Protein AF-0000000084927599 (afdb_homodimer)

Sequence (786 aa):
MSKKFVDYYPPTSEMLEEIREKTLSLFKKFGYKIVEPSTFEDYEKSKSLNGSNTIKFMDSDGAVVALRNEFTPKVAEIAAKLQTNVYPLKYCYFGRAYQ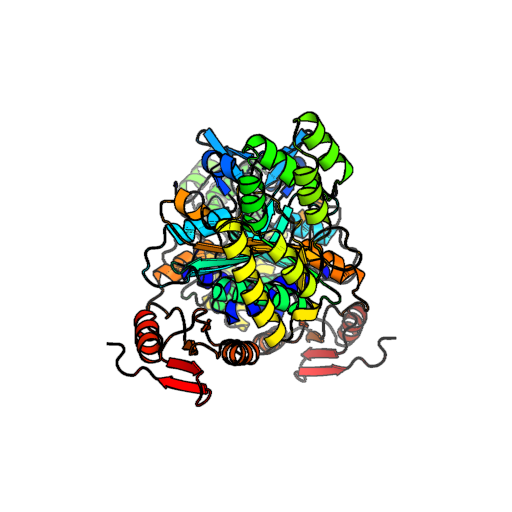FIQQEAGDLREFFQAGIENFHISDSFYIDLEVLVLAVESLLELGVNGFTIDVGEVNFFKGIAKDCEIDEASSEVLCRLVDKKDYIGIENFLIRKGISQKVIDVFRCLTRLYGREDKIKEAKKFANNEISKLAIERLSEIYNNIVKLGYQRYITIDFGMVKHLNYYTGIIFSGYLPQLGYPVLNGGRYDNLCEVFGKKLNAIGFAIGADRILEWKLKNAQRRERQYDSLVLYKEGHFETALKLLLNTDNEKQKIYFYTVPAKIEEAFLISKAMKVEKFMYVDEEGIKTYVLEDLEMSKKFVDYYPPTSEMLEEIREKTLSLFKKFGYKIVEPSTFEDYEKSKSLNGSNTIKFMDSDGAVVALRNEFTPKVAEIAAKLQTNVYPLKYCYFGRAYQFIQQEAGDLREFFQAGIENFHISDSFYIDLEVLVLAVESLLELGVNGFTIDVGEVNFFKGIAKDCEIDEASSEVLCRLVDKKDYIGIENFLIRKGISQKVIDVFRCLTRLYGREDKIKEAKKFANNEISKLAIERLSEIYNNIVKLGYQRYITIDFGMVKHLNYYTGIIFSGYLPQLGYPVLNGGRYDNLCEVFGKKLNAIGFAIGADRILEWKLKNAQRRERQYDSLVLYKEGHFETALKLLLNTDNEKQKIYFYTVPAKIEEAFLISKAMKVEKFMYVDEEGIKTYVLEDLE

Radius of gyration: 30.39 Å; Cα contacts (8 Å, |Δi|>4): 1457; chains: 2; bounding box: 62×95×82 Å

InterPro domains:
  IPR004516 Histidine-tRNA ligase/ATP phosphoribosyltransferase regulatory subunit [PIRSF001549] (5-386)
  IPR004517 ATP phosphoribosyltransferase regulatory subunit [MF_00125] (11-364)
  IPR041715 Class II Histidinyl-tRNA synthetase (HisRS)-like catalytic core domain [PF13393] (5-308)
  IPR041715 Class II Histidinyl-tRNA synthetase (HisRS)-like catalytic core domain [cd00773] (17-311)
  IPR045864 Class II Aminoacyl-tRNA synthetase/Biotinyl protein ligase (BPL) and lipoyl protein ligase (LPL) [G3DSA:3.30.930.10] (1-322)
  IPR045864 Class II Aminoacyl-tRNA synthetase/Biotinyl protein ligase (BPL) and lipoyl protein ligase (LPL) [SSF55681] (3-314)

Solvent-accessible surface area (backbone atoms only — not comparable to full-atom values): 41896 Å² total; per-residue (Å²): 130,70,87,52,63,61,66,34,42,75,67,58,23,49,52,51,49,47,52,51,51,54,48,51,52,54,43,32,58,52,34,29,40,51,42,45,63,43,64,62,39,57,32,82,76,37,44,81,73,70,56,86,51,49,41,60,39,72,44,98,86,63,47,57,37,20,44,32,64,58,62,61,68,58,51,37,44,53,58,38,66,50,89,74,88,72,71,66,45,42,35,25,39,72,48,77,27,32,28,58,62,68,82,51,91,89,52,46,30,57,40,39,36,39,35,40,43,40,35,26,84,68,95,48,67,44,52,58,41,50,52,52,50,48,54,54,48,45,44,49,72,70,67,57,68,77,43,40,31,38,36,20,37,40,41,34,52,52,27,43,37,52,74,68,67,49,51,71,70,59,44,55,54,47,31,53,30,36,48,66,55,33,60,66,56,46,48,52,54,38,53,74,69,68,51,56,68,67,58,47,50,51,58,52,48,36,51,62,37,59,40,50,73,69,37,55,60,57,49,53,76,63,36,84,45,70,54,12,38,53,38,50,52,51,52,48,53,42,50,53,51,36,47,74,67,68,47,50,86,38,49,34,37,25,57,23,48,35,71,58,74,87,56,45,69,31,46,33,35,37,26,35,44,75,92,44,97,54,68,39,26,44,35,35,23,32,40,65,60,22,42,79,59,73,27,85,32,42,30,37,36,37,39,31,37,45,56,56,51,47,52,52,48,61,72,63,51,79,77,86,73,65,86,33,53,30,36,42,38,19,27,80,91,24,61,64,60,43,49,53,51,53,72,69,49,87,46,92,85,50,42,34,35,52,49,64,61,64,39,51,71,70,50,47,54,51,51,40,56,74,58,57,31,50,31,34,36,39,24,49,96,92,38,80,45,77,47,72,54,80,79,84,119,130,70,88,51,64,62,68,33,43,74,68,57,23,50,51,50,49,48,52,50,51,54,47,52,53,54,44,32,60,50,34,30,39,51,41,46,65,44,63,62,38,56,32,81,76,36,45,82,72,68,55,88,52,48,40,60,38,72,43,97,86,64,47,57,35,20,45,33,64,60,63,62,69,58,52,38,43,53,59,37,67,50,88,73,90,71,70,65,44,43,36,26,41,71,47,77,26,31,30,58,63,68,82,53,91,89,52,46,30,57,39,39,36,37,35,41,42,39,34,26,86,67,94,50,67,48,54,57,41,51,52,51,51,49,54,53,50,46,43,50,71,69,68,56,69,78,44,38,31,38,35,20,38,42,39,34,52,51,27,44,38,53,74,67,68,51,51,71,71,59,45,53,53,47,33,54,31,35,47,67,55,33,61,67,58,47,48,52,53,39,52,74,70,67,50,56,68,69,58,46,50,52,59,53,47,36,53,62,36,58,39,51,72,69,36,56,60,57,48,53,76,64,36,83,45,70,53,12,39,53,38,51,51,51,53,49,54,41,50,54,51,35,48,75,68,69,46,49,87,37,49,34,36,24,58,23,48,34,71,59,76,85,56,45,68,30,46,33,35,39,25,34,43,72,94,43,97,55,68,39,28,46,35,35,24,32,40,65,60,22,42,78,59,74,28,84,31,40,32,35,36,37,38,31,37,46,57,55,50,47,50,52,47,62,72,64,53,80,76,87,73,67,86,32,52,29,36,42,39,19,26,78,91,23,60,65,61,42,49,53,51,52,74,68,49,86,47,89,86,53,44,32,33,51,49,63,61,63,37,52,71,72,50,47,54,52,51,39,57,74,57,58,31,50,32,35,36,39,24,49,95,91,38,80,45,75,48,74,56,80,79,83,119

pLDDT: mean 90.01, std 9.81, range [32.88, 98.69]

Organism: Caldicellulosiruptor owensensis (strain ATCC 700167 / DSM 13100 / OL) (NCBI:txid632518)

Secondary structure (DSSP, 8-state):
--TTS--B-TTHHHHHHHHHHHHHHHHHHTT-EE-B--SEEEHHHHHHHHTT---EEE-TTS-EEEE-S-SHHHHHHHHHH---S---EEEEEEEEEE-SS--STT--SEEEEEEEEEEESS--HHHHHHHHHHHHHHHHHTT--S-EEEEEEHHHHHHHHHHTT--HHHHHHHHHHHHTT-HHHHHHHHHHTT--HHHHHHHHHHTT-EESHHHHHHHHTT--SHHHHHHHHHHHHHHHHHHHHT-GGGEEEETT----TTT-SSEEEEEE-TT-SSEEEEEEE-TTGGGGGT---EEEEEEEEHHHHHHHHHHH--S---S-SEEEEE-TT-HHHHHHHHHH---TT--EEE--S---HHHHHHHHHHTT-SEEEEEETTEEEEEE-----/--TTS--B-TTHHHHHHHHHHHHHHHHHHTT-EE-B--SEEEHHHHHHHH-S---EEE-TTS-EEEE-S-SHHHHHHHHHH---S---EEEEEEEEEE-SS--STT--SEEEEEEEEEEESS--HHHHHHHHHHHHHHHHHTT--S-EEEEEEHHHHHHHHHHTT--HHHHHHHHHHHHTT-HHHHHHHHHHTT--HHHHHHHHHHTT-EESHHHHHHHHTT--SHHHHHHHHHHHHHHHHHHHHT-GGGEEEETT----TTT-SSEEEEEE-TT-SSEEEEEEE-TTGGGGGT---EEEEEEEEHHHHHHHHHHH--S---S-SEEEEE-TT-HHHHHHHHHH---TT--EEE--S---HHHHHHHHHHTT-SEEEEEETTEEEEEE-----

Foldseek 3Di:
DDPQDDDDDPPLVVLLVVLVCLLVVLLVVVPAAEDDDDQKDQCVLCCVPPPPFWAWDADPVGGIMTGAQDCVLVVLLVVLPDDDDDDWHKYKYWDWHATRDDDDPPDHRIFIKTKMKIWGDDDDLVVVLVQVVSVLVSCVSSVAPDKAKEKAWQLLLVQLCVVQPPDPVLSVVLLVCLQVLPLVVLLVSCVVVVRDPVSSVLSNVLSVLKFAPVSLVVSCVSRDDDRNNVQSVSVNVSRVVCVVVVNRSRYMYRHSNHPPSPFADTMWMFMDHPPPPDTQKTWHWGQCSSVSSPDGITMIMMMGGSSVSSVVCVVVVDDDDQPFQEEEAEAPPCQVVSVVVVVPDPPPPGGYHYDNDHDDPVVVLVVCLVSVHQKYWYQYPVGIDIDGDPPND/DDPQDDDDDPPLVVLLVVLVCLLVVLLVVVPAAEDDDDQKDQCVLCCVPPPPFWAWDADPVGGIMTGAQDCPLVVLLVVLPDDDDDDWHKYKYWDWHATRDDDDPPDHRIFIKTKMKIWGDDDDLVVVLVQVVSVLVSCVSSVAPDKAKEKAWQLLLVQLCVVQPPDPVLSVVLLVCLQVLPLVSLLVSCVVVVRDPVSSVLSNVLSVLKFAPVSLVVSCVSRDDPRNNVQSVSVNVSRVVCVVVVNRSRYMYRHSNHPPSPFADTMKMFMDHPPPPDTQKIWHWGQCSSVSSPDGITMIMMMGGSSVSSVVCVVVVDDDDQPFQEEEAEAPPCQVVSVVVVVPDPPPPGGYHYDNDHDDPVVVLVVCLVSVHQKYWYQYPVGIDIDGDPPND

Nearest PDB structures (foldseek):
  3od1-assembly1_A  TM=8.903E-01  e=8.958E-34  Halalkalibacterium halodurans
  3od1-assembly1_B  TM=8.861E-01  e=3.912E-33  Halalkalibacterium halodurans
  6o76-assembly1_A  TM=8.407E-01  e=1.723E-29  Homo sapiens
  4x5o-assembly1_A  TM=8.344E-01  e=1.864E-28  Homo sapiens
  6ftt-assembly1_D  TM=8.215E-01  e=3.929E-25  Psychrobacter arcticus 273-4

Structure (mmCIF, N/CA/C/O backbone):
data_AF-0000000084927599-model_v1
#
loop_
_entity.id
_entity.type
_entity.pdbx_description
1 polymer 'ATP phosphoribosyltransferase regulatory subunit'
#
loop_
_atom_site.group_PDB
_atom_site.id
_atom_site.type_symbol
_atom_site.label_atom_id
_atom_site.label_alt_id
_atom_site.label_comp_id
_atom_site.label_asym_id
_atom_site.label_entity_id
_atom_site.label_seq_id
_atom_site.pdbx_PDB_ins_code
_atom_site.Cartn_x
_atom_site.Cartn_y
_atom_site.Cartn_z
_atom_site.occupancy
_atom_site.B_iso_or_equiv
_atom_site.auth_seq_id
_atom_site.auth_comp_id
_atom_site.auth_asym_id
_atom_site.auth_atom_id
_atom_site.pdbx_PDB_model_num
ATOM 1 N N . MET A 1 1 ? -17.281 -12.477 12.469 1 32.88 1 MET A N 1
ATOM 2 C CA . MET A 1 1 ? -15.938 -11.969 12.766 1 32.88 1 MET A CA 1
ATOM 3 C C . MET A 1 1 ? -16.016 -10.539 13.281 1 32.88 1 MET A C 1
ATOM 5 O O . MET A 1 1 ? -16.656 -9.68 12.672 1 32.88 1 MET A O 1
ATOM 9 N N . SER A 1 2 ? -15.812 -10.219 14.414 1 42.44 2 SER A N 1
ATOM 10 C CA . SER A 1 2 ? -15.844 -8.953 15.141 1 42.44 2 SER A CA 1
ATOM 11 C C . SER A 1 2 ? -15.203 -7.836 14.32 1 42.44 2 SER A C 1
ATOM 13 O O . SER A 1 2 ? -14.305 -8.078 13.523 1 42.44 2 SER A O 1
ATOM 15 N N . LYS A 1 3 ? -15.867 -6.645 14.273 1 54.59 3 LYS A N 1
ATOM 16 C CA . LYS A 1 3 ? -15.734 -5.336 13.633 1 54.59 3 LYS A CA 1
ATOM 17 C C . LYS A 1 3 ? -14.312 -4.801 13.781 1 54.59 3 LYS A C 1
ATOM 19 O O . LYS A 1 3 ? -14 -3.713 13.297 1 54.59 3 LYS A O 1
ATOM 24 N N . LYS A 1 4 ? -13.414 -5.555 14.312 1 65.5 4 LYS A N 1
ATOM 25 C CA . LYS A 1 4 ? -12.102 -5.098 14.766 1 65.5 4 LYS A CA 1
ATOM 26 C C . LYS A 1 4 ? -11.125 -4.984 13.602 1 65.5 4 LYS A C 1
ATOM 28 O O . LYS A 1 4 ? -10.43 -3.98 13.469 1 65.5 4 LYS A O 1
ATOM 33 N N . PHE A 1 5 ? -11.227 -6.055 12.742 1 83 5 PHE A N 1
ATOM 34 C CA . PHE A 1 5 ? -10.359 -6.105 11.57 1 83 5 PHE A CA 1
ATOM 35 C C . PHE A 1 5 ? -11.188 -6.207 10.297 1 83 5 PHE A C 1
ATOM 37 O O . PHE A 1 5 ? -12.141 -6.992 10.227 1 83 5 PHE A O 1
ATOM 44 N N . VAL A 1 6 ? -10.914 -5.301 9.398 1 88 6 VAL A N 1
ATOM 45 C CA . VAL A 1 6 ? -11.758 -5.199 8.211 1 88 6 VAL A CA 1
ATOM 46 C C . VAL A 1 6 ? -11.008 -5.727 6.992 1 88 6 VAL A C 1
ATOM 48 O O . VAL A 1 6 ? -9.844 -5.371 6.77 1 88 6 VAL A O 1
ATOM 51 N N . ASP A 1 7 ? -11.641 -6.602 6.242 1 93.5 7 ASP A N 1
ATOM 52 C CA . ASP A 1 7 ? -11.172 -7.016 4.922 1 93.5 7 ASP A CA 1
ATOM 53 C C . ASP A 1 7 ? -11.82 -6.176 3.824 1 93.5 7 ASP A C 1
ATOM 55 O O . ASP A 1 7 ? -13.047 -6.148 3.693 1 93.5 7 ASP A O 1
ATOM 59 N N . TYR A 1 8 ? -11.023 -5.523 3.043 1 95.5 8 TYR A N 1
ATOM 60 C CA . TYR A 1 8 ? -11.555 -4.754 1.923 1 95.5 8 TYR A CA 1
ATOM 61 C C . TYR A 1 8 ? -11.492 -5.555 0.62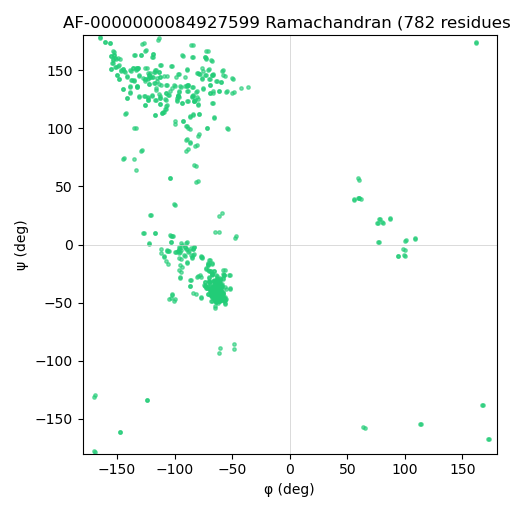9 1 95.5 8 TYR A C 1
ATOM 63 O O . TYR A 1 8 ? -10.43 -6.07 0.263 1 95.5 8 TYR A O 1
ATOM 71 N N . TYR A 1 9 ? -12.547 -5.68 -0.056 1 94.62 9 TYR A N 1
ATOM 72 C CA . TYR A 1 9 ? -12.664 -6.332 -1.354 1 94.62 9 TYR A CA 1
ATOM 73 C C . TYR A 1 9 ? -13.484 -5.484 -2.318 1 94.62 9 TYR A C 1
ATOM 75 O O . TYR A 1 9 ? -14.156 -4.539 -1.902 1 94.62 9 TYR A O 1
ATOM 83 N N . PRO A 1 10 ? -13.406 -5.746 -3.641 1 91.88 10 PRO A N 1
ATOM 84 C CA . PRO A 1 10 ? -14.133 -4.906 -4.598 1 91.88 10 PRO A CA 1
ATOM 85 C C . PRO A 1 10 ? -15.641 -4.902 -4.352 1 91.88 10 PRO A C 1
ATOM 87 O O . PRO A 1 10 ? -16.219 -5.934 -3.994 1 91.88 10 PRO A O 1
ATOM 90 N N . PRO A 1 11 ? -16.156 -3.656 -4.523 1 91.62 11 PRO A N 1
ATOM 91 C CA . PRO A 1 11 ? -15.594 -2.426 -5.098 1 91.62 11 PRO A CA 1
ATOM 92 C C . PRO A 1 11 ? -14.922 -1.542 -4.051 1 91.62 11 PRO A C 1
ATOM 94 O O . PRO A 1 11 ? -14.242 -0.573 -4.402 1 91.62 11 PRO A O 1
ATOM 97 N N . THR A 1 12 ? -15.062 -1.861 -2.77 1 94.06 12 THR A N 1
ATOM 98 C CA . THR A 1 12 ? -14.555 -1.022 -1.69 1 94.06 12 THR A CA 1
ATOM 99 C C . THR A 1 12 ? -13.039 -0.91 -1.764 1 94.06 12 THR A C 1
ATOM 101 O O . THR A 1 12 ? -12.484 0.176 -1.588 1 94.06 12 THR A O 1
ATOM 104 N N . SER A 1 13 ? -12.375 -2.006 -2.021 1 96.38 13 SER A N 1
ATOM 105 C CA . SER A 1 13 ? -10.914 -2.004 -2.125 1 96.38 13 SER A CA 1
ATOM 106 C C . SER A 1 13 ? -10.445 -1.131 -3.283 1 96.38 13 SER A C 1
ATOM 108 O O . SER A 1 13 ? -9.391 -0.506 -3.207 1 96.38 13 SER A O 1
ATOM 110 N N . GLU A 1 14 ? -11.195 -1.068 -4.336 1 94.19 14 GLU A N 1
ATOM 111 C CA . GLU A 1 14 ? -10.859 -0.219 -5.477 1 94.19 14 GLU A CA 1
ATOM 112 C C . GLU A 1 14 ? -10.992 1.259 -5.121 1 94.19 14 GLU A C 1
ATOM 114 O O . GLU A 1 14 ? -10.188 2.084 -5.566 1 94.19 14 GLU A O 1
ATOM 119 N N . MET A 1 15 ? -12 1.531 -4.363 1 94.75 15 MET A N 1
ATOM 120 C CA . MET A 1 15 ? -12.164 2.904 -3.898 1 94.75 15 MET A CA 1
ATOM 121 C C . MET A 1 15 ? -11.023 3.314 -2.98 1 94.75 15 MET A C 1
ATOM 123 O O . MET A 1 15 ? -10.539 4.445 -3.049 1 94.75 15 MET A O 1
ATOM 127 N N . LEU A 1 16 ? -10.617 2.42 -2.113 1 97.25 16 LEU A N 1
ATOM 128 C CA . LEU A 1 16 ? -9.469 2.67 -1.254 1 97.25 16 LEU A CA 1
ATOM 129 C C . LEU A 1 16 ? -8.219 2.93 -2.084 1 97.25 16 LEU A C 1
ATOM 131 O O . LEU A 1 16 ? -7.441 3.838 -1.776 1 97.25 16 LEU A O 1
ATOM 135 N N . GLU A 1 17 ? -8.016 2.127 -3.09 1 96.94 17 GLU A N 1
ATOM 136 C CA . GLU A 1 17 ? -6.879 2.309 -3.992 1 96.94 17 GLU A CA 1
ATOM 137 C C . GLU A 1 17 ? -6.938 3.668 -4.684 1 96.94 17 GLU A C 1
ATOM 139 O O . GLU A 1 17 ? -5.906 4.309 -4.898 1 96.94 17 GLU A O 1
ATOM 144 N N . GLU A 1 18 ? -8.102 4.09 -5.07 1 95.25 18 GLU A N 1
ATOM 145 C CA . GLU A 1 18 ? -8.273 5.406 -5.676 1 95.25 18 GLU A CA 1
ATOM 146 C C . GLU A 1 18 ? -7.859 6.516 -4.711 1 95.25 18 GLU A C 1
ATOM 148 O O . GLU A 1 18 ? -7.223 7.492 -5.117 1 95.25 18 GLU A O 1
ATOM 153 N N . ILE A 1 19 ? -8.258 6.371 -3.475 1 97.88 19 ILE A N 1
ATOM 154 C CA . ILE A 1 19 ? -7.863 7.332 -2.453 1 97.88 19 ILE A CA 1
ATOM 155 C C . ILE A 1 19 ? -6.34 7.398 -2.363 1 97.88 19 ILE A C 1
ATOM 157 O O . ILE A 1 19 ? -5.758 8.484 -2.334 1 97.88 19 ILE A O 1
ATOM 161 N N . ARG A 1 20 ? -5.707 6.238 -2.328 1 98.38 20 ARG A N 1
ATOM 162 C CA . ARG A 1 20 ? -4.25 6.172 -2.307 1 98.38 20 ARG A CA 1
ATOM 163 C C . ARG A 1 20 ? -3.65 6.902 -3.506 1 98.38 20 ARG A C 1
ATOM 165 O O . ARG A 1 20 ? -2.762 7.742 -3.346 1 98.38 20 ARG A O 1
ATOM 172 N N . GLU A 1 21 ? -4.125 6.594 -4.668 1 96.06 21 GLU A N 1
ATOM 173 C CA . GLU A 1 21 ? -3.568 7.133 -5.906 1 96.06 21 GLU A CA 1
ATOM 174 C C . GLU A 1 21 ? -3.725 8.648 -5.965 1 96.06 21 GLU A C 1
ATOM 176 O O . GLU A 1 21 ? -2.777 9.367 -6.297 1 96.06 21 GLU A O 1
ATOM 181 N N . LYS A 1 22 ? -4.883 9.133 -5.629 1 96.62 22 LYS A N 1
ATOM 182 C CA . LYS A 1 22 ? -5.176 10.562 -5.711 1 96.62 22 LYS A CA 1
ATOM 183 C C . LYS A 1 22 ? -4.344 11.352 -4.703 1 96.62 22 LYS A C 1
ATOM 185 O O . LYS A 1 22 ? -3.779 12.391 -5.035 1 96.62 22 LYS A O 1
ATOM 190 N N . THR A 1 23 ? -4.242 10.859 -3.496 1 98 23 THR A N 1
ATOM 191 C CA . THR A 1 23 ? -3.494 11.586 -2.473 1 98 23 THR A CA 1
ATOM 192 C C . THR A 1 23 ? -2.004 11.602 -2.803 1 98 23 THR A C 1
ATOM 194 O O . THR A 1 23 ? -1.379 12.664 -2.812 1 98 23 THR A O 1
ATOM 197 N N . LEU A 1 24 ? -1.459 10.438 -3.133 1 97.25 24 LEU A N 1
ATOM 198 C CA . LEU A 1 24 ? -0.027 10.359 -3.4 1 97.25 24 LEU A CA 1
ATOM 199 C C . LEU A 1 24 ? 0.34 11.164 -4.645 1 97.25 24 LEU A C 1
ATOM 201 O O . LEU A 1 24 ? 1.398 11.797 -4.691 1 97.25 24 LEU A O 1
ATOM 205 N N . SER A 1 25 ? -0.534 11.086 -5.66 1 94.62 25 SER A N 1
ATOM 206 C CA . SER A 1 25 ? -0.28 11.867 -6.867 1 94.62 25 SER A CA 1
ATOM 207 C C . SER A 1 25 ? -0.22 13.359 -6.555 1 94.62 25 SER A C 1
ATOM 209 O O . SER A 1 25 ? 0.661 14.07 -7.047 1 94.62 25 SER A O 1
ATOM 211 N N . LEU A 1 26 ? -1.104 13.82 -5.746 1 95.25 26 LEU A N 1
ATOM 212 C CA . LEU A 1 26 ? -1.117 15.227 -5.348 1 95.25 26 LEU A CA 1
ATOM 213 C C . LEU A 1 26 ? 0.139 15.578 -4.559 1 95.25 26 LEU A C 1
ATOM 215 O O . LEU A 1 26 ? 0.767 16.609 -4.812 1 95.25 26 LEU A O 1
ATOM 219 N N . PHE A 1 27 ? 0.484 14.727 -3.588 1 97.19 27 PHE A N 1
ATOM 220 C CA . PHE A 1 27 ? 1.663 14.984 -2.77 1 97.19 27 PHE A CA 1
ATOM 221 C C . PHE A 1 27 ? 2.916 15.062 -3.635 1 97.19 27 PHE A C 1
ATOM 223 O O . PHE A 1 27 ? 3.74 15.969 -3.463 1 97.19 27 PHE A O 1
ATOM 230 N N . LYS A 1 28 ? 2.994 14.203 -4.535 1 94.75 28 LYS A N 1
ATOM 231 C CA . LYS A 1 28 ? 4.152 14.164 -5.422 1 94.75 28 LYS A CA 1
ATOM 232 C C . LYS A 1 28 ? 4.219 15.414 -6.293 1 94.75 28 LYS A C 1
ATOM 234 O O . LYS A 1 28 ? 5.305 15.883 -6.637 1 94.75 28 LYS A O 1
ATOM 239 N N . LYS A 1 29 ? 3.092 15.945 -6.621 1 92.25 29 LYS A N 1
ATOM 240 C CA . LYS A 1 29 ? 3.037 17.172 -7.41 1 92.25 29 LYS A CA 1
ATOM 241 C C . LYS A 1 29 ? 3.777 18.312 -6.711 1 92.25 29 LYS A C 1
ATOM 243 O O . LYS A 1 29 ? 4.328 19.203 -7.367 1 92.25 29 LYS A O 1
ATOM 248 N N . PHE A 1 30 ? 3.795 18.25 -5.406 1 94.25 30 PHE A N 1
ATOM 249 C CA . PHE A 1 30 ? 4.445 19.281 -4.625 1 94.25 30 PHE A CA 1
ATOM 250 C C . PHE A 1 30 ? 5.887 18.906 -4.309 1 94.25 30 PHE A C 1
ATOM 252 O O . PHE A 1 30 ? 6.59 19.641 -3.609 1 94.25 30 PHE A O 1
ATOM 259 N N . GLY A 1 31 ? 6.32 17.703 -4.793 1 94 31 GLY A N 1
ATOM 260 C CA . GLY A 1 31 ? 7.703 17.297 -4.613 1 94 31 GLY A CA 1
ATOM 261 C C . GLY A 1 31 ? 7.891 16.312 -3.475 1 94 31 GLY A C 1
ATOM 262 O O . GLY A 1 31 ? 9.023 15.953 -3.141 1 94 31 GLY A O 1
ATOM 263 N N . TYR A 1 32 ? 6.836 15.898 -2.855 1 96.75 32 TYR A N 1
ATOM 264 C CA . TYR A 1 32 ? 6.961 14.906 -1.795 1 96.75 32 TYR A CA 1
ATOM 265 C C . TYR A 1 32 ? 7.352 13.547 -2.363 1 96.75 32 TYR A C 1
ATOM 267 O O . TYR A 1 32 ? 6.875 13.156 -3.43 1 96.75 32 TYR A O 1
ATOM 275 N N . LYS A 1 33 ? 8.188 12.875 -1.628 1 96.31 33 LYS A N 1
ATOM 276 C CA . LYS A 1 33 ? 8.625 11.531 -2.01 1 96.31 33 LYS A CA 1
ATOM 277 C C . LYS A 1 33 ? 8.094 10.484 -1.036 1 96.31 33 LYS A C 1
ATOM 279 O O . LYS A 1 33 ? 8.039 10.719 0.172 1 96.31 33 LYS A O 1
ATOM 284 N N . ILE A 1 34 ? 7.777 9.359 -1.57 1 97.81 34 ILE A N 1
ATOM 285 C CA . ILE A 1 34 ? 7.129 8.312 -0.791 1 97.81 34 ILE A CA 1
ATOM 286 C C . ILE A 1 34 ? 8.148 7.637 0.122 1 97.81 34 ILE A C 1
ATOM 288 O O . ILE A 1 34 ? 9.297 7.406 -0.281 1 97.81 34 ILE A O 1
ATOM 292 N N . VAL A 1 35 ? 7.805 7.445 1.367 1 98.19 35 VAL A N 1
ATOM 293 C CA . VAL A 1 35 ? 8.555 6.629 2.314 1 98.19 35 VAL A CA 1
ATOM 294 C C . VAL A 1 35 ? 7.707 5.449 2.775 1 98.19 35 VAL A C 1
ATOM 296 O O . VAL A 1 35 ? 6.477 5.516 2.748 1 98.19 35 VAL A O 1
ATOM 299 N N . GLU A 1 36 ? 8.344 4.344 3.072 1 97.38 36 GLU A N 1
ATOM 300 C CA . GLU A 1 36 ? 7.723 3.133 3.594 1 97.38 36 GLU A CA 1
ATOM 301 C C . GLU A 1 36 ? 8.438 2.639 4.848 1 97.38 36 GLU A C 1
ATOM 303 O O . GLU A 1 36 ? 9.203 1.673 4.793 1 97.38 36 GLU A O 1
ATOM 308 N N . PRO A 1 37 ? 8.094 3.277 5.984 1 96.69 37 PRO A N 1
ATOM 309 C CA . PRO A 1 37 ? 8.734 2.83 7.223 1 96.69 37 PRO A CA 1
ATOM 310 C C . PRO A 1 37 ? 8.211 1.478 7.703 1 96.69 37 PRO A C 1
ATOM 312 O O . PRO A 1 37 ? 7.102 1.078 7.34 1 96.69 37 PRO A O 1
ATOM 315 N N . SER A 1 38 ? 8.953 0.851 8.508 1 95.25 38 SER A N 1
ATOM 316 C CA . SER A 1 38 ? 8.555 -0.419 9.109 1 95.25 38 SER A CA 1
ATOM 317 C C . SER A 1 38 ? 7.258 -0.278 9.891 1 95.25 38 SER A C 1
ATOM 319 O O . SER A 1 38 ? 6.961 0.792 10.43 1 95.25 38 SER A O 1
ATOM 321 N N . THR A 1 39 ? 6.539 -1.39 9.906 1 95 39 THR A N 1
ATOM 322 C CA . THR A 1 39 ? 5.336 -1.467 10.727 1 95 39 THR A CA 1
ATOM 323 C C . THR A 1 39 ? 5.688 -1.519 12.211 1 95 39 THR A C 1
ATOM 325 O O . THR A 1 39 ? 4.844 -1.233 13.062 1 95 39 THR A O 1
ATOM 328 N N . PHE A 1 40 ? 6.91 -1.804 12.484 1 91.75 40 PHE A N 1
ATOM 329 C CA . PHE A 1 40 ? 7.328 -2.068 13.859 1 91.75 40 PHE A CA 1
ATOM 330 C C . PHE A 1 40 ? 8.188 -0.93 14.391 1 91.75 40 PHE A C 1
ATOM 332 O O . PHE A 1 40 ? 8.922 -0.294 13.641 1 91.75 40 PHE A O 1
ATOM 339 N N . GLU A 1 41 ? 7.988 -0.725 15.633 1 87.81 41 GLU A N 1
ATOM 340 C CA . GLU A 1 41 ? 8.805 0.242 16.359 1 87.81 41 GLU A CA 1
ATOM 341 C C . GLU A 1 41 ? 9.297 -0.338 17.688 1 87.81 41 GLU A C 1
ATOM 343 O O . GLU A 1 41 ? 8.672 -1.242 18.234 1 87.81 41 GLU A O 1
ATOM 348 N N . ASP A 1 42 ? 10.445 0.196 18.062 1 82.56 42 ASP A N 1
ATOM 349 C CA . ASP A 1 42 ? 10.891 -0.105 19.422 1 82.56 42 ASP A CA 1
ATOM 350 C C . ASP A 1 42 ? 9.953 0.523 20.453 1 82.56 42 ASP A C 1
ATOM 352 O O . ASP A 1 42 ? 9.852 1.749 20.547 1 82.56 42 ASP A O 1
ATOM 356 N N . TYR A 1 43 ? 9.438 -0.319 21.25 1 82.31 43 TYR A N 1
ATOM 357 C CA . TYR A 1 43 ? 8.422 0.17 22.172 1 82.31 43 TYR A CA 1
ATOM 358 C C . TYR A 1 43 ? 9.023 1.165 23.156 1 82.31 43 TYR A C 1
ATOM 360 O O . TYR A 1 43 ? 8.383 2.16 23.516 1 82.31 43 TYR A O 1
ATOM 368 N N . GLU A 1 44 ? 10.172 0.938 23.641 1 76.06 44 GLU A N 1
ATOM 369 C CA . GLU A 1 44 ? 10.797 1.814 24.625 1 76.06 44 GLU A CA 1
ATOM 370 C C . GLU A 1 44 ? 11.047 3.205 24.047 1 76.06 44 GLU A C 1
ATOM 372 O O . GLU A 1 44 ? 10.914 4.207 24.75 1 76.06 44 GLU A O 1
ATOM 377 N N . LYS A 1 45 ? 11.305 3.227 22.812 1 71.56 45 LYS A N 1
ATOM 378 C CA . LYS A 1 45 ? 11.57 4.504 22.156 1 71.56 45 LYS A CA 1
ATOM 379 C C . LYS A 1 45 ? 10.273 5.238 21.844 1 71.56 45 LYS A C 1
ATOM 381 O O . LYS A 1 45 ? 10.25 6.473 21.797 1 71.56 45 LYS A O 1
ATOM 386 N N . SER A 1 46 ? 9.211 4.371 21.672 1 68.62 46 SER A N 1
ATOM 387 C CA . SER A 1 46 ? 7.965 4.957 21.188 1 68.62 46 SER A CA 1
ATOM 388 C C . SER A 1 46 ? 7.02 5.273 22.344 1 68.62 46 SER A C 1
ATOM 390 O O . SER A 1 46 ? 6.09 6.07 22.188 1 68.62 46 SER A O 1
ATOM 392 N N . LYS A 1 47 ? 7.211 4.637 23.422 1 62.69 47 LYS A N 1
ATOM 393 C CA . LYS A 1 47 ? 6.316 4.77 24.562 1 62.69 47 LYS A CA 1
ATOM 394 C C . LYS A 1 47 ? 6.102 6.238 24.922 1 62.69 47 LYS A C 1
ATOM 396 O O . LYS A 1 47 ? 4.984 6.645 25.266 1 62.69 47 LYS A O 1
ATOM 401 N N . SER A 1 48 ? 7.09 6.875 24.797 1 52.94 48 SER A N 1
ATOM 402 C CA . SER A 1 48 ? 7.023 8.281 25.203 1 52.94 48 SER A CA 1
ATOM 403 C C . SER A 1 48 ? 6.203 9.094 24.203 1 52.94 48 SER A C 1
ATOM 405 O O . SER A 1 48 ? 5.648 10.141 24.562 1 52.94 48 SER A O 1
ATOM 407 N N . LEU A 1 49 ? 6.09 8.531 23.031 1 56.03 49 LEU A N 1
ATOM 408 C CA . LEU A 1 49 ? 5.461 9.305 21.969 1 56.03 49 LEU A CA 1
ATOM 409 C C . LEU A 1 49 ? 4 8.898 21.781 1 56.03 49 LEU A C 1
ATOM 411 O O . LEU A 1 49 ? 3.143 9.742 21.531 1 56.03 49 LEU A O 1
ATOM 415 N N . ASN A 1 50 ? 3.752 7.562 21.719 1 57.06 50 ASN A N 1
ATOM 416 C CA . ASN A 1 50 ? 2.479 7.051 21.219 1 57.06 50 ASN A CA 1
ATOM 417 C C . ASN A 1 50 ? 1.572 6.602 22.359 1 57.06 50 ASN A C 1
ATOM 419 O O . ASN A 1 50 ? 0.384 6.348 22.156 1 57.06 50 ASN A O 1
ATOM 423 N N . GLY A 1 51 ? 1.954 6.855 23.578 1 60.56 51 GLY A N 1
ATOM 424 C CA . GLY A 1 51 ? 1.11 6.539 24.719 1 60.56 51 GLY A CA 1
ATOM 425 C C . GLY A 1 51 ? 0.852 5.055 24.875 1 60.56 51 GLY A C 1
ATOM 426 O O . GLY A 1 51 ? 1.626 4.227 24.391 1 60.56 51 GLY A O 1
ATOM 427 N N . SER A 1 52 ? -0.314 4.527 25.609 1 65.56 52 SER A N 1
ATOM 428 C CA . SER A 1 52 ? -0.669 3.225 26.156 1 65.56 52 SER A CA 1
ATOM 429 C C . SER A 1 52 ? -1.536 2.432 25.188 1 65.56 52 SER A C 1
ATOM 431 O O . SER A 1 52 ? -1.659 1.212 25.297 1 65.56 52 SER A O 1
ATOM 433 N N . ASN A 1 53 ? -1.92 3.029 24 1 83.88 53 ASN A N 1
ATOM 434 C CA . ASN A 1 53 ? -2.857 2.309 23.156 1 83.88 53 ASN A CA 1
ATOM 435 C C . ASN A 1 53 ? -2.152 1.683 21.953 1 83.88 53 ASN A C 1
ATOM 437 O O . ASN A 1 53 ? -2.482 1.986 20.797 1 83.88 53 ASN A O 1
ATOM 441 N N . THR A 1 54 ? -1.166 0.86 22.281 1 87.38 54 THR A N 1
ATOM 442 C CA . THR A 1 54 ? -0.345 0.269 21.219 1 87.38 54 THR A CA 1
ATOM 443 C C . THR A 1 54 ? -0.372 -1.254 21.312 1 87.38 54 THR A C 1
ATOM 445 O O . THR A 1 54 ? -0.418 -1.819 22.406 1 87.38 54 THR A O 1
ATOM 448 N N . ILE A 1 55 ? -0.378 -1.872 20.188 1 88.19 55 ILE A N 1
ATOM 449 C CA . ILE A 1 55 ? -0.251 -3.324 20.125 1 88.19 55 ILE A CA 1
ATOM 450 C C . ILE A 1 55 ? 1.216 -3.721 20.281 1 88.19 55 ILE A C 1
ATOM 452 O O . ILE A 1 55 ? 2.072 -3.266 19.516 1 88.19 55 ILE A O 1
ATOM 456 N N . LYS A 1 56 ? 1.482 -4.473 21.281 1 87.94 56 LYS A N 1
ATOM 457 C CA . LYS A 1 56 ? 2.867 -4.836 21.562 1 87.94 56 LYS A CA 1
ATOM 458 C C . LYS A 1 56 ? 3.033 -6.348 21.656 1 87.94 56 LYS A C 1
ATOM 460 O O . LYS A 1 56 ? 2.072 -7.07 21.938 1 87.94 56 LYS A O 1
ATOM 465 N N . PHE A 1 57 ? 4.223 -6.855 21.344 1 83.12 57 PHE A N 1
ATOM 466 C CA . PHE A 1 57 ? 4.574 -8.258 21.531 1 83.12 57 PHE A CA 1
ATOM 467 C C . PHE A 1 57 ? 6.051 -8.406 21.875 1 83.12 57 PHE A C 1
ATOM 469 O O . PHE A 1 57 ? 6.84 -7.48 21.641 1 83.12 57 PHE A O 1
ATOM 476 N N . MET A 1 58 ? 6.355 -9.523 22.453 1 83.75 58 MET A N 1
ATOM 477 C CA . MET A 1 58 ? 7.742 -9.82 22.797 1 83.75 58 MET A CA 1
ATOM 478 C C . MET A 1 58 ? 8.461 -10.5 21.641 1 83.75 58 MET A C 1
ATOM 480 O O . MET A 1 58 ? 7.984 -11.5 21.109 1 83.75 58 MET A O 1
ATOM 484 N N . ASP A 1 59 ? 9.578 -10 21.375 1 82.19 59 ASP A N 1
ATOM 485 C CA . ASP A 1 59 ? 10.383 -10.57 20.297 1 82.19 59 ASP A CA 1
ATOM 486 C C . ASP A 1 59 ? 11.203 -11.766 20.797 1 82.19 59 ASP A C 1
ATOM 488 O O . ASP A 1 59 ? 11.203 -12.062 22 1 82.19 59 ASP A O 1
ATOM 492 N N . SER A 1 60 ? 11.797 -12.406 19.812 1 75.94 60 SER A N 1
ATOM 493 C CA . SER A 1 60 ? 12.547 -13.617 20.125 1 75.94 60 SER A CA 1
ATOM 494 C C . SER A 1 60 ? 13.727 -13.32 21.047 1 75.94 60 SER A C 1
ATOM 496 O O . SER A 1 60 ? 14.164 -14.18 21.797 1 75.94 60 SER A O 1
ATOM 498 N N . ASP A 1 61 ? 14.25 -12.094 21 1 78.75 61 ASP A N 1
ATOM 499 C CA . ASP A 1 61 ? 15.398 -11.711 21.812 1 78.75 61 ASP A CA 1
ATOM 500 C C . ASP A 1 61 ? 14.945 -11.125 23.141 1 78.75 61 ASP A C 1
ATOM 502 O O . ASP A 1 61 ? 15.773 -10.656 23.938 1 78.75 61 ASP A O 1
ATOM 506 N N . GLY A 1 62 ? 13.719 -11.023 23.312 1 80.19 62 GLY A N 1
ATOM 507 C CA . GLY A 1 62 ? 13.203 -10.523 24.578 1 80.19 62 GLY A CA 1
ATOM 508 C C . GLY A 1 62 ? 12.812 -9.055 24.516 1 80.19 62 GLY A C 1
ATOM 509 O O . GLY A 1 62 ? 12.188 -8.539 25.438 1 80.19 62 GLY A O 1
ATOM 510 N N . ALA A 1 63 ? 13.148 -8.43 23.484 1 82.44 63 ALA A N 1
ATOM 511 C CA . ALA A 1 63 ? 12.781 -7.023 23.344 1 82.44 63 ALA A CA 1
ATOM 512 C C . ALA A 1 63 ? 11.289 -6.863 23.078 1 82.44 63 ALA A C 1
ATOM 514 O O . ALA A 1 63 ? 10.672 -7.723 22.438 1 82.44 63 ALA A O 1
ATOM 515 N N . VAL A 1 64 ? 10.773 -5.777 23.625 1 87 64 VAL A N 1
ATOM 516 C CA . VAL A 1 64 ? 9.367 -5.484 23.375 1 87 64 VAL A CA 1
ATOM 517 C C . VAL A 1 64 ? 9.234 -4.645 22.109 1 87 64 VAL A C 1
ATOM 519 O O . VAL A 1 64 ? 9.852 -3.582 21.984 1 87 64 VAL A O 1
ATOM 522 N N . VAL A 1 65 ? 8.453 -5.145 21.172 1 87.88 65 VAL A N 1
ATOM 523 C CA . VAL A 1 65 ? 8.227 -4.492 19.875 1 87.88 65 VAL A CA 1
ATOM 524 C C . VAL A 1 65 ? 6.762 -4.082 19.75 1 87.88 65 VAL A C 1
ATOM 526 O O . VAL A 1 65 ? 5.875 -4.77 20.266 1 87.88 65 VAL A O 1
ATOM 529 N N . ALA A 1 66 ? 6.551 -2.924 19.172 1 90.12 66 ALA A N 1
ATOM 530 C CA . ALA A 1 66 ? 5.188 -2.416 19.016 1 90.12 66 ALA A CA 1
ATOM 531 C C . ALA A 1 66 ? 4.863 -2.162 17.547 1 90.12 66 ALA A C 1
ATOM 533 O O . ALA A 1 66 ? 5.758 -1.859 16.75 1 90.12 66 ALA A O 1
ATOM 534 N N . LEU A 1 67 ? 3.559 -2.383 17.25 1 92.38 67 LEU A N 1
ATOM 535 C CA . LEU A 1 67 ? 3.082 -1.909 15.961 1 92.38 67 LEU A CA 1
ATOM 536 C C . LEU A 1 67 ? 2.885 -0.397 15.969 1 92.38 67 LEU A C 1
ATOM 538 O O . LEU A 1 67 ? 2.418 0.164 16.969 1 92.38 67 LEU A O 1
ATOM 542 N N . ARG A 1 68 ? 3.201 0.279 14.867 1 92.44 68 ARG A N 1
ATOM 543 C CA . ARG A 1 68 ? 3.092 1.732 14.805 1 92.44 68 ARG A CA 1
ATOM 544 C C . ARG A 1 68 ? 1.646 2.182 14.984 1 92.44 68 ARG A C 1
ATOM 546 O O . ARG A 1 68 ? 0.729 1.591 14.414 1 92.44 68 ARG A O 1
ATOM 553 N N . ASN A 1 69 ? 1.462 3.254 15.695 1 91.38 69 ASN A N 1
ATOM 554 C CA . ASN A 1 69 ? 0.143 3.859 15.844 1 91.38 69 ASN A CA 1
ATOM 555 C C . ASN A 1 69 ? -0.078 4.98 14.836 1 91.38 69 ASN A C 1
ATOM 557 O O . ASN A 1 69 ? -1.211 5.418 14.625 1 91.38 69 ASN A O 1
ATOM 561 N N . GLU A 1 70 ? 0.967 5.422 14.305 1 92.56 70 GLU A N 1
ATOM 562 C CA . GLU A 1 70 ? 1.002 6.473 13.289 1 92.56 70 GLU A CA 1
ATOM 563 C C . GLU A 1 70 ? 2.32 6.453 12.523 1 92.56 70 GLU A C 1
ATOM 565 O O . GLU A 1 70 ? 3.262 5.758 12.906 1 92.56 70 GLU A O 1
ATOM 570 N N . PHE A 1 71 ? 2.494 7.242 11.5 1 95.88 71 PHE A N 1
ATOM 571 C CA . PHE A 1 71 ? 3.672 7.203 10.641 1 95.88 71 PHE A CA 1
ATOM 572 C C . PHE A 1 71 ? 4.699 8.242 11.086 1 95.88 71 PHE A C 1
ATOM 574 O O . PHE A 1 71 ? 5.898 8.078 10.852 1 95.88 71 PHE A O 1
ATOM 581 N N . THR A 1 72 ? 4.277 9.312 11.672 1 95.06 72 THR A N 1
ATOM 582 C CA . THR A 1 72 ? 5.039 10.539 11.836 1 95.06 72 THR A CA 1
ATOM 583 C C . THR A 1 72 ? 6.355 10.273 12.57 1 95.06 72 THR A C 1
ATOM 585 O O . THR A 1 72 ? 7.418 10.695 12.109 1 95.06 72 THR A O 1
ATOM 588 N N . PRO A 1 73 ? 6.348 9.562 13.703 1 92.38 73 PRO A N 1
ATOM 589 C CA . PRO A 1 73 ? 7.609 9.383 14.422 1 92.38 73 PRO A CA 1
ATOM 590 C C . PRO A 1 73 ? 8.68 8.695 13.578 1 92.38 73 PRO A C 1
ATOM 592 O O . PRO A 1 73 ? 9.836 9.133 13.57 1 92.38 73 PRO A O 1
ATOM 595 N N . LYS A 1 74 ? 8.312 7.703 12.891 1 93.5 74 LYS A N 1
ATOM 596 C CA . LYS A 1 74 ? 9.281 6.988 12.07 1 93.5 74 LYS A CA 1
ATOM 597 C C . LYS A 1 74 ? 9.75 7.848 10.898 1 93.5 74 LYS A C 1
ATOM 599 O O . LYS A 1 74 ? 10.93 7.812 10.531 1 93.5 74 LYS A O 1
ATOM 604 N N . VAL A 1 75 ? 8.875 8.57 10.32 1 96.81 75 VAL A N 1
ATOM 605 C CA . VAL A 1 75 ? 9.242 9.453 9.219 1 96.81 75 VAL A CA 1
ATOM 606 C C . VAL A 1 75 ? 10.203 10.531 9.719 1 96.81 75 VAL A C 1
ATOM 608 O O . VAL A 1 75 ? 11.172 10.875 9.039 1 96.81 75 VAL A O 1
ATOM 611 N N . ALA A 1 76 ? 9.922 11.031 10.875 1 95.19 76 ALA A N 1
ATOM 612 C CA . ALA A 1 76 ? 10.812 12.008 11.484 1 95.19 76 ALA A CA 1
ATOM 613 C C . ALA A 1 76 ? 12.195 11.414 11.734 1 95.19 76 ALA A C 1
ATOM 615 O O . ALA A 1 76 ? 13.211 12.078 11.523 1 95.19 76 ALA A O 1
ATOM 616 N N . GLU A 1 77 ? 12.234 10.211 12.203 1 94 77 GLU A N 1
ATOM 617 C CA . GLU A 1 77 ? 13.5 9.523 12.414 1 94 77 GLU A CA 1
ATOM 618 C C . GLU A 1 77 ? 14.281 9.406 11.102 1 94 77 GLU A C 1
ATOM 620 O O . GLU A 1 77 ? 15.492 9.648 11.07 1 94 77 GLU A O 1
ATOM 625 N N . ILE A 1 78 ? 13.586 9.023 10.055 1 95.38 78 ILE A N 1
ATOM 626 C CA . ILE A 1 78 ? 14.195 8.898 8.734 1 95.38 78 ILE A CA 1
ATOM 627 C C . ILE A 1 78 ? 14.789 10.242 8.312 1 95.38 78 ILE A C 1
ATOM 629 O O . ILE A 1 78 ? 15.922 10.312 7.848 1 95.38 78 ILE A O 1
ATOM 633 N N . ALA A 1 79 ? 14.039 11.297 8.492 1 96.62 79 ALA A N 1
ATOM 634 C CA . ALA A 1 79 ? 14.492 12.633 8.117 1 96.62 79 ALA A CA 1
ATOM 635 C C . ALA A 1 79 ? 15.695 13.062 8.945 1 96.62 79 ALA A C 1
ATOM 637 O O . ALA A 1 79 ? 16.656 13.625 8.406 1 96.62 79 ALA A O 1
ATOM 638 N N . ALA A 1 80 ? 15.648 12.797 10.211 1 95.25 80 ALA A N 1
ATOM 639 C CA . ALA A 1 80 ? 16.703 13.234 11.125 1 95.25 80 ALA A CA 1
ATOM 640 C C . ALA A 1 80 ? 18.016 12.516 10.82 1 95.25 80 ALA A C 1
ATOM 642 O O . ALA A 1 80 ? 19.094 13.086 10.992 1 95.25 80 ALA A O 1
ATOM 643 N N . LYS A 1 81 ? 17.922 11.328 10.352 1 93.81 81 LYS A N 1
ATOM 644 C CA . LYS A 1 81 ? 19.094 10.508 10.133 1 93.81 81 LYS A CA 1
ATOM 645 C C . LYS A 1 81 ? 19.672 10.719 8.734 1 93.81 81 LYS A C 1
ATOM 647 O O . LYS A 1 81 ? 20.812 10.336 8.453 1 93.81 81 LYS A O 1
ATOM 652 N N . LEU A 1 82 ? 18.859 11.312 7.918 1 92.5 82 LEU A N 1
ATOM 653 C CA . LEU A 1 82 ? 19.328 11.547 6.555 1 92.5 82 LEU A CA 1
ATOM 654 C C . LEU A 1 82 ? 20.438 12.594 6.531 1 92.5 82 LEU A C 1
ATOM 656 O O . LEU A 1 82 ? 20.281 13.68 7.098 1 92.5 82 LEU A O 1
ATOM 660 N N . GLN A 1 83 ? 21.453 12.242 5.883 1 88.81 83 GLN A N 1
ATOM 661 C CA . GLN A 1 83 ? 22.547 13.203 5.711 1 88.81 83 GLN A CA 1
ATOM 662 C C . GLN A 1 83 ? 22.359 14.031 4.445 1 88.81 83 GLN A C 1
ATOM 664 O O . GLN A 1 83 ? 22.562 13.539 3.336 1 88.81 83 GLN A O 1
ATOM 669 N N . THR A 1 84 ? 21.906 15.227 4.66 1 87.19 84 THR A N 1
ATOM 670 C CA . THR A 1 84 ? 21.688 16.141 3.539 1 87.19 84 THR A CA 1
ATOM 671 C C . THR A 1 84 ? 21.797 17.594 3.986 1 87.19 84 THR A C 1
ATOM 673 O O . THR A 1 84 ? 21.719 17.891 5.18 1 87.19 84 THR A O 1
ATOM 676 N N . ASN A 1 85 ? 22.062 18.422 2.957 1 84.06 85 ASN A N 1
ATOM 677 C CA . ASN A 1 85 ? 22.078 19.859 3.205 1 84.06 85 ASN A CA 1
ATOM 678 C C . ASN A 1 85 ? 20.984 20.562 2.41 1 84.06 85 ASN A C 1
ATOM 680 O O . ASN A 1 85 ? 20.953 21.797 2.342 1 84.06 85 ASN A O 1
ATOM 684 N N . VAL A 1 86 ? 20.188 19.734 1.885 1 83.75 86 VAL A N 1
ATOM 685 C CA . VAL A 1 86 ? 19.125 20.297 1.065 1 83.75 86 VAL A CA 1
ATOM 686 C C . VAL A 1 86 ? 17.781 20.188 1.8 1 83.75 86 VAL A C 1
ATOM 688 O O . VAL A 1 86 ? 17.359 19.078 2.146 1 83.75 86 VAL A O 1
ATOM 691 N N . TYR A 1 87 ? 17.188 21.344 2.041 1 90.19 87 TYR A N 1
ATOM 692 C CA . TYR A 1 87 ? 15.898 21.422 2.721 1 90.19 87 TYR A CA 1
ATOM 693 C C . TYR A 1 87 ? 14.945 22.344 1.963 1 90.19 87 TYR A C 1
ATOM 695 O O . TYR A 1 87 ? 15.375 23.234 1.231 1 90.19 87 TYR A O 1
ATOM 703 N N . PRO A 1 88 ? 13.68 22.078 2.105 1 92.5 88 PRO A N 1
ATOM 704 C CA . PRO A 1 88 ? 12.984 21.141 2.986 1 92.5 88 PRO A CA 1
ATOM 705 C C . PRO A 1 88 ? 13 19.703 2.453 1 92.5 88 PRO A C 1
ATOM 707 O O . PRO A 1 88 ? 13.016 19.5 1.238 1 92.5 88 PRO A O 1
ATOM 710 N N . LEU A 1 89 ? 13.031 18.766 3.41 1 95.19 89 LEU A N 1
ATOM 711 C CA . LEU A 1 89 ? 12.742 17.375 3.107 1 95.19 89 LEU A CA 1
ATOM 712 C C . LEU A 1 89 ? 11.234 17.125 3.092 1 95.19 89 LEU A C 1
ATOM 714 O O . LEU A 1 89 ? 10.531 17.484 4.039 1 95.19 89 LEU A O 1
ATOM 718 N N . LYS A 1 90 ? 10.719 16.625 1.99 1 97.31 90 LYS A N 1
ATOM 719 C CA . LYS A 1 90 ? 9.297 16.406 1.79 1 97.31 90 LYS A CA 1
ATOM 720 C C . LYS A 1 90 ? 9 14.914 1.605 1 97.31 90 LYS A C 1
ATOM 722 O O . LYS A 1 90 ? 9.352 14.328 0.581 1 97.31 90 LYS A O 1
ATOM 727 N N . TYR A 1 91 ? 8.312 14.344 2.6 1 98.38 91 TYR A N 1
ATOM 728 C CA . TYR A 1 91 ? 7.984 12.93 2.539 1 98.38 91 TYR A CA 1
ATOM 729 C C . TYR A 1 91 ? 6.477 12.711 2.605 1 98.38 91 TYR A C 1
ATOM 731 O O . TYR A 1 91 ? 5.762 13.469 3.268 1 98.38 91 TYR A O 1
ATOM 739 N N . CYS A 1 92 ? 5.984 11.734 1.9 1 98.69 92 CYS A N 1
ATOM 740 C CA . CYS A 1 92 ? 4.594 11.312 1.985 1 98.69 92 CYS A CA 1
ATOM 741 C C . CYS A 1 92 ? 4.496 9.805 2.191 1 98.69 92 CYS A C 1
ATOM 743 O O . CYS A 1 92 ? 5.492 9.094 2.064 1 98.69 92 CYS A O 1
ATOM 745 N N . TYR A 1 93 ? 3.379 9.367 2.605 1 98.69 93 TYR A N 1
ATOM 746 C CA . TYR A 1 93 ? 3.172 7.949 2.873 1 98.69 93 TYR A CA 1
ATOM 747 C C . TYR A 1 93 ? 1.703 7.574 2.717 1 98.69 93 TYR A C 1
ATOM 749 O O . TYR A 1 93 ? 0.828 8.445 2.74 1 98.69 93 TYR A O 1
ATOM 757 N N . PHE A 1 94 ? 1.432 6.359 2.461 1 98.62 94 PHE A N 1
ATOM 758 C CA . PHE A 1 94 ? 0.131 5.703 2.52 1 98.62 94 PHE A CA 1
ATOM 759 C C . PHE A 1 94 ? 0.261 4.289 3.08 1 98.62 94 PHE A C 1
ATOM 761 O O . PHE A 1 94 ? 1.052 3.488 2.578 1 98.62 94 PHE A O 1
ATOM 768 N N . GLY A 1 95 ? -0.453 3.986 4.051 1 97.88 95 GLY A N 1
ATOM 769 C CA . GLY A 1 95 ? -0.395 2.646 4.613 1 97.88 95 GLY A CA 1
ATOM 770 C C . GLY A 1 95 ? -1.189 2.502 5.898 1 97.88 95 GLY A C 1
ATOM 771 O O . GLY A 1 95 ? -2.014 3.359 6.223 1 97.88 95 GLY A O 1
ATOM 772 N N . ARG A 1 96 ? -1.01 1.416 6.648 1 96.81 96 ARG A N 1
ATOM 773 C CA . ARG A 1 96 ? -1.808 1.086 7.824 1 96.81 96 ARG A CA 1
ATOM 774 C C . ARG A 1 96 ? -1.11 1.536 9.102 1 96.81 96 ARG A C 1
ATOM 776 O O . ARG A 1 96 ? 0.117 1.485 9.195 1 96.81 96 ARG A O 1
ATOM 783 N N . ALA A 1 97 ? -1.864 1.915 10.031 1 95.12 97 ALA A N 1
ATOM 784 C CA . ALA A 1 97 ? -1.513 2.109 11.438 1 95.12 97 ALA A CA 1
ATOM 785 C C . ALA A 1 97 ? -2.428 1.299 12.352 1 95.12 97 ALA A C 1
ATOM 787 O O . ALA A 1 97 ? -3.449 0.771 11.906 1 95.12 97 ALA A O 1
ATOM 788 N N . TYR A 1 98 ? -2.043 1.183 13.617 1 92.44 98 TYR A N 1
ATOM 789 C CA . TYR A 1 98 ? -2.705 0.219 14.484 1 92.44 98 TYR A CA 1
ATOM 790 C C . TYR A 1 98 ? -2.945 0.81 15.875 1 92.44 98 TYR A C 1
ATOM 792 O O . TYR A 1 98 ? -2.193 1.677 16.328 1 92.44 98 TYR A O 1
ATOM 800 N N . GLN A 1 99 ? -3.945 0.379 16.484 1 89.62 99 GLN A N 1
ATOM 801 C CA . GLN A 1 99 ? -4.199 0.717 17.875 1 89.62 99 GLN A CA 1
ATOM 802 C C . GLN A 1 99 ? -4.844 -0.45 18.625 1 89.62 99 GLN A C 1
ATOM 804 O O . GLN A 1 99 ? -5.566 -1.25 18.016 1 89.62 99 GLN A O 1
ATOM 809 N N . PHE A 1 100 ? -4.605 -0.518 19.891 1 84.88 100 PHE A N 1
ATOM 810 C CA . PHE A 1 100 ? -5.027 -1.66 20.688 1 84.88 100 PHE A CA 1
ATOM 811 C C . PHE A 1 100 ? -6.52 -1.59 20.984 1 84.88 100 PHE A C 1
ATOM 813 O O . PHE A 1 100 ? -7.23 -2.59 20.875 1 84.88 100 PHE A O 1
ATOM 820 N N . ILE A 1 101 ? -6.953 -0.421 21.375 1 78.75 101 ILE A N 1
ATOM 821 C CA . ILE A 1 101 ? -8.359 -0.265 21.734 1 78.75 101 ILE A CA 1
ATOM 822 C C . ILE A 1 101 ? -8.992 0.822 20.859 1 78.75 101 ILE A C 1
ATOM 824 O O . ILE A 1 101 ? -8.336 1.814 20.531 1 78.75 101 ILE A O 1
ATOM 828 N N . GLN A 1 102 ? -10.266 0.475 20.625 1 72.88 102 GLN A N 1
ATOM 829 C CA . GLN A 1 102 ? -11.047 1.497 19.938 1 72.88 102 GLN A CA 1
ATOM 830 C C . GLN A 1 102 ? -11.57 2.541 20.922 1 72.88 102 GLN A C 1
ATOM 832 O O . GLN A 1 102 ? -12.219 2.199 21.906 1 72.88 102 GLN A O 1
ATOM 837 N N . GLN A 1 103 ? -11.273 3.709 20.688 1 67.25 103 GLN A N 1
ATOM 838 C CA . GLN A 1 103 ? -11.625 4.738 21.656 1 67.25 103 GLN A CA 1
ATOM 839 C C . GLN A 1 103 ? -12.852 5.527 21.203 1 67.25 103 GLN A C 1
ATOM 841 O O . GLN A 1 103 ? -13.703 5.879 22.016 1 67.25 103 GLN A O 1
ATOM 846 N N . GLU A 1 104 ? -12.867 5.855 20 1 66.69 104 GLU A N 1
ATOM 847 C CA . GLU A 1 104 ? -13.938 6.703 19.484 1 66.69 104 GLU A CA 1
ATOM 848 C C . GLU A 1 104 ? -14.742 5.988 18.406 1 66.69 104 GLU A C 1
ATOM 850 O O . GLU A 1 104 ? -14.336 4.934 17.922 1 66.69 104 GLU A O 1
ATOM 855 N N . ALA A 1 105 ? -15.906 6.586 18.234 1 64.12 105 ALA A N 1
ATOM 856 C CA . ALA A 1 105 ? -16.719 6.098 17.141 1 64.12 105 ALA A CA 1
ATOM 857 C C . ALA A 1 105 ? -15.953 6.137 15.82 1 64.12 105 ALA A C 1
ATOM 859 O O . ALA A 1 105 ? -15.219 7.09 15.555 1 64.12 105 ALA A O 1
ATOM 860 N N . GLY A 1 106 ? -15.969 5.016 15.055 1 66.38 106 GLY A N 1
ATOM 861 C CA . GLY A 1 106 ? -15.32 4.98 13.758 1 66.38 106 GLY A CA 1
ATOM 862 C C . GLY A 1 106 ? -13.906 4.449 13.805 1 66.38 106 GLY A C 1
ATOM 863 O O . GLY A 1 106 ? -13.289 4.203 12.766 1 66.38 106 GLY A O 1
ATOM 864 N N . ASP A 1 107 ? -13.484 4.316 15.102 1 79.25 107 ASP A N 1
ATOM 865 C CA . ASP A 1 107 ? -12.117 3.818 15.227 1 79.25 107 ASP A CA 1
ATOM 866 C C . ASP A 1 107 ? -12.023 2.355 14.797 1 79.25 107 ASP A C 1
ATOM 868 O O . ASP A 1 107 ? -12.945 1.573 15.039 1 79.25 107 ASP A O 1
ATOM 872 N N . LEU A 1 108 ? -10.984 2.191 14.094 1 86 108 LEU A N 1
ATOM 873 C CA . LEU A 1 108 ? -10.586 0.832 13.75 1 86 108 LEU A CA 1
ATOM 874 C C . LEU A 1 108 ? -9.266 0.465 14.414 1 86 108 LEU A C 1
ATOM 876 O O . LEU A 1 108 ? -8.453 1.342 14.711 1 86 108 LEU A O 1
ATOM 880 N N . ARG A 1 109 ? -9.094 -0.736 14.734 1 89.56 109 ARG A N 1
ATOM 881 C CA . ARG A 1 109 ? -7.828 -1.182 15.312 1 89.56 109 ARG A CA 1
ATOM 882 C C . ARG A 1 109 ? -6.711 -1.143 14.273 1 89.56 109 ARG A C 1
ATOM 884 O O . ARG A 1 109 ? -5.531 -1.067 14.625 1 89.56 109 ARG A O 1
ATOM 891 N N . GLU A 1 110 ? -7.082 -1.375 13.133 1 93.62 110 GLU A N 1
ATOM 892 C CA . GLU A 1 110 ? -6.23 -1.196 11.961 1 93.62 110 GLU A CA 1
ATOM 893 C C . GLU A 1 110 ? -6.863 -0.238 10.961 1 93.62 110 GLU A C 1
ATOM 895 O O . GLU A 1 110 ? -8.008 -0.434 10.547 1 93.62 110 GLU A O 1
ATOM 900 N N . PHE A 1 111 ? -6.098 0.832 10.602 1 94.38 111 PHE A N 1
ATOM 901 C CA . PHE A 1 111 ? -6.695 1.846 9.742 1 94.38 111 PHE A CA 1
ATOM 902 C C . PHE A 1 111 ? -5.656 2.443 8.805 1 94.38 111 PHE A C 1
ATOM 904 O O . PHE A 1 111 ? -4.469 2.498 9.141 1 94.38 111 PHE A O 1
ATOM 911 N N . PHE A 1 112 ? -6.082 2.859 7.621 1 97.06 112 PHE A N 1
ATOM 912 C CA . PHE A 1 112 ? -5.188 3.42 6.613 1 97.06 112 PHE A CA 1
ATOM 913 C C . PHE A 1 112 ? -5.035 4.926 6.805 1 97.06 112 PHE A C 1
ATOM 915 O O . PHE A 1 112 ? -6.016 5.621 7.082 1 97.06 112 PHE A O 1
ATOM 922 N N . GLN A 1 113 ? -3.805 5.367 6.668 1 97.81 113 GLN A N 1
ATOM 923 C CA . GLN A 1 113 ? -3.49 6.793 6.68 1 97.81 113 GLN A CA 1
ATOM 924 C C . GLN A 1 113 ? -2.785 7.211 5.395 1 97.81 113 GLN A C 1
ATOM 926 O O . GLN A 1 113 ? -1.962 6.465 4.859 1 97.81 113 GLN A O 1
ATOM 931 N N . ALA A 1 114 ? -3.135 8.32 4.871 1 98.62 114 ALA A N 1
ATOM 932 C CA . ALA A 1 114 ? -2.377 9.07 3.873 1 98.62 114 ALA A CA 1
ATOM 933 C C . ALA A 1 114 ? -1.866 10.391 4.449 1 98.62 114 ALA A C 1
ATOM 935 O O . ALA A 1 114 ? -2.646 11.188 4.973 1 98.62 114 ALA A O 1
ATOM 936 N N . GLY A 1 115 ? -0.549 10.602 4.336 1 98.62 115 GLY A N 1
ATOM 937 C CA . GLY A 1 115 ? -0.081 11.828 4.973 1 98.62 115 GLY A CA 1
ATOM 938 C C . GLY A 1 115 ? 1.217 12.344 4.387 1 98.62 115 GLY A C 1
ATOM 939 O O . GLY A 1 115 ? 1.776 11.742 3.469 1 98.62 115 GLY A O 1
ATOM 940 N N . ILE A 1 116 ? 1.62 13.531 4.844 1 98.69 116 ILE A N 1
ATOM 941 C CA . ILE A 1 116 ? 2.873 14.172 4.457 1 98.69 116 ILE A CA 1
ATOM 942 C C . ILE A 1 116 ? 3.596 14.688 5.699 1 98.69 116 ILE A C 1
ATOM 944 O O . ILE A 1 116 ? 2.963 14.961 6.723 1 98.69 116 ILE A O 1
ATOM 948 N N . GLU A 1 117 ? 4.848 14.719 5.602 1 98.62 117 GLU A N 1
ATOM 949 C CA . GLU A 1 117 ? 5.727 15.352 6.578 1 98.62 117 GLU A CA 1
ATOM 950 C C . GLU A 1 117 ? 6.738 16.281 5.895 1 98.62 117 GLU A C 1
ATOM 952 O O . GLU A 1 117 ? 7.383 15.883 4.926 1 98.62 117 GLU A O 1
ATOM 957 N N . ASN A 1 118 ? 6.762 17.453 6.355 1 98.06 118 ASN A N 1
ATOM 958 C CA . ASN A 1 118 ? 7.688 18.453 5.863 1 98.06 118 ASN A CA 1
ATOM 959 C C . ASN A 1 118 ? 8.719 18.844 6.922 1 98.06 118 ASN A C 1
ATOM 961 O O . ASN A 1 118 ? 8.359 19.281 8.016 1 98.06 118 ASN A O 1
ATOM 965 N N . PHE A 1 119 ? 9.977 18.656 6.621 1 97.69 119 PHE A N 1
ATOM 966 C CA . PHE A 1 119 ? 11.062 18.984 7.531 1 97.69 119 PHE A CA 1
ATOM 967 C C . PHE A 1 119 ? 11.945 20.078 6.961 1 97.69 119 PHE A C 1
ATOM 969 O O . PHE A 1 119 ? 12.336 20.031 5.797 1 97.69 119 PHE A O 1
ATOM 976 N N . HIS A 1 120 ? 12.289 21.062 7.758 1 94.81 120 HIS A N 1
ATOM 977 C CA . HIS A 1 120 ? 12.984 22.234 7.23 1 94.81 120 HIS A CA 1
ATOM 978 C C . HIS A 1 120 ? 13.836 22.891 8.305 1 94.81 120 HIS A C 1
ATOM 980 O O . HIS A 1 120 ? 13.688 22.594 9.492 1 94.81 120 HIS A O 1
ATOM 986 N N . ILE A 1 121 ? 14.719 23.797 7.859 1 92.81 121 ILE A N 1
ATOM 987 C CA . ILE A 1 121 ? 15.625 24.469 8.781 1 92.81 121 ILE A CA 1
ATOM 988 C C . ILE A 1 121 ? 15.195 25.922 8.961 1 92.81 121 ILE A C 1
ATOM 990 O O . ILE A 1 121 ? 15.641 26.594 9.891 1 92.81 121 ILE A O 1
ATOM 994 N N . SER A 1 122 ? 14.352 26.297 8.078 1 87.62 122 SER A N 1
ATOM 995 C CA . SER A 1 122 ? 13.875 27.672 8.148 1 87.62 122 SER A CA 1
ATOM 996 C C . SER A 1 122 ? 12.461 27.75 8.719 1 87.62 122 SER A C 1
ATOM 998 O O . SER A 1 122 ? 11.602 26.938 8.344 1 87.62 122 SER A O 1
ATOM 1000 N N . ASP A 1 123 ? 12.289 28.625 9.648 1 89.69 123 ASP A N 1
ATOM 1001 C CA . ASP A 1 123 ? 10.953 28.812 10.203 1 89.69 123 ASP A CA 1
ATOM 1002 C C . ASP A 1 123 ? 10.172 29.844 9.398 1 89.69 123 ASP A C 1
ATOM 1004 O O . ASP A 1 123 ? 10.156 31.031 9.742 1 89.69 123 ASP A O 1
ATOM 1008 N N . SER A 1 124 ? 9.609 29.438 8.352 1 93.31 124 SER A N 1
ATOM 1009 C CA . SER A 1 124 ? 8.828 30.312 7.48 1 93.31 124 SER A CA 1
ATOM 1010 C C . SER A 1 124 ? 7.352 29.922 7.488 1 93.31 124 SER A C 1
ATOM 1012 O O . SER A 1 124 ? 7.016 28.734 7.391 1 93.31 124 SER A O 1
ATOM 1014 N N . PHE A 1 125 ? 6.434 30.953 7.539 1 95.25 125 PHE A N 1
ATOM 1015 C CA . PHE A 1 125 ? 5 30.672 7.551 1 95.25 125 PHE A CA 1
ATOM 1016 C C . PHE A 1 125 ? 4.555 30.078 6.219 1 95.25 125 PHE A C 1
ATOM 1018 O O . PHE A 1 125 ? 3.477 29.484 6.129 1 95.25 125 PHE A O 1
ATOM 1025 N N . TYR A 1 126 ? 5.422 30.219 5.102 1 94.75 126 TYR A N 1
ATOM 1026 C CA . TYR A 1 126 ? 5.094 29.672 3.791 1 94.75 126 TYR A CA 1
ATOM 1027 C C . TYR A 1 126 ? 4.996 28.141 3.84 1 94.75 126 TYR A C 1
ATOM 1029 O O . TYR A 1 126 ? 4.234 27.547 3.082 1 94.75 126 TYR A O 1
ATOM 1037 N N . ILE A 1 127 ? 5.762 27.562 4.754 1 95.75 127 ILE A N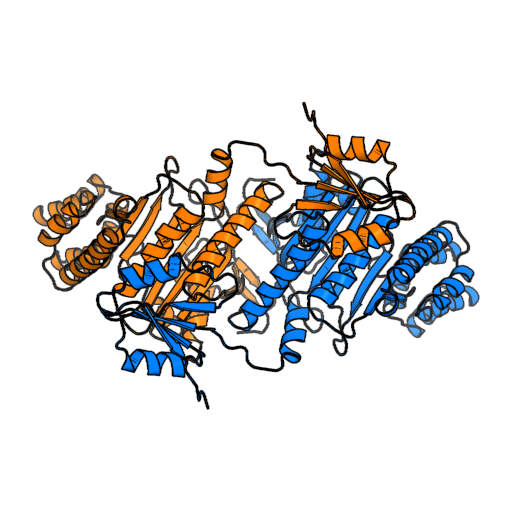 1
ATOM 1038 C CA . ILE A 1 127 ? 5.734 26.109 4.879 1 95.75 127 ILE A CA 1
ATOM 1039 C C . ILE A 1 127 ? 4.402 25.672 5.48 1 95.75 127 ILE A C 1
ATOM 1041 O O . ILE A 1 127 ? 3.781 24.719 5.004 1 95.75 127 ILE A O 1
ATOM 1045 N N . ASP A 1 128 ? 3.973 26.438 6.52 1 97.38 128 ASP A N 1
ATOM 1046 C CA . ASP A 1 128 ? 2.652 26.188 7.086 1 97.38 128 ASP A CA 1
ATOM 1047 C C . ASP A 1 128 ? 1.561 26.359 6.031 1 97.38 128 ASP A C 1
ATOM 1049 O O . ASP A 1 128 ? 0.616 25.562 5.977 1 97.38 128 ASP A O 1
ATOM 1053 N N . LEU A 1 129 ? 1.74 27.375 5.27 1 96.06 129 LEU A N 1
ATOM 1054 C CA . LEU A 1 129 ? 0.772 27.688 4.223 1 96.06 129 LEU A CA 1
ATOM 1055 C C . LEU A 1 129 ? 0.692 26.547 3.201 1 96.06 129 LEU A C 1
ATOM 1057 O O . LE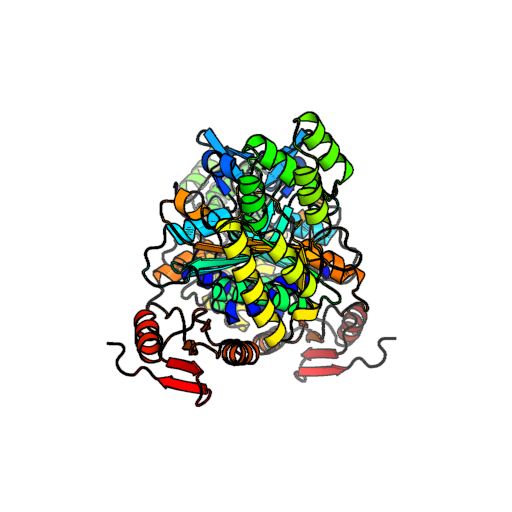U A 1 129 ? -0.402 26.125 2.83 1 96.06 129 LEU A O 1
ATOM 1061 N N . GLU A 1 130 ? 1.799 26.031 2.721 1 95.81 130 GLU A N 1
ATOM 1062 C CA . GLU A 1 130 ? 1.828 24.922 1.771 1 95.81 130 GLU A CA 1
ATOM 1063 C C . GLU A 1 130 ? 1.081 23.703 2.316 1 95.81 130 GLU A C 1
ATOM 1065 O O . GLU A 1 130 ? 0.271 23.094 1.611 1 95.81 130 GLU A O 1
ATOM 1070 N N . VAL A 1 131 ? 1.394 23.391 3.553 1 98 131 VAL A N 1
ATOM 1071 C CA . VAL A 1 131 ? 0.836 22.188 4.164 1 98 131 VAL A CA 1
ATOM 1072 C C . VAL A 1 131 ? -0.676 22.328 4.312 1 98 131 VAL A C 1
ATOM 1074 O O . VAL A 1 131 ? -1.428 21.391 4.059 1 98 131 VAL A O 1
ATOM 1077 N N . LEU A 1 132 ? -1.108 23.516 4.68 1 97.69 132 LEU A N 1
ATOM 1078 C CA . LEU A 1 132 ? -2.539 23.766 4.816 1 97.69 132 LEU A CA 1
ATOM 1079 C C . LEU A 1 132 ? -3.236 23.703 3.463 1 97.69 132 LEU A C 1
ATOM 1081 O O . LEU A 1 132 ? -4.336 23.156 3.348 1 97.69 132 LEU A O 1
ATOM 1085 N N . VAL A 1 133 ? -2.631 24.266 2.447 1 96.62 133 VAL A N 1
ATOM 1086 C CA . VAL A 1 133 ? -3.17 24.219 1.093 1 96.62 133 VAL A CA 1
ATOM 1087 C C . VAL A 1 133 ? -3.268 22.75 0.636 1 96.62 133 VAL A C 1
ATOM 1089 O O . VAL A 1 133 ? -4.273 22.344 0.046 1 96.62 133 VAL A O 1
ATOM 1092 N N . LEU A 1 134 ? -2.232 21.984 0.899 1 97.62 134 LEU A N 1
ATOM 1093 C CA . LEU A 1 134 ? -2.234 20.578 0.542 1 97.62 134 LEU A CA 1
ATOM 1094 C C . LEU A 1 134 ? -3.369 19.844 1.246 1 97.62 134 LEU A C 1
ATOM 1096 O O . LEU A 1 134 ? -3.977 18.938 0.672 1 97.62 134 LEU A O 1
ATOM 1100 N N . ALA A 1 135 ? -3.578 20.203 2.496 1 98.38 135 ALA A N 1
ATOM 1101 C CA . ALA A 1 135 ? -4.688 19.609 3.232 1 98.38 135 ALA A CA 1
ATOM 1102 C C . ALA A 1 135 ? -6.016 19.875 2.537 1 98.38 135 ALA A C 1
ATOM 1104 O O . ALA A 1 135 ? -6.809 18.953 2.32 1 98.38 135 ALA A O 1
ATOM 1105 N N . VAL A 1 136 ? -6.242 21.125 2.143 1 97.62 136 VAL A N 1
ATOM 1106 C CA . VAL A 1 136 ? -7.469 21.516 1.459 1 97.62 136 VAL A CA 1
ATOM 1107 C C . VAL A 1 136 ? -7.57 20.797 0.12 1 97.62 136 VAL A C 1
ATOM 1109 O O . VAL A 1 136 ? -8.586 20.172 -0.181 1 97.62 136 VAL A O 1
ATOM 1112 N N . GLU A 1 137 ? -6.488 20.844 -0.648 1 97.19 137 GLU A N 1
ATOM 1113 C CA . GLU A 1 137 ? -6.477 20.25 -1.984 1 97.19 137 GLU A CA 1
ATOM 1114 C C . GLU A 1 137 ? -6.668 18.734 -1.923 1 97.19 137 GLU A C 1
ATOM 1116 O O . GLU A 1 137 ? -7.277 18.156 -2.818 1 97.19 137 GLU A O 1
ATOM 1121 N N . SER A 1 138 ? -6.148 18.125 -0.864 1 98.06 138 SER A N 1
ATOM 1122 C CA . SER A 1 138 ? -6.32 16.688 -0.718 1 98.06 138 SER A CA 1
ATOM 1123 C C . SER A 1 138 ? -7.797 16.312 -0.615 1 98.06 138 SER A C 1
ATOM 1125 O O . SER A 1 138 ? -8.258 15.391 -1.291 1 98.06 138 SER A O 1
ATOM 1127 N N . LEU A 1 139 ? -8.523 17.031 0.207 1 97.75 139 LEU A N 1
ATOM 1128 C CA . LEU A 1 139 ? -9.938 16.734 0.384 1 97.75 139 LEU A CA 1
ATOM 1129 C C . LEU A 1 139 ? -10.727 17.047 -0.882 1 97.75 139 LEU A C 1
ATOM 1131 O O . LEU A 1 139 ? -11.641 16.312 -1.256 1 97.75 139 LEU A O 1
ATOM 1135 N N . LEU A 1 140 ? -10.352 18.125 -1.563 1 95.94 140 LEU A N 1
ATOM 1136 C CA . LEU A 1 140 ? -10.992 18.469 -2.828 1 95.94 140 LEU A CA 1
ATOM 1137 C C . LEU A 1 140 ? -10.75 17.391 -3.875 1 95.94 140 LEU A C 1
ATOM 1139 O O . LEU A 1 140 ? -11.68 16.969 -4.562 1 95.94 140 LEU A O 1
ATOM 1143 N N . GLU A 1 141 ? -9.469 16.953 -3.951 1 95.19 141 GLU A N 1
ATOM 1144 C CA . GLU A 1 141 ? -9.094 15.922 -4.918 1 95.19 141 GLU A CA 1
ATOM 1145 C C . GLU A 1 141 ? -9.852 14.625 -4.676 1 95.19 141 GLU A C 1
ATOM 1147 O O . GLU A 1 141 ? -10.156 13.891 -5.617 1 95.19 141 GLU A O 1
ATOM 1152 N N . LEU A 1 142 ? -10.172 14.383 -3.465 1 96.19 142 LEU A N 1
ATOM 1153 C CA . LEU A 1 142 ? -10.867 13.148 -3.1 1 96.19 142 LEU A CA 1
ATOM 1154 C C . LEU A 1 142 ? -12.367 13.289 -3.332 1 96.19 142 LEU A C 1
ATOM 1156 O O . LEU A 1 142 ? -13.125 12.336 -3.125 1 96.19 142 LEU A O 1
ATOM 1160 N N . GLY A 1 143 ? -12.828 14.43 -3.762 1 92.56 143 GLY A N 1
ATOM 1161 C CA . GLY A 1 143 ? -14.219 14.648 -4.129 1 92.56 143 GLY A CA 1
ATOM 1162 C C . GLY A 1 143 ? -15.125 14.891 -2.934 1 92.56 143 GLY A C 1
ATOM 1163 O O . GLY A 1 143 ? -16.328 14.688 -3.01 1 92.56 143 GLY A O 1
ATOM 1164 N N . VAL A 1 144 ? -14.555 15.242 -1.867 1 89.06 144 VAL A N 1
ATOM 1165 C CA . VAL A 1 144 ? -15.328 15.531 -0.666 1 89.06 144 VAL A CA 1
ATOM 1166 C C . VAL A 1 144 ? -15.812 16.984 -0.7 1 89.06 144 VAL A C 1
ATOM 1168 O O . VAL A 1 144 ? -15.023 17.891 -0.936 1 89.06 144 VAL A O 1
ATOM 1171 N N . ASN A 1 145 ? -17.062 17.109 -0.521 1 85.5 145 ASN A N 1
ATOM 1172 C CA . ASN A 1 145 ? -17.641 18.438 -0.521 1 85.5 145 ASN A CA 1
ATOM 1173 C C . ASN A 1 145 ? -18.156 18.828 0.862 1 85.5 145 ASN A C 1
ATOM 1175 O O . ASN A 1 145 ? -18.422 17.969 1.696 1 85.5 145 ASN A O 1
ATOM 1179 N N . GLY A 1 146 ? -18.203 20.109 1.093 1 91.5 146 GLY A N 1
ATOM 1180 C CA . GLY A 1 146 ? -18.797 20.641 2.312 1 91.5 146 GLY A CA 1
ATOM 1181 C C . GLY A 1 146 ? -17.906 20.469 3.529 1 91.5 146 GLY A C 1
ATOM 1182 O O . GLY A 1 146 ? -18.375 20.516 4.664 1 91.5 146 GLY A O 1
ATOM 1183 N N . PHE A 1 147 ? -16.656 20.25 3.303 1 96.19 147 PHE A N 1
ATOM 1184 C CA . PHE A 1 147 ? -15.758 20.078 4.438 1 96.19 147 PHE A CA 1
ATOM 1185 C C . PHE A 1 147 ? -15.281 21.422 4.957 1 96.19 147 PHE A C 1
ATOM 1187 O O . PHE A 1 147 ? -15.422 22.438 4.277 1 96.19 147 PHE A O 1
ATOM 1194 N N . THR A 1 148 ? -14.797 21.422 6.184 1 96.31 148 THR A N 1
ATOM 1195 C CA . THR A 1 148 ? -14.125 22.562 6.805 1 96.31 148 THR A CA 1
ATOM 1196 C C . THR A 1 148 ? -12.859 22.109 7.531 1 96.31 148 THR A C 1
ATOM 1198 O O . THR A 1 148 ? -12.836 21.031 8.133 1 96.31 148 THR A O 1
ATOM 1201 N N . ILE A 1 149 ? -11.867 22.891 7.426 1 97.75 149 ILE A N 1
ATOM 1202 C CA . ILE A 1 149 ? -10.648 22.672 8.195 1 97.75 149 ILE A CA 1
ATOM 1203 C C . ILE A 1 149 ? -10.516 23.734 9.281 1 97.75 149 ILE A C 1
ATOM 1205 O O . ILE A 1 149 ? -10.367 24.922 8.977 1 97.75 149 ILE A O 1
ATOM 1209 N N . ASP A 1 150 ? -10.609 23.281 10.508 1 96.38 150 ASP A N 1
ATOM 1210 C CA . ASP A 1 150 ? -10.422 24.172 11.656 1 96.38 150 ASP A CA 1
ATOM 1211 C C . ASP A 1 150 ? -8.938 24.328 11.984 1 96.38 150 ASP A C 1
ATOM 1213 O O . ASP A 1 150 ? -8.219 23.344 12.141 1 96.38 150 ASP A O 1
ATOM 1217 N N . VAL A 1 151 ? -8.516 25.578 12.086 1 97 151 VAL A N 1
ATOM 1218 C CA . VAL A 1 151 ? -7.109 25.844 12.352 1 97 151 VAL A CA 1
ATOM 1219 C C . VAL A 1 151 ? -6.961 26.562 13.695 1 97 151 VAL A C 1
ATOM 1221 O O . VAL A 1 151 ? -7.617 27.562 13.945 1 97 151 VAL A O 1
ATOM 1224 N N . GLY A 1 152 ? -6.18 26 14.555 1 94.81 152 GLY A N 1
ATOM 1225 C CA . GLY A 1 152 ? -5.805 26.609 15.82 1 94.81 152 GLY A CA 1
ATOM 1226 C C . GLY A 1 152 ? -4.328 26.953 15.906 1 94.81 152 GLY A C 1
ATOM 1227 O O . GLY A 1 152 ? -3.588 26.781 14.938 1 94.81 152 GLY A O 1
ATOM 1228 N N . GLU A 1 153 ? -3.975 27.531 16.984 1 94.19 153 GLU A N 1
ATOM 1229 C CA . GLU A 1 153 ? -2.588 27.906 17.266 1 94.19 153 GLU A CA 1
ATOM 1230 C C . GLU A 1 153 ? -2.256 27.719 18.734 1 94.19 153 GLU A C 1
ATOM 1232 O O . GLU A 1 153 ? -2.705 28.5 19.578 1 94.19 153 GLU A O 1
ATOM 1237 N N . VAL A 1 154 ? -1.399 26.781 19.016 1 93.75 154 VAL A N 1
ATOM 1238 C CA . VAL A 1 154 ? -1.218 26.344 20.391 1 93.75 154 VAL A CA 1
ATOM 1239 C C . VAL A 1 154 ? -0.454 27.406 21.172 1 93.75 154 VAL A C 1
ATOM 1241 O O . VAL A 1 154 ? -0.67 27.562 22.375 1 93.75 154 VAL A O 1
ATOM 1244 N N . ASN A 1 155 ? 0.441 28.141 20.531 1 94.06 155 ASN A N 1
ATOM 1245 C CA . ASN A 1 155 ? 1.255 29.141 21.219 1 94.06 155 ASN A CA 1
ATOM 1246 C C . ASN A 1 155 ? 0.418 30.328 21.672 1 94.06 155 ASN A C 1
ATOM 1248 O O . ASN A 1 155 ? 0.807 31.062 22.578 1 94.06 155 ASN A O 1
ATOM 1252 N N . PHE A 1 156 ? -0.705 30.531 21.031 1 93.56 156 PHE A N 1
ATOM 1253 C CA . PHE A 1 156 ? -1.615 31.578 21.5 1 93.56 156 PHE A CA 1
ATOM 1254 C C . PHE A 1 156 ? -2.113 31.266 22.906 1 93.56 156 PHE A C 1
ATOM 1256 O O . PHE A 1 156 ? -2.027 32.094 23.797 1 93.56 156 PHE A O 1
ATOM 1263 N N . PHE A 1 157 ? -2.543 30.047 23.078 1 92.44 157 PHE A N 1
ATOM 1264 C CA . PHE A 1 157 ? -3 29.578 24.375 1 92.44 157 PHE A CA 1
ATOM 1265 C C . PHE A 1 157 ? -1.862 29.609 25.391 1 92.44 157 PHE A C 1
ATOM 1267 O O . PHE A 1 157 ? -2.037 30.062 26.516 1 92.44 157 PHE A O 1
ATOM 1274 N N . LYS A 1 158 ? -0.758 29.141 24.984 1 92.25 158 LYS A N 1
ATOM 1275 C CA . LYS A 1 158 ? 0.395 29.109 25.875 1 92.25 158 LYS A CA 1
ATOM 1276 C C . LYS A 1 158 ? 0.764 30.516 26.359 1 92.25 158 LYS A C 1
ATOM 1278 O O . LYS A 1 158 ? 1.09 30.703 27.531 1 92.25 158 LYS A O 1
ATOM 1283 N N . GLY A 1 159 ? 0.765 31.422 25.453 1 93.25 159 GLY A N 1
ATOM 1284 C CA . GLY A 1 159 ? 1.042 32.812 25.812 1 93.25 159 GLY A CA 1
ATOM 1285 C C . GLY A 1 159 ? 0.051 33.375 26.797 1 93.25 159 GLY A C 1
ATOM 1286 O O . GLY A 1 159 ? 0.44 34.062 27.75 1 93.25 159 GLY A O 1
ATOM 1287 N N . ILE A 1 160 ? -1.214 33.062 26.609 1 92 160 ILE A N 1
ATOM 1288 C CA . ILE A 1 160 ? -2.264 33.562 27.5 1 92 160 ILE A CA 1
ATOM 1289 C C . ILE A 1 160 ? -2.094 32.938 28.875 1 92 160 ILE A C 1
ATOM 1291 O O . ILE A 1 160 ? -2.197 33.656 29.891 1 92 160 ILE A O 1
ATOM 1295 N N . ALA A 1 161 ? -1.858 31.672 28.891 1 92.12 161 ALA A N 1
ATOM 1296 C CA . ALA A 1 161 ? -1.646 30.984 30.172 1 92.12 161 ALA A CA 1
ATOM 1297 C C . ALA A 1 161 ? -0.46 31.578 30.922 1 92.12 161 ALA A C 1
ATOM 1299 O O . ALA A 1 161 ? -0.52 31.75 32.125 1 92.12 161 ALA A O 1
ATOM 1300 N N . LYS A 1 162 ? 0.527 31.859 30.188 1 91.75 162 LYS A N 1
ATOM 1301 C CA . LYS A 1 162 ? 1.71 32.469 30.797 1 91.75 162 LYS A CA 1
ATOM 1302 C C . LYS A 1 162 ? 1.401 33.844 31.328 1 91.75 162 LYS A C 1
ATOM 1304 O O . LYS A 1 162 ? 1.824 34.219 32.438 1 91.75 162 LYS A O 1
ATOM 1309 N N . ASP A 1 163 ? 0.74 34.594 30.578 1 90.69 163 ASP A N 1
ATOM 1310 C CA . ASP A 1 163 ? 0.356 35.938 30.984 1 90.69 163 ASP A CA 1
ATOM 1311 C C . ASP A 1 163 ? -0.483 35.938 32.25 1 90.69 163 ASP A C 1
ATOM 1313 O O . ASP A 1 163 ? -0.377 36.812 33.094 1 90.69 163 ASP A O 1
ATOM 1317 N N . CYS A 1 164 ? -1.286 34.906 32.375 1 90.06 164 CYS A N 1
ATOM 1318 C CA . CYS A 1 164 ? -2.168 34.781 33.531 1 90.06 164 CYS A CA 1
ATOM 1319 C C . CYS A 1 164 ? -1.472 34.031 34.656 1 90.06 164 CYS A C 1
ATOM 1321 O O . CYS A 1 164 ? -2.092 33.719 35.656 1 90.06 164 CYS A O 1
ATOM 1323 N N . GLU A 1 165 ? -0.258 33.656 34.469 1 90.5 165 GLU A N 1
ATOM 1324 C CA . GLU A 1 165 ? 0.586 33 35.469 1 90.5 165 GLU A CA 1
ATOM 1325 C C . GLU A 1 165 ? -0.004 31.641 35.906 1 90.5 165 GLU A C 1
ATOM 1327 O O . GLU A 1 165 ? -0.049 31.328 37.094 1 90.5 165 GLU A O 1
ATOM 1332 N N . ILE A 1 166 ? -0.51 31 34.938 1 91.5 166 ILE A N 1
ATOM 1333 C CA . ILE A 1 166 ? -1.019 29.656 35.188 1 91.5 166 ILE A CA 1
ATOM 1334 C C . ILE A 1 166 ? 0.139 28.656 35.188 1 91.5 166 ILE A C 1
ATOM 1336 O O . ILE A 1 166 ? 0.959 28.656 34.25 1 91.5 166 ILE A O 1
ATOM 1340 N N . ASP A 1 167 ? 0.22 27.812 36.156 1 90.06 167 ASP A N 1
ATOM 1341 C CA . ASP A 1 167 ? 1.294 26.812 36.219 1 90.06 167 ASP A CA 1
ATOM 1342 C C . ASP A 1 167 ? 1.097 25.734 35.156 1 90.06 167 ASP A C 1
ATOM 1344 O O . ASP A 1 167 ? -0.003 25.562 34.625 1 90.06 167 ASP A O 1
ATOM 1348 N N . GLU A 1 168 ? 2.105 24.938 34.906 1 87.44 168 GLU A N 1
ATOM 1349 C CA . GLU A 1 168 ? 2.135 23.969 33.844 1 87.44 168 GLU A CA 1
ATOM 1350 C C . GLU A 1 168 ? 1.055 22.906 34.031 1 87.44 168 GLU A C 1
ATOM 1352 O O . GLU A 1 168 ? 0.374 22.531 33.062 1 87.44 168 GLU A O 1
ATOM 1357 N N . ALA A 1 169 ? 0.937 22.453 35.188 1 88.88 169 ALA A N 1
ATOM 1358 C CA . ALA A 1 169 ? -0.052 21.406 35.469 1 88.88 169 ALA A CA 1
ATOM 1359 C C . ALA A 1 169 ? -1.469 21.922 35.219 1 88.88 169 ALA A C 1
ATOM 1361 O O . ALA A 1 169 ? -2.293 21.219 34.625 1 88.88 169 ALA A O 1
ATOM 1362 N N . SER A 1 170 ? -1.698 23.094 35.75 1 89.38 170 SER A N 1
ATOM 1363 C CA . SER A 1 170 ? -3.008 23.719 35.562 1 89.38 170 SER A CA 1
ATOM 1364 C C . SER A 1 170 ? -3.258 24.016 34.062 1 89.38 170 SER A C 1
ATOM 1366 O O . SER A 1 170 ? -4.387 23.906 33.594 1 89.38 170 SER A O 1
ATOM 1368 N N . SER A 1 171 ? -2.223 24.391 33.406 1 89.44 171 SER A N 1
ATOM 1369 C CA . SER A 1 171 ? -2.328 24.688 31.984 1 89.44 171 SER A CA 1
ATOM 1370 C C . SER A 1 171 ? -2.756 23.453 31.203 1 89.44 171 SER A C 1
ATOM 1372 O O . SER A 1 171 ? -3.549 23.562 30.266 1 89.44 171 SER A O 1
ATOM 1374 N N . GLU A 1 172 ? -2.258 22.328 31.531 1 88.25 172 GLU A N 1
ATOM 1375 C CA . GLU A 1 172 ? -2.621 21.094 30.859 1 88.25 172 GLU A CA 1
ATOM 1376 C C . GLU A 1 172 ? -4.098 20.766 31.062 1 88.25 172 GLU A C 1
ATOM 1378 O O . GLU A 1 172 ? -4.777 20.344 30.125 1 88.25 172 GLU A O 1
ATOM 1383 N N . VAL A 1 173 ? -4.516 20.953 32.25 1 88.62 173 VAL A N 1
ATOM 1384 C CA . VAL A 1 173 ? -5.922 20.703 32.562 1 88.62 173 VAL A CA 1
ATOM 1385 C C . VAL A 1 173 ? -6.801 21.688 31.781 1 88.62 173 VAL A C 1
ATOM 1387 O O . VAL A 1 173 ? -7.805 21.281 31.188 1 88.62 173 VAL A O 1
ATOM 1390 N N . LEU A 1 174 ? -6.414 22.906 31.797 1 88.81 174 LEU A N 1
ATOM 1391 C CA . LEU A 1 174 ? -7.176 23.938 31.109 1 88.81 174 LEU A CA 1
ATOM 1392 C C . LEU A 1 174 ? -7.219 23.656 29.609 1 88.81 174 LEU A C 1
ATOM 1394 O O . LEU A 1 174 ? -8.234 23.906 28.953 1 88.81 174 LEU A O 1
ATOM 1398 N N . CYS A 1 175 ? -6.109 23.219 29.125 1 86.62 175 CYS A N 1
ATOM 1399 C CA . CYS A 1 175 ? -6.02 22.875 27.703 1 86.62 175 CYS A CA 1
ATOM 1400 C C . CYS A 1 175 ? -7.082 21.859 27.312 1 86.62 175 CYS A C 1
ATOM 1402 O O . CYS A 1 175 ? -7.785 22.031 26.328 1 86.62 175 CYS A O 1
ATOM 1404 N N . ARG A 1 176 ? -7.227 20.875 28.062 1 86.81 176 ARG A N 1
ATOM 1405 C CA . ARG A 1 176 ? -8.211 19.828 27.797 1 86.81 176 ARG A CA 1
ATOM 1406 C C . ARG A 1 176 ? -9.633 20.375 27.891 1 86.81 176 ARG A C 1
ATOM 1408 O O . ARG A 1 176 ? -10.484 20.031 27.062 1 86.81 176 ARG A O 1
ATOM 1415 N N . LEU A 1 177 ? -9.852 21.172 28.906 1 87.94 177 LEU A N 1
ATOM 1416 C CA . LEU A 1 177 ? -11.18 21.75 29.109 1 87.94 177 LEU A CA 1
ATOM 1417 C C . LEU A 1 177 ? -11.547 22.703 27.984 1 87.94 177 LEU A C 1
ATOM 1419 O O . LEU A 1 177 ? -12.688 22.719 27.531 1 87.94 177 LEU A O 1
ATOM 1423 N N . VAL A 1 178 ? -10.625 23.484 27.562 1 87.69 178 VAL A N 1
ATOM 1424 C CA . VAL A 1 178 ? -10.844 24.422 26.469 1 87.69 178 VAL A CA 1
ATOM 1425 C C . VAL A 1 178 ? -11.102 23.672 25.172 1 87.69 178 VAL A C 1
ATOM 1427 O O . VAL A 1 178 ? -12 24.031 24.406 1 87.69 178 VAL A O 1
ATOM 1430 N N . ASP A 1 179 ? -10.305 22.641 24.953 1 85 179 ASP A N 1
ATOM 1431 C CA . ASP A 1 179 ? -10.461 21.828 23.75 1 85 179 ASP A CA 1
ATOM 1432 C C . ASP A 1 179 ? -11.859 21.203 23.688 1 85 179 ASP A C 1
ATOM 1434 O O . ASP A 1 179 ? -12.43 21.078 22.594 1 85 179 ASP A O 1
ATOM 1438 N N . LYS A 1 180 ? -12.359 20.859 24.828 1 85.44 180 LYS A N 1
ATOM 1439 C CA . LYS A 1 180 ? -13.688 20.266 24.906 1 85.44 180 LYS A CA 1
ATOM 1440 C C . LYS A 1 180 ? -14.773 21.344 24.938 1 85.44 180 LYS A C 1
ATOM 1442 O O . LYS A 1 180 ? -15.961 21.031 25 1 85.44 180 LYS A O 1
ATOM 1447 N N . LYS A 1 181 ? -14.367 22.578 24.969 1 87.75 181 LYS A N 1
ATOM 1448 C CA . LYS A 1 181 ? -15.281 23.703 25.078 1 87.75 181 LYS A CA 1
ATOM 1449 C C . LYS A 1 181 ? -16.172 23.578 26.312 1 87.75 181 LYS A C 1
ATOM 1451 O O . LYS A 1 181 ? -17.375 23.828 26.234 1 87.75 181 LYS A O 1
ATOM 1456 N N . ASP A 1 182 ? -15.547 23.109 27.359 1 89.56 182 ASP A N 1
ATOM 1457 C CA . ASP A 1 182 ? -16.25 22.922 28.625 1 89.56 182 ASP A CA 1
ATOM 1458 C C . ASP A 1 182 ? -16.234 24.203 29.453 1 89.56 182 ASP A C 1
ATOM 1460 O O . ASP A 1 182 ? -15.492 24.297 30.438 1 89.56 182 ASP A O 1
ATOM 1464 N N . TYR A 1 183 ? -17.141 24.984 29.25 1 88.31 183 TYR A N 1
ATOM 1465 C CA . TYR A 1 183 ? -17.234 26.297 29.875 1 88.31 183 TYR A CA 1
ATOM 1466 C C . TYR A 1 183 ? -17.328 26.172 31.391 1 88.31 183 TYR A C 1
ATOM 1468 O O . TYR A 1 183 ? -16.625 26.875 32.125 1 88.31 183 TYR A O 1
ATOM 1476 N N . ILE A 1 184 ? -18.188 25.344 31.766 1 89.62 184 ILE A N 1
ATOM 1477 C CA . ILE A 1 184 ? -18.438 25.172 33.188 1 89.62 184 ILE A CA 1
ATOM 1478 C C . ILE A 1 184 ? -17.219 24.562 33.875 1 89.62 184 ILE A C 1
ATOM 1480 O O . ILE A 1 184 ? -16.828 24.984 34.969 1 89.62 184 ILE A O 1
ATOM 1484 N N . GLY A 1 185 ? -16.656 23.656 33.188 1 91.94 185 GLY A N 1
ATOM 1485 C CA . GLY A 1 185 ? -15.453 23.031 33.719 1 91.94 185 GLY A CA 1
ATOM 1486 C C . GLY A 1 185 ? -14.305 24.016 33.875 1 91.94 185 GLY A C 1
ATOM 1487 O O . GLY A 1 185 ? -13.578 23.953 34.875 1 91.94 185 GLY A O 1
ATOM 1488 N N . ILE A 1 186 ? -14.156 24.891 33 1 91.62 186 ILE A N 1
ATOM 1489 C CA . ILE A 1 186 ? -13.102 25.906 33.062 1 91.62 186 ILE A CA 1
ATOM 1490 C C . ILE A 1 186 ? -13.32 26.812 34.25 1 91.62 186 ILE A C 1
ATOM 1492 O O . ILE A 1 186 ? -12.398 27.031 35.062 1 91.62 186 ILE A O 1
ATOM 1496 N N . GLU A 1 187 ? -14.523 27.281 34.375 1 91.62 187 GLU A N 1
ATOM 1497 C CA . GLU A 1 187 ? -14.852 28.188 35.5 1 91.62 187 GLU A CA 1
ATOM 1498 C C . GLU A 1 187 ? -14.625 27.516 36.844 1 91.62 187 GLU A C 1
ATOM 1500 O O . GLU A 1 187 ? -13.977 28.078 37.719 1 91.62 187 GLU A O 1
ATOM 1505 N N . ASN A 1 188 ? -15.141 26.328 36.938 1 93.31 188 ASN A N 1
ATOM 1506 C CA . ASN A 1 188 ? -15.008 25.594 38.188 1 93.31 188 ASN A CA 1
ATOM 1507 C C . ASN A 1 188 ? -13.547 25.328 38.531 1 93.31 188 ASN A C 1
ATOM 1509 O O . ASN A 1 188 ? -13.148 25.469 39.688 1 93.31 188 ASN A O 1
ATOM 1513 N N . PHE A 1 189 ? -12.805 24.953 37.594 1 93.31 189 PHE A N 1
ATOM 1514 C CA . PHE A 1 189 ? -11.398 24.641 37.812 1 93.31 189 PHE A CA 1
ATOM 1515 C C . PHE A 1 189 ? -10.641 25.875 38.281 1 93.31 189 PHE A C 1
ATOM 1517 O O . PHE A 1 189 ? -9.883 25.812 39.25 1 93.31 189 PHE A O 1
ATOM 1524 N N . LEU A 1 190 ? -10.859 26.984 37.656 1 92 190 LEU A N 1
ATOM 1525 C CA . LEU A 1 190 ? -10.125 28.203 37.969 1 92 190 LEU A CA 1
ATOM 1526 C C . LEU A 1 190 ? -10.586 28.797 39.281 1 92 190 LEU A C 1
ATOM 1528 O O . LEU A 1 190 ? -9.773 29.344 40.031 1 92 190 LEU A O 1
ATOM 1532 N N . ILE A 1 191 ? -11.898 28.703 39.594 1 90.88 191 ILE A N 1
ATOM 1533 C CA . ILE A 1 191 ? -12.422 29.172 40.875 1 90.88 191 ILE A CA 1
ATOM 1534 C C . ILE A 1 191 ? -11.789 28.375 42 1 90.88 191 ILE A C 1
ATOM 1536 O O . ILE A 1 191 ? -11.359 28.938 43.031 1 90.88 191 ILE A O 1
ATOM 1540 N N . ARG A 1 192 ? -11.719 27.109 41.781 1 91.88 192 ARG A N 1
ATOM 1541 C CA . ARG A 1 192 ? -11.141 26.234 42.781 1 91.88 192 ARG A CA 1
ATOM 1542 C C . ARG A 1 192 ? -9.68 26.578 43.031 1 91.88 192 ARG A C 1
ATOM 1544 O O . ARG A 1 192 ? -9.172 26.422 44.156 1 91.88 192 ARG A O 1
ATOM 1551 N N . LYS A 1 193 ? -9.031 27.031 42.031 1 90.88 193 LYS A N 1
ATOM 1552 C CA . LYS A 1 193 ? -7.613 27.359 42.156 1 90.88 193 LYS A CA 1
ATOM 1553 C C . LYS A 1 193 ? -7.414 28.781 42.688 1 90.88 193 LYS A C 1
ATOM 1555 O O . LYS A 1 193 ? -6.281 29.234 42.844 1 90.88 193 LYS A O 1
ATOM 1560 N N . GLY A 1 194 ? -8.516 29.531 42.906 1 87.69 194 GLY A N 1
ATOM 1561 C CA . GLY A 1 194 ? -8.438 30.891 43.438 1 87.69 194 GLY A CA 1
ATOM 1562 C C . GLY A 1 194 ? -8.023 31.922 42.406 1 87.69 194 GLY A C 1
ATOM 1563 O O . GLY A 1 194 ? -7.441 32.938 42.75 1 87.69 194 GLY A O 1
ATOM 1564 N N . ILE A 1 195 ? -8.227 31.578 41.188 1 86.94 195 ILE A N 1
ATOM 1565 C CA . ILE A 1 195 ? -7.844 32.469 40.094 1 86.94 195 ILE A CA 1
ATOM 1566 C C . ILE A 1 195 ? -8.898 33.562 39.938 1 86.94 195 ILE A C 1
ATOM 1568 O O . ILE A 1 195 ? -10.086 33.344 40.156 1 86.94 195 ILE A O 1
ATOM 1572 N N . SER A 1 196 ? -8.508 34.719 39.562 1 89.81 196 SER A N 1
ATOM 1573 C CA . SER A 1 196 ? -9.367 35.906 39.5 1 89.81 196 SER A CA 1
ATOM 1574 C C . SER A 1 196 ? -10.406 35.75 38.406 1 89.81 196 SER A C 1
ATOM 1576 O O . SER A 1 196 ? -10.188 35.031 37.406 1 89.81 196 SER A O 1
ATOM 1578 N N . GLN A 1 197 ? -11.492 36.531 38.531 1 89.5 197 GLN A N 1
ATOM 1579 C CA . GLN A 1 197 ? -12.594 36.531 37.594 1 89.5 197 GLN A CA 1
ATOM 1580 C C . GLN A 1 197 ? -12.133 37.031 36.219 1 89.5 197 GLN A C 1
ATOM 1582 O O . GLN A 1 197 ? -12.617 36.531 35.188 1 89.5 197 GLN A O 1
ATOM 1587 N N . LYS A 1 198 ? -11.25 37.875 36.25 1 87.69 198 LYS A N 1
ATOM 1588 C CA . LYS A 1 198 ? -10.727 38.406 35 1 87.69 198 LYS A CA 1
ATOM 1589 C C . LYS A 1 198 ? -10.094 37.312 34.156 1 87.69 198 LYS A C 1
ATOM 1591 O O . LYS A 1 198 ? -10.305 37.25 32.938 1 87.69 198 LYS A O 1
ATOM 1596 N N . VAL A 1 199 ? -9.344 36.562 34.844 1 88.38 199 VAL A N 1
ATOM 1597 C CA . VAL A 1 199 ? -8.664 35.438 34.156 1 88.38 199 VAL A CA 1
ATOM 1598 C C . VAL A 1 199 ? -9.688 34.406 33.688 1 88.38 199 VAL A C 1
ATOM 1600 O O . VAL A 1 199 ? -9.57 33.844 32.594 1 88.38 199 VAL A O 1
ATOM 1603 N N . ILE A 1 200 ? -10.648 34.156 34.469 1 89.88 200 ILE A N 1
ATOM 1604 C CA . ILE A 1 200 ? -11.719 33.25 34.125 1 89.88 200 ILE A CA 1
ATOM 1605 C C . ILE A 1 200 ? -12.406 33.719 32.844 1 89.88 200 ILE A C 1
ATOM 1607 O O . ILE A 1 200 ? -12.656 32.906 31.922 1 89.88 200 ILE A O 1
ATOM 1611 N N . ASP A 1 201 ? -12.625 34.969 32.75 1 89.19 201 ASP A N 1
ATOM 1612 C CA . ASP A 1 201 ? -13.297 35.531 31.594 1 89.19 201 ASP A CA 1
ATOM 1613 C C . ASP A 1 201 ? -12.453 35.375 30.328 1 89.19 201 ASP A C 1
ATOM 1615 O O . ASP A 1 201 ? -12.984 35.156 29.25 1 89.19 201 ASP A O 1
ATOM 1619 N N . VAL A 1 202 ? -11.188 35.469 30.516 1 87.5 202 VAL A N 1
ATOM 1620 C CA . VAL A 1 202 ? -10.281 35.344 29.375 1 87.5 202 VAL A CA 1
ATOM 1621 C C . VAL A 1 202 ? -10.391 33.938 28.797 1 87.5 202 VAL A C 1
ATOM 1623 O O . VAL A 1 202 ? -10.586 33.75 27.594 1 87.5 202 VAL A O 1
ATOM 1626 N N . PHE A 1 203 ? -10.32 32.938 29.594 1 89.38 203 PHE A N 1
ATOM 1627 C CA . PHE A 1 203 ? -10.344 31.562 29.141 1 89.38 203 PHE A CA 1
ATOM 1628 C C . PHE A 1 203 ? -11.727 31.188 28.625 1 89.38 203 PHE A C 1
ATOM 1630 O O . PHE A 1 203 ? -11.844 30.406 27.672 1 89.38 203 PHE A O 1
ATOM 1637 N N . ARG A 1 204 ? -12.695 31.75 29.172 1 86.75 204 ARG A N 1
ATOM 1638 C CA . ARG A 1 204 ? -14.047 31.547 28.656 1 86.75 204 ARG A CA 1
ATOM 1639 C C . ARG A 1 204 ? -14.188 32.125 27.25 1 86.75 204 ARG A C 1
ATOM 1641 O O . ARG A 1 204 ? -14.836 31.5 26.391 1 86.75 204 ARG A O 1
ATOM 1648 N N . CYS A 1 205 ? -13.633 33.25 27.094 1 86.44 205 CYS A N 1
ATOM 1649 C CA . CYS A 1 205 ? -13.695 33.906 25.797 1 86.44 205 CYS A CA 1
ATOM 1650 C C . CYS A 1 205 ? -12.977 33.062 24.734 1 86.44 205 CYS A C 1
ATOM 1652 O O . CYS A 1 205 ? -13.391 33.062 23.578 1 86.44 205 CYS A O 1
ATOM 1654 N N . LEU A 1 206 ? -11.906 32.438 25.109 1 87 206 LEU A N 1
ATOM 1655 C CA . LEU A 1 206 ? -11.141 31.609 24.172 1 87 206 LEU A CA 1
ATOM 1656 C C . LEU A 1 206 ? -12.031 30.562 23.531 1 87 206 LEU A C 1
ATOM 1658 O O . LEU A 1 206 ? -11.867 30.234 22.344 1 87 206 LEU A O 1
ATOM 1662 N N . THR A 1 207 ? -12.938 30 24.25 1 86.81 207 THR A N 1
ATOM 1663 C CA . THR A 1 207 ? -13.805 28.938 23.75 1 86.81 207 THR A CA 1
ATOM 1664 C C . THR A 1 207 ? -14.781 29.469 22.719 1 86.81 207 THR A C 1
ATOM 1666 O O . THR A 1 207 ? -15.367 28.703 21.953 1 86.81 207 THR A O 1
ATOM 1669 N N . ARG A 1 208 ? -14.898 30.797 22.641 1 86.94 208 ARG A N 1
ATOM 1670 C CA . ARG A 1 208 ? -15.859 31.406 21.734 1 86.94 208 ARG A CA 1
ATOM 1671 C C . ARG A 1 208 ? -15.156 32.031 20.531 1 86.94 208 ARG A C 1
ATOM 1673 O O . ARG A 1 208 ? -15.812 32.531 19.625 1 86.94 208 ARG A O 1
ATOM 1680 N N . LEU A 1 209 ? -13.898 32 20.594 1 89.44 209 LEU A N 1
ATOM 1681 C CA . LEU A 1 209 ? -13.133 32.562 19.5 1 89.44 209 LEU A CA 1
ATOM 1682 C C . LEU A 1 209 ? -13.023 31.594 18.344 1 89.44 209 LEU A C 1
ATOM 1684 O O . LEU A 1 209 ? -11.938 31.078 18.062 1 89.44 209 LEU A O 1
ATOM 1688 N N . TYR A 1 210 ? -14.117 31.359 17.734 1 90.69 210 TYR A N 1
ATOM 1689 C CA . TYR A 1 210 ? -14.281 30.469 16.609 1 90.69 210 TYR A CA 1
ATOM 1690 C C . TYR A 1 210 ? -14.938 31.188 15.43 1 90.69 210 TYR A C 1
ATOM 1692 O O . TYR A 1 210 ? -16.031 31.734 15.562 1 90.69 210 TYR A O 1
ATOM 1700 N N . GLY A 1 211 ? -14.234 31.234 14.305 1 92.62 211 GLY A N 1
ATOM 1701 C CA . GLY A 1 211 ? -14.766 31.938 13.141 1 92.62 211 GLY A CA 1
ATOM 1702 C C . GLY A 1 211 ? -13.727 32.156 12.062 1 92.62 211 GLY A C 1
ATOM 1703 O O . GLY A 1 211 ? -13.008 31.234 11.68 1 92.62 211 GLY A O 1
ATOM 1704 N N . ARG A 1 212 ? -13.727 33.344 11.477 1 92.88 212 ARG A N 1
ATOM 1705 C CA . ARG A 1 212 ? -12.828 33.656 10.367 1 92.88 212 ARG A CA 1
ATOM 1706 C C . ARG A 1 212 ? -11.992 34.875 10.672 1 92.88 212 ARG A C 1
ATOM 1708 O O . ARG A 1 212 ? -11.375 34.969 11.734 1 92.88 212 ARG A O 1
ATOM 1715 N N . GLU A 1 213 ? -11.875 35.75 9.797 1 89.44 213 GLU A N 1
ATOM 1716 C CA . GLU A 1 213 ? -10.984 36.906 9.922 1 89.44 213 GLU A CA 1
ATOM 1717 C C . GLU A 1 213 ? -11.359 37.75 11.133 1 89.44 213 GLU A C 1
ATOM 1719 O O . GLU A 1 213 ? -10.484 38.312 11.805 1 89.44 213 GLU A O 1
ATOM 1724 N N . ASP A 1 214 ? -12.602 37.875 11.43 1 91.44 214 ASP A N 1
ATOM 1725 C CA . ASP A 1 214 ? -13.078 38.719 12.523 1 91.44 214 ASP A CA 1
ATOM 1726 C C . ASP A 1 214 ? -12.57 38.188 13.867 1 91.44 214 ASP A C 1
ATOM 1728 O O . ASP A 1 214 ? -12.273 38.969 14.773 1 91.44 214 ASP A O 1
ATOM 1732 N N . LYS A 1 215 ? -12.477 36.938 13.945 1 91.69 215 LYS A N 1
ATOM 1733 C CA . LYS A 1 215 ? -12.055 36.375 15.211 1 91.69 215 LYS A CA 1
ATOM 1734 C C . LYS A 1 215 ? -10.547 36.5 15.406 1 91.69 215 LYS A C 1
ATOM 1736 O O . LYS A 1 215 ? -10.07 36.562 16.547 1 91.69 215 LYS A O 1
ATOM 1741 N N . ILE A 1 216 ? -9.789 36.562 14.352 1 92.94 216 ILE A N 1
ATOM 1742 C CA . ILE A 1 216 ? -8.359 36.812 14.461 1 92.94 216 ILE A CA 1
ATOM 1743 C C . ILE A 1 216 ? -8.125 38.219 15.039 1 92.94 216 ILE A C 1
ATOM 1745 O O . ILE A 1 216 ? -7.293 38.375 15.93 1 92.94 216 ILE A O 1
ATOM 1749 N N . LYS A 1 217 ? -8.938 39.156 14.586 1 92.38 217 LYS A N 1
ATOM 1750 C CA . LYS A 1 217 ? -8.844 40.531 15.094 1 92.38 217 LYS A CA 1
ATOM 1751 C C . LYS A 1 217 ? -9.234 40.594 16.562 1 92.38 217 LYS A C 1
ATOM 1753 O O . LYS A 1 217 ? -8.578 41.281 17.344 1 92.38 217 LYS A O 1
ATOM 1758 N N . GLU A 1 218 ? -10.258 39.938 16.891 1 93 218 GLU A N 1
ATOM 1759 C CA . GLU A 1 218 ? -10.711 39.906 18.281 1 93 218 GLU A CA 1
ATOM 1760 C C . GLU A 1 218 ? -9.664 39.25 19.188 1 93 218 GLU A C 1
ATOM 1762 O O . GLU A 1 218 ? -9.438 39.719 20.297 1 93 218 GLU A O 1
ATOM 1767 N N . ALA A 1 219 ? -9.055 38.219 18.703 1 92.69 219 ALA A N 1
ATOM 1768 C CA . ALA A 1 219 ? -8.07 37.469 19.484 1 92.69 219 ALA A CA 1
ATOM 1769 C C . ALA A 1 219 ? -6.836 38.344 19.766 1 92.69 219 ALA A C 1
ATOM 1771 O O . ALA A 1 219 ? -6.18 38.156 20.797 1 92.69 219 ALA A O 1
ATOM 1772 N N . LYS A 1 220 ? -6.551 39.219 18.875 1 92 220 LYS A N 1
ATOM 1773 C CA . LYS A 1 220 ? -5.391 40.094 19.047 1 92 220 LYS A CA 1
ATOM 1774 C C . LYS A 1 220 ? -5.477 40.875 20.344 1 92 220 LYS A C 1
ATOM 1776 O O . LYS A 1 220 ? -4.449 41.219 20.953 1 92 220 LYS A O 1
ATOM 1781 N N . LYS A 1 221 ? -6.695 41.094 20.812 1 90.06 221 LYS A N 1
ATOM 1782 C CA . LYS A 1 221 ? -6.926 41.844 22.031 1 90.06 221 LYS A CA 1
ATOM 1783 C C . LYS A 1 221 ? -6.441 41.094 23.266 1 90.06 221 LYS A C 1
ATOM 1785 O O . LYS A 1 221 ? -6.152 41.719 24.297 1 90.06 221 LYS A O 1
ATOM 1790 N N . PHE A 1 222 ? -6.367 39.844 23.109 1 90.12 222 PHE A N 1
ATOM 1791 C CA . PHE A 1 222 ? -5.992 39 24.25 1 90.12 222 PHE A CA 1
ATOM 1792 C C . PHE A 1 222 ? -4.5 38.688 24.203 1 90.12 222 PHE A C 1
ATOM 1794 O O . PHE A 1 222 ? -3.969 38.094 25.156 1 90.12 222 PHE A O 1
ATOM 1801 N N . ALA A 1 223 ? -3.805 39.062 23.188 1 91.56 223 ALA A N 1
ATOM 1802 C CA . ALA A 1 223 ? -2.381 38.75 23.031 1 91.56 223 ALA A CA 1
ATOM 1803 C C . ALA A 1 223 ? -1.524 39.844 23.688 1 91.56 223 ALA A C 1
ATOM 1805 O O . ALA A 1 223 ? -1.158 40.844 23.047 1 91.56 223 ALA A O 1
ATOM 1806 N N . ASN A 1 224 ? -1.07 39.531 24.859 1 91.44 224 ASN A N 1
ATOM 1807 C CA . ASN A 1 224 ? -0.417 40.594 25.625 1 91.44 224 ASN A CA 1
ATOM 1808 C C . ASN A 1 224 ? 1.079 40.344 25.781 1 91.44 224 ASN A C 1
ATOM 1810 O O . ASN A 1 224 ? 1.806 41.156 26.328 1 91.44 224 ASN A O 1
ATOM 1814 N N . ASN A 1 225 ? 1.592 39.25 25.391 1 93.56 225 ASN A N 1
ATOM 1815 C CA . ASN A 1 225 ? 3.018 38.969 25.438 1 93.56 225 ASN A CA 1
ATOM 1816 C C . ASN A 1 225 ? 3.545 38.531 24.062 1 93.56 225 ASN A C 1
ATOM 1818 O O . ASN A 1 225 ? 2.77 38.375 23.125 1 93.56 225 ASN A O 1
ATOM 1822 N N . GLU A 1 226 ? 4.824 38.406 24.047 1 95.38 226 GLU A N 1
ATOM 1823 C CA . GLU A 1 226 ? 5.484 38.156 22.766 1 95.38 226 GLU A CA 1
ATOM 1824 C C . GLU A 1 226 ? 5.059 36.812 22.172 1 95.38 226 GLU A C 1
ATOM 1826 O O . GLU A 1 226 ? 4.891 36.688 20.969 1 95.38 226 GLU A O 1
ATOM 1831 N N . ILE A 1 227 ? 4.855 35.875 22.969 1 94.88 227 ILE A N 1
ATOM 1832 C CA . ILE A 1 227 ? 4.508 34.531 22.516 1 94.88 227 ILE A CA 1
ATOM 1833 C C . ILE A 1 227 ? 3.146 34.562 21.828 1 94.88 227 ILE A C 1
ATOM 1835 O O . ILE A 1 227 ? 3.016 34.094 20.688 1 94.88 227 ILE A O 1
ATOM 1839 N N . SER A 1 228 ? 2.127 35.062 22.469 1 94.62 228 SER A N 1
ATOM 1840 C CA . SER A 1 228 ? 0.781 35.125 21.906 1 94.62 228 SER A CA 1
ATOM 1841 C C . SER A 1 228 ? 0.71 36.062 20.734 1 94.62 228 SER A C 1
ATOM 1843 O O . SER A 1 228 ? -0.013 35.812 19.766 1 94.62 228 SER A O 1
ATOM 1845 N N . LYS A 1 229 ? 1.466 37.188 20.766 1 96 229 LYS A N 1
ATOM 1846 C CA . LYS A 1 229 ? 1.475 38.125 19.672 1 96 229 LYS A CA 1
ATOM 1847 C C . LYS A 1 229 ? 2.061 37.531 18.391 1 96 229 LYS A C 1
ATOM 1849 O O . LYS A 1 229 ? 1.489 37.656 17.312 1 96 229 LYS A O 1
ATOM 1854 N N . LEU A 1 230 ? 3.207 36.844 18.578 1 95.88 230 LEU A N 1
ATOM 1855 C CA . LEU A 1 230 ? 3.848 36.219 17.438 1 95.88 230 LEU A CA 1
ATOM 1856 C C . LEU A 1 230 ? 2.957 35.125 16.844 1 95.88 230 LEU A C 1
ATOM 1858 O O . LEU A 1 230 ? 2.902 34.938 15.633 1 95.88 230 LEU A O 1
ATOM 1862 N N . ALA A 1 231 ? 2.285 34.406 17.703 1 95.44 231 ALA A N 1
ATOM 1863 C CA . ALA A 1 231 ? 1.383 33.344 17.266 1 95.44 231 ALA A CA 1
ATOM 1864 C C . ALA A 1 231 ? 0.242 33.906 16.422 1 95.44 231 ALA A C 1
ATOM 1866 O O . ALA A 1 231 ? -0.068 33.375 15.359 1 95.44 231 ALA A O 1
ATOM 1867 N N . ILE A 1 232 ? -0.378 34.938 16.844 1 94.94 232 ILE A N 1
ATOM 1868 C CA . ILE A 1 232 ? -1.524 35.531 16.141 1 94.94 232 ILE A CA 1
ATOM 1869 C C . ILE A 1 232 ? -1.065 36.156 14.844 1 94.94 232 ILE A C 1
ATOM 1871 O O . ILE A 1 232 ? -1.785 36.125 13.844 1 94.94 232 ILE A O 1
ATOM 1875 N N . GLU A 1 233 ? 0.088 36.812 14.852 1 95.56 233 GLU A N 1
ATOM 1876 C CA . GLU A 1 233 ? 0.625 37.438 13.633 1 95.56 233 GLU A CA 1
ATOM 1877 C C . GLU A 1 233 ? 0.873 36.375 12.555 1 95.56 233 GLU A C 1
ATOM 1879 O O . GLU A 1 233 ? 0.531 36.562 11.391 1 95.56 233 GLU A O 1
ATOM 1884 N N . ARG A 1 234 ? 1.441 35.312 12.961 1 95.62 234 ARG A N 1
ATOM 1885 C CA . ARG A 1 234 ? 1.698 34.219 12.023 1 95.62 234 ARG A CA 1
ATOM 1886 C C . ARG A 1 234 ? 0.395 33.656 11.461 1 95.62 234 ARG A C 1
ATOM 1888 O O . ARG A 1 234 ? 0.271 33.469 10.25 1 95.62 234 ARG A O 1
ATOM 1895 N N . LEU A 1 235 ? -0.529 33.438 12.328 1 96.06 235 LEU A N 1
ATOM 1896 C CA . LEU A 1 235 ? -1.824 32.906 11.906 1 96.06 235 LEU A CA 1
ATOM 1897 C C . LEU A 1 235 ? -2.518 33.875 10.953 1 96.06 235 LEU A C 1
ATOM 1899 O O . LEU A 1 235 ? -3.154 33.469 9.992 1 96.06 235 LEU A O 1
ATOM 1903 N N . SER A 1 236 ? -2.383 35.156 11.25 1 95.56 236 SER A N 1
ATOM 1904 C CA . SER A 1 236 ? -2.957 36.188 10.398 1 95.56 236 SER A CA 1
ATOM 1905 C C . SER A 1 236 ? -2.336 36.156 9 1 95.56 236 SER A C 1
ATOM 1907 O O . SER A 1 236 ? -3.045 36.281 8 1 95.56 236 SER A O 1
ATOM 1909 N N . GLU A 1 237 ? -1.037 36.031 8.953 1 94.88 237 GLU A N 1
ATOM 1910 C CA . GLU A 1 237 ? -0.343 35.938 7.672 1 94.88 237 GLU A CA 1
ATOM 1911 C C . GLU A 1 237 ? -0.809 34.719 6.867 1 94.88 237 GLU A C 1
ATOM 1913 O O . GLU A 1 237 ? -1.066 34.844 5.668 1 94.88 237 GLU A O 1
ATOM 1918 N N . ILE A 1 238 ? -0.909 33.625 7.512 1 96.25 238 ILE A N 1
ATOM 1919 C CA . ILE A 1 238 ? -1.362 32.375 6.863 1 96.25 238 ILE A CA 1
ATOM 1920 C C . ILE A 1 238 ? -2.775 32.594 6.32 1 96.25 238 ILE A C 1
ATOM 1922 O O . ILE A 1 238 ? -3.039 32.281 5.148 1 96.25 238 ILE A O 1
ATOM 1926 N N . TYR A 1 239 ? -3.648 33.125 7.133 1 96.5 239 TYR A N 1
ATOM 1927 C CA . TYR A 1 239 ? -5.047 33.281 6.754 1 96.5 239 TYR A CA 1
ATOM 1928 C C . TYR A 1 239 ? -5.188 34.25 5.582 1 96.5 239 TYR A C 1
ATOM 1930 O O . TYR A 1 239 ? -5.969 34 4.66 1 96.5 239 TYR A O 1
ATOM 1938 N N . ASN A 1 240 ? -4.449 35.344 5.633 1 95.69 240 ASN A N 1
ATOM 1939 C CA . ASN A 1 240 ? -4.484 36.312 4.547 1 95.69 240 ASN A CA 1
ATOM 1940 C C . ASN A 1 240 ? -4.094 35.688 3.215 1 95.69 240 ASN A C 1
ATOM 1942 O O . ASN A 1 240 ? -4.699 35.969 2.182 1 95.69 240 ASN A O 1
ATOM 1946 N N . ASN A 1 241 ? -3.092 34.844 3.238 1 94.44 241 ASN A N 1
ATOM 1947 C CA . ASN A 1 241 ? -2.676 34.188 2.016 1 94.44 241 ASN A CA 1
ATOM 1948 C C . ASN A 1 241 ? -3.707 33.156 1.567 1 94.44 241 ASN A C 1
ATOM 1950 O O . ASN A 1 241 ? -3.908 32.938 0.369 1 94.44 241 ASN A O 1
ATOM 1954 N N . ILE A 1 242 ? -4.32 32.5 2.496 1 96.12 242 ILE A N 1
ATOM 1955 C CA . ILE A 1 242 ? -5.383 31.547 2.195 1 96.12 242 ILE A CA 1
ATOM 1956 C C . ILE A 1 242 ? -6.516 32.25 1.455 1 96.12 242 ILE A C 1
ATOM 1958 O O . ILE A 1 242 ? -7.066 31.719 0.49 1 96.12 242 ILE A O 1
ATOM 1962 N N . VAL A 1 243 ? -6.867 33.469 1.918 1 95.25 243 VAL A N 1
ATOM 1963 C CA . VAL A 1 243 ? -7.906 34.281 1.289 1 95.25 243 VAL A CA 1
ATOM 1964 C C . VAL A 1 243 ? -7.488 34.656 -0.135 1 95.25 243 VAL A C 1
ATOM 1966 O O . VAL A 1 243 ? -8.281 34.531 -1.071 1 95.25 243 VAL A O 1
ATOM 1969 N N . LYS A 1 244 ? -6.25 35.031 -0.293 1 92.69 244 LYS A N 1
ATOM 1970 C CA . LYS A 1 244 ? -5.738 35.406 -1.611 1 92.69 244 LYS A CA 1
ATOM 1971 C C . LYS A 1 244 ? -5.816 34.219 -2.576 1 92.69 244 LYS A C 1
ATOM 1973 O O . LYS A 1 244 ? -6.051 34.406 -3.771 1 92.69 244 LYS A O 1
ATOM 1978 N N . LEU A 1 245 ? -5.652 33.031 -2.023 1 93.75 245 LEU A N 1
ATOM 1979 C CA . LEU A 1 245 ? -5.625 31.812 -2.83 1 93.75 245 LEU A CA 1
ATOM 1980 C C . LEU A 1 245 ? -7.039 31.297 -3.102 1 93.75 245 LEU A C 1
ATOM 1982 O O . LEU A 1 245 ? -7.234 30.406 -3.918 1 93.75 245 LEU A O 1
ATOM 1986 N N . GLY A 1 246 ? -8.047 31.812 -2.453 1 93.31 246 GLY A N 1
ATOM 1987 C CA . GLY A 1 246 ? -9.438 31.453 -2.68 1 93.31 246 GLY A CA 1
ATOM 1988 C C . GLY A 1 246 ? -9.891 30.266 -1.866 1 93.31 246 GLY A C 1
ATOM 1989 O O . GLY A 1 246 ? -10.867 29.594 -2.219 1 93.31 246 GLY A O 1
ATOM 1990 N N . TYR A 1 247 ? -9.156 30 -0.741 1 95.56 247 TYR A N 1
ATOM 1991 C CA . TYR A 1 247 ? -9.492 28.812 0.037 1 95.56 247 TYR A CA 1
ATOM 1992 C C . TYR A 1 247 ? -10.258 29.188 1.3 1 95.56 247 TYR A C 1
ATOM 1994 O O . TYR A 1 247 ? -10.516 28.344 2.152 1 95.56 247 TYR A O 1
ATOM 2002 N N . GLN A 1 248 ? -10.68 30.438 1.493 1 94.81 248 GLN A N 1
ATOM 2003 C CA . GLN A 1 248 ? -11.242 30.938 2.742 1 94.81 248 GLN A CA 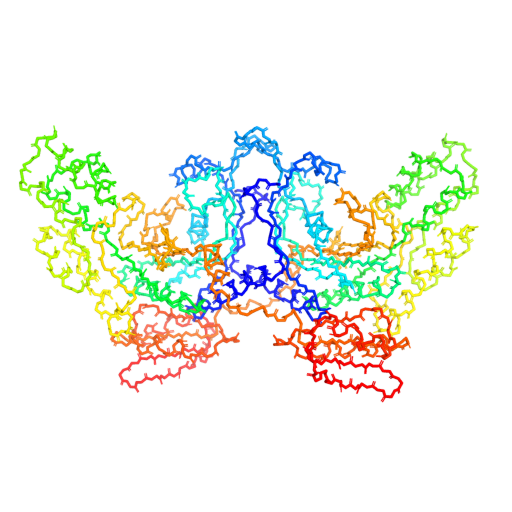1
ATOM 2004 C C . GLN A 1 248 ? -12.5 30.172 3.127 1 94.81 248 GLN A C 1
ATOM 2006 O O . GLN A 1 248 ? -12.789 30 4.312 1 94.81 248 GLN A O 1
ATOM 2011 N N . ARG A 1 249 ? -13.258 29.641 2.164 1 95.12 249 ARG A N 1
ATOM 2012 C CA . ARG A 1 249 ? -14.508 28.953 2.453 1 95.12 249 ARG A CA 1
ATOM 2013 C C . ARG A 1 249 ? -14.25 27.609 3.135 1 95.12 249 ARG A C 1
ATOM 2015 O O . ARG A 1 249 ? -15.148 27.047 3.773 1 95.12 249 ARG A O 1
ATOM 2022 N N . TYR A 1 250 ? -13.031 27.141 3.021 1 97 250 TYR A N 1
ATOM 2023 C CA . TYR A 1 250 ? -12.727 25.812 3.557 1 97 250 TYR A CA 1
ATOM 2024 C C . TYR A 1 250 ? -12.055 25.922 4.922 1 97 250 TYR A C 1
ATOM 2026 O O . TYR A 1 250 ? -11.805 24.906 5.582 1 97 250 TYR A O 1
ATOM 2034 N N . ILE A 1 251 ? -11.711 27.125 5.391 1 97.19 251 ILE A N 1
ATOM 2035 C CA . ILE A 1 251 ? -10.867 27.281 6.57 1 97.19 251 ILE A CA 1
ATOM 2036 C C . ILE A 1 251 ? -11.633 28.047 7.652 1 97.19 251 ILE A C 1
ATOM 2038 O O . ILE A 1 251 ? -12.227 29.094 7.383 1 97.19 251 ILE A O 1
ATOM 2042 N N . THR A 1 252 ? -11.688 27.531 8.828 1 96 252 THR A N 1
ATOM 2043 C CA . THR A 1 252 ? -12.172 28.203 10.023 1 96 252 THR A CA 1
ATOM 2044 C C . THR A 1 252 ? -11.07 28.297 11.078 1 96 252 THR A C 1
ATOM 2046 O O . THR A 1 252 ? -10.227 27.406 11.188 1 96 252 THR A O 1
ATOM 2049 N N . ILE A 1 253 ? -11.094 29.391 11.773 1 96.19 253 ILE A N 1
ATOM 2050 C CA . ILE A 1 253 ? -10.141 29.594 12.867 1 96.19 253 ILE A CA 1
ATOM 2051 C C . ILE A 1 253 ? -10.789 29.203 14.195 1 96.19 253 ILE A C 1
ATOM 2053 O O . ILE A 1 253 ? -11.93 29.594 14.469 1 96.19 253 ILE A O 1
ATOM 2057 N N . ASP A 1 254 ? -10.094 28.422 14.984 1 94.38 254 ASP A N 1
ATOM 2058 C CA . ASP A 1 254 ? -10.578 27.984 16.297 1 94.38 254 ASP A CA 1
ATOM 2059 C C . ASP A 1 254 ? -9.477 28.109 17.344 1 94.38 254 ASP A C 1
ATOM 2061 O O . ASP A 1 254 ? -8.672 27.203 17.531 1 94.38 254 ASP A O 1
ATOM 2065 N N . PHE A 1 255 ? -9.531 29.141 18.109 1 92.44 255 PHE A N 1
ATOM 2066 C CA . PHE A 1 255 ? -8.508 29.391 19.125 1 92.44 255 PHE A CA 1
ATOM 2067 C C . PHE A 1 255 ? -8.711 28.469 20.328 1 92.44 255 PHE A C 1
ATOM 2069 O O . PHE A 1 255 ? -7.824 28.344 21.172 1 92.44 255 PHE A O 1
ATOM 2076 N N . GLY A 1 256 ? -9.805 27.812 20.406 1 88.69 256 GLY A N 1
ATOM 2077 C CA . GLY A 1 256 ? -10.055 26.812 21.438 1 88.69 256 GLY A CA 1
ATOM 2078 C C . GLY A 1 256 ? -9.484 25.453 21.109 1 88.69 256 GLY A C 1
ATOM 2079 O O . GLY A 1 256 ? -9.469 24.547 21.953 1 88.69 256 GLY A O 1
ATOM 2080 N N . MET A 1 257 ? -9.016 25.312 19.938 1 89 257 MET A N 1
ATOM 2081 C CA . MET A 1 257 ? -8.383 24.062 19.547 1 89 257 MET A CA 1
ATOM 2082 C C . MET A 1 257 ? -6.945 23.984 20.062 1 89 257 MET A C 1
ATOM 2084 O O . MET A 1 257 ? -6.023 24.5 19.422 1 89 257 MET A O 1
ATOM 2088 N N . VAL A 1 258 ? -6.77 23.375 21.234 1 84.81 258 VAL A N 1
ATOM 2089 C CA . VAL A 1 258 ? -5.465 23.297 21.875 1 84.81 258 VAL A CA 1
ATOM 2090 C C . VAL A 1 258 ? -5.219 21.859 22.375 1 84.81 258 VAL A C 1
ATOM 2092 O O . VAL A 1 258 ? -5.641 21.5 23.484 1 84.81 258 VAL A O 1
ATOM 2095 N N . LYS A 1 259 ? -5.141 20.906 21.438 1 76.44 259 LYS A N 1
ATOM 2096 C CA . LYS A 1 259 ? -4.871 19.516 21.828 1 76.44 259 LYS A CA 1
ATOM 2097 C C . LYS A 1 259 ? -3.373 19.234 21.828 1 76.44 259 LYS A C 1
ATOM 2099 O O . LYS A 1 259 ? -2.623 19.812 21.047 1 76.44 259 LYS A O 1
ATOM 2104 N N . HIS A 1 260 ? -2.982 18.422 22.766 1 74.06 260 HIS A N 1
ATOM 2105 C CA . HIS A 1 260 ? -1.627 17.891 22.797 1 74.06 260 HIS A CA 1
ATOM 2106 C C . HIS A 1 260 ? -0.594 19 22.906 1 74.06 260 HIS A C 1
ATOM 2108 O O . HIS A 1 260 ? 0.346 19.062 22.109 1 74.06 260 HIS A O 1
ATOM 2114 N N . LEU A 1 261 ? -0.669 19.859 23.906 1 71 261 LEU A N 1
ATOM 2115 C CA . LEU A 1 261 ? 0.159 21.047 24.125 1 71 261 LEU A CA 1
ATOM 2116 C C . LEU A 1 261 ? 1.641 20.688 24.047 1 71 261 LEU A C 1
ATOM 2118 O O . LEU A 1 261 ? 2.461 21.516 23.641 1 71 261 LEU A O 1
ATOM 2122 N N . ASN A 1 262 ? 1.905 19.531 24.328 1 79 262 ASN A N 1
ATOM 2123 C CA . ASN A 1 262 ? 3.316 19.172 24.391 1 79 262 ASN A CA 1
ATOM 2124 C C . ASN A 1 262 ? 3.795 18.562 23.078 1 79 262 ASN A C 1
ATOM 2126 O O . ASN A 1 262 ? 4.992 18.328 22.906 1 79 262 ASN A O 1
ATOM 2130 N N . TYR A 1 263 ? 2.924 18.453 22.266 1 85.25 263 TYR A N 1
ATOM 2131 C CA . TYR A 1 263 ? 3.287 17.812 21 1 85.25 263 TYR A CA 1
ATOM 2132 C C . TYR A 1 263 ? 3.406 18.859 19.891 1 85.25 263 TYR A C 1
ATOM 2134 O O . TYR A 1 263 ? 4.426 18.922 19.203 1 85.25 263 TYR A O 1
ATOM 2142 N N . TYR A 1 264 ? 2.473 19.688 19.828 1 92.06 264 TYR A N 1
ATOM 2143 C CA . TYR A 1 264 ? 2.453 20.688 18.766 1 92.06 264 TYR A CA 1
ATOM 2144 C C . TYR A 1 264 ? 3.203 21.953 19.172 1 92.06 264 TYR A C 1
ATOM 2146 O O . TYR A 1 264 ? 3.217 22.312 20.359 1 92.06 264 TYR A O 1
ATOM 2154 N N . THR A 1 265 ? 3.793 22.672 18.203 1 94.31 265 THR A N 1
ATOM 2155 C CA . THR A 1 265 ? 4.637 23.828 18.469 1 94.31 265 THR A CA 1
ATOM 2156 C C . THR A 1 265 ? 4.164 25.047 17.672 1 94.31 265 THR A C 1
ATOM 2158 O O . THR A 1 265 ? 4.859 26.062 17.625 1 94.31 265 THR A O 1
ATOM 2161 N N . GLY A 1 266 ? 3.029 24.953 17.062 1 95 266 GLY A N 1
ATOM 2162 C CA . GLY A 1 266 ? 2.453 26.031 16.281 1 95 266 GLY A CA 1
ATOM 2163 C C . GLY A 1 266 ? 1.016 25.781 15.875 1 95 266 GLY A C 1
ATOM 2164 O O . GLY A 1 266 ? 0.172 25.469 16.719 1 95 266 GLY A O 1
ATOM 2165 N N . ILE A 1 267 ? 0.745 25.953 14.602 1 96.12 267 ILE A N 1
ATOM 2166 C CA . ILE A 1 267 ? -0.62 25.75 14.125 1 96.12 267 ILE A CA 1
ATOM 2167 C C . ILE A 1 267 ? -0.998 24.281 14.25 1 96.12 267 ILE A C 1
ATOM 2169 O O . ILE A 1 267 ? -0.144 23.406 14.109 1 96.12 267 ILE A O 1
ATOM 2173 N N . ILE A 1 268 ? -2.186 24.047 14.523 1 96.31 268 ILE A N 1
ATOM 2174 C CA . ILE A 1 268 ? -2.836 22.734 14.531 1 96.31 268 ILE A CA 1
ATOM 2175 C C . ILE A 1 268 ? -4.137 22.812 13.734 1 96.31 268 ILE A C 1
ATOM 2177 O O . ILE A 1 268 ? -4.801 23.844 13.703 1 96.31 268 ILE A O 1
ATOM 2181 N N . PHE A 1 269 ? -4.469 21.75 13.062 1 97.19 269 PHE A N 1
ATOM 2182 C CA . PHE A 1 269 ? -5.699 21.828 12.281 1 97.19 269 PHE A CA 1
ATOM 2183 C C . PHE A 1 269 ? -6.34 20.453 12.141 1 97.19 269 PHE A C 1
ATOM 2185 O O . PHE A 1 269 ? -5.648 19.422 12.203 1 97.19 269 PHE A O 1
ATOM 2192 N N . SER A 1 270 ? -7.641 20.422 11.969 1 96.69 270 SER A N 1
ATOM 2193 C CA . SER A 1 270 ? -8.469 19.234 11.789 1 96.69 270 SER A CA 1
ATOM 2194 C C . SER A 1 270 ? -9.539 19.453 10.727 1 96.69 270 SER A C 1
ATOM 2196 O O . SER A 1 270 ? -10.133 20.531 10.656 1 96.69 270 SER A O 1
ATOM 2198 N N . GLY A 1 271 ? -9.672 18.484 9.906 1 96.56 271 GLY A N 1
ATOM 2199 C CA . GLY A 1 271 ? -10.695 18.531 8.875 1 96.56 271 GLY A CA 1
ATOM 2200 C C . GLY A 1 271 ? -11.938 17.734 9.219 1 96.56 271 GLY A C 1
ATOM 2201 O O . GLY A 1 271 ? -11.844 16.609 9.688 1 96.56 271 GLY A O 1
ATOM 2202 N N . TYR A 1 272 ? -13.062 18.375 8.93 1 94.81 272 TYR A N 1
ATOM 2203 C CA . TYR A 1 272 ? -14.344 17.766 9.258 1 94.81 272 TYR A CA 1
ATOM 2204 C C . TYR A 1 272 ? -15.242 17.688 8.031 1 94.81 272 TYR A C 1
ATOM 2206 O O . TYR A 1 272 ? -15.227 18.578 7.18 1 94.81 272 TYR A O 1
ATOM 2214 N N . LEU A 1 273 ? -15.945 16.562 7.957 1 92 273 LEU A N 1
ATOM 2215 C CA . LEU A 1 273 ? -17 16.391 6.957 1 92 273 LEU A CA 1
ATOM 2216 C C . LEU A 1 273 ? -18.375 16.562 7.586 1 92 273 LEU A C 1
ATOM 2218 O O . LEU A 1 273 ? -18.562 16.281 8.773 1 92 273 LEU A O 1
ATOM 2222 N N . PRO A 1 274 ? -19.297 16.984 6.645 1 84.31 274 PRO A N 1
ATOM 2223 C CA . PRO A 1 274 ? -20.656 17.094 7.18 1 84.31 274 PRO A CA 1
ATOM 2224 C C . PRO A 1 274 ? -21.203 15.773 7.691 1 84.31 274 PRO A C 1
ATOM 2226 O O . PRO A 1 274 ? -21.047 14.742 7.035 1 84.31 274 PRO A O 1
ATOM 2229 N N . GLN A 1 275 ? -21.719 15.758 8.758 1 80.38 275 GLN A N 1
ATOM 2230 C CA . GLN A 1 275 ? -22.469 14.648 9.328 1 80.38 275 GLN A CA 1
ATOM 2231 C C . GLN A 1 275 ? -21.531 13.555 9.836 1 80.38 275 GLN A C 1
ATOM 2233 O O . GLN A 1 275 ? -21.984 12.461 10.18 1 80.38 275 GLN A O 1
ATOM 2238 N N . LEU A 1 276 ? -20.25 13.969 9.641 1 81.94 276 LEU A N 1
ATOM 2239 C CA . LEU A 1 276 ? -19.328 13.039 10.281 1 81.94 276 LEU A CA 1
ATOM 2240 C C . LEU A 1 276 ? -18.859 13.578 11.633 1 81.94 276 LEU A C 1
ATOM 2242 O O . LEU A 1 276 ? -18.422 14.727 11.734 1 81.94 276 LEU A O 1
ATOM 2246 N N . GLY A 1 277 ? -19.234 13.219 12.75 1 79.81 277 GLY A N 1
ATOM 2247 C CA . GLY A 1 277 ? -18.984 13.633 14.117 1 79.81 277 GLY A CA 1
ATOM 2248 C C . GLY A 1 277 ? -17.531 13.5 14.523 1 79.81 277 GLY A C 1
ATOM 2249 O O . GLY A 1 277 ? -17.188 13.625 15.711 1 79.81 277 GLY A O 1
ATOM 2250 N N . TYR A 1 278 ? -16.562 13.242 13.609 1 87.5 278 TYR A N 1
ATOM 2251 C CA . TYR A 1 278 ? -15.148 13.117 13.93 1 87.5 278 TYR A CA 1
ATOM 2252 C C . TYR A 1 278 ? -14.289 13.586 12.758 1 87.5 278 TYR A C 1
ATOM 2254 O O . TYR A 1 278 ? -14.742 13.625 11.617 1 87.5 278 TYR A O 1
ATOM 2262 N N . PRO A 1 279 ? -13.117 14.016 13.062 1 93.06 279 PRO A N 1
ATOM 2263 C CA . PRO A 1 279 ? -12.258 14.555 12 1 93.06 279 PRO A CA 1
ATOM 2264 C C . PRO A 1 279 ? -11.75 13.477 11.047 1 93.06 279 PRO A C 1
ATOM 2266 O O . PRO A 1 279 ? -11.516 12.336 11.469 1 93.06 279 PRO A O 1
ATOM 2269 N N . VAL A 1 280 ? -11.5 13.844 9.797 1 95.69 280 VAL A N 1
ATOM 2270 C CA . VAL A 1 280 ? -10.984 12.922 8.789 1 95.69 280 VAL A CA 1
ATOM 2271 C C . VAL A 1 280 ? -9.531 13.281 8.461 1 95.69 280 VAL A C 1
ATOM 2273 O O . VAL A 1 280 ? -8.852 12.539 7.75 1 95.69 280 VAL A O 1
ATOM 2276 N N . LEU A 1 281 ? -9.125 14.375 8.938 1 97.38 281 LEU A N 1
ATOM 2277 C CA . LEU A 1 281 ? -7.773 14.891 8.719 1 97.38 281 LEU A CA 1
ATOM 2278 C C . LEU A 1 281 ? -7.262 15.625 9.945 1 97.38 281 LEU A C 1
ATOM 2280 O O . LEU A 1 281 ? -8 16.391 10.57 1 97.38 281 LEU A O 1
ATOM 2284 N N . ASN A 1 282 ? -6.027 15.336 10.336 1 96.5 282 ASN A N 1
ATOM 2285 C CA . ASN A 1 282 ? -5.379 16.031 11.445 1 96.5 282 ASN A CA 1
ATOM 2286 C C . ASN A 1 282 ? -3.928 16.375 11.117 1 96.5 282 ASN A C 1
ATOM 2288 O O . ASN A 1 282 ? -3.23 15.586 10.469 1 96.5 282 ASN A O 1
ATOM 2292 N N . GLY A 1 283 ? -3.512 17.5 11.531 1 97.06 283 GLY A N 1
ATOM 2293 C CA . GLY A 1 283 ? -2.137 17.922 11.297 1 97.06 283 GLY A CA 1
ATOM 2294 C C . GLY A 1 283 ? -1.715 19.094 12.148 1 97.06 283 GLY A C 1
ATOM 2295 O O . GLY A 1 283 ? -2.49 19.578 12.977 1 97.06 283 GLY A O 1
ATOM 2296 N N . GLY A 1 284 ? -0.462 19.469 11.992 1 97.25 284 GLY A N 1
ATOM 2297 C CA . GLY A 1 284 ? 0.087 20.609 12.734 1 97.25 284 GLY A CA 1
ATOM 2298 C C . GLY A 1 284 ? 1.604 20.609 12.758 1 97.25 284 GLY A C 1
ATOM 2299 O O . GLY A 1 284 ? 2.248 19.703 12.227 1 97.25 284 GLY A O 1
ATOM 2300 N N . ARG A 1 285 ? 2.061 21.703 13.312 1 96.81 285 ARG A N 1
ATOM 2301 C CA . ARG A 1 285 ? 3.502 21.891 13.461 1 96.81 285 ARG A CA 1
ATOM 2302 C C . ARG A 1 285 ? 4.012 21.203 14.727 1 96.81 285 ARG A C 1
ATOM 2304 O O . ARG A 1 285 ? 3.395 21.312 15.789 1 96.81 285 ARG A O 1
ATOM 2311 N N . TYR A 1 286 ? 5.172 20.484 14.617 1 95.5 286 TYR A N 1
ATOM 2312 C CA . TYR A 1 286 ? 5.734 19.719 15.734 1 95.5 286 TYR A CA 1
ATOM 2313 C C . TYR A 1 286 ? 7.258 19.75 15.703 1 95.5 286 TYR A C 1
ATOM 2315 O O . TYR A 1 286 ? 7.906 18.719 15.578 1 95.5 286 TYR A O 1
ATOM 2323 N N . ASP A 1 287 ? 7.844 20.797 16.031 1 95.88 287 ASP A N 1
ATOM 2324 C CA . ASP A 1 287 ? 9.25 21.109 15.789 1 95.88 287 ASP A CA 1
ATOM 2325 C C . ASP A 1 287 ? 10.156 20.359 16.766 1 95.88 287 ASP A C 1
ATOM 2327 O O . ASP A 1 287 ? 11.375 20.312 16.562 1 95.88 287 ASP A O 1
ATOM 2331 N N . ASN A 1 288 ? 9.672 19.75 17.75 1 93.19 288 ASN A N 1
ATOM 2332 C CA . ASN A 1 288 ? 10.523 19.172 18.781 1 93.19 288 ASN A CA 1
ATOM 2333 C C . ASN A 1 288 ? 10.789 17.688 18.531 1 93.19 288 ASN A C 1
ATOM 2335 O O . ASN A 1 288 ? 11.688 17.109 19.125 1 93.19 288 ASN A O 1
ATOM 2339 N N . LEU A 1 289 ? 10.117 17.078 17.656 1 92.19 289 LEU A N 1
ATOM 2340 C CA . LEU A 1 289 ? 10.133 15.633 17.516 1 92.19 289 LEU A CA 1
ATOM 2341 C C . LEU A 1 289 ? 11.484 15.148 17 1 92.19 289 LEU A C 1
ATOM 2343 O O . LEU A 1 289 ? 12.039 14.18 17.516 1 92.19 289 LEU A O 1
ATOM 2347 N N . CYS A 1 290 ? 12.039 15.82 16.016 1 93.94 290 CYS A N 1
ATOM 2348 C CA . CYS A 1 290 ? 13.258 15.359 15.359 1 93.94 290 CYS A CA 1
ATOM 2349 C C . CYS A 1 290 ? 14.445 15.43 16.312 1 93.94 290 CYS A C 1
ATOM 2351 O O . CYS A 1 290 ? 15.445 14.727 16.125 1 93.94 290 CYS A O 1
ATOM 2353 N N . GLU A 1 291 ? 14.391 16.281 17.266 1 92.88 291 GLU A N 1
ATOM 2354 C CA . GLU A 1 291 ? 15.477 16.422 18.234 1 92.88 291 GLU A CA 1
ATOM 2355 C C . GLU A 1 291 ? 15.695 15.117 19 1 92.88 291 GLU A C 1
ATOM 2357 O O . GLU A 1 291 ? 16.828 14.805 19.391 1 92.88 291 GLU A O 1
ATOM 2362 N N . VAL A 1 292 ? 14.648 14.422 19.234 1 88.19 292 VAL A N 1
ATOM 2363 C CA . VAL A 1 292 ? 14.719 13.133 19.922 1 88.19 292 VAL A CA 1
ATOM 2364 C C . VAL A 1 292 ? 15.633 12.188 19.156 1 88.19 292 VAL A C 1
ATOM 2366 O O . VAL A 1 292 ? 16.281 11.32 19.75 1 88.19 292 VAL A O 1
ATOM 2369 N N . PHE A 1 293 ? 15.75 12.414 17.922 1 90.69 293 PHE A N 1
ATOM 2370 C CA . PHE A 1 293 ? 16.531 11.523 17.078 1 90.69 293 PHE A CA 1
ATOM 2371 C C . PHE A 1 293 ? 17.891 12.141 16.75 1 90.69 293 PHE A C 1
ATOM 2373 O O . PHE A 1 293 ? 18.594 11.648 15.867 1 90.69 293 PHE A O 1
ATOM 2380 N N . GLY A 1 294 ? 18.188 13.305 17.281 1 91.69 294 GLY A N 1
ATOM 2381 C CA . GLY A 1 294 ? 19.547 13.82 17.234 1 91.69 294 GLY A CA 1
ATOM 2382 C C . GLY A 1 294 ? 19.719 14.984 16.281 1 91.69 294 GLY A C 1
ATOM 2383 O O . GLY A 1 294 ? 20.844 15.422 16.031 1 91.69 294 GLY A O 1
ATOM 2384 N N . LYS A 1 295 ? 18.688 15.477 15.695 1 94.88 295 LYS A N 1
ATOM 2385 C CA . LYS A 1 295 ? 18.781 16.609 14.781 1 94.88 295 LYS A CA 1
ATOM 2386 C C . LYS A 1 295 ? 17.625 17.594 14.992 1 94.88 295 LYS A C 1
ATOM 2388 O O . LYS A 1 295 ? 16.469 17.172 15.039 1 94.88 295 LYS A O 1
ATOM 2393 N N . LYS A 1 296 ? 17.953 18.781 15.102 1 94.19 296 LYS A N 1
ATOM 2394 C CA . LYS A 1 296 ? 16.922 19.797 15.234 1 94.19 296 LYS A CA 1
ATOM 2395 C C . LYS A 1 296 ? 16.391 20.219 13.867 1 94.19 296 LYS A C 1
ATOM 2397 O O . LYS A 1 296 ? 17.141 20.781 13.062 1 94.19 296 LYS A O 1
ATOM 2402 N N . LEU A 1 297 ? 15.164 19.891 13.578 1 96 297 LEU A N 1
ATOM 2403 C CA . LEU A 1 297 ? 14.453 20.297 12.367 1 96 297 LEU A CA 1
ATOM 2404 C C . LEU A 1 297 ? 13.062 20.812 12.711 1 96 297 LEU A C 1
ATOM 2406 O O . LEU A 1 297 ? 12.383 20.281 13.594 1 96 297 LEU A O 1
ATOM 2410 N N . ASN A 1 298 ? 12.688 21.922 12.078 1 96.69 298 ASN A N 1
ATOM 2411 C CA . ASN A 1 298 ? 11.266 22.266 12.086 1 96.69 298 ASN A CA 1
ATOM 2412 C C . ASN A 1 298 ? 10.445 21.266 11.281 1 96.69 298 ASN A C 1
ATOM 2414 O O . ASN A 1 298 ? 10.945 20.688 10.312 1 96.69 298 ASN A O 1
ATOM 2418 N N . ALA A 1 299 ? 9.234 21.031 11.758 1 97.69 299 ALA A N 1
ATOM 2419 C CA . ALA A 1 299 ? 8.453 20 11.094 1 97.69 299 ALA A CA 1
ATOM 2420 C C . ALA A 1 299 ? 6.961 20.312 11.141 1 97.69 299 ALA A C 1
ATOM 2422 O O . ALA A 1 299 ? 6.469 20.844 12.141 1 97.69 299 ALA A O 1
ATOM 2423 N N . ILE A 1 300 ? 6.258 20.016 10.117 1 98 300 ILE A N 1
ATOM 2424 C CA . ILE A 1 300 ? 4.809 20.141 10.023 1 98 300 ILE A CA 1
ATOM 2425 C C . ILE A 1 300 ? 4.262 19.078 9.062 1 98 300 ILE A C 1
ATOM 2427 O O . ILE A 1 300 ? 4.949 18.672 8.117 1 98 300 ILE A O 1
ATOM 2431 N N . GLY A 1 301 ? 3.1 18.578 9.32 1 98.25 301 GLY A N 1
ATOM 2432 C CA . GLY A 1 301 ? 2.469 17.594 8.453 1 98.25 301 GLY A CA 1
ATOM 2433 C C . GLY A 1 301 ? 1.019 17.328 8.805 1 98.25 301 GLY A C 1
ATOM 2434 O O . GLY A 1 301 ? 0.431 18.047 9.617 1 98.25 301 GLY A O 1
ATOM 2435 N N . PHE A 1 302 ? 0.445 16.406 8.055 1 98.56 302 PHE A N 1
ATOM 2436 C CA . PHE A 1 302 ? -0.907 15.969 8.367 1 98.56 302 PHE A CA 1
ATOM 2437 C C . PHE A 1 302 ? -1.13 14.539 7.883 1 98.56 302 PHE A C 1
ATOM 2439 O O . PHE A 1 302 ? -0.327 14.008 7.117 1 98.56 302 PHE A O 1
ATOM 2446 N N . ALA A 1 303 ? -2.17 13.93 8.414 1 98.38 303 ALA A N 1
ATOM 2447 C CA . ALA A 1 303 ? -2.613 12.602 7.992 1 98.38 303 ALA A CA 1
ATOM 2448 C C . ALA A 1 303 ? -4.121 12.57 7.762 1 98.38 303 ALA A C 1
ATOM 2450 O O . ALA A 1 303 ? -4.883 13.156 8.531 1 98.38 303 ALA A O 1
ATOM 2451 N N . ILE A 1 304 ? -4.488 11.969 6.691 1 98.19 304 ILE A N 1
ATOM 2452 C CA . ILE A 1 304 ? -5.887 11.727 6.359 1 98.19 304 ILE A CA 1
ATOM 2453 C C . ILE A 1 304 ? -6.277 10.305 6.777 1 98.19 304 ILE A C 1
ATOM 2455 O O . ILE A 1 304 ? -5.555 9.352 6.5 1 98.19 304 ILE A O 1
ATOM 2459 N N . GLY A 1 305 ? -7.375 10.227 7.527 1 96.75 305 GLY A N 1
ATOM 2460 C CA . GLY A 1 305 ? -7.945 8.898 7.738 1 96.75 305 GLY A CA 1
ATOM 2461 C C . GLY A 1 305 ? -8.617 8.336 6.504 1 96.75 305 GLY A C 1
ATOM 2462 O O . GLY A 1 305 ? -9.797 8.609 6.25 1 96.75 305 GLY A O 1
ATOM 2463 N N . ALA A 1 306 ? -7.957 7.469 5.797 1 97.19 306 ALA A N 1
ATOM 2464 C CA . ALA A 1 306 ? -8.453 6.977 4.516 1 97.19 306 ALA A CA 1
ATOM 2465 C C . ALA A 1 306 ? -9.734 6.164 4.703 1 97.19 306 ALA A C 1
ATOM 2467 O O . ALA A 1 306 ? -10.648 6.23 3.871 1 97.19 306 ALA A O 1
ATOM 2468 N N . ASP A 1 307 ? -9.812 5.418 5.797 1 95.12 307 ASP A N 1
ATOM 2469 C CA . ASP A 1 307 ? -11.008 4.625 6.078 1 95.12 307 ASP A CA 1
ATOM 2470 C C . ASP A 1 307 ? -12.227 5.52 6.289 1 95.12 307 ASP A C 1
ATOM 2472 O O . ASP A 1 307 ? -13.336 5.172 5.895 1 95.12 307 ASP A O 1
ATOM 2476 N N . ARG A 1 308 ? -11.969 6.582 6.934 1 93.38 308 ARG A N 1
ATOM 2477 C CA . ARG A 1 308 ? -13.062 7.508 7.203 1 93.38 308 ARG A CA 1
ATOM 2478 C C . ARG A 1 308 ? -13.57 8.148 5.918 1 93.38 308 ARG A C 1
ATOM 2480 O O . ARG A 1 308 ? -14.781 8.312 5.73 1 93.38 308 ARG A O 1
ATOM 2487 N N . ILE A 1 309 ? -12.648 8.547 5.074 1 95.25 309 ILE A N 1
ATOM 2488 C CA . ILE A 1 309 ? -13.023 9.078 3.768 1 95.25 309 ILE A CA 1
ATOM 2489 C C . ILE A 1 309 ? -13.781 8.016 2.977 1 95.25 309 ILE A C 1
ATOM 2491 O O . ILE A 1 309 ? -14.781 8.312 2.324 1 95.25 309 ILE A O 1
ATOM 2495 N N . LEU A 1 310 ? -13.266 6.789 3.021 1 94 310 LEU A N 1
ATOM 2496 C CA . LEU A 1 310 ? -13.891 5.664 2.332 1 94 310 LEU A CA 1
ATOM 2497 C C . LEU A 1 310 ? -15.336 5.473 2.789 1 94 310 LEU A C 1
ATOM 2499 O O . LEU A 1 310 ? -16.234 5.301 1.965 1 94 310 LEU A O 1
ATOM 2503 N N . GLU A 1 311 ? -15.508 5.512 4.059 1 90.19 311 GLU A N 1
ATOM 2504 C CA . GLU A 1 311 ? -16.844 5.375 4.617 1 90.19 311 GLU A CA 1
ATOM 2505 C C . GLU A 1 311 ? -17.781 6.473 4.098 1 90.19 311 GLU A C 1
ATOM 2507 O O . GLU A 1 311 ? -18.938 6.203 3.746 1 90.19 311 GLU A O 1
ATOM 2512 N N . TRP A 1 312 ? -17.281 7.625 4.109 1 90.62 312 TRP A N 1
ATOM 2513 C CA . TRP A 1 312 ? -18.062 8.758 3.621 1 90.62 312 TRP A CA 1
ATOM 2514 C C . TRP A 1 312 ? -18.422 8.578 2.146 1 90.62 312 TRP A C 1
ATOM 2516 O O . TRP A 1 312 ? -19.562 8.812 1.742 1 90.62 312 TRP A O 1
ATOM 2526 N N . LYS A 1 313 ? -17.469 8.195 1.333 1 91.31 313 LYS A N 1
ATOM 2527 C CA . LYS A 1 313 ? -17.688 8 -0.099 1 91.31 313 LYS A CA 1
ATOM 2528 C C . LYS A 1 313 ? -18.719 6.906 -0.358 1 91.31 313 LYS A C 1
ATOM 2530 O O . LYS A 1 313 ? -19.547 7.023 -1.268 1 91.31 313 LYS A O 1
ATOM 2535 N N . LEU A 1 314 ? -18.609 5.84 0.404 1 89.06 314 LEU A N 1
ATOM 2536 C CA . LEU A 1 314 ? -19.547 4.723 0.245 1 89.06 314 LEU A CA 1
ATOM 2537 C C . LEU A 1 314 ? -20.969 5.152 0.561 1 89.06 314 LEU A C 1
ATOM 2539 O O . LEU A 1 314 ? -21.922 4.715 -0.101 1 89.06 314 LEU A O 1
ATOM 2543 N N . LYS A 1 315 ? -21.094 5.977 1.528 1 86.06 315 LYS A N 1
ATOM 2544 C CA . LYS A 1 315 ? -22.422 6.469 1.917 1 86.06 315 LYS A CA 1
ATOM 2545 C C . LYS A 1 315 ? -22.984 7.402 0.855 1 86.06 315 LYS A C 1
ATOM 2547 O O . LYS A 1 315 ? -24.203 7.484 0.684 1 86.06 315 LYS A O 1
ATOM 2552 N N . ASN A 1 316 ? -22.125 8.023 0.181 1 82.56 316 ASN A N 1
ATOM 2553 C CA . ASN A 1 316 ? -22.578 9.039 -0.768 1 82.56 316 ASN A CA 1
ATOM 2554 C C . ASN A 1 316 ? -22.484 8.539 -2.207 1 82.56 316 ASN A C 1
ATOM 2556 O O . ASN A 1 316 ? -22.75 9.289 -3.146 1 82.56 316 ASN A O 1
ATOM 2560 N N . ALA A 1 317 ? -21.922 7.383 -2.244 1 76.62 317 ALA A N 1
ATOM 2561 C CA . ALA A 1 317 ? -21.766 6.82 -3.584 1 76.62 317 ALA A CA 1
ATOM 2562 C C . ALA A 1 317 ? -23.125 6.508 -4.207 1 76.62 317 ALA A C 1
ATOM 2564 O O . ALA A 1 317 ? -24.016 6.012 -3.529 1 76.62 317 ALA A O 1
ATOM 2565 N N . GLN A 1 318 ? -23.516 7.285 -5.219 1 61.66 318 GLN A N 1
ATOM 2566 C CA . GLN A 1 318 ? -24.797 6.977 -5.863 1 61.66 318 GLN A CA 1
ATOM 2567 C C . GLN A 1 318 ? -24.766 5.582 -6.484 1 61.66 318 GLN A C 1
ATOM 2569 O O . GLN A 1 318 ? -25.641 4.758 -6.199 1 61.66 318 GLN A O 1
ATOM 2574 N N . ARG A 1 319 ? -24.375 5.531 -7.887 1 60.38 319 ARG A N 1
ATOM 2575 C CA . ARG A 1 319 ? -24.688 4.402 -8.758 1 60.38 319 ARG A CA 1
ATOM 2576 C C . ARG A 1 319 ? -23.578 3.344 -8.695 1 60.38 319 ARG A C 1
ATOM 2578 O O . ARG A 1 319 ? -22.422 3.664 -8.461 1 60.38 319 ARG A O 1
ATOM 2585 N N . ARG A 1 320 ? -24.094 2.066 -8.641 1 60.84 320 ARG A N 1
ATOM 2586 C CA . ARG A 1 320 ? -23.297 0.846 -8.734 1 60.84 320 ARG A CA 1
ATOM 2587 C C . ARG A 1 320 ? -22.438 0.855 -9.992 1 60.84 320 ARG A C 1
ATOM 2589 O O . ARG A 1 320 ? -22.953 0.911 -11.109 1 60.84 320 ARG A O 1
ATOM 2596 N N . GLU A 1 321 ? -21.047 1.206 -9.891 1 65.25 321 GLU A N 1
ATOM 2597 C CA . GLU A 1 321 ? -20.141 1.176 -11.031 1 65.25 321 GLU A CA 1
ATOM 2598 C C . GLU A 1 321 ? -19.922 -0.25 -11.523 1 65.25 321 GLU A C 1
ATOM 2600 O O . GLU A 1 321 ? -19.984 -1.202 -10.742 1 65.25 321 GLU A O 1
ATOM 2605 N N . ARG A 1 322 ? -20.062 -0.342 -12.836 1 77.81 322 ARG A N 1
ATOM 2606 C CA . ARG A 1 322 ? -19.719 -1.613 -13.469 1 77.81 322 ARG A CA 1
ATOM 2607 C C . ARG A 1 322 ? -18.344 -2.098 -13.039 1 77.81 322 ARG A C 1
ATOM 2609 O O . ARG A 1 322 ? -17.422 -1.299 -12.898 1 77.81 322 ARG A O 1
ATOM 2616 N N . GLN A 1 323 ? -18.312 -3.4 -12.906 1 84.44 323 GLN A N 1
ATOM 2617 C CA . GLN A 1 323 ? -17.047 -3.99 -12.492 1 84.44 323 GLN A CA 1
ATOM 2618 C C . GLN A 1 323 ? -16.031 -3.943 -13.617 1 84.44 323 GLN A C 1
ATOM 2620 O O . GLN A 1 323 ? -14.844 -3.688 -13.383 1 84.44 323 GLN A O 1
ATOM 2625 N N . TYR A 1 324 ? -16.578 -4.156 -14.805 1 91.06 324 TYR A N 1
ATOM 2626 C CA . TYR A 1 324 ? -15.719 -4.145 -15.984 1 91.06 324 TYR A CA 1
ATOM 2627 C C . TYR A 1 324 ? -16.375 -3.371 -17.125 1 91.06 324 TYR A C 1
ATOM 2629 O O . TYR A 1 324 ? -17.609 -3.303 -17.203 1 91.06 324 TYR A O 1
ATOM 2637 N N . ASP A 1 325 ? -15.484 -2.801 -17.969 1 90.56 325 ASP A N 1
ATOM 2638 C CA . ASP A 1 325 ? -15.969 -2.08 -19.156 1 90.56 325 ASP A CA 1
ATOM 2639 C C . ASP A 1 325 ? -16.172 -3.027 -20.328 1 90.56 325 ASP A C 1
ATOM 2641 O O . ASP A 1 325 ? -17.094 -2.838 -21.125 1 90.56 325 ASP A O 1
ATOM 2645 N N . SER A 1 326 ? -15.328 -3.996 -20.422 1 92.31 326 SER A N 1
ATOM 2646 C CA . SER A 1 326 ? -15.359 -4.926 -21.547 1 92.31 326 SER A CA 1
ATOM 2647 C C . SER A 1 326 ? -14.734 -6.266 -21.172 1 92.31 326 SER A C 1
ATOM 2649 O O . SER A 1 326 ? -14.047 -6.375 -20.156 1 92.31 326 SER A O 1
ATOM 2651 N N . LEU A 1 327 ? -15.062 -7.285 -22.016 1 94.69 327 LEU A N 1
ATOM 2652 C CA . LEU A 1 327 ? -14.461 -8.609 -21.875 1 94.69 327 LEU A CA 1
ATOM 2653 C C . LEU A 1 327 ? -13.648 -8.961 -23.109 1 94.69 327 LEU A C 1
ATOM 2655 O O . LEU A 1 327 ? -13.898 -8.43 -24.203 1 94.69 327 LEU A O 1
ATOM 2659 N N . VAL A 1 328 ? -12.641 -9.727 -22.938 1 94.94 328 VAL A N 1
ATOM 2660 C CA . VAL A 1 328 ? -11.961 -10.406 -24.031 1 94.94 328 VAL A CA 1
ATOM 2661 C C . VAL A 1 328 ? -12.211 -11.914 -23.938 1 94.94 328 VAL A C 1
ATOM 2663 O O . VAL A 1 328 ? -11.844 -12.555 -22.953 1 94.94 328 VAL A O 1
ATOM 2666 N N . LEU A 1 329 ? -12.914 -12.438 -24.875 1 96.81 329 LEU A N 1
ATOM 2667 C CA . LEU A 1 329 ? -13.203 -13.859 -25 1 96.81 329 LEU A CA 1
ATOM 2668 C C . LEU A 1 329 ? -12.641 -14.422 -26.297 1 96.81 329 LEU A C 1
ATOM 2670 O O . LEU A 1 329 ? -12.266 -13.664 -27.203 1 96.81 329 LEU A O 1
ATOM 2674 N N . TYR A 1 330 ? -12.562 -15.734 -26.359 1 96.88 330 TYR A N 1
ATOM 2675 C CA . TYR A 1 330 ? -11.977 -16.344 -27.547 1 96.88 330 TYR A CA 1
ATOM 2676 C C . TYR A 1 330 ? -12.492 -17.766 -27.75 1 96.88 330 TYR A C 1
ATOM 2678 O O . TYR A 1 330 ? -12.922 -18.406 -26.797 1 96.88 330 TYR A O 1
ATOM 2686 N N . LYS A 1 331 ? -12.531 -18.141 -28.938 1 97.19 331 LYS A N 1
ATOM 2687 C CA . LYS A 1 331 ? -12.844 -19.516 -29.297 1 97.19 331 LYS A CA 1
ATOM 2688 C C . LYS A 1 331 ? -11.656 -20.453 -29.047 1 97.19 331 LYS A C 1
ATOM 2690 O O . LYS A 1 331 ? -10.5 -20.016 -29.125 1 97.19 331 LYS A O 1
ATOM 2695 N N . GLU A 1 332 ? -11.984 -21.703 -28.781 1 95.5 332 GLU A N 1
ATOM 2696 C CA . GLU A 1 332 ? -10.938 -22.688 -28.594 1 95.5 332 GLU A CA 1
ATOM 2697 C C . GLU A 1 332 ? -9.93 -22.656 -29.734 1 95.5 332 GLU A C 1
ATOM 2699 O O . GLU A 1 332 ? -10.312 -22.594 -30.906 1 95.5 332 GLU A O 1
ATOM 2704 N N . GLY A 1 333 ? -8.641 -22.609 -29.328 1 93.56 333 GLY A N 1
ATOM 2705 C CA . GLY A 1 333 ? -7.586 -22.578 -30.328 1 93.56 333 GLY A CA 1
ATOM 2706 C C . GLY A 1 333 ? -7.043 -21.172 -30.562 1 93.56 333 GLY A C 1
ATOM 2707 O O . GLY A 1 333 ? -6.047 -21 -31.266 1 93.56 333 GLY A O 1
ATOM 2708 N N . HIS A 1 334 ? -7.641 -20.188 -29.938 1 95.31 334 HIS A N 1
ATOM 2709 C CA . HIS A 1 334 ? -7.234 -18.828 -30.203 1 95.31 334 HIS A CA 1
ATOM 2710 C C . HIS A 1 334 ? -6.754 -18.125 -28.938 1 95.31 334 HIS A C 1
ATOM 2712 O O . HIS A 1 334 ? -6.879 -16.906 -28.812 1 95.31 334 HIS A O 1
ATOM 2718 N N . PHE A 1 335 ? -6.289 -18.891 -27.984 1 94.44 335 PHE A N 1
ATOM 2719 C CA . PHE A 1 335 ? -5.785 -18.344 -26.719 1 94.44 335 PHE A CA 1
ATOM 2720 C C . PHE A 1 335 ? -4.621 -17.406 -26.984 1 94.44 335 PHE A C 1
ATOM 2722 O O . PHE A 1 335 ? -4.574 -16.297 -26.422 1 94.44 335 PHE A O 1
ATOM 2729 N N . GLU A 1 336 ? -3.715 -17.875 -27.859 1 92.69 336 GLU A N 1
ATOM 2730 C CA . GLU A 1 336 ? -2.514 -17.109 -28.141 1 92.69 336 GLU A CA 1
ATOM 2731 C C . GLU A 1 336 ? -2.867 -15.727 -28.688 1 92.69 336 GLU A C 1
ATOM 2733 O O . GLU A 1 336 ? -2.342 -14.711 -28.234 1 92.69 336 GLU A O 1
ATOM 2738 N N . THR A 1 337 ? -3.775 -15.664 -29.625 1 93.62 337 THR A N 1
ATOM 2739 C CA . THR A 1 337 ? -4.18 -14.406 -30.25 1 93.62 337 THR A CA 1
ATOM 2740 C C . THR A 1 337 ? -4.887 -13.508 -29.234 1 93.62 337 THR A C 1
ATOM 2742 O O . THR A 1 337 ? -4.652 -12.297 -29.219 1 93.62 337 THR A O 1
ATOM 2745 N N . ALA A 1 338 ? -5.691 -14.102 -28.438 1 94.69 338 ALA A N 1
ATOM 2746 C CA . ALA A 1 338 ? -6.414 -13.336 -27.422 1 94.69 338 ALA A CA 1
ATOM 2747 C C . ALA A 1 338 ? -5.453 -12.734 -26.406 1 94.69 338 ALA A C 1
ATOM 2749 O O . ALA A 1 338 ? -5.609 -11.578 -26.016 1 94.69 338 ALA A O 1
ATOM 2750 N N . LEU A 1 339 ? -4.496 -13.508 -26.016 1 93.31 339 LEU A N 1
ATOM 2751 C CA . LEU A 1 339 ? -3.498 -13.047 -25.047 1 93.31 339 LEU A CA 1
ATOM 2752 C C . LEU A 1 339 ? -2.676 -11.898 -25.625 1 93.31 339 LEU A C 1
ATOM 2754 O O . LEU A 1 339 ? -2.416 -10.906 -24.938 1 93.31 339 LEU A O 1
ATOM 2758 N N . LYS A 1 340 ? -2.225 -12.062 -26.844 1 90.69 340 LYS A N 1
ATOM 2759 C CA . LYS A 1 340 ? -1.45 -11.016 -27.5 1 90.69 340 LYS A CA 1
ATOM 2760 C C . LYS A 1 340 ? -2.256 -9.727 -27.609 1 90.69 340 LYS A C 1
ATOM 2762 O O . LYS A 1 340 ? -1.716 -8.633 -27.422 1 90.69 340 LYS A O 1
ATOM 2767 N N . LEU A 1 341 ? -3.537 -9.883 -27.906 1 90.5 341 LEU A N 1
ATOM 2768 C CA . LEU A 1 341 ? -4.434 -8.734 -27.922 1 90.5 341 LEU A CA 1
ATOM 2769 C C . LEU A 1 341 ? -4.438 -8.016 -26.578 1 90.5 341 LEU A C 1
ATOM 2771 O O . LEU A 1 341 ? -4.32 -6.789 -26.531 1 90.5 341 LEU A O 1
ATOM 2775 N N . LEU A 1 342 ? -4.535 -8.789 -25.578 1 90.38 342 LEU A N 1
ATOM 2776 C CA . LEU A 1 342 ? -4.602 -8.25 -24.219 1 90.38 342 LEU A CA 1
ATOM 2777 C C . LEU A 1 342 ? -3.307 -7.531 -23.859 1 90.38 342 LEU A C 1
ATOM 2779 O O . LEU A 1 342 ? -3.334 -6.414 -23.344 1 90.38 342 LEU A O 1
ATOM 2783 N N . LEU A 1 343 ? -2.203 -8.148 -24.125 1 89.38 343 LEU A N 1
ATOM 2784 C CA . LEU A 1 343 ? -0.894 -7.621 -23.75 1 89.38 343 LEU A CA 1
ATOM 2785 C C . LEU A 1 343 ? -0.572 -6.352 -24.531 1 89.38 343 LEU A C 1
ATOM 2787 O O . LEU A 1 343 ? 0.146 -5.48 -24.031 1 89.38 343 LEU A O 1
ATOM 2791 N N . ASN A 1 344 ? -1.146 -6.199 -25.688 1 85.19 344 ASN A N 1
ATOM 2792 C CA . ASN A 1 344 ? -0.846 -5.055 -26.531 1 85.19 344 ASN A CA 1
ATOM 2793 C C . ASN A 1 344 ? -1.86 -3.932 -26.344 1 85.19 344 ASN A C 1
ATOM 2795 O O . ASN A 1 344 ? -1.723 -2.859 -26.938 1 85.19 344 ASN A O 1
ATOM 2799 N N . THR A 1 345 ? -2.857 -4.195 -25.609 1 82.56 345 THR A N 1
ATOM 2800 C CA . THR A 1 345 ? -3.871 -3.178 -25.359 1 82.56 345 THR A CA 1
ATOM 2801 C C . THR A 1 345 ? -3.408 -2.211 -24.281 1 82.56 345 THR A C 1
ATOM 2803 O O . THR A 1 345 ? -2.869 -2.633 -23.25 1 82.56 345 THR A O 1
ATOM 2806 N N . ASP A 1 346 ? -3.455 -0.888 -24.594 1 72.88 346 ASP A N 1
ATOM 2807 C CA . ASP A 1 346 ? -3.168 0.149 -23.609 1 72.88 346 ASP A CA 1
ATOM 2808 C C . ASP A 1 346 ? -4.395 0.442 -22.75 1 72.88 346 ASP A C 1
ATOM 2810 O O . ASP A 1 346 ? -5.297 1.166 -23.172 1 72.88 346 ASP A O 1
ATOM 2814 N N . ASN A 1 347 ? -4.594 -0.295 -21.734 1 64.94 347 ASN A N 1
ATOM 2815 C CA . ASN A 1 347 ? -5.844 -0.215 -21 1 64.94 347 ASN A CA 1
ATOM 2816 C C . ASN A 1 347 ? -5.688 0.617 -19.719 1 64.94 347 ASN A C 1
ATOM 2818 O O . ASN A 1 347 ? -6.359 0.362 -18.719 1 64.94 347 ASN A O 1
ATOM 2822 N N . GLU A 1 348 ? -4.961 1.559 -19.672 1 65.06 348 GLU A N 1
ATOM 2823 C CA . GLU A 1 348 ? -4.777 2.34 -18.453 1 65.06 348 GLU A CA 1
ATOM 2824 C C . GLU A 1 348 ? -6.105 2.908 -17.953 1 65.06 348 GLU A C 1
ATOM 2826 O O . GLU A 1 348 ? -6.297 3.104 -16.75 1 65.06 348 GLU A O 1
ATOM 2831 N N . LYS A 1 349 ? -6.992 2.979 -18.891 1 70.75 349 LYS A N 1
ATOM 2832 C CA . LYS A 1 349 ? -8.211 3.629 -18.422 1 70.75 349 LYS A CA 1
ATOM 2833 C C . LYS A 1 349 ? -9.422 2.721 -18.594 1 70.75 349 LYS A C 1
ATOM 2835 O O . LYS A 1 349 ? -10.555 3.133 -18.328 1 70.75 349 LYS A O 1
ATOM 2840 N N . GLN A 1 350 ? -9.25 1.515 -19.094 1 81.31 350 GLN A N 1
ATOM 2841 C CA . GLN A 1 350 ? -10.375 0.596 -19.266 1 81.31 350 GLN A CA 1
ATOM 2842 C C . GLN A 1 350 ? -10.195 -0.655 -18.422 1 81.31 350 GLN A C 1
ATOM 2844 O O . GLN A 1 350 ? -9.109 -1.234 -18.375 1 81.31 350 GLN A O 1
ATOM 2849 N N . LYS A 1 351 ? -11.32 -1.003 -17.875 1 89.12 351 LYS A N 1
ATOM 2850 C CA . LYS A 1 351 ? -11.328 -2.234 -17.094 1 89.12 351 LYS A CA 1
ATOM 2851 C C . LYS A 1 351 ? -11.734 -3.43 -17.953 1 89.12 351 LYS A C 1
ATOM 2853 O O . LYS A 1 351 ? -12.914 -3.613 -18.25 1 89.12 351 LYS A O 1
ATOM 2858 N N . ILE A 1 352 ? -10.727 -4.227 -18.25 1 91 352 ILE A N 1
ATOM 2859 C CA . ILE A 1 352 ? -10.961 -5.383 -19.109 1 91 352 ILE A CA 1
ATOM 2860 C C . ILE A 1 352 ? -10.922 -6.664 -18.266 1 91 352 ILE A C 1
ATOM 2862 O O . ILE A 1 352 ? -10.086 -6.797 -17.375 1 91 352 ILE A O 1
ATOM 2866 N N . TYR A 1 353 ? -11.828 -7.535 -18.531 1 94 353 TYR A N 1
ATOM 2867 C CA . TYR A 1 353 ? -11.805 -8.883 -17.969 1 94 353 TYR A CA 1
ATOM 2868 C C . TYR A 1 353 ? -11.445 -9.914 -19.047 1 94 353 TYR A C 1
ATOM 2870 O O . TYR A 1 353 ? -12.195 -10.102 -20 1 94 353 TYR A O 1
ATOM 2878 N N . PHE A 1 354 ? -10.312 -10.594 -18.859 1 94.19 354 PHE A N 1
ATOM 2879 C CA . PHE A 1 354 ? -9.906 -11.672 -19.766 1 94.19 354 PHE A CA 1
ATOM 2880 C C . PHE A 1 354 ? -10.523 -13 -19.328 1 94.19 354 PHE A C 1
ATOM 2882 O O . PHE A 1 354 ? -10.133 -13.57 -18.312 1 94.19 354 PHE A O 1
ATOM 2889 N N . TYR A 1 355 ? -11.453 -13.477 -20.125 1 93.94 355 TYR A N 1
ATOM 2890 C CA . TYR A 1 355 ? -12.047 -14.766 -19.812 1 93.94 355 TYR A CA 1
ATOM 2891 C C . TYR A 1 355 ? -11.141 -15.906 -20.234 1 93.94 355 TYR A C 1
ATOM 2893 O O . TYR A 1 355 ? -11.047 -16.234 -21.422 1 93.94 355 TYR A O 1
ATOM 2901 N N . THR A 1 356 ? -10.617 -16.609 -19.297 1 91.44 356 THR A N 1
ATOM 2902 C CA . THR A 1 356 ? -9.453 -17.453 -19.484 1 91.44 356 THR A CA 1
ATOM 2903 C C . THR A 1 356 ? -9.828 -18.719 -20.25 1 91.44 356 THR A C 1
ATOM 2905 O O . THR A 1 356 ? -9.016 -19.266 -21 1 91.44 356 THR A O 1
ATOM 2908 N N . VAL A 1 357 ? -11.008 -19.234 -20.031 1 93.19 357 VAL A N 1
ATOM 2909 C CA . VAL A 1 357 ? -11.43 -20.484 -20.672 1 93.19 357 VAL A CA 1
ATOM 2910 C C . VAL A 1 357 ? -12.086 -20.188 -22.016 1 93.19 357 VAL A C 1
ATOM 2912 O O . VAL A 1 357 ? -12.859 -19.234 -22.141 1 93.19 357 VAL A O 1
ATOM 2915 N N . PRO A 1 358 ? -11.719 -20.969 -22.984 1 95.06 358 PRO A N 1
ATOM 2916 C CA . PRO A 1 358 ? -12.367 -20.75 -24.281 1 95.06 358 PRO A CA 1
ATOM 2917 C C . PRO A 1 358 ? -13.891 -20.844 -24.203 1 95.06 358 PRO A C 1
ATOM 2919 O O . PRO A 1 358 ? -14.422 -21.656 -23.453 1 95.06 358 PRO A O 1
ATOM 2922 N N . ALA A 1 359 ? -14.539 -20.016 -25.016 1 95.25 359 ALA A N 1
ATOM 2923 C CA . ALA A 1 359 ? -15.992 -19.969 -25.047 1 95.25 359 ALA A CA 1
ATOM 2924 C C . ALA A 1 359 ? -16.516 -19.797 -26.469 1 95.25 359 ALA A C 1
ATOM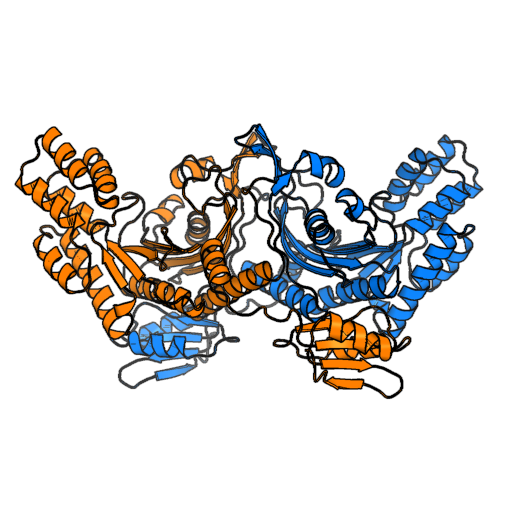 2926 O O . ALA A 1 359 ? -15.914 -19.062 -27.281 1 95.25 359 ALA A O 1
ATOM 2927 N N . LYS A 1 360 ? -17.641 -20.422 -26.766 1 96.75 360 LYS A N 1
ATOM 2928 C CA . LYS A 1 360 ? -18.312 -20.172 -28.031 1 96.75 360 LYS A CA 1
ATOM 2929 C C . LYS A 1 360 ? -18.984 -18.812 -28.031 1 96.75 360 LYS A C 1
ATOM 2931 O O . LYS A 1 360 ? -19.203 -18.219 -26.969 1 96.75 360 LYS A O 1
ATOM 2936 N N . ILE A 1 361 ? -19.266 -18.375 -29.188 1 96.25 361 ILE A N 1
ATOM 2937 C CA . ILE A 1 361 ? -19.781 -17.016 -29.344 1 96.25 361 ILE A CA 1
ATOM 2938 C C . ILE A 1 361 ? -21.078 -16.859 -28.562 1 96.25 361 ILE A C 1
ATOM 2940 O O . ILE A 1 361 ? -21.344 -15.82 -27.969 1 96.25 361 ILE A O 1
ATOM 2944 N N . GLU A 1 362 ? -21.922 -17.906 -28.547 1 95.62 362 GLU A N 1
ATOM 2945 C CA . GLU A 1 362 ? -23.172 -17.859 -27.797 1 95.62 362 GLU A CA 1
ATOM 2946 C C . GLU A 1 362 ? -22.922 -17.703 -26.312 1 95.62 362 GLU A C 1
ATOM 2948 O O . GLU A 1 362 ? -23.625 -16.938 -25.625 1 95.62 362 GLU A O 1
ATOM 2953 N N . GLU A 1 363 ? -21.953 -18.438 -25.844 1 94.81 363 GLU A N 1
ATOM 2954 C CA . GLU A 1 363 ? -21.562 -18.359 -24.438 1 94.81 363 GLU A CA 1
ATOM 2955 C C . GLU A 1 363 ? -21 -16.984 -24.094 1 94.81 363 GLU A C 1
ATOM 2957 O O . GLU A 1 363 ? -21.234 -16.469 -23 1 94.81 363 GLU A O 1
ATOM 2962 N N . ALA A 1 364 ? -20.25 -16.484 -25.031 1 95.56 364 ALA A N 1
ATOM 2963 C CA . ALA A 1 364 ? -19.656 -15.156 -24.844 1 95.56 364 ALA A CA 1
ATOM 2964 C C . ALA A 1 364 ? -20.719 -14.102 -24.594 1 95.56 364 ALA A C 1
ATOM 2966 O O . ALA A 1 364 ? -20.562 -13.25 -23.719 1 95.56 364 ALA A O 1
ATOM 2967 N N . PHE A 1 365 ? -21.797 -14.188 -25.328 1 94.81 365 PHE A N 1
ATOM 2968 C CA . PHE A 1 365 ? -22.906 -13.258 -25.141 1 94.81 365 PHE A CA 1
ATOM 2969 C C . PHE A 1 365 ? -23.5 -13.422 -23.75 1 94.81 365 PHE A C 1
ATOM 2971 O O . PHE A 1 365 ? -23.781 -12.43 -23.062 1 94.81 365 PHE A O 1
ATOM 2978 N N . LEU A 1 366 ? -23.641 -14.656 -23.328 1 93.12 366 LEU A N 1
ATOM 2979 C CA . LEU A 1 366 ? -24.25 -14.945 -22.047 1 93.12 366 LEU A CA 1
ATOM 2980 C C . LEU A 1 366 ? -23.359 -14.461 -20.906 1 93.12 366 LEU A C 1
ATOM 2982 O O . LEU A 1 366 ? -23.844 -13.836 -19.953 1 93.12 366 LEU A O 1
ATOM 2986 N N . ILE A 1 367 ? -22.125 -14.766 -21.062 1 92.75 367 ILE A N 1
ATOM 2987 C CA . ILE A 1 367 ? -21.156 -14.383 -20.031 1 92.75 367 ILE A CA 1
ATOM 2988 C C . ILE A 1 367 ? -21.109 -12.859 -19.922 1 92.75 367 ILE A C 1
ATOM 2990 O O . ILE A 1 367 ? -21.125 -12.32 -18.812 1 92.75 367 ILE A O 1
ATOM 2994 N N . SER A 1 368 ? -21.016 -12.203 -21 1 93.88 368 SER A N 1
ATOM 2995 C CA . SER A 1 368 ? -20.906 -10.75 -21.016 1 93.88 368 SER A CA 1
ATOM 2996 C C . SER A 1 368 ? -22.156 -10.094 -20.438 1 93.88 368 SER A C 1
ATOM 2998 O O . SER A 1 368 ? -22.062 -9.078 -19.734 1 93.88 368 SER A O 1
ATOM 3000 N N . LYS A 1 369 ? -23.312 -10.617 -20.688 1 91.25 369 LYS A N 1
ATOM 3001 C CA . LYS A 1 369 ? -24.547 -10.117 -20.094 1 91.25 369 LYS A CA 1
ATOM 3002 C C . LYS A 1 369 ? -24.562 -10.32 -18.594 1 91.25 369 LYS A C 1
ATOM 3004 O O . LYS A 1 369 ? -24.984 -9.422 -17.844 1 91.25 369 LYS A O 1
ATOM 3009 N N . ALA A 1 370 ? -24.141 -11.492 -18.25 1 88.75 370 ALA A N 1
ATOM 3010 C CA . ALA A 1 370 ? -24.094 -11.797 -16.828 1 88.75 370 ALA A CA 1
ATOM 3011 C C . ALA A 1 370 ? -23.156 -10.844 -16.078 1 88.75 370 ALA A C 1
ATOM 3013 O O . ALA A 1 370 ? -23.406 -10.484 -14.938 1 88.75 370 ALA A O 1
ATOM 3014 N N . MET A 1 371 ? -22.156 -10.461 -16.797 1 90.94 371 MET A N 1
ATOM 3015 C CA . MET A 1 371 ? -21.156 -9.586 -16.188 1 90.94 371 MET A CA 1
ATOM 3016 C C . MET A 1 371 ? -21.531 -8.117 -16.359 1 90.94 371 MET A C 1
ATOM 3018 O O . MET A 1 371 ? -20.828 -7.227 -15.883 1 90.94 371 MET A O 1
ATOM 3022 N N . LYS A 1 372 ? -22.594 -7.828 -17.047 1 88.62 372 LYS A N 1
ATOM 3023 C CA . LYS A 1 372 ? -23.188 -6.508 -17.203 1 88.62 372 LYS A CA 1
ATOM 3024 C C . LYS A 1 372 ? -22.203 -5.531 -17.844 1 88.62 372 LYS A C 1
ATOM 3026 O O . LYS A 1 372 ? -22.047 -4.402 -17.375 1 88.62 372 LYS A O 1
ATOM 3031 N N . VAL A 1 373 ? -21.438 -6.039 -18.859 1 91.81 373 VAL A N 1
ATOM 3032 C CA . VAL A 1 373 ? -20.531 -5.156 -19.578 1 91.81 373 VAL A CA 1
ATOM 3033 C C . VAL A 1 373 ? -21.219 -4.613 -20.828 1 91.81 373 VAL A C 1
ATOM 3035 O O . VAL A 1 373 ? -22.234 -5.16 -21.281 1 91.81 373 VAL A O 1
ATOM 3038 N N . GLU A 1 374 ? -20.656 -3.535 -21.391 1 90.88 374 GLU A N 1
ATOM 3039 C CA . GLU A 1 374 ? -21.266 -2.891 -22.547 1 90.88 374 GLU A CA 1
ATOM 3040 C C . GLU A 1 374 ? -20.812 -3.549 -23.844 1 90.88 374 GLU A C 1
ATOM 3042 O O . GLU A 1 374 ? -21.516 -3.525 -24.859 1 90.88 374 GLU A O 1
ATOM 3047 N N . LYS A 1 375 ? -19.672 -4.039 -23.812 1 94.5 375 LYS A N 1
ATOM 3048 C CA . LYS A 1 375 ? -19.109 -4.633 -25.016 1 94.5 375 LYS A CA 1
ATOM 3049 C C . LYS A 1 375 ? -18.109 -5.738 -24.672 1 94.5 375 LYS A C 1
ATOM 3051 O O . LYS A 1 375 ? -17.672 -5.848 -23.516 1 94.5 375 LYS A O 1
ATOM 3056 N N . PHE A 1 376 ? -17.875 -6.582 -25.656 1 95.44 376 PHE A N 1
ATOM 3057 C CA . PHE A 1 376 ? -16.812 -7.574 -25.516 1 95.44 376 PHE A CA 1
ATOM 3058 C C . PHE A 1 376 ? -16.109 -7.793 -26.844 1 95.44 376 PHE A C 1
ATOM 3060 O O . PHE A 1 376 ? -16.688 -7.59 -27.906 1 95.44 376 PHE A O 1
ATOM 3067 N N . MET A 1 377 ? -14.859 -8.094 -26.719 1 95.44 377 MET A N 1
ATOM 3068 C CA . MET A 1 377 ? -14.062 -8.516 -27.859 1 95.44 377 MET A CA 1
ATOM 3069 C C . MET A 1 377 ? -14.016 -10.039 -27.969 1 95.44 377 MET A C 1
ATOM 3071 O O . MET A 1 377 ? -13.891 -10.727 -26.953 1 95.44 377 MET A O 1
ATOM 3075 N N . TYR A 1 378 ? -14.18 -10.562 -29.141 1 97.06 378 TYR A N 1
ATOM 3076 C CA . TYR A 1 378 ? -14.172 -12 -29.391 1 97.06 378 TYR A CA 1
ATOM 3077 C C . TYR A 1 378 ? -13.172 -12.367 -30.469 1 97.06 378 TYR A C 1
ATOM 3079 O O . TYR A 1 378 ? -13.164 -11.766 -31.547 1 97.06 378 TYR A O 1
ATOM 3087 N N . VAL A 1 379 ? -12.305 -13.328 -30.156 1 96.88 379 VAL A N 1
ATOM 3088 C CA . VAL A 1 379 ? -11.273 -13.781 -31.078 1 96.88 379 VAL A CA 1
ATOM 3089 C C . VAL A 1 379 ? -11.625 -15.172 -31.609 1 96.88 379 VAL A C 1
ATOM 3091 O O . VAL A 1 379 ? -11.797 -16.109 -30.828 1 96.88 379 VAL A O 1
ATOM 3094 N N . ASP A 1 380 ? -11.688 -15.312 -32.844 1 97.19 380 ASP A N 1
ATOM 3095 C CA . ASP A 1 380 ? -11.93 -16.594 -33.5 1 97.19 380 ASP A CA 1
ATOM 3096 C C . ASP A 1 380 ? -11.211 -16.688 -34.844 1 97.19 380 ASP A C 1
ATOM 3098 O O . ASP A 1 380 ? -10.211 -16 -35.062 1 97.19 380 ASP A O 1
ATOM 3102 N N . GLU A 1 381 ? -11.617 -17.594 -35.719 1 95.56 381 GLU A N 1
ATOM 3103 C CA . GLU A 1 381 ? -10.945 -17.828 -37 1 95.56 381 GLU A CA 1
ATOM 3104 C C . GLU A 1 381 ? -11.07 -16.625 -37.906 1 95.56 381 GLU A C 1
ATOM 3106 O O . GLU A 1 381 ? -10.234 -16.422 -38.781 1 95.56 381 GLU A O 1
ATOM 3111 N N . GLU A 1 382 ? -12.07 -15.789 -37.688 1 95.62 382 GLU A N 1
ATOM 3112 C CA . GLU A 1 382 ? -12.312 -14.625 -38.531 1 95.62 382 GLU A CA 1
ATOM 3113 C C . GLU A 1 382 ? -11.523 -13.414 -38.031 1 95.62 382 GLU A C 1
ATOM 3115 O O . GLU A 1 382 ? -11.484 -12.375 -38.719 1 95.62 382 GLU A O 1
ATOM 3120 N N . GLY A 1 383 ? -10.906 -13.57 -36.906 1 95.62 383 GLY A N 1
ATOM 3121 C CA . GLY A 1 383 ? -10.133 -12.469 -36.344 1 95.62 383 GLY A CA 1
ATOM 3122 C C . GLY A 1 383 ? -10.719 -11.914 -35.062 1 95.62 383 GLY A C 1
ATOM 3123 O O . GLY A 1 383 ? -11.289 -12.664 -34.25 1 95.62 383 GLY A O 1
ATOM 3124 N N . ILE A 1 384 ? -10.406 -10.68 -34.812 1 95.56 384 ILE A N 1
ATOM 3125 C CA . ILE A 1 384 ? -10.875 -10.008 -33.625 1 95.56 384 ILE A CA 1
ATOM 3126 C C . ILE A 1 384 ? -12.102 -9.164 -33.938 1 95.56 384 ILE A C 1
ATOM 3128 O O . ILE A 1 384 ? -12.062 -8.312 -34.844 1 95.56 384 ILE A O 1
ATOM 3132 N N . LYS A 1 385 ? -13.18 -9.344 -33.281 1 96.5 385 LYS A N 1
ATOM 3133 C CA . LYS A 1 385 ? -14.406 -8.578 -33.469 1 96.5 385 LYS A CA 1
ATOM 3134 C C . LYS A 1 385 ? -14.906 -8 -32.156 1 96.5 385 LYS A C 1
ATOM 3136 O O . LYS A 1 385 ? -14.789 -8.648 -31.094 1 96.5 385 LYS A O 1
ATOM 3141 N N . THR A 1 386 ? -15.422 -6.859 -32.219 1 95.56 386 THR A N 1
ATOM 3142 C CA . THR A 1 386 ? -16.031 -6.23 -31.031 1 95.56 386 THR A CA 1
ATOM 3143 C C . THR A 1 386 ? -17.547 -6.25 -31.141 1 95.56 386 THR A C 1
ATOM 3145 O O . THR A 1 386 ? -18.109 -5.859 -32.156 1 95.56 386 THR A O 1
ATOM 3148 N N . TYR A 1 387 ? -18.156 -6.707 -30.156 1 95.94 387 TYR A N 1
ATOM 3149 C CA . TYR A 1 387 ? -19.625 -6.766 -30.078 1 95.94 387 TYR A CA 1
ATOM 3150 C C . TYR A 1 387 ? -20.141 -5.832 -29 1 95.94 387 TYR A C 1
ATOM 3152 O O . TYR A 1 387 ? -19.641 -5.824 -27.875 1 95.94 387 TYR A O 1
ATOM 3160 N N . VAL A 1 388 ? -21.094 -4.996 -29.297 1 94.62 388 VAL A N 1
ATOM 3161 C CA . VAL A 1 388 ? -21.719 -4.09 -28.359 1 94.62 388 VAL A CA 1
ATOM 3162 C C . VAL A 1 388 ? -23.031 -4.699 -27.859 1 94.62 388 VAL A C 1
ATOM 3164 O O . VAL A 1 388 ? -23.828 -5.195 -28.656 1 94.62 388 VAL A O 1
ATOM 3167 N N . LEU A 1 389 ? -23.109 -4.758 -26.594 1 89.06 389 LEU A N 1
ATOM 3168 C CA . LEU A 1 389 ? -24.328 -5.309 -26 1 89.06 389 LEU A CA 1
ATOM 3169 C C . LEU A 1 389 ? -25.359 -4.215 -25.781 1 89.06 389 LEU A C 1
ATOM 3171 O O . LEU A 1 389 ? -25.047 -3.146 -25.25 1 89.06 389 LEU A O 1
ATOM 3175 N N . GLU A 1 390 ? -26.328 -3.828 -26.656 1 71.31 390 GLU A N 1
ATOM 3176 C CA . GLU A 1 390 ? -27.344 -2.791 -26.531 1 71.31 390 GLU A CA 1
ATOM 3177 C C . GLU A 1 390 ? -28.078 -2.885 -25.203 1 71.31 390 GLU A C 1
ATOM 3179 O O . GLU A 1 390 ? -28.234 -1.879 -24.5 1 71.31 390 GLU A O 1
ATOM 3184 N N . ASP A 1 391 ? -29.25 -3.646 -24.984 1 55.06 391 ASP A N 1
ATOM 3185 C CA . ASP A 1 391 ? -30.344 -3.678 -24.031 1 55.06 391 ASP A CA 1
ATOM 3186 C C . ASP A 1 391 ? -29.922 -4.387 -22.734 1 55.06 391 ASP A C 1
ATOM 3188 O O . ASP A 1 391 ? -30.203 -5.574 -22.562 1 55.06 391 ASP A O 1
ATOM 3192 N N . LEU A 1 392 ? -28.906 -3.945 -22.172 1 52.03 392 LEU A N 1
ATOM 3193 C CA . LEU A 1 392 ? -28.688 -4.531 -20.859 1 52.03 392 LEU A CA 1
ATOM 3194 C C . LEU A 1 392 ? -29.875 -4.281 -19.938 1 52.03 392 LEU A C 1
ATOM 3196 O O . LEU A 1 392 ? -29.734 -3.613 -18.906 1 52.03 392 LEU A O 1
ATOM 3200 N N . GLU A 1 393 ? -31.172 -4.094 -20.344 1 40.88 393 GLU A N 1
ATOM 3201 C CA . GLU A 1 393 ? -32.25 -4.047 -19.375 1 40.88 393 GLU A CA 1
ATOM 3202 C C . GLU A 1 393 ? -32.344 -5.336 -18.562 1 40.88 393 GLU A C 1
ATOM 3204 O O . GLU A 1 393 ? -32.156 -6.426 -19.109 1 40.88 393 GLU A O 1
ATOM 3209 N N . MET B 1 1 ? 20.156 -0.602 14.961 1 33.31 1 MET B N 1
ATOM 3210 C CA . MET B 1 1 ? 18.859 -1.265 14.953 1 33.31 1 MET B CA 1
ATOM 3211 C C . MET B 1 1 ? 18.891 -2.535 14.117 1 33.31 1 MET B C 1
ATOM 3213 O O . MET B 1 1 ? 19.344 -2.512 12.969 1 33.31 1 MET B O 1
ATOM 3217 N N . SER B 1 2 ? 18.938 -3.639 14.594 1 42.19 2 SER B N 1
ATOM 3218 C CA . SER B 1 2 ? 18.969 -4.977 14.016 1 42.19 2 SER B CA 1
ATOM 3219 C C . SER B 1 2 ? 18.109 -5.066 12.766 1 42.19 2 SER B C 1
ATOM 3221 O O . SER B 1 2 ? 17.125 -4.34 12.633 1 42.19 2 SER B O 1
ATOM 3223 N N . LYS B 1 3 ? 18.641 -5.727 11.68 1 54.94 3 LYS B N 1
ATOM 3224 C CA . LYS B 1 3 ? 18.328 -6.074 10.297 1 54.94 3 LYS B CA 1
ATOM 3225 C C . LYS B 1 3 ? 16.906 -6.629 10.18 1 54.94 3 LYS B C 1
ATOM 3227 O O . LYS B 1 3 ? 16.469 -7.012 9.094 1 54.94 3 LYS B O 1
ATOM 3232 N N . LYS B 1 4 ? 16.125 -6.594 11.195 1 65.69 4 LYS B N 1
ATOM 3233 C CA . LYS B 1 4 ? 14.867 -7.34 11.297 1 65.69 4 LYS B CA 1
ATOM 3234 C C . LYS B 1 4 ? 13.727 -6.598 10.625 1 65.69 4 LYS B C 1
ATOM 3236 O O . LYS B 1 4 ? 12.961 -7.188 9.859 1 65.69 4 LYS B O 1
ATOM 3241 N N . PHE B 1 5 ? 13.758 -5.219 10.891 1 83.56 5 PHE B N 1
ATOM 3242 C CA . PHE B 1 5 ? 12.734 -4.352 10.32 1 83.56 5 PHE B CA 1
ATOM 3243 C C . PHE B 1 5 ? 13.367 -3.248 9.484 1 83.56 5 PHE B C 1
ATOM 3245 O O . PHE B 1 5 ? 14.336 -2.619 9.906 1 83.56 5 PHE B O 1
ATOM 3252 N N . VAL B 1 6 ? 12.922 -3.148 8.266 1 88.38 6 VAL B N 1
ATOM 3253 C CA . VAL B 1 6 ? 13.586 -2.254 7.316 1 88.38 6 VAL B CA 1
ATOM 3254 C C . VAL B 1 6 ? 12.703 -1.035 7.059 1 88.38 6 VAL B C 1
ATOM 3256 O O . VAL B 1 6 ? 11.5 -1.171 6.812 1 88.38 6 VAL B O 1
ATOM 3259 N N . ASP B 1 7 ? 13.281 0.134 7.16 1 93.5 7 ASP B N 1
ATOM 3260 C CA . ASP B 1 7 ? 12.656 1.375 6.711 1 93.5 7 ASP B CA 1
ATOM 3261 C C . ASP B 1 7 ? 13.078 1.712 5.281 1 93.5 7 ASP B C 1
ATOM 3263 O O . ASP B 1 7 ? 14.266 1.88 5 1 93.5 7 ASP B O 1
ATOM 3267 N N . TYR B 1 8 ? 12.141 1.834 4.41 1 95.62 8 TYR B N 1
ATOM 3268 C CA . TYR B 1 8 ? 12.445 2.221 3.037 1 95.62 8 TYR B CA 1
ATOM 3269 C C . TYR B 1 8 ? 12.25 3.719 2.834 1 95.62 8 TYR B C 1
ATOM 3271 O O . TYR B 1 8 ? 11.188 4.258 3.148 1 95.62 8 TYR B O 1
ATOM 3279 N N . TYR B 1 9 ? 13.195 4.391 2.328 1 94.69 9 TYR B N 1
ATOM 3280 C CA . TYR B 1 9 ? 13.172 5.805 1.981 1 94.69 9 TYR B CA 1
ATOM 3281 C C . TYR B 1 9 ? 13.781 6.043 0.605 1 94.69 9 TYR B C 1
ATOM 3283 O O . TYR B 1 9 ? 14.438 5.16 0.052 1 94.69 9 TYR B O 1
ATOM 3291 N N . PRO B 1 10 ? 13.531 7.215 -0.014 1 91.94 10 PRO B N 1
ATOM 3292 C CA . PRO B 1 10 ? 14.047 7.445 -1.364 1 91.94 10 PRO B CA 1
ATOM 3293 C C . PRO B 1 10 ? 15.57 7.359 -1.432 1 91.94 10 PRO B C 1
ATOM 3295 O O . PRO B 1 10 ? 16.266 7.797 -0.506 1 91.94 10 PRO B O 1
ATOM 3298 N N . PRO B 1 11 ? 15.961 6.715 -2.57 1 91.56 11 PRO B N 1
ATOM 3299 C CA . PRO B 1 11 ? 15.25 6.316 -3.785 1 91.56 11 PRO B CA 1
ATOM 3300 C C . PRO B 1 11 ? 14.672 4.906 -3.695 1 91.56 11 PRO B C 1
ATOM 3302 O O . PRO B 1 11 ? 13.883 4.5 -4.559 1 91.56 11 PRO B O 1
ATOM 3305 N N . THR B 1 12 ? 15.031 4.148 -2.66 1 94 12 THR B N 1
ATOM 3306 C CA . THR B 1 12 ? 14.633 2.75 -2.541 1 94 12 THR B CA 1
ATOM 3307 C C . THR B 1 12 ? 13.109 2.629 -2.449 1 94 12 THR B C 1
ATOM 3309 O O . THR B 1 12 ? 12.516 1.757 -3.084 1 94 12 THR B O 1
ATOM 3312 N N . SER B 1 13 ? 12.492 3.488 -1.681 1 96.38 13 SER B N 1
ATOM 3313 C CA . SER B 1 13 ? 11.039 3.469 -1.537 1 96.38 13 SER B CA 1
ATOM 3314 C C . SER B 1 13 ? 10.344 3.752 -2.867 1 96.38 13 SER B C 1
ATOM 3316 O O . SER B 1 13 ? 9.273 3.215 -3.139 1 96.38 13 SER B O 1
ATOM 3318 N N . GLU B 1 14 ? 10.93 4.566 -3.695 1 94.12 14 GLU B N 1
ATOM 3319 C CA . GLU B 1 14 ? 10.367 4.859 -5.012 1 94.12 14 GLU B CA 1
ATOM 3320 C C . GLU B 1 14 ? 10.453 3.643 -5.93 1 94.12 14 GLU B C 1
ATOM 3322 O O . GLU B 1 14 ? 9.539 3.391 -6.719 1 94.12 14 GLU B O 1
ATOM 3327 N N . MET B 1 15 ? 11.539 2.959 -5.801 1 94.75 15 MET B N 1
ATOM 3328 C CA . MET B 1 15 ? 11.68 1.73 -6.578 1 94.75 15 MET B CA 1
ATOM 3329 C C . MET B 1 15 ? 10.656 0.689 -6.141 1 94.75 15 MET B C 1
ATOM 3331 O O . MET B 1 15 ? 10.094 -0.022 -6.973 1 94.75 15 MET B O 1
ATOM 3335 N N . LEU B 1 16 ? 10.453 0.582 -4.852 1 97.31 16 LEU B N 1
ATOM 3336 C CA . LEU B 1 16 ? 9.422 -0.313 -4.328 1 97.31 16 LEU B CA 1
ATOM 3337 C C . LEU B 1 16 ? 8.047 0.063 -4.867 1 97.31 16 LEU B C 1
ATOM 3339 O O . LEU B 1 16 ? 7.27 -0.811 -5.254 1 97.31 16 LEU B O 1
ATOM 3343 N N . GLU B 1 17 ? 7.754 1.339 -4.867 1 97 17 GLU B N 1
ATOM 3344 C CA . GLU B 1 17 ? 6.492 1.827 -5.414 1 97 17 GLU B CA 1
ATOM 3345 C C . GLU B 1 17 ? 6.359 1.479 -6.895 1 97 17 GLU B C 1
ATOM 3347 O O . GLU B 1 17 ? 5.266 1.156 -7.363 1 97 17 GLU B O 1
ATOM 3352 N N . GLU B 1 18 ? 7.426 1.584 -7.625 1 95.19 18 GLU B N 1
ATOM 3353 C CA . GLU B 1 18 ? 7.418 1.205 -9.031 1 95.19 18 GLU B CA 1
ATOM 3354 C C . GLU B 1 18 ? 7.074 -0.272 -9.203 1 95.19 18 GLU B C 1
ATOM 3356 O O . GLU B 1 18 ? 6.32 -0.638 -10.109 1 95.19 18 GLU B O 1
ATOM 3361 N N . ILE B 1 19 ? 7.656 -1.102 -8.375 1 97.88 19 ILE B N 1
ATOM 3362 C CA . ILE B 1 19 ? 7.355 -2.527 -8.406 1 97.88 19 ILE B CA 1
ATOM 3363 C C . ILE B 1 19 ? 5.859 -2.742 -8.172 1 97.88 19 ILE B C 1
ATOM 3365 O O . ILE B 1 19 ? 5.215 -3.506 -8.898 1 97.88 19 ILE B O 1
ATOM 3369 N N . ARG B 1 20 ? 5.312 -2.062 -7.172 1 98.38 20 ARG B N 1
ATOM 3370 C CA . ARG B 1 20 ? 3.881 -2.137 -6.895 1 98.38 20 ARG B CA 1
ATOM 3371 C C . ARG B 1 20 ? 3.066 -1.742 -8.125 1 98.38 20 ARG B C 1
ATOM 3373 O O . ARG B 1 20 ? 2.162 -2.471 -8.531 1 98.38 20 ARG B O 1
ATOM 3380 N N . GLU B 1 21 ? 3.391 -0.615 -8.695 1 96.06 21 GLU B N 1
ATOM 3381 C CA . GLU B 1 21 ? 2.625 -0.065 -9.812 1 96.06 21 GLU B CA 1
ATOM 3382 C C . GLU B 1 21 ? 2.67 -0.99 -11.023 1 96.06 21 GLU B C 1
ATOM 3384 O O . GLU B 1 21 ? 1.639 -1.269 -11.641 1 96.06 21 GLU B O 1
ATOM 3389 N N . LYS B 1 22 ? 3.83 -1.479 -11.344 1 96.62 22 LYS B N 1
ATOM 3390 C CA . LYS B 1 22 ? 4.012 -2.322 -12.523 1 96.62 22 LYS B CA 1
ATOM 3391 C C . LYS B 1 22 ? 3.285 -3.654 -12.367 1 96.62 22 LYS B C 1
ATOM 3393 O O . LYS B 1 22 ? 2.609 -4.113 -13.289 1 96.62 22 LYS B O 1
ATOM 3398 N N . THR B 1 23 ? 3.391 -4.266 -11.219 1 98 23 THR B N 1
ATOM 3399 C CA . THR B 1 23 ? 2.754 -5.562 -11.008 1 98 23 THR B CA 1
ATOM 3400 C C . THR B 1 23 ? 1.234 -5.422 -11.016 1 98 23 THR B C 1
ATOM 3402 O O . THR B 1 23 ? 0.542 -6.145 -11.734 1 98 23 THR B O 1
ATOM 3405 N N . LEU B 1 24 ? 0.726 -4.457 -10.258 1 97.31 24 LEU B N 1
ATOM 3406 C CA . LEU B 1 24 ? -0.721 -4.305 -10.156 1 97.31 24 LEU B CA 1
ATOM 3407 C C . LEU B 1 24 ? -1.32 -3.904 -11.5 1 97.31 24 LEU B C 1
ATOM 3409 O O . LEU B 1 24 ? -2.412 -4.355 -11.859 1 97.31 24 LEU B O 1
ATOM 3413 N N . SER B 1 25 ? -0.604 -3.018 -12.219 1 94.69 25 SER B N 1
ATOM 3414 C CA . SER B 1 25 ? -1.085 -2.627 -13.539 1 94.69 25 SER B CA 1
ATOM 3415 C C . SER B 1 25 ? -1.198 -3.834 -14.461 1 94.69 25 SER B C 1
ATOM 3417 O O . SER B 1 25 ? -2.189 -3.98 -15.18 1 94.69 25 SER B O 1
ATOM 3419 N N . LEU B 1 26 ? -0.235 -4.691 -14.438 1 95.38 26 LEU B N 1
ATOM 3420 C CA . LEU B 1 26 ? -0.259 -5.902 -15.25 1 95.38 26 LEU B CA 1
ATOM 3421 C C . LEU B 1 26 ? -1.409 -6.816 -14.836 1 95.38 26 LEU B C 1
ATOM 3423 O O . LEU B 1 26 ? -2.137 -7.328 -15.688 1 95.38 26 LEU B O 1
ATOM 3427 N N . PHE B 1 27 ? -1.562 -7.027 -13.523 1 97.25 27 PHE B N 1
ATOM 3428 C CA . PHE B 1 27 ? -2.625 -7.898 -13.031 1 97.25 27 PHE B CA 1
ATOM 3429 C C . PHE B 1 27 ? -3.992 -7.379 -13.461 1 97.25 27 PHE B C 1
ATOM 3431 O O . PHE B 1 27 ? -4.84 -8.148 -13.914 1 97.25 27 PHE B O 1
ATOM 3438 N N . LYS B 1 28 ? -4.141 -6.133 -13.352 1 94.75 28 LYS B N 1
ATOM 3439 C CA . LYS B 1 28 ? -5.41 -5.512 -13.719 1 94.75 28 LYS B CA 1
ATOM 3440 C C . LYS B 1 28 ? -5.691 -5.668 -15.211 1 94.75 28 LYS B C 1
ATOM 3442 O O . LYS B 1 28 ? -6.848 -5.781 -15.625 1 94.75 28 LYS B O 1
ATOM 3447 N N . LYS B 1 29 ? -4.656 -5.688 -16 1 92.25 29 LYS B N 1
ATOM 3448 C CA . LYS B 1 29 ? -4.805 -5.879 -17.438 1 92.25 29 LYS B CA 1
ATOM 3449 C C . LYS B 1 29 ? -5.516 -7.195 -17.75 1 92.25 29 LYS B C 1
ATOM 3451 O O . LYS B 1 29 ? -6.219 -7.309 -18.75 1 92.25 29 LYS B O 1
ATOM 3456 N N . PHE B 1 30 ? -5.34 -8.141 -16.859 1 94.19 30 PHE B N 1
ATOM 3457 C CA . PHE B 1 30 ? -5.938 -9.453 -17.062 1 94.19 30 PHE B CA 1
ATOM 3458 C C . PHE B 1 30 ? -7.285 -9.547 -16.344 1 94.19 30 PHE B C 1
ATOM 3460 O O . PHE B 1 30 ? -7.922 -10.602 -16.359 1 94.19 30 PHE B O 1
ATOM 3467 N N . GLY B 1 31 ? -7.699 -8.43 -15.688 1 93.94 31 GLY B N 1
ATOM 3468 C CA . GLY B 1 31 ? -9.008 -8.391 -15.062 1 93.94 31 GLY B CA 1
ATOM 3469 C C . GLY B 1 31 ? -8.961 -8.633 -13.562 1 93.94 31 GLY B C 1
ATOM 3470 O O . GLY B 1 31 ? -10 -8.734 -12.914 1 93.94 31 GLY B O 1
ATOM 3471 N N . TYR B 1 32 ? -7.805 -8.773 -13.016 1 96.75 32 TYR B N 1
ATOM 3472 C CA . TYR B 1 32 ? -7.707 -8.945 -11.57 1 96.75 32 TYR B CA 1
ATOM 3473 C C . TYR B 1 32 ? -8.078 -7.656 -10.844 1 96.75 32 TYR B C 1
ATOM 3475 O O . TYR B 1 32 ? -7.738 -6.559 -11.289 1 96.75 32 TYR B O 1
ATOM 3483 N N . LYS B 1 33 ? -8.742 -7.824 -9.742 1 96.31 33 LYS B N 1
ATOM 3484 C CA . LYS B 1 33 ? -9.141 -6.699 -8.898 1 96.31 33 LYS B CA 1
ATOM 3485 C C . LYS B 1 33 ? -8.406 -6.719 -7.562 1 96.31 33 LYS B C 1
ATOM 3487 O O . LYS B 1 33 ? -8.188 -7.789 -6.984 1 96.31 33 LYS B O 1
ATOM 3492 N N . ILE B 1 34 ? -8.094 -5.574 -7.098 1 97.81 34 ILE B N 1
ATOM 3493 C CA . ILE B 1 34 ? -7.27 -5.445 -5.902 1 97.81 34 ILE B CA 1
ATOM 3494 C C . ILE B 1 34 ? -8.102 -5.77 -4.664 1 97.81 34 ILE B C 1
ATOM 3496 O O . ILE B 1 34 ? -9.266 -5.387 -4.574 1 97.81 34 ILE B O 1
ATOM 3500 N N . VAL B 1 35 ? -7.559 -6.559 -3.773 1 98.19 35 VAL B N 1
ATOM 3501 C CA . VAL B 1 35 ? -8.109 -6.805 -2.445 1 98.19 35 VAL B CA 1
ATOM 3502 C C . VAL B 1 35 ? -7.125 -6.336 -1.38 1 98.19 35 VAL B C 1
ATOM 3504 O O . VAL B 1 35 ? -5.918 -6.277 -1.626 1 98.19 35 VAL B O 1
ATOM 3507 N N . GLU B 1 36 ? -7.637 -5.887 -0.27 1 97.38 36 GLU B N 1
ATOM 3508 C CA . GLU B 1 36 ? -6.863 -5.457 0.891 1 97.38 36 GLU B CA 1
ATOM 3509 C C . GLU B 1 36 ? -7.355 -6.137 2.166 1 97.38 36 GLU B C 1
ATOM 3511 O O . GLU B 1 36 ? -8.055 -5.52 2.975 1 97.38 36 GLU B O 1
ATOM 3516 N N . PRO B 1 37 ? -6.898 -7.383 2.359 1 96.69 37 PRO B N 1
ATOM 3517 C CA . PRO B 1 37 ? -7.32 -8.078 3.576 1 96.69 37 PRO B CA 1
ATOM 3518 C C . PRO B 1 37 ? -6.648 -7.535 4.832 1 96.69 37 PRO B C 1
ATOM 3520 O O . PRO B 1 37 ? -5.582 -6.922 4.75 1 96.69 37 PRO B O 1
ATOM 3523 N N . SER B 1 38 ? -7.23 -7.805 5.926 1 95.19 38 SER B N 1
ATOM 3524 C CA . SER B 1 38 ? -6.668 -7.418 7.211 1 95.19 38 SER B CA 1
ATOM 3525 C C . SER B 1 38 ? -5.277 -8.016 7.41 1 95.19 38 SER B C 1
ATOM 3527 O O . SER B 1 38 ? -4.977 -9.094 6.891 1 95.19 38 SER B O 1
ATOM 3529 N N . THR B 1 39 ? -4.488 -7.25 8.148 1 94.94 39 THR B N 1
ATOM 3530 C CA . THR B 1 39 ? -3.174 -7.742 8.539 1 94.94 39 THR B CA 1
ATOM 3531 C C . THR B 1 39 ? -3.297 -8.852 9.586 1 94.94 39 THR B C 1
ATOM 3533 O O . THR B 1 39 ? -2.365 -9.633 9.781 1 94.94 39 THR B O 1
ATOM 3536 N N . PHE B 1 40 ? -4.43 -8.938 10.18 1 91.62 40 PHE B N 1
ATOM 3537 C CA . PHE B 1 40 ? -4.625 -9.836 11.305 1 91.62 40 PHE B CA 1
ATOM 3538 C C . PHE B 1 40 ? -5.465 -11.039 10.906 1 91.62 40 PHE B C 1
ATOM 3540 O O . PHE B 1 40 ? -6.344 -10.93 10.047 1 91.62 40 PHE B O 1
ATOM 3547 N N . GLU B 1 41 ? -5.102 -12.102 11.508 1 87.81 41 GLU B N 1
ATOM 3548 C CA . GLU B 1 41 ? -5.859 -13.336 11.352 1 87.81 41 GLU B CA 1
ATOM 3549 C C . GLU B 1 41 ? -6.121 -13.992 12.703 1 87.81 41 GLU B C 1
ATOM 3551 O O . GLU B 1 41 ? -5.371 -13.781 13.664 1 87.81 41 GLU B O 1
ATOM 3556 N N . ASP B 1 42 ? -7.234 -14.711 12.695 1 82.19 42 ASP B N 1
ATOM 3557 C CA . ASP B 1 42 ? -7.457 -15.57 13.852 1 82.19 42 ASP B CA 1
ATOM 3558 C C . ASP B 1 42 ? -6.426 -16.703 13.906 1 82.19 42 ASP B C 1
ATOM 3560 O O . ASP B 1 42 ? -6.391 -17.562 13.016 1 82.19 42 ASP B O 1
ATOM 3564 N N . TYR B 1 43 ? -5.75 -16.719 14.977 1 82.19 43 TYR B N 1
ATOM 3565 C CA . TYR B 1 43 ? -4.648 -17.672 15.055 1 82.19 43 TYR B CA 1
ATOM 3566 C C . TYR B 1 43 ? -5.168 -19.109 15.016 1 82.19 43 TYR B C 1
ATOM 3568 O O . TYR B 1 43 ? -4.555 -19.969 14.398 1 82.19 43 TYR B O 1
ATOM 3576 N N . GLU B 1 44 ? -6.219 -19.391 15.664 1 75.81 44 GLU B N 1
ATOM 3577 C CA . GLU B 1 44 ? -6.746 -20.75 15.711 1 75.81 44 GLU B CA 1
ATOM 3578 C C . GLU B 1 44 ? -7.16 -21.234 14.328 1 75.81 44 GLU B C 1
ATOM 3580 O O . GLU B 1 44 ? -6.996 -22.406 14 1 75.81 44 GLU B O 1
ATOM 3585 N N . LYS B 1 45 ? -7.586 -20.359 13.531 1 70.88 45 LYS B N 1
ATOM 3586 C CA . LYS B 1 45 ? -8.016 -20.719 12.18 1 70.88 45 LYS B CA 1
ATOM 3587 C C . LYS B 1 45 ? -6.812 -20.875 11.25 1 70.88 45 LYS B C 1
ATOM 3589 O O . LYS B 1 45 ? -6.867 -21.641 10.289 1 70.88 45 LYS B O 1
ATOM 3594 N N . SER B 1 46 ? -5.75 -20.094 11.664 1 67.56 46 SER B N 1
ATOM 3595 C CA . SER B 1 46 ? -4.621 -20.016 10.742 1 67.56 46 SER B CA 1
ATOM 3596 C C . SER B 1 46 ? -3.553 -21.047 11.094 1 67.56 46 SER B C 1
ATOM 3598 O O . SER B 1 46 ? -2.723 -21.406 10.258 1 67.56 46 SER B O 1
ATOM 3600 N N . LYS B 1 47 ? -3.551 -21.453 12.297 1 62.56 47 LYS B N 1
ATOM 3601 C CA . LYS B 1 47 ? -2.525 -22.359 12.789 1 62.56 47 LYS B CA 1
ATOM 3602 C C . LYS B 1 47 ? -2.395 -23.578 11.883 1 62.56 47 LYS B C 1
ATOM 3604 O O . LYS B 1 47 ? -1.285 -24.062 11.625 1 62.56 47 LYS B O 1
ATOM 3609 N N . SER B 1 48 ? -3.445 -23.938 11.461 1 53.81 48 SER B N 1
ATOM 3610 C CA . SER B 1 48 ? -3.451 -25.141 10.641 1 53.81 48 SER B CA 1
ATOM 3611 C C . SER B 1 48 ? -2.844 -24.875 9.266 1 53.81 48 SER B C 1
ATOM 3613 O O . SER B 1 48 ? -2.346 -25.797 8.617 1 53.81 48 SER B O 1
ATOM 3615 N N . LEU B 1 49 ? -2.838 -23.625 8.922 1 55.75 49 LEU B N 1
ATOM 3616 C CA . LEU B 1 49 ? -2.43 -23.297 7.559 1 55.75 49 LEU B CA 1
ATOM 3617 C C . LEU B 1 49 ? -0.98 -22.812 7.527 1 55.75 49 LEU B C 1
ATOM 3619 O O . LEU B 1 49 ? -0.242 -23.141 6.59 1 55.75 49 LEU B O 1
ATOM 3623 N N . ASN B 1 50 ? -0.658 -21.859 8.43 1 56.69 50 ASN B N 1
ATOM 3624 C CA . ASN B 1 50 ? 0.572 -21.078 8.281 1 56.69 50 ASN B CA 1
ATOM 3625 C C . ASN B 1 50 ? 1.664 -21.594 9.219 1 56.69 50 ASN B C 1
ATOM 3627 O O . ASN B 1 50 ? 2.822 -21.172 9.102 1 56.69 50 ASN B O 1
ATOM 3631 N N . GLY B 1 51 ? 1.459 -22.688 9.891 1 60.25 51 GLY B N 1
ATOM 3632 C CA . GLY B 1 51 ? 2.49 -23.266 10.734 1 60.25 51 GLY B CA 1
ATOM 3633 C C . GLY B 1 51 ? 2.854 -22.391 11.922 1 60.25 51 GLY B C 1
ATOM 3634 O O . GLY B 1 51 ? 2.078 -21.531 12.32 1 60.25 51 GLY B O 1
ATOM 3635 N N . SER B 1 52 ? 4.152 -22.516 12.633 1 66 52 SER B N 1
ATOM 3636 C CA . SER B 1 52 ? 4.676 -22.078 13.922 1 66 52 SER B CA 1
ATOM 3637 C C . SER B 1 52 ? 5.449 -20.766 13.781 1 66 52 SER B C 1
ATOM 3639 O O . SER B 1 52 ? 5.672 -20.062 14.773 1 66 52 SER B O 1
ATOM 3641 N N . ASN B 1 53 ? 5.613 -20.234 12.508 1 83.94 53 ASN B N 1
ATOM 3642 C CA . ASN B 1 53 ? 6.465 -19.047 12.383 1 83.94 53 ASN B CA 1
ATOM 3643 C C . ASN B 1 53 ? 5.637 -17.781 12.203 1 83.94 53 ASN B C 1
ATOM 3645 O O . ASN B 1 53 ? 5.77 -17.078 11.195 1 83.94 53 ASN B O 1
ATOM 3649 N N . THR B 1 54 ? 4.766 -17.562 13.172 1 87.75 54 THR B N 1
ATOM 3650 C CA . THR B 1 54 ? 3.84 -16.438 13.078 1 87.75 54 THR B CA 1
ATOM 3651 C C . THR B 1 54 ? 3.988 -15.516 14.281 1 87.75 54 THR B C 1
ATOM 3653 O O . THR B 1 54 ? 4.238 -15.969 15.398 1 87.75 54 THR B O 1
ATOM 3656 N N . ILE B 1 55 ? 3.881 -14.266 14.039 1 88.44 55 ILE B N 1
ATOM 3657 C CA . ILE B 1 55 ? 3.85 -13.281 15.117 1 88.44 55 ILE B CA 1
ATOM 3658 C C . ILE B 1 55 ? 2.455 -13.234 15.734 1 88.44 55 ILE B C 1
ATOM 3660 O O . ILE B 1 55 ? 1.466 -13.008 15.031 1 88.44 55 ILE B O 1
ATOM 3664 N N . LYS B 1 56 ? 2.408 -13.508 16.984 1 88 56 LYS B N 1
ATOM 3665 C CA . LYS B 1 56 ? 1.112 -13.594 17.656 1 88 56 LYS B CA 1
ATOM 3666 C C . LYS B 1 56 ? 1.052 -12.648 18.859 1 88 56 LYS B C 1
ATOM 3668 O O . LYS B 1 56 ? 2.082 -12.312 19.438 1 88 56 LYS B O 1
ATOM 3673 N N . PHE B 1 57 ? -0.112 -12.195 19.203 1 83.56 57 PHE B N 1
ATOM 3674 C CA . PHE B 1 57 ? -0.331 -11.43 20.438 1 83.56 57 PHE B CA 1
ATOM 3675 C C . PHE B 1 57 ? -1.733 -11.672 20.984 1 83.56 57 PHE B C 1
ATOM 3677 O O . PHE B 1 57 ? -2.611 -12.148 20.25 1 83.56 57 PHE B O 1
ATOM 3684 N N . MET B 1 58 ? -1.866 -11.375 22.219 1 83.44 58 MET B N 1
ATOM 3685 C CA . MET B 1 58 ? -3.15 -11.531 22.891 1 83.44 58 MET B CA 1
ATOM 3686 C C . MET B 1 58 ? -3.996 -10.273 22.766 1 83.44 58 MET B C 1
ATOM 3688 O O . MET B 1 58 ? -3.529 -9.172 23.078 1 83.44 58 MET B O 1
ATOM 3692 N N . ASP B 1 59 ? -5.172 -10.492 22.406 1 81.62 59 ASP B N 1
ATOM 3693 C CA . ASP B 1 59 ? -6.09 -9.367 22.266 1 81.62 59 ASP B CA 1
ATOM 3694 C C . ASP B 1 59 ? -6.738 -9.023 23.609 1 81.62 59 ASP B C 1
ATOM 3696 O O . ASP B 1 59 ? -6.535 -9.727 24.594 1 81.62 59 ASP B O 1
ATOM 3700 N N . SER B 1 60 ? -7.445 -7.902 23.547 1 75.75 60 SER B N 1
ATOM 3701 C CA . SER B 1 60 ? -8.055 -7.395 24.766 1 75.75 60 SER B CA 1
ATOM 3702 C C . SER B 1 60 ? -9.102 -8.367 25.297 1 75.75 60 SER B C 1
ATOM 3704 O O . SER B 1 60 ? -9.359 -8.398 26.516 1 75.75 60 SER B O 1
ATOM 3706 N N . ASP B 1 61 ? -9.703 -9.172 24.438 1 78.5 61 ASP B N 1
ATOM 3707 C CA . ASP B 1 61 ? -10.734 -10.117 24.844 1 78.5 61 ASP B CA 1
ATOM 3708 C C . ASP B 1 61 ? -10.133 -11.477 25.203 1 78.5 61 ASP B C 1
ATOM 3710 O O . ASP B 1 61 ? -10.859 -12.43 25.484 1 78.5 61 ASP B O 1
ATOM 3714 N N . GLY B 1 62 ? -8.898 -11.57 25.047 1 79.75 62 GLY B N 1
ATOM 3715 C CA . GLY B 1 62 ? -8.234 -12.82 25.391 1 79.75 62 GLY B CA 1
ATOM 3716 C C . GLY B 1 62 ? -7.965 -13.711 24.203 1 79.75 62 GLY B C 1
ATOM 3717 O O . GLY B 1 62 ? -7.246 -14.703 24.312 1 79.75 62 GLY B O 1
ATOM 3718 N N . ALA B 1 63 ? -8.492 -13.344 23.125 1 82.06 63 ALA B N 1
ATOM 3719 C CA . ALA B 1 63 ? -8.25 -14.141 21.922 1 82.06 63 ALA B CA 1
ATOM 3720 C C . ALA B 1 63 ? -6.832 -13.945 21.406 1 82.06 63 ALA B C 1
ATOM 3722 O O . ALA B 1 63 ? -6.258 -12.867 21.562 1 82.06 63 ALA B O 1
ATOM 3723 N N . VAL B 1 64 ? -6.324 -15.039 20.859 1 86.44 64 VAL B N 1
ATOM 3724 C CA . VAL B 1 64 ? -4.996 -14.945 20.25 1 86.44 64 VAL B CA 1
ATOM 3725 C C . VAL B 1 64 ? -5.121 -14.531 18.797 1 86.44 64 VAL B C 1
ATOM 3727 O O . VAL B 1 64 ? -5.836 -15.172 18.016 1 86.44 64 VAL B O 1
ATOM 3730 N N . VAL B 1 65 ? -4.457 -13.445 18.453 1 87.5 65 VAL B N 1
ATOM 3731 C CA . VAL B 1 65 ? -4.465 -12.898 17.094 1 87.5 65 VAL B CA 1
ATOM 3732 C C . VAL B 1 65 ? -3.062 -12.969 16.5 1 87.5 65 VAL B C 1
ATOM 3734 O O . VAL B 1 65 ? -2.068 -12.859 17.219 1 87.5 65 VAL B O 1
ATOM 3737 N N . ALA B 1 66 ? -3.027 -13.25 15.219 1 90.31 66 ALA B N 1
ATOM 3738 C CA . ALA B 1 66 ? -1.738 -13.367 14.539 1 90.31 66 ALA B CA 1
ATOM 3739 C C . ALA B 1 66 ? -1.649 -12.406 13.359 1 90.31 66 ALA B C 1
ATOM 3741 O O . ALA B 1 66 ? -2.668 -12.055 12.758 1 90.31 66 ALA B O 1
ATOM 3742 N N . LEU B 1 67 ? -0.397 -11.953 13.141 1 92.44 67 LEU B N 1
ATOM 3743 C CA . LEU B 1 67 ? -0.149 -11.25 11.883 1 92.44 67 LEU B CA 1
ATOM 3744 C C . LEU B 1 67 ? -0.058 -12.234 10.719 1 92.44 67 LEU B C 1
ATOM 3746 O O . LEU B 1 67 ? 0.503 -13.32 10.859 1 92.44 67 LEU B O 1
ATOM 3750 N N . ARG B 1 68 ? -0.566 -11.844 9.547 1 92.5 68 ARG B N 1
ATOM 3751 C CA . ARG B 1 68 ? -0.571 -12.734 8.391 1 92.5 68 ARG B CA 1
ATOM 3752 C C . ARG B 1 68 ? 0.85 -13.07 7.953 1 92.5 68 ARG B C 1
ATOM 3754 O O . ARG B 1 68 ? 1.712 -12.195 7.895 1 92.5 68 ARG B O 1
ATOM 3761 N N . ASN B 1 69 ? 1.057 -14.297 7.57 1 91.62 69 ASN B N 1
ATOM 3762 C CA . ASN B 1 69 ? 2.336 -14.727 7.012 1 91.62 69 ASN B CA 1
ATOM 3763 C C . ASN B 1 69 ? 2.338 -14.648 5.488 1 91.62 69 ASN B C 1
ATOM 3765 O O . ASN B 1 69 ? 3.398 -14.688 4.859 1 91.62 69 ASN B O 1
ATOM 3769 N N . GLU B 1 70 ? 1.202 -14.609 4.965 1 92.69 70 GLU B N 1
ATOM 3770 C CA . GLU B 1 70 ? 0.953 -14.516 3.531 1 92.69 70 GLU B CA 1
ATOM 3771 C C . GLU B 1 70 ? -0.459 -14.016 3.248 1 92.69 70 GLU B C 1
ATOM 3773 O O . GLU B 1 70 ? -1.285 -13.922 4.16 1 92.69 70 GLU B O 1
ATOM 3778 N N . PHE B 1 71 ? -0.831 -13.758 2.023 1 95.94 71 PHE B N 1
ATOM 3779 C CA . PHE B 1 71 ? -2.117 -13.164 1.678 1 95.94 71 PHE B CA 1
ATOM 3780 C C . PHE B 1 71 ? -3.133 -14.242 1.324 1 95.94 71 PHE B C 1
ATOM 3782 O O . PHE B 1 71 ? -4.34 -14.039 1.478 1 95.94 71 PHE B O 1
ATOM 3789 N N . THR B 1 72 ? -2.707 -15.359 0.831 1 95.12 72 THR B N 1
ATOM 3790 C CA . THR B 1 72 ? -3.52 -16.328 0.109 1 95.12 72 THR B CA 1
ATOM 3791 C C . THR B 1 72 ? -4.688 -16.812 0.968 1 95.12 72 THR B C 1
ATOM 3793 O O . THR B 1 72 ? -5.836 -16.812 0.518 1 95.12 72 THR B O 1
ATOM 3796 N N . PRO B 1 73 ? -4.469 -17.203 2.217 1 92.38 73 PRO B N 1
ATOM 3797 C CA . PRO B 1 73 ? -5.594 -17.734 2.998 1 92.38 73 PRO B CA 1
ATOM 3798 C C . PRO B 1 73 ? -6.73 -16.719 3.145 1 92.38 73 PRO B C 1
ATOM 3800 O O . PRO B 1 73 ? -7.898 -17.078 2.98 1 92.38 73 PRO B O 1
ATOM 3803 N N . LYS B 1 74 ? -6.398 -15.531 3.416 1 93.56 74 LYS B N 1
ATOM 3804 C CA . LYS B 1 74 ? -7.43 -14.508 3.58 1 93.56 74 LYS B CA 1
ATOM 3805 C C . LYS B 1 74 ? -8.125 -14.211 2.254 1 93.56 74 LYS B C 1
ATOM 3807 O O . LYS B 1 74 ? -9.336 -13.984 2.219 1 93.56 74 LYS B O 1
ATOM 3812 N N . VAL B 1 75 ? -7.391 -14.172 1.218 1 96.81 75 VAL B N 1
ATOM 3813 C CA . VAL B 1 75 ? -7.98 -13.93 -0.096 1 96.81 75 VAL B CA 1
ATOM 3814 C C . VAL B 1 75 ? -8.922 -15.07 -0.46 1 96.81 75 VAL B C 1
ATOM 3816 O O . VAL B 1 75 ? -10 -14.844 -1.012 1 96.81 75 VAL B O 1
ATOM 3819 N N . ALA B 1 76 ? -8.508 -16.25 -0.156 1 95.25 76 ALA B N 1
ATOM 3820 C CA . ALA B 1 76 ? -9.367 -17.422 -0.38 1 95.25 76 ALA B CA 1
ATOM 3821 C C . ALA B 1 76 ? -10.656 -17.312 0.429 1 95.25 76 ALA B C 1
ATOM 3823 O O . ALA B 1 76 ? -11.734 -17.656 -0.064 1 95.25 76 ALA B O 1
ATOM 3824 N N . GLU B 1 77 ? -10.539 -16.891 1.644 1 94.06 77 GLU B N 1
ATOM 3825 C CA . GLU B 1 77 ? -11.719 -16.703 2.48 1 94.06 77 GLU B CA 1
ATOM 3826 C C . GLU B 1 77 ? -12.672 -15.688 1.855 1 94.06 77 GLU B C 1
ATOM 3828 O O . GLU B 1 77 ? -13.883 -15.906 1.826 1 94.06 77 GLU B O 1
ATOM 3833 N N . ILE B 1 78 ? -12.109 -14.594 1.385 1 95.44 78 ILE B N 1
ATOM 3834 C CA . ILE B 1 78 ? -12.898 -13.555 0.732 1 95.44 78 ILE B CA 1
ATOM 3835 C C . ILE B 1 78 ? -13.633 -14.141 -0.47 1 95.44 78 ILE B C 1
ATOM 3837 O O . ILE B 1 78 ? -14.828 -13.914 -0.647 1 95.44 78 ILE B O 1
ATOM 3841 N N . ALA B 1 79 ? -12.945 -14.898 -1.264 1 96.62 79 ALA B N 1
ATOM 3842 C CA . ALA B 1 79 ? -13.531 -15.5 -2.457 1 96.62 79 ALA B CA 1
ATOM 3843 C C . ALA B 1 79 ? -14.633 -16.484 -2.086 1 96.62 79 ALA B C 1
ATOM 3845 O O . ALA B 1 79 ? -15.695 -16.516 -2.713 1 96.62 79 ALA B O 1
ATOM 3846 N N . ALA B 1 80 ? -14.383 -17.297 -1.094 1 95.31 80 ALA B N 1
ATOM 3847 C CA . ALA B 1 80 ? -15.32 -18.344 -0.69 1 95.31 80 ALA B CA 1
ATOM 3848 C C . ALA B 1 80 ? -16.609 -17.734 -0.142 1 95.31 80 ALA B C 1
ATOM 3850 O O . ALA B 1 80 ? -17.688 -18.312 -0.31 1 95.31 80 ALA B O 1
ATOM 3851 N N . LYS B 1 81 ? -16.484 -16.609 0.446 1 93.88 81 LYS B N 1
ATOM 3852 C CA . LYS B 1 81 ? -17.641 -16 1.107 1 93.88 81 LYS B CA 1
ATOM 3853 C C . LYS B 1 81 ? -18.422 -15.109 0.144 1 93.88 81 LYS B C 1
ATOM 3855 O O . LYS B 1 81 ? -19.562 -14.734 0.424 1 93.88 81 LYS B O 1
ATOM 3860 N N . LEU B 1 82 ? -17.781 -14.805 -0.937 1 92.56 82 LEU B N 1
ATOM 3861 C CA . LEU B 1 82 ? -18.469 -13.953 -1.909 1 92.56 82 LEU B CA 1
ATOM 3862 C C . LEU B 1 82 ? -19.625 -14.688 -2.562 1 92.56 82 LEU B C 1
ATOM 3864 O O . LEU B 1 82 ? -19.469 -15.805 -3.053 1 92.56 82 LEU B O 1
ATOM 3868 N N . GLN B 1 83 ? -20.703 -14.039 -2.549 1 88.81 83 GLN B N 1
ATOM 3869 C CA . GLN B 1 83 ? -21.875 -14.602 -3.229 1 88.81 83 GLN B CA 1
ATOM 3870 C C . GLN B 1 83 ? -21.922 -14.164 -4.688 1 88.81 83 GLN B C 1
ATOM 3872 O O . GLN B 1 83 ? -22.25 -13.016 -4.984 1 88.81 83 GLN B O 1
ATOM 3877 N N . THR B 1 84 ? -21.531 -15.062 -5.523 1 87.12 84 THR B N 1
ATOM 3878 C CA . THR B 1 84 ? -21.547 -14.773 -6.957 1 87.12 84 THR B CA 1
ATOM 3879 C C . THR B 1 84 ? -21.688 -16.062 -7.766 1 87.12 84 THR B C 1
ATOM 3881 O O . THR B 1 84 ? -21.453 -17.156 -7.25 1 87.12 84 THR B O 1
ATOM 3884 N N . ASN B 1 85 ? -22.141 -15.836 -9.008 1 83.88 85 ASN B N 1
ATOM 3885 C CA . ASN B 1 85 ? -22.219 -16.953 -9.953 1 83.88 85 ASN B CA 1
ATOM 3886 C C . ASN B 1 85 ? -21.297 -16.719 -11.148 1 83.88 85 ASN B C 1
ATOM 3888 O O . ASN B 1 85 ? -21.375 -17.453 -12.141 1 83.88 85 ASN B O 1
ATOM 3892 N N . VAL B 1 86 ? -20.531 -15.727 -10.969 1 83.5 86 VAL B N 1
ATOM 3893 C CA . VAL B 1 86 ? -19.641 -15.391 -12.07 1 83.5 86 VAL B CA 1
ATOM 3894 C C . VAL B 1 86 ? -18.219 -15.789 -11.711 1 83.5 86 VAL B C 1
ATOM 3896 O O . VAL B 1 86 ? -17.656 -15.312 -10.719 1 83.5 86 VAL B O 1
ATOM 3899 N N . TYR B 1 87 ? -17.672 -16.672 -12.523 1 90 87 TYR B N 1
ATOM 3900 C CA . TYR B 1 87 ? -16.312 -17.172 -12.352 1 90 87 TYR B CA 1
ATOM 3901 C C . TYR B 1 87 ? -15.539 -17.125 -13.664 1 90 87 TYR B C 1
ATOM 3903 O O . TYR B 1 87 ? -16.141 -17.156 -14.742 1 90 87 TYR B O 1
ATOM 3911 N N . PRO B 1 88 ? -14.258 -16.984 -13.562 1 92.44 88 PRO B N 1
ATOM 3912 C CA . PRO B 1 88 ? -13.375 -17 -12.391 1 92.44 88 PRO B CA 1
ATOM 3913 C C . PRO B 1 88 ? -13.375 -15.68 -11.641 1 92.44 88 PRO B C 1
ATOM 3915 O O . PRO B 1 88 ? -13.547 -14.617 -12.242 1 92.44 88 PRO B O 1
ATOM 3918 N N . LEU B 1 89 ? -13.195 -15.797 -10.305 1 95.12 89 LEU B N 1
ATOM 3919 C CA . LEU B 1 89 ? -12.852 -14.648 -9.484 1 95.12 89 LEU B CA 1
ATOM 3920 C C . LEU B 1 89 ? -11.352 -14.375 -9.523 1 95.12 89 LEU B C 1
ATOM 3922 O O . LEU B 1 89 ? -10.547 -15.273 -9.297 1 95.12 89 LEU B O 1
ATOM 3926 N N . LYS B 1 90 ? -10.977 -13.188 -9.914 1 97.25 90 LYS B N 1
ATOM 3927 C CA . LYS B 1 90 ? -9.586 -12.789 -10.078 1 97.25 90 LYS B CA 1
ATOM 3928 C C . LYS B 1 90 ? -9.211 -11.664 -9.117 1 97.25 90 LYS B C 1
ATOM 3930 O O . LYS B 1 90 ? -9.672 -10.531 -9.273 1 97.25 90 LYS B O 1
ATOM 3935 N N . TYR B 1 91 ? -8.352 -12 -8.156 1 98.38 91 TYR B N 1
ATOM 3936 C CA . TYR B 1 91 ? -7.941 -11.008 -7.164 1 98.38 91 TYR B CA 1
ATOM 3937 C C . TYR B 1 91 ? -6.43 -10.82 -7.18 1 98.38 91 TYR B C 1
ATOM 3939 O O . TYR B 1 91 ? -5.68 -11.766 -7.438 1 98.38 91 TYR B O 1
ATOM 3947 N N . CYS B 1 92 ? -5.984 -9.625 -6.961 1 98.69 92 CYS B N 1
ATOM 3948 C CA . CYS B 1 92 ? -4.566 -9.32 -6.789 1 98.69 92 CYS B CA 1
ATOM 3949 C C . CYS B 1 92 ? -4.336 -8.492 -5.531 1 98.69 92 CYS B C 1
ATOM 3951 O O . CYS B 1 92 ? -5.285 -7.992 -4.926 1 98.69 92 CYS B O 1
ATOM 3953 N N . TYR B 1 93 ? -3.141 -8.438 -5.098 1 98.69 93 TYR B N 1
ATOM 3954 C CA . TYR B 1 93 ? -2.801 -7.711 -3.881 1 98.69 93 TYR B CA 1
ATOM 3955 C C . TYR B 1 93 ? -1.348 -7.254 -3.908 1 98.69 93 TYR B C 1
ATOM 3957 O O . TYR B 1 93 ? -0.539 -7.773 -4.68 1 98.69 93 TYR B O 1
ATOM 3965 N N . PHE B 1 94 ? -1.033 -6.25 -3.184 1 98.62 94 PHE B N 1
ATOM 3966 C CA . PHE B 1 94 ? 0.303 -5.781 -2.838 1 98.62 94 PHE B CA 1
ATOM 3967 C C . PHE B 1 94 ? 0.351 -5.305 -1.392 1 98.62 94 PHE B C 1
ATOM 3969 O O . PHE B 1 94 ? -0.45 -4.461 -0.983 1 98.62 94 PHE B O 1
ATOM 3976 N N . GLY B 1 95 ? 1.218 -5.805 -0.649 1 97.94 95 GLY B N 1
ATOM 3977 C CA . GLY B 1 95 ? 1.331 -5.367 0.733 1 97.94 95 GLY B CA 1
ATOM 3978 C C . GLY B 1 95 ? 2.311 -6.195 1.542 1 97.94 95 GLY B C 1
ATOM 3979 O O . GLY B 1 95 ? 3.109 -6.949 0.979 1 97.94 95 GLY B O 1
ATOM 3980 N N . ARG B 1 96 ? 2.318 -6.07 2.863 1 96.88 96 ARG B N 1
ATOM 3981 C CA . ARG B 1 96 ? 3.299 -6.695 3.744 1 96.88 96 ARG B CA 1
ATOM 3982 C C . ARG B 1 96 ? 2.768 -8.008 4.312 1 96.88 96 ARG B C 1
ATOM 3984 O O . ARG B 1 96 ? 1.573 -8.133 4.59 1 96.88 96 ARG B O 1
ATOM 3991 N N . ALA B 1 97 ? 3.625 -8.906 4.508 1 95.19 97 ALA B N 1
ATOM 3992 C CA . ALA B 1 97 ? 3.471 -10.125 5.297 1 95.19 97 ALA B CA 1
ATOM 3993 C C . ALA B 1 97 ? 4.562 -10.234 6.355 1 95.19 97 ALA B C 1
ATOM 3995 O O . ALA B 1 97 ? 5.539 -9.484 6.328 1 95.19 97 ALA B O 1
ATOM 3996 N N . TYR B 1 98 ? 4.367 -11.133 7.301 1 92.56 98 TYR B N 1
ATOM 3997 C CA . TYR B 1 98 ? 5.211 -11.133 8.492 1 92.56 98 TYR B CA 1
ATOM 3998 C C . TYR B 1 98 ? 5.609 -12.547 8.883 1 92.56 98 TYR B C 1
ATOM 4000 O O . TYR B 1 98 ? 4.875 -13.5 8.617 1 92.56 98 TYR B O 1
ATOM 4008 N N . GLN B 1 99 ? 6.719 -12.68 9.445 1 89.75 99 GLN B N 1
ATOM 4009 C CA . GLN B 1 99 ? 7.145 -13.938 10.039 1 89.75 99 GLN B CA 1
ATOM 4010 C C . GLN B 1 99 ? 7.973 -13.695 11.297 1 89.75 99 GLN B C 1
ATOM 4012 O O . GLN B 1 99 ? 8.656 -12.68 11.414 1 89.75 99 GLN B O 1
ATOM 4017 N N . PHE B 1 100 ? 7.91 -14.633 12.195 1 85 100 PHE B N 1
ATOM 4018 C CA . PHE B 1 100 ? 8.523 -14.461 13.508 1 85 100 PHE B CA 1
ATOM 4019 C C . PHE B 1 100 ? 10.039 -14.641 13.422 1 85 100 PHE B C 1
ATOM 4021 O O . PHE B 1 100 ? 10.797 -13.859 13.992 1 85 100 PHE B O 1
ATOM 4028 N N . ILE B 1 101 ? 10.438 -15.672 12.711 1 78.94 101 ILE B N 1
ATOM 4029 C CA . ILE B 1 101 ? 11.867 -15.953 12.609 1 78.94 101 ILE B CA 1
ATOM 4030 C C . ILE B 1 101 ? 12.289 -15.953 11.141 1 78.94 101 ILE B C 1
ATOM 4032 O O . ILE B 1 101 ? 11.531 -16.391 10.273 1 78.94 101 ILE B O 1
ATOM 4036 N N . GLN B 1 102 ? 13.539 -15.469 11.047 1 74.31 102 GLN B N 1
ATOM 4037 C CA . GLN B 1 102 ? 14.133 -15.555 9.719 1 74.31 102 GLN B CA 1
ATOM 4038 C C . GLN B 1 102 ? 14.727 -16.938 9.469 1 74.31 102 GLN B C 1
ATOM 4040 O O . GLN B 1 102 ? 15.547 -17.422 10.258 1 74.31 102 GLN B O 1
ATOM 4045 N N . GLN B 1 103 ? 14.32 -17.547 8.492 1 68.12 103 GLN B N 1
ATOM 4046 C CA . GLN B 1 103 ? 14.742 -18.922 8.266 1 68.12 103 GLN B CA 1
ATOM 4047 C C . GLN B 1 103 ? 15.828 -19 7.199 1 68.12 103 GLN B C 1
ATOM 4049 O O . GLN B 1 103 ? 16.766 -19.781 7.316 1 68.12 103 GLN B O 1
ATOM 4054 N N . GLU B 1 104 ? 15.672 -18.281 6.184 1 67 104 GLU B N 1
ATOM 4055 C CA . GLU B 1 104 ? 16.594 -18.359 5.059 1 67 104 GLU B CA 1
ATOM 4056 C C . GLU B 1 104 ? 17.281 -17.031 4.809 1 67 104 GLU B C 1
ATOM 4058 O O . GLU B 1 104 ? 16.875 -16 5.363 1 67 104 GLU B O 1
ATOM 4063 N N . ALA B 1 105 ? 18.375 -17.219 4.074 1 65.44 105 ALA B N 1
ATOM 4064 C CA . ALA B 1 105 ? 19.047 -16 3.635 1 65.44 105 ALA B CA 1
ATOM 4065 C C . ALA B 1 105 ? 18.094 -15.078 2.885 1 65.44 105 ALA B C 1
ATOM 4067 O O . ALA B 1 105 ? 17.281 -15.531 2.09 1 65.44 105 ALA B O 1
ATOM 4068 N N . GLY B 1 106 ? 18.078 -13.773 3.244 1 66.56 106 GLY B N 1
ATOM 4069 C CA . GLY B 1 106 ? 17.25 -12.805 2.537 1 66.56 106 GLY B CA 1
ATOM 4070 C C . GLY B 1 106 ? 15.898 -12.586 3.178 1 66.56 106 GLY B C 1
ATOM 4071 O O . GLY B 1 106 ? 15.156 -11.68 2.789 1 66.56 106 GLY B O 1
ATOM 4072 N N . ASP B 1 107 ? 15.672 -13.531 4.168 1 79.69 107 ASP B N 1
ATOM 4073 C CA . ASP B 1 107 ? 14.375 -13.391 4.82 1 79.69 107 ASP B CA 1
ATOM 4074 C C . ASP B 1 107 ? 14.32 -12.125 5.672 1 79.69 107 ASP B C 1
ATOM 4076 O O . ASP B 1 107 ? 15.32 -11.742 6.289 1 79.69 107 ASP B O 1
ATOM 4080 N N . LEU B 1 108 ? 13.211 -11.547 5.504 1 86.19 108 LEU B N 1
ATOM 4081 C CA . LEU B 1 108 ? 12.859 -10.438 6.383 1 86.19 108 LEU B CA 1
ATOM 4082 C C . LEU B 1 108 ? 11.672 -10.805 7.273 1 86.19 108 LEU B C 1
ATOM 4084 O O . LEU B 1 108 ? 10.859 -11.656 6.914 1 86.19 108 LEU B O 1
ATOM 4088 N N . ARG B 1 109 ? 11.625 -10.289 8.414 1 89.81 109 ARG B N 1
ATOM 4089 C CA . ARG B 1 109 ? 10.492 -10.539 9.305 1 89.81 109 ARG B CA 1
ATOM 4090 C C . ARG B 1 109 ? 9.242 -9.844 8.797 1 89.81 109 ARG B C 1
ATOM 4092 O O . ARG B 1 109 ? 8.125 -10.219 9.156 1 89.81 109 ARG B O 1
ATOM 4099 N N . GLU B 1 110 ? 9.461 -8.805 8.195 1 93.75 110 GLU B N 1
ATOM 4100 C CA . GLU B 1 110 ? 8.445 -8.07 7.453 1 93.75 110 GLU B CA 1
ATOM 4101 C C . GLU B 1 110 ? 8.852 -7.887 5.992 1 93.75 110 GLU B C 1
ATOM 4103 O O . GLU B 1 110 ? 9.93 -7.371 5.707 1 93.75 110 GLU B O 1
ATOM 4108 N N . PHE B 1 111 ? 7.957 -8.352 5.082 1 94.62 111 PHE B N 1
ATOM 4109 C CA . PHE B 1 111 ? 8.352 -8.312 3.678 1 94.62 111 PHE B CA 1
ATOM 4110 C C . PHE B 1 111 ? 7.145 -8.055 2.781 1 94.62 111 PHE B C 1
ATOM 4112 O O . PHE B 1 111 ? 6.02 -8.422 3.127 1 94.62 111 PHE B O 1
ATOM 4119 N N . PHE B 1 112 ? 7.367 -7.406 1.649 1 97.12 112 PHE B N 1
ATOM 4120 C CA . PHE B 1 112 ? 6.301 -7.062 0.715 1 97.12 112 PHE B CA 1
ATOM 4121 C C . PHE B 1 112 ? 6.074 -8.188 -0.286 1 97.12 112 PHE B C 1
ATOM 4123 O O . PHE B 1 112 ? 7.035 -8.781 -0.787 1 97.12 112 PHE B O 1
ATOM 4130 N N . GLN B 1 113 ? 4.809 -8.445 -0.523 1 97.81 113 GLN B N 1
ATOM 4131 C CA . GLN B 1 113 ? 4.402 -9.398 -1.55 1 97.81 113 GLN B CA 1
ATOM 4132 C C . GLN B 1 113 ? 3.492 -8.742 -2.582 1 97.81 113 GLN B C 1
ATOM 4134 O O . GLN B 1 113 ? 2.654 -7.902 -2.236 1 97.81 113 GLN B O 1
ATOM 4139 N N . ALA B 1 114 ? 3.684 -9.039 -3.816 1 98.62 114 ALA B N 1
ATOM 4140 C CA . ALA B 1 114 ? 2.738 -8.828 -4.91 1 98.62 114 ALA B CA 1
ATOM 4141 C C . ALA B 1 114 ? 2.232 -10.148 -5.469 1 98.62 114 ALA B C 1
ATOM 4143 O O . ALA B 1 114 ? 3.027 -11.008 -5.859 1 98.62 114 ALA B O 1
ATOM 4144 N N . GLY B 1 115 ? 0.901 -10.297 -5.512 1 98.62 115 GLY B N 1
ATOM 4145 C CA . GLY B 1 115 ? 0.45 -11.602 -5.965 1 98.62 115 GLY B CA 1
ATOM 4146 C C . GLY B 1 115 ? -0.952 -11.578 -6.543 1 98.62 115 GLY B C 1
ATOM 4147 O O . GLY B 1 115 ? -1.601 -10.531 -6.574 1 98.62 115 GLY B O 1
ATOM 4148 N N . ILE B 1 116 ? -1.366 -12.727 -7.094 1 98.69 116 ILE B N 1
ATOM 4149 C CA . ILE B 1 116 ? -2.701 -12.938 -7.645 1 98.69 116 ILE B CA 1
ATOM 4150 C C . ILE B 1 116 ? -3.268 -14.258 -7.145 1 98.69 116 ILE B C 1
ATOM 4152 O O . ILE B 1 116 ? -2.512 -15.18 -6.809 1 98.69 116 ILE B O 1
ATOM 4156 N N . GLU B 1 117 ? -4.52 -14.297 -7.047 1 98.62 117 GLU B N 1
ATOM 4157 C CA . GLU B 1 117 ? -5.289 -15.508 -6.785 1 98.62 117 GLU B CA 1
ATOM 4158 C C . GLU B 1 117 ? -6.445 -15.648 -7.77 1 98.62 117 GLU B C 1
ATOM 4160 O O . GLU B 1 117 ? -7.199 -14.703 -7.992 1 98.62 117 GLU B O 1
ATOM 4165 N N . ASN B 1 118 ? -6.48 -16.766 -8.359 1 98.06 118 ASN B N 1
ATOM 4166 C CA . ASN B 1 118 ? -7.539 -17.109 -9.305 1 98.06 118 ASN B CA 1
ATOM 4167 C C . ASN B 1 118 ? -8.43 -18.234 -8.773 1 98.06 118 ASN B C 1
ATOM 4169 O O . ASN B 1 118 ? -7.941 -19.328 -8.477 1 98.06 118 ASN B O 1
ATOM 4173 N N . PHE B 1 119 ? -9.695 -17.969 -8.641 1 97.62 119 PHE B N 1
ATOM 4174 C CA . PHE B 1 119 ? -10.664 -18.938 -8.148 1 97.62 119 PHE B CA 1
ATOM 4175 C C . PHE B 1 119 ? -11.688 -19.281 -9.219 1 97.62 119 PHE B C 1
ATOM 4177 O O . PHE B 1 119 ? -12.25 -18.391 -9.859 1 97.62 119 PHE B O 1
ATOM 4184 N N . HIS B 1 120 ? -11.969 -20.547 -9.414 1 94.75 120 HIS B N 1
ATOM 4185 C CA . HIS B 1 120 ? -12.812 -20.953 -10.539 1 94.75 120 HIS B CA 1
ATOM 4186 C C . HIS B 1 120 ? -13.539 -22.25 -10.234 1 94.75 120 HIS B C 1
ATOM 4188 O O . HIS B 1 120 ? -13.203 -22.953 -9.273 1 94.75 120 HIS B O 1
ATOM 4194 N N . ILE B 1 121 ? -14.539 -22.547 -11.062 1 92.75 121 ILE B N 1
ATOM 4195 C CA . ILE B 1 121 ? -15.352 -23.734 -10.867 1 92.75 121 ILE B CA 1
ATOM 4196 C C . ILE B 1 121 ? -14.984 -24.797 -11.906 1 92.75 121 ILE B C 1
ATOM 4198 O O . ILE B 1 121 ? -15.32 -25.969 -11.758 1 92.75 121 ILE B O 1
ATOM 4202 N N . SER B 1 122 ? -14.32 -24.312 -12.891 1 87.69 122 SER B N 1
ATOM 4203 C CA . SER B 1 122 ? -13.922 -25.234 -13.953 1 87.69 122 SER B CA 1
ATOM 4204 C C . SER B 1 122 ? -12.453 -25.625 -13.828 1 87.69 122 SER B C 1
ATOM 4206 O O . SER B 1 122 ? -11.609 -24.766 -13.523 1 87.69 122 SER B O 1
ATOM 4208 N N . ASP B 1 123 ? -12.203 -26.875 -13.969 1 89.62 123 ASP B N 1
ATOM 4209 C CA . ASP B 1 123 ? -10.82 -27.328 -13.953 1 89.62 123 ASP B CA 1
ATOM 4210 C C . ASP B 1 123 ? -10.219 -27.328 -15.359 1 89.62 123 ASP B C 1
ATOM 4212 O O . ASP B 1 123 ? -10.188 -28.375 -16.031 1 89.62 123 ASP B O 1
ATOM 4216 N N . SER B 1 124 ? -9.82 -26.234 -15.805 1 93.25 124 SER B N 1
ATOM 4217 C CA . SER B 1 124 ? -9.234 -26.078 -17.125 1 93.25 124 SER B CA 1
ATOM 4218 C C . SER B 1 124 ? -7.75 -25.734 -17.047 1 93.25 124 SER B C 1
ATOM 4220 O O . SER B 1 124 ? -7.355 -24.875 -16.25 1 93.25 124 SER B O 1
ATOM 4222 N N . PHE B 1 125 ? -6.906 -26.375 -17.922 1 95.19 125 PHE B N 1
ATOM 4223 C CA . PHE B 1 125 ? -5.473 -26.109 -17.906 1 95.19 125 PHE B CA 1
ATOM 4224 C C . PHE B 1 125 ? -5.184 -24.688 -18.375 1 95.19 125 PHE B C 1
ATOM 4226 O O . PHE B 1 125 ? -4.09 -24.172 -18.141 1 95.19 125 PHE B O 1
ATOM 4233 N N . TYR B 1 126 ? -6.207 -23.984 -19.062 1 94.69 126 TYR B N 1
ATOM 4234 C CA . TYR B 1 126 ? -6.035 -22.609 -19.531 1 94.69 126 TYR B CA 1
ATOM 4235 C C . TYR B 1 126 ? -5.828 -21.656 -18.359 1 94.69 126 TYR B C 1
ATOM 4237 O O . TYR B 1 126 ? -5.148 -20.641 -18.484 1 94.69 126 TYR B O 1
ATOM 4245 N N . ILE B 1 127 ? -6.422 -22.031 -17.219 1 95.62 127 ILE B N 1
ATOM 4246 C CA . ILE B 1 127 ? -6.277 -21.188 -16.047 1 95.62 127 ILE B CA 1
ATOM 4247 C C . ILE B 1 127 ? -4.844 -21.266 -15.523 1 95.62 127 ILE B C 1
ATOM 4249 O O . ILE B 1 127 ? -4.238 -20.234 -15.195 1 95.62 127 ILE B O 1
ATOM 4253 N N . ASP B 1 128 ? -4.316 -22.516 -15.508 1 97.31 128 ASP B N 1
ATOM 4254 C CA . ASP B 1 128 ? -2.914 -22.688 -15.141 1 97.31 128 ASP B CA 1
ATOM 4255 C C . ASP B 1 128 ? -2 -21.922 -16.094 1 97.31 128 ASP B C 1
ATOM 4257 O O . ASP B 1 128 ? -1.021 -21.312 -15.672 1 97.31 128 ASP B O 1
ATOM 4261 N N . LEU B 1 129 ? -2.357 -22.016 -17.328 1 96 129 LEU B N 1
ATOM 4262 C CA . LEU B 1 129 ? -1.577 -21.359 -18.375 1 96 129 LEU B CA 1
ATOM 4263 C C . LEU B 1 129 ? -1.569 -19.844 -18.172 1 96 129 LEU B C 1
ATOM 4265 O O . LEU B 1 129 ? -0.514 -19.203 -18.234 1 96 129 LEU B O 1
ATOM 4269 N N . GLU B 1 130 ? -2.693 -19.203 -17.906 1 95.81 130 GLU B N 1
ATOM 4270 C CA . GLU B 1 130 ? -2.785 -17.781 -17.656 1 95.81 130 GLU B CA 1
ATOM 4271 C C . GLU B 1 130 ? -1.886 -17.359 -16.5 1 95.81 130 GLU B C 1
ATOM 4273 O O . GLU B 1 130 ? -1.148 -16.375 -16.609 1 95.81 130 GLU B O 1
ATOM 4278 N N . VAL B 1 131 ? -1.994 -18.109 -15.438 1 98 131 VAL B N 1
ATOM 4279 C CA . VAL B 1 131 ? -1.275 -17.766 -14.219 1 98 131 VAL B CA 1
ATOM 4280 C C . VAL B 1 131 ? 0.229 -17.859 -14.453 1 98 131 VAL B C 1
ATOM 4282 O O . VAL B 1 131 ? 0.996 -17 -14.008 1 98 131 VAL B O 1
ATOM 4285 N N . LEU B 1 132 ? 0.628 -18.875 -15.195 1 97.69 132 LEU B N 1
ATOM 4286 C CA . LEU B 1 132 ? 2.045 -19.047 -15.5 1 97.69 132 LEU B CA 1
ATOM 4287 C C . LEU B 1 132 ? 2.539 -17.922 -16.406 1 97.69 132 LEU B C 1
ATOM 4289 O O . LEU B 1 132 ? 3.643 -17.406 -16.234 1 97.69 132 LEU B O 1
ATOM 4293 N N . VAL B 1 133 ? 1.755 -17.562 -17.391 1 96.62 133 VAL B N 1
ATOM 4294 C CA . VAL B 1 133 ? 2.094 -16.453 -18.297 1 96.62 133 VAL B CA 1
ATOM 4295 C C . VAL B 1 133 ? 2.221 -15.156 -17.484 1 96.62 133 VAL B C 1
ATOM 4297 O O . VAL B 1 133 ? 3.152 -14.383 -17.703 1 96.62 133 VAL B O 1
ATOM 4300 N N . LEU B 1 134 ? 1.294 -14.938 -16.578 1 97.62 134 LEU B N 1
ATOM 4301 C CA . LEU B 1 134 ? 1.339 -13.758 -15.734 1 97.62 134 LEU B CA 1
ATOM 4302 C C . LEU B 1 134 ? 2.611 -13.734 -14.898 1 97.62 134 LEU B C 1
ATOM 4304 O O . LEU B 1 134 ? 3.189 -12.672 -14.664 1 97.62 134 LEU B O 1
ATOM 4308 N N . ALA B 1 135 ? 2.98 -14.906 -14.422 1 98.38 135 ALA B N 1
ATOM 4309 C CA . ALA B 1 135 ? 4.223 -15 -13.664 1 98.38 135 ALA B CA 1
ATOM 4310 C C . ALA B 1 135 ? 5.418 -14.555 -14.5 1 98.38 135 ALA B C 1
ATOM 4312 O O . ALA B 1 135 ? 6.227 -13.734 -14.062 1 98.38 135 ALA B O 1
ATOM 4313 N N . VAL B 1 136 ? 5.492 -15.047 -15.734 1 97.62 136 VAL B N 1
ATOM 4314 C CA . VAL B 1 136 ? 6.578 -14.695 -16.641 1 97.62 136 VAL B CA 1
ATOM 4315 C C . VAL B 1 136 ? 6.527 -13.203 -16.953 1 97.62 136 VAL B C 1
ATOM 4317 O O . VAL B 1 136 ? 7.531 -12.5 -16.828 1 97.62 136 VAL B O 1
ATOM 4320 N N . GLU B 1 137 ? 5.344 -12.719 -17.312 1 97.12 137 GLU B N 1
ATOM 4321 C CA . GLU B 1 137 ? 5.176 -11.328 -17.719 1 97.12 137 GLU B CA 1
ATOM 4322 C C . GLU B 1 137 ? 5.48 -10.383 -16.547 1 97.12 137 GLU B C 1
ATOM 4324 O O . GLU B 1 137 ? 5.988 -9.281 -16.766 1 97.12 137 GLU B O 1
ATOM 4329 N N . SER B 1 138 ? 5.172 -10.836 -15.344 1 98.06 138 SER B N 1
ATOM 4330 C CA . SER B 1 138 ? 5.457 -10 -14.18 1 98.06 138 SER B CA 1
ATOM 4331 C C . SER B 1 138 ? 6.953 -9.734 -14.047 1 98.06 138 SER B C 1
ATOM 4333 O O . SER B 1 138 ? 7.375 -8.594 -13.836 1 98.06 138 SER B O 1
ATOM 4335 N N . LEU B 1 139 ? 7.742 -10.766 -14.18 1 97.69 139 LEU B N 1
ATOM 4336 C CA . LEU B 1 139 ? 9.188 -10.617 -14.047 1 97.69 139 LEU B CA 1
ATOM 4337 C C . LEU B 1 139 ? 9.758 -9.805 -15.211 1 97.69 139 LEU B C 1
ATOM 4339 O O . LEU B 1 139 ? 10.656 -8.984 -15.016 1 97.69 139 LEU B O 1
ATOM 4343 N N . LEU B 1 140 ? 9.219 -10.008 -16.391 1 95.88 140 LEU B N 1
ATOM 4344 C CA . LEU B 1 140 ? 9.641 -9.219 -17.547 1 95.88 140 LEU B CA 1
ATOM 4345 C C . LEU B 1 140 ? 9.32 -7.742 -17.359 1 95.88 140 LEU B C 1
ATOM 4347 O O . LEU B 1 140 ? 10.164 -6.883 -17.594 1 95.88 140 LEU B O 1
ATOM 4351 N N . GLU B 1 141 ? 8.078 -7.496 -16.875 1 95.12 141 GLU B N 1
ATOM 4352 C CA . GLU B 1 141 ? 7.633 -6.125 -16.656 1 95.12 141 GLU B CA 1
ATOM 4353 C C . GLU B 1 141 ? 8.508 -5.418 -15.633 1 95.12 141 GLU B C 1
ATOM 4355 O O . GLU B 1 141 ? 8.719 -4.207 -15.711 1 95.12 141 GLU B O 1
ATOM 4360 N N . LEU B 1 142 ? 9.016 -6.16 -14.734 1 96.19 142 LEU B N 1
ATOM 4361 C CA . LEU B 1 142 ? 9.836 -5.594 -13.672 1 96.19 142 LEU B CA 1
ATOM 4362 C C . LEU B 1 142 ? 11.273 -5.398 -14.141 1 96.19 142 LEU B C 1
ATOM 4364 O O . LEU B 1 142 ? 12.117 -4.887 -13.398 1 96.19 142 LEU B O 1
ATOM 4368 N N . GLY B 1 143 ? 11.586 -5.781 -15.352 1 92.44 143 GLY B N 1
ATOM 4369 C CA . GLY B 1 143 ? 12.891 -5.539 -15.953 1 92.44 143 GLY B CA 1
ATOM 4370 C C . GLY B 1 143 ? 13.938 -6.539 -15.516 1 92.44 143 GLY B C 1
ATOM 4371 O O . GLY B 1 143 ? 15.141 -6.258 -15.586 1 92.44 143 GLY B O 1
ATOM 4372 N N . VAL B 1 144 ? 13.516 -7.621 -15.016 1 88.94 144 VAL B N 1
ATOM 4373 C CA . VAL B 1 144 ? 14.445 -8.664 -14.586 1 88.94 144 VAL B CA 1
ATOM 4374 C C . VAL B 1 144 ? 14.812 -9.547 -15.781 1 88.94 144 VAL B C 1
ATOM 4376 O O . VAL B 1 144 ? 13.93 -10.016 -16.516 1 88.94 144 VAL B O 1
ATOM 4379 N N . ASN B 1 145 ? 16.062 -9.68 -15.953 1 85.44 145 ASN B N 1
ATOM 4380 C CA . ASN B 1 145 ? 16.531 -10.508 -17.062 1 85.44 145 ASN B CA 1
ATOM 4381 C C . ASN B 1 145 ? 17.219 -11.773 -16.547 1 85.44 145 ASN B C 1
ATOM 4383 O O . ASN B 1 145 ? 17.672 -11.828 -15.398 1 85.44 145 ASN B O 1
ATOM 4387 N N . GLY B 1 146 ? 17.203 -12.781 -17.375 1 91.38 146 GLY B N 1
ATOM 4388 C CA . GLY B 1 146 ? 17.938 -14.008 -17.094 1 91.38 146 GLY B CA 1
ATOM 4389 C C . GLY B 1 146 ? 17.25 -14.883 -16.062 1 91.38 146 GLY B C 1
ATOM 4390 O O . GLY B 1 146 ? 17.875 -15.75 -15.453 1 91.38 146 GLY B O 1
ATOM 4391 N N . PHE B 1 147 ? 16 -14.648 -15.852 1 96.19 147 PHE B N 1
ATOM 4392 C CA . PHE B 1 147 ? 15.289 -15.461 -14.867 1 96.19 147 PHE B CA 1
ATOM 4393 C C . PHE B 1 147 ? 14.805 -16.766 -15.5 1 96.19 147 PHE B C 1
ATOM 4395 O O . PHE B 1 147 ? 14.766 -16.891 -16.719 1 96.19 147 PHE B O 1
ATOM 4402 N N . THR B 1 148 ? 14.508 -17.719 -14.641 1 96.31 148 THR B N 1
ATOM 4403 C CA . THR B 1 148 ? 13.859 -18.969 -15.008 1 96.31 148 THR B CA 1
ATOM 4404 C C . THR B 1 148 ? 12.75 -19.312 -14.023 1 96.31 148 THR B C 1
ATOM 4406 O O . THR B 1 148 ? 12.883 -19.078 -12.82 1 96.31 148 THR B O 1
ATOM 4409 N N . ILE B 1 149 ? 11.695 -19.828 -14.555 1 97.75 149 ILE B N 1
ATOM 4410 C CA . ILE B 1 149 ? 10.617 -20.344 -13.719 1 97.75 149 ILE B CA 1
ATOM 4411 C C . ILE B 1 149 ? 10.578 -21.875 -13.82 1 97.75 149 ILE B C 1
ATOM 4413 O O . ILE B 1 149 ? 10.305 -22.422 -14.891 1 97.75 149 ILE B O 1
ATOM 4417 N N . ASP B 1 150 ? 10.875 -22.5 -12.711 1 96.44 150 ASP B N 1
ATOM 4418 C CA . ASP B 1 150 ? 10.797 -23.953 -12.633 1 96.44 150 ASP B CA 1
ATOM 4419 C C . ASP B 1 150 ? 9.375 -24.422 -12.32 1 96.44 150 ASP B C 1
ATOM 4421 O O . ASP B 1 150 ? 8.758 -23.938 -11.367 1 96.44 150 ASP B O 1
ATOM 4425 N N . VAL B 1 151 ? 8.883 -25.328 -13.141 1 97 151 VAL B N 1
ATOM 4426 C CA . VAL B 1 151 ? 7.516 -25.797 -12.984 1 97 151 VAL B CA 1
ATOM 4427 C C . VAL B 1 151 ? 7.52 -27.297 -12.641 1 97 151 VAL B C 1
ATOM 4429 O O . VAL B 1 151 ? 8.141 -28.094 -13.344 1 97 151 VAL B O 1
ATOM 4432 N N . GLY B 1 152 ? 6.906 -27.641 -11.562 1 94.88 152 GLY B N 1
ATOM 4433 C CA . GLY B 1 152 ? 6.684 -29.016 -11.164 1 94.88 152 GLY B CA 1
ATOM 4434 C C . GLY B 1 152 ? 5.215 -29.406 -11.148 1 94.88 152 GLY B C 1
ATOM 4435 O O . GLY B 1 152 ? 4.355 -28.609 -11.516 1 94.88 152 GLY B O 1
ATOM 4436 N N . GLU B 1 153 ? 4.992 -30.625 -10.875 1 94.31 153 GLU B N 1
ATOM 4437 C CA . GLU B 1 153 ? 3.641 -31.172 -10.773 1 94.31 153 GLU B CA 1
ATOM 4438 C C . GLU B 1 153 ? 3.543 -32.188 -9.648 1 94.31 153 GLU B C 1
ATOM 4440 O O . GLU B 1 153 ? 4.055 -33.312 -9.773 1 94.31 153 GLU B O 1
ATOM 4445 N N . VAL B 1 154 ? 2.797 -31.859 -8.625 1 93.81 154 VAL B N 1
ATOM 4446 C CA . VAL B 1 154 ? 2.848 -32.625 -7.395 1 93.81 154 VAL B CA 1
ATOM 4447 C C . VAL B 1 154 ? 2.133 -33.969 -7.594 1 93.81 154 VAL B C 1
ATOM 4449 O O . VAL B 1 154 ? 2.508 -34.969 -6.992 1 93.81 154 VAL B O 1
ATOM 4452 N N . ASN B 1 155 ? 1.106 -34 -8.43 1 94.19 155 ASN B N 1
ATOM 4453 C CA . ASN B 1 155 ? 0.334 -35.219 -8.633 1 94.19 155 ASN B CA 1
ATOM 4454 C C . ASN B 1 155 ? 1.143 -36.281 -9.383 1 94.19 155 ASN B C 1
ATOM 4456 O O . ASN B 1 155 ? 0.844 -37.469 -9.297 1 94.19 155 ASN B O 1
ATOM 4460 N N . PHE B 1 156 ? 2.146 -35.875 -10.117 1 93.62 156 PHE B N 1
ATOM 4461 C CA . PHE B 1 156 ? 3.039 -36.844 -10.742 1 93.62 156 PHE B CA 1
ATOM 4462 C C . PHE B 1 156 ? 3.758 -37.656 -9.688 1 93.62 156 PHE B C 1
ATOM 4464 O O . PHE B 1 156 ? 3.746 -38.906 -9.75 1 93.62 156 PHE B O 1
ATOM 4471 N N . PHE B 1 157 ? 4.297 -36.969 -8.719 1 92.44 157 PHE B N 1
ATOM 4472 C CA . PHE B 1 157 ? 4.969 -37.625 -7.605 1 92.44 157 PHE B CA 1
ATOM 4473 C C . PHE B 1 157 ? 3.994 -38.5 -6.809 1 92.44 157 PHE B C 1
ATOM 4475 O O . PHE B 1 157 ? 4.301 -39.656 -6.473 1 92.44 157 PHE B O 1
ATOM 4482 N N . LYS B 1 158 ? 2.869 -37.969 -6.547 1 92.38 158 LYS B N 1
ATOM 4483 C CA . LYS B 1 158 ? 1.863 -38.688 -5.785 1 92.38 158 LYS B CA 1
ATOM 4484 C C . LYS B 1 158 ? 1.474 -40 -6.496 1 92.38 158 LYS B C 1
ATOM 4486 O O . LYS B 1 158 ? 1.312 -41.031 -5.855 1 92.38 158 LYS B O 1
ATOM 4491 N N . GLY B 1 159 ? 1.288 -39.906 -7.758 1 93.38 159 GLY B N 1
ATOM 4492 C CA . GLY B 1 159 ? 0.971 -41.062 -8.547 1 93.38 159 GLY B CA 1
ATOM 4493 C C . GLY B 1 159 ? 2.055 -42.125 -8.5 1 93.38 159 GLY B C 1
ATOM 4494 O O . GLY B 1 159 ? 1.761 -43.312 -8.367 1 93.38 159 GLY B O 1
ATOM 4495 N N . ILE B 1 160 ? 3.293 -41.688 -8.578 1 92 160 ILE B N 1
ATOM 4496 C CA . ILE B 1 160 ? 4.426 -42.625 -8.539 1 92 160 ILE B CA 1
ATOM 4497 C C . ILE B 1 160 ? 4.5 -43.281 -7.168 1 92 160 ILE B C 1
ATOM 4499 O O . ILE B 1 160 ? 4.699 -44.5 -7.074 1 92 160 ILE B O 1
ATOM 4503 N N . ALA B 1 161 ? 4.348 -42.5 -6.156 1 92.12 161 ALA B N 1
ATOM 4504 C CA . ALA B 1 161 ? 4.371 -43.031 -4.797 1 92.12 161 ALA B CA 1
ATOM 4505 C C . ALA B 1 161 ? 3.27 -44.062 -4.594 1 92.12 161 ALA B C 1
ATOM 4507 O O . ALA B 1 161 ? 3.496 -45.125 -3.969 1 92.12 161 ALA B O 1
ATOM 4508 N N . LYS B 1 162 ? 2.174 -43.75 -5.129 1 91.81 162 LYS B N 1
ATOM 4509 C CA . LYS B 1 162 ? 1.052 -44.688 -5.031 1 91.81 162 LYS B CA 1
ATOM 4510 C C . LYS B 1 162 ? 1.339 -45.969 -5.793 1 91.81 162 LYS B C 1
ATOM 4512 O O . LYS B 1 162 ? 1.062 -47.062 -5.297 1 91.81 162 LYS B O 1
ATOM 4517 N N . ASP B 1 163 ? 1.829 -45.844 -6.93 1 90.75 163 ASP B N 1
ATOM 4518 C CA . ASP B 1 163 ? 2.174 -47 -7.758 1 90.75 163 ASP B CA 1
ATOM 4519 C C . ASP B 1 163 ? 3.188 -47.906 -7.055 1 90.75 163 ASP B C 1
ATOM 4521 O O . ASP B 1 163 ? 3.141 -49.125 -7.191 1 90.75 163 ASP B O 1
ATOM 4525 N N . CYS B 1 164 ? 4.07 -47.281 -6.324 1 90.31 164 CYS B N 1
ATOM 4526 C CA . CYS B 1 164 ? 5.117 -48 -5.613 1 90.31 164 CYS B CA 1
ATOM 4527 C C . CYS B 1 164 ? 4.645 -48.406 -4.227 1 90.31 164 CYS B C 1
ATOM 4529 O O . CYS B 1 164 ? 5.426 -48.938 -3.436 1 90.31 164 CYS B O 1
ATOM 4531 N N . GLU B 1 165 ? 3.443 -48.125 -3.887 1 90.56 165 GLU B N 1
ATOM 4532 C CA . GLU B 1 165 ? 2.797 -48.5 -2.635 1 90.56 165 GLU B CA 1
ATOM 4533 C C . GLU B 1 165 ? 3.531 -47.938 -1.432 1 90.56 165 GLU B C 1
ATOM 4535 O O . GLU B 1 165 ? 3.771 -48.625 -0.445 1 90.56 165 GLU B O 1
ATOM 4540 N N . ILE B 1 166 ? 3.949 -46.75 -1.612 1 91.56 166 ILE B N 1
ATOM 4541 C CA . ILE B 1 166 ? 4.574 -46.031 -0.511 1 91.56 166 ILE B CA 1
ATOM 4542 C C . ILE B 1 166 ? 3.496 -45.438 0.408 1 91.56 166 ILE B C 1
ATOM 4544 O O . ILE B 1 166 ? 2.551 -44.812 -0.056 1 91.56 166 ILE B O 1
ATOM 4548 N N . ASP B 1 167 ? 3.607 -45.625 1.68 1 90 167 ASP B N 1
ATOM 4549 C CA . ASP B 1 167 ? 2.621 -45.125 2.623 1 90 167 ASP B CA 1
ATOM 4550 C C . ASP B 1 167 ? 2.734 -43.594 2.758 1 90 167 ASP B C 1
ATOM 4552 O O . ASP B 1 167 ? 3.752 -43 2.381 1 90 167 ASP B O 1
ATOM 4556 N N . GLU B 1 168 ? 1.759 -42.969 3.344 1 87.5 168 GLU B N 1
ATOM 4557 C CA . GLU B 1 168 ? 1.64 -41.531 3.402 1 87.5 168 GLU B CA 1
ATOM 4558 C C . GLU B 1 168 ? 2.805 -40.906 4.168 1 87.5 168 GLU B C 1
ATOM 4560 O O . GLU B 1 168 ? 3.367 -39.906 3.74 1 87.5 168 GLU B O 1
ATOM 4565 N N . ALA B 1 169 ? 3.129 -41.469 5.234 1 88.88 169 ALA B N 1
ATOM 4566 C CA . ALA B 1 169 ? 4.215 -40.969 6.059 1 88.88 169 ALA B CA 1
ATOM 4567 C C . ALA B 1 169 ? 5.543 -41 5.305 1 88.88 169 ALA B C 1
ATOM 4569 O O . ALA B 1 169 ? 6.316 -40.031 5.34 1 88.88 169 ALA B O 1
ATOM 4570 N N . SER B 1 170 ? 5.773 -42.156 4.723 1 89.44 170 SER B N 1
ATOM 4571 C CA . SER B 1 170 ? 6.996 -42.312 3.941 1 89.44 170 SER B CA 1
ATOM 4572 C C . SER B 1 170 ? 7.008 -41.375 2.74 1 89.44 170 SER B C 1
ATOM 4574 O O . SER B 1 170 ? 8.062 -40.844 2.357 1 89.44 170 SER B O 1
ATOM 4576 N N . SER B 1 171 ? 5.859 -41.188 2.172 1 89.38 171 SER B N 1
ATOM 4577 C CA . SER B 1 171 ? 5.734 -40.281 1.027 1 89.38 171 SER B CA 1
ATOM 4578 C C . SER B 1 171 ? 6.125 -38.875 1.397 1 89.38 171 SER B C 1
ATOM 4580 O O . SER B 1 171 ? 6.766 -38.156 0.609 1 89.38 171 SER B O 1
ATOM 4582 N N . GLU B 1 172 ? 5.75 -38.438 2.533 1 88.12 172 GLU B N 1
ATOM 4583 C CA . GLU B 1 172 ? 6.098 -37.094 3 1 88.12 172 GLU B CA 1
ATOM 4584 C C . GLU B 1 172 ? 7.605 -36.938 3.152 1 88.12 172 GLU B C 1
ATOM 4586 O O . GLU B 1 172 ? 8.172 -35.906 2.779 1 88.12 172 GLU B O 1
ATOM 4591 N N . VAL B 1 173 ? 8.188 -37.906 3.699 1 88.75 173 VAL B N 1
ATOM 4592 C CA . VAL B 1 173 ? 9.641 -37.906 3.875 1 88.75 173 VAL B CA 1
ATOM 4593 C C . VAL B 1 173 ? 10.328 -37.875 2.512 1 88.75 173 VAL B C 1
ATOM 4595 O O . VAL B 1 173 ? 11.258 -37.094 2.287 1 88.75 173 VAL B O 1
ATOM 4598 N N . LEU B 1 174 ? 9.867 -38.719 1.666 1 88.75 174 LEU B N 1
ATOM 4599 C CA . LEU B 1 174 ? 10.445 -38.812 0.33 1 88.75 174 LEU B CA 1
ATOM 4600 C C . LEU B 1 174 ? 10.281 -37.5 -0.422 1 88.75 174 LEU B C 1
ATOM 4602 O O . LEU B 1 174 ? 11.18 -37.094 -1.165 1 88.75 174 LEU B O 1
ATOM 4606 N N . CYS B 1 175 ? 9.125 -36.906 -0.226 1 86.06 175 CYS B N 1
ATOM 4607 C CA . CYS B 1 175 ? 8.859 -35.625 -0.854 1 86.06 175 CYS B CA 1
ATOM 4608 C C . CYS B 1 175 ? 9.922 -34.594 -0.475 1 86.06 175 CYS B C 1
ATOM 4610 O O . CYS B 1 175 ? 10.445 -33.906 -1.339 1 86.06 175 CYS B O 1
ATOM 4612 N N . ARG B 1 176 ? 10.266 -34.5 0.689 1 85.5 176 ARG B N 1
ATOM 4613 C CA . ARG B 1 176 ? 11.266 -33.562 1.183 1 85.5 176 ARG B CA 1
ATOM 4614 C C . ARG B 1 176 ? 12.641 -33.875 0.605 1 85.5 176 ARG B C 1
ATOM 4616 O O . ARG B 1 176 ? 13.391 -32.969 0.233 1 85.5 176 ARG B O 1
ATOM 4623 N N . LEU B 1 177 ? 12.938 -35.156 0.63 1 87.25 177 LEU B N 1
ATOM 4624 C CA . LEU B 1 177 ? 14.234 -35.594 0.137 1 87.25 177 LEU B CA 1
ATOM 4625 C C . LEU B 1 177 ? 14.375 -35.344 -1.357 1 87.25 177 LEU B C 1
ATOM 4627 O O . LEU B 1 177 ? 15.438 -34.906 -1.822 1 87.25 177 LEU B O 1
ATOM 4631 N N . VAL B 1 178 ? 13.352 -35.594 -2.068 1 87.5 178 VAL B N 1
ATOM 4632 C CA . VAL B 1 178 ? 13.344 -35.344 -3.508 1 87.5 178 VAL B CA 1
ATOM 4633 C C . VAL B 1 178 ? 13.469 -33.875 -3.797 1 87.5 178 VAL B C 1
ATOM 4635 O O . VAL B 1 178 ? 14.227 -33.438 -4.676 1 87.5 178 VAL B O 1
ATOM 4638 N N . ASP B 1 179 ? 12.719 -33.094 -3.045 1 85.12 179 ASP B N 1
ATOM 4639 C CA . ASP B 1 179 ? 12.75 -31.641 -3.213 1 85.12 179 ASP B CA 1
ATOM 4640 C C . ASP B 1 179 ? 14.156 -31.094 -2.988 1 85.12 179 ASP B C 1
ATOM 4642 O O . ASP B 1 179 ? 14.57 -30.141 -3.658 1 85.12 179 ASP B O 1
ATOM 4646 N N . LYS B 1 180 ? 14.844 -31.688 -2.076 1 85.31 180 LYS B N 1
ATOM 4647 C CA . LYS B 1 180 ? 16.203 -31.281 -1.761 1 85.31 180 LYS B CA 1
ATOM 4648 C C . LYS B 1 180 ? 17.219 -31.922 -2.715 1 85.31 180 LYS B C 1
ATOM 4650 O O . LYS B 1 180 ? 18.422 -31.688 -2.607 1 85.31 180 LYS B O 1
ATOM 4655 N N . LYS B 1 181 ? 16.75 -32.75 -3.568 1 87.81 181 LYS B N 1
ATOM 4656 C CA . LYS B 1 181 ? 17.594 -33.5 -4.496 1 87.81 181 LYS B CA 1
ATOM 4657 C C . LYS B 1 181 ? 18.672 -34.312 -3.746 1 87.81 181 LYS B C 1
ATOM 4659 O O . LYS B 1 181 ? 19.828 -34.312 -4.164 1 87.81 181 LYS B O 1
ATOM 4664 N N . ASP B 1 182 ? 18.234 -34.844 -2.633 1 89.56 182 ASP B N 1
ATOM 4665 C CA . ASP B 1 182 ? 19.125 -35.625 -1.79 1 89.56 182 ASP B CA 1
ATOM 4666 C C . ASP B 1 182 ? 19.156 -37.094 -2.232 1 89.56 182 ASP B C 1
ATOM 4668 O O . ASP B 1 182 ? 18.562 -37.938 -1.581 1 89.56 182 ASP B O 1
ATOM 4672 N N . TYR B 1 183 ? 19.953 -37.375 -3.094 1 88.25 183 TYR B N 1
ATOM 4673 C CA . TYR B 1 183 ? 20.047 -38.688 -3.709 1 88.25 183 TYR B CA 1
ATOM 4674 C C . TYR B 1 183 ? 20.375 -39.75 -2.67 1 88.25 183 TYR B C 1
ATOM 4676 O O . TYR B 1 183 ? 19.75 -40.812 -2.639 1 88.25 183 TYR B O 1
ATOM 4684 N N . ILE B 1 184 ? 21.312 -39.438 -1.925 1 89.56 184 ILE B N 1
ATOM 4685 C CA . ILE B 1 184 ? 21.797 -40.406 -0.928 1 89.56 184 ILE B CA 1
ATOM 4686 C C . ILE B 1 184 ? 20.734 -40.625 0.137 1 89.56 184 ILE B C 1
ATOM 4688 O O . ILE B 1 184 ? 20.484 -41.75 0.569 1 89.56 184 ILE B O 1
ATOM 4692 N N . GLY B 1 185 ? 20.141 -39.562 0.482 1 92 185 GLY B N 1
ATOM 4693 C CA . GLY B 1 185 ? 19.062 -39.656 1.462 1 92 185 GLY B CA 1
ATOM 4694 C C . GLY B 1 185 ? 17.891 -40.5 0.993 1 92 185 GLY B C 1
ATOM 4695 O O . GLY B 1 185 ? 17.328 -41.25 1.769 1 92 185 GLY B O 1
ATOM 4696 N N . ILE B 1 186 ? 17.562 -40.406 -0.212 1 91.81 186 ILE B N 1
ATOM 4697 C CA . ILE B 1 186 ? 16.469 -41.156 -0.805 1 91.81 186 ILE B CA 1
ATOM 4698 C C . ILE B 1 186 ? 16.797 -42.656 -0.762 1 91.81 186 ILE B C 1
ATOM 4700 O O . ILE B 1 186 ? 15.992 -43.469 -0.28 1 91.81 186 ILE B O 1
ATOM 4704 N N . GLU B 1 187 ? 17.969 -42.969 -1.21 1 91.56 187 GLU B N 1
ATOM 4705 C CA . GLU B 1 187 ? 18.391 -44.344 -1.245 1 91.56 187 GLU B CA 1
ATOM 4706 C C . GLU B 1 187 ? 18.406 -44.969 0.154 1 91.56 187 GLU B C 1
ATOM 4708 O O . GLU B 1 187 ? 17.859 -46.031 0.37 1 91.56 187 GLU B O 1
ATOM 4713 N N . ASN B 1 188 ? 19.016 -44.219 1.051 1 93.31 188 ASN B N 1
ATOM 4714 C CA . ASN B 1 188 ? 19.109 -44.719 2.422 1 93.31 188 ASN B CA 1
ATOM 4715 C C . ASN B 1 188 ? 17.734 -44.938 3.047 1 93.31 188 ASN B C 1
ATOM 4717 O O . ASN B 1 188 ? 17.5 -45.906 3.738 1 93.31 188 ASN B O 1
ATOM 4721 N N . PHE B 1 189 ? 16.891 -44.031 2.863 1 93.44 189 PHE B N 1
ATOM 4722 C CA . PHE B 1 189 ? 15.555 -44.094 3.441 1 93.44 189 PHE B CA 1
ATOM 4723 C C . PHE B 1 189 ? 14.789 -45.312 2.916 1 93.44 189 PHE B C 1
ATOM 4725 O O . PHE B 1 189 ? 14.195 -46.062 3.693 1 93.44 189 PHE B O 1
ATOM 4732 N N . LEU B 1 190 ? 14.852 -45.5 1.627 1 92.06 190 LEU B N 1
ATOM 4733 C CA . LEU B 1 190 ? 14.086 -46.562 0.999 1 92.06 190 LEU B CA 1
ATOM 4734 C C . LEU B 1 190 ? 14.688 -47.938 1.317 1 92.06 190 LEU B C 1
ATOM 4736 O O . LEU B 1 190 ? 13.969 -48.906 1.507 1 92.06 190 LEU B O 1
ATOM 4740 N N . ILE B 1 191 ? 16.031 -48 1.405 1 90.88 191 ILE B N 1
ATOM 4741 C CA . ILE B 1 191 ? 16.703 -49.25 1.78 1 90.88 191 ILE B CA 1
ATOM 4742 C C . ILE B 1 191 ? 16.297 -49.656 3.197 1 90.88 191 ILE B C 1
ATOM 4744 O O . ILE B 1 191 ? 15.977 -50.812 3.457 1 90.88 191 ILE B O 1
ATOM 4748 N N . ARG B 1 192 ? 16.281 -48.656 4.016 1 91.69 192 ARG B N 1
ATOM 4749 C CA . ARG B 1 192 ? 15.922 -48.906 5.406 1 91.69 192 ARG B CA 1
ATOM 4750 C C . ARG B 1 192 ? 14.484 -49.406 5.512 1 91.69 192 ARG B C 1
ATOM 4752 O O . ARG B 1 192 ? 14.164 -50.188 6.41 1 91.69 192 ARG B O 1
ATOM 4759 N N . LYS B 1 193 ? 13.672 -49.031 4.633 1 91.06 193 LYS B N 1
ATOM 4760 C CA . LYS B 1 193 ? 12.266 -49.406 4.652 1 91.06 193 LYS B CA 1
ATOM 4761 C C . LYS B 1 193 ? 12.055 -50.75 3.939 1 91.06 193 LYS B C 1
ATOM 4763 O O . LYS B 1 193 ? 10.93 -51.25 3.879 1 91.06 193 LYS B O 1
ATOM 4768 N N . GLY B 1 194 ? 13.109 -51.281 3.346 1 87.69 194 GLY B N 1
ATOM 4769 C CA . GLY B 1 194 ? 13.023 -52.562 2.668 1 87.69 194 GLY B CA 1
ATOM 4770 C C . GLY B 1 194 ? 12.391 -52.5 1.293 1 87.69 194 GLY B C 1
ATOM 4771 O O . GLY B 1 194 ? 11.789 -53.438 0.815 1 87.69 194 GLY B O 1
ATOM 4772 N N . ILE B 1 195 ? 12.438 -51.312 0.763 1 86.81 195 ILE B N 1
ATOM 4773 C CA . ILE B 1 195 ? 11.844 -51.094 -0.552 1 86.81 195 ILE B CA 1
ATOM 4774 C C . ILE B 1 195 ? 12.781 -51.625 -1.636 1 86.81 195 ILE B C 1
ATOM 4776 O O . ILE B 1 195 ? 14.008 -51.531 -1.488 1 86.81 195 ILE B O 1
ATOM 4780 N N . SER B 1 196 ? 12.266 -52.125 -2.699 1 89.69 196 SER B N 1
ATOM 4781 C CA . SER B 1 196 ? 13.023 -52.781 -3.77 1 89.69 196 SER B CA 1
ATOM 4782 C C . SER B 1 196 ? 13.906 -51.75 -4.504 1 89.69 196 SER B C 1
ATOM 4784 O O . SER B 1 196 ? 13.594 -50.562 -4.535 1 89.69 196 SER B O 1
ATOM 4786 N N . GLN B 1 197 ? 14.953 -52.312 -5.152 1 89.5 197 GLN B N 1
ATOM 4787 C CA . GLN B 1 197 ? 15.898 -51.5 -5.914 1 89.5 197 GLN B CA 1
ATOM 4788 C C . GLN B 1 197 ? 15.203 -50.812 -7.086 1 89.5 197 GLN B C 1
ATOM 4790 O O . GLN B 1 197 ? 15.562 -49.688 -7.445 1 89.5 197 GLN B O 1
ATOM 4795 N N . LYS B 1 198 ? 14.289 -51.469 -7.582 1 87.69 198 LYS B N 1
ATOM 4796 C CA . LYS B 1 198 ? 13.547 -50.875 -8.703 1 87.69 198 LYS B CA 1
ATOM 4797 C C . LYS B 1 198 ? 12.875 -49.562 -8.305 1 87.69 198 LYS B C 1
ATOM 4799 O O . LYS B 1 198 ? 12.914 -48.594 -9.062 1 87.69 198 LYS B O 1
ATOM 4804 N N . VAL B 1 199 ? 12.289 -49.625 -7.199 1 88.5 199 VAL B N 1
ATOM 4805 C CA . VAL B 1 199 ? 11.586 -48.469 -6.691 1 88.5 199 VAL B CA 1
ATOM 4806 C C . VAL B 1 199 ? 12.602 -47.375 -6.348 1 88.5 199 VAL B C 1
ATOM 4808 O O . VAL B 1 199 ? 12.359 -46.188 -6.613 1 88.5 199 VAL B O 1
ATOM 4811 N N . ILE B 1 200 ? 13.688 -47.719 -5.824 1 90 200 ILE B N 1
ATOM 4812 C CA . ILE B 1 200 ? 14.75 -46.781 -5.5 1 90 200 ILE B CA 1
ATOM 4813 C C . ILE B 1 200 ? 15.211 -46.062 -6.766 1 90 200 ILE B C 1
ATOM 4815 O O . ILE B 1 200 ? 15.367 -44.844 -6.77 1 90 200 ILE B O 1
ATOM 4819 N N . ASP B 1 201 ? 15.336 -46.812 -7.797 1 89.19 201 ASP B N 1
ATOM 4820 C CA . ASP B 1 201 ? 15.789 -46.25 -9.07 1 89.19 201 ASP B CA 1
ATOM 4821 C C . ASP B 1 201 ? 14.781 -45.25 -9.617 1 89.19 201 ASP B C 1
ATOM 4823 O O . ASP B 1 201 ? 15.164 -44.25 -10.211 1 89.19 201 ASP B O 1
ATOM 4827 N N . VAL B 1 202 ? 13.555 -45.531 -9.406 1 87.56 202 VAL B N 1
ATOM 4828 C CA . VAL B 1 202 ? 12.492 -44.656 -9.883 1 87.56 202 VAL B CA 1
ATOM 4829 C C . VAL B 1 202 ? 12.617 -43.281 -9.195 1 87.56 202 VAL B C 1
ATOM 4831 O O . VAL B 1 202 ? 12.648 -42.25 -9.859 1 87.56 202 VAL B O 1
ATOM 4834 N N . PHE B 1 203 ? 12.727 -43.281 -7.934 1 89.5 203 PHE B N 1
ATOM 4835 C CA . PHE B 1 203 ? 12.766 -42.031 -7.18 1 89.5 203 PHE B CA 1
ATOM 4836 C C . PHE B 1 203 ? 14.086 -41.281 -7.418 1 89.5 203 PHE B C 1
ATOM 4838 O O . PHE B 1 203 ? 14.117 -40.062 -7.43 1 89.5 203 PHE B O 1
ATOM 4845 N N . ARG B 1 204 ? 15.094 -42 -7.633 1 86.94 204 ARG B N 1
ATOM 4846 C CA . ARG B 1 204 ? 16.359 -41.406 -8.008 1 86.94 204 ARG B CA 1
ATOM 4847 C C . ARG B 1 204 ? 16.266 -40.688 -9.352 1 86.94 204 ARG B C 1
ATOM 4849 O O . ARG B 1 204 ? 16.812 -39.594 -9.523 1 86.94 204 ARG B O 1
ATOM 4856 N N . CYS B 1 205 ? 15.609 -41.344 -10.234 1 86.44 205 CYS B N 1
ATOM 4857 C CA . CYS B 1 205 ? 15.43 -40.75 -11.562 1 86.44 205 CYS B CA 1
ATOM 4858 C C . CYS B 1 205 ? 14.617 -39.469 -11.508 1 86.44 205 CYS B C 1
ATOM 4860 O O . CYS B 1 205 ? 14.859 -38.562 -12.281 1 86.44 205 CYS B O 1
ATOM 4862 N N . LEU B 1 206 ? 13.656 -39.406 -10.617 1 86.94 206 LEU B N 1
ATOM 4863 C CA . LEU B 1 206 ? 12.82 -38.219 -10.477 1 86.94 206 LEU B CA 1
ATOM 4864 C C . LEU B 1 206 ? 13.672 -37 -10.211 1 86.94 206 LEU B C 1
ATOM 4866 O O . LEU B 1 206 ? 13.359 -35.906 -10.695 1 86.94 206 LEU B O 1
ATOM 4870 N N . THR B 1 207 ? 14.719 -37.125 -9.469 1 86.75 207 THR B N 1
ATOM 4871 C CA . THR B 1 207 ? 15.57 -36 -9.102 1 86.75 207 THR B CA 1
ATOM 4872 C C . THR B 1 207 ? 16.344 -35.5 -10.312 1 86.75 207 THR B C 1
ATOM 4874 O O . THR B 1 207 ? 16.875 -34.375 -10.289 1 86.75 207 THR B O 1
ATOM 4877 N N . ARG B 1 208 ? 16.359 -36.281 -11.375 1 86.69 208 ARG B N 1
ATOM 4878 C CA . ARG B 1 208 ? 17.141 -35.938 -12.555 1 86.69 208 ARG B CA 1
ATOM 4879 C C . ARG B 1 208 ? 16.219 -35.469 -13.688 1 86.69 208 ARG B C 1
ATOM 4881 O O . ARG B 1 208 ? 16.703 -35.062 -14.75 1 86.69 208 ARG B O 1
ATOM 4888 N N . LEU B 1 209 ? 15 -35.562 -13.43 1 89.31 209 LEU B N 1
ATOM 4889 C CA . LEU B 1 209 ? 14.047 -35.156 -14.453 1 89.31 209 LEU B CA 1
ATOM 4890 C C . LEU B 1 209 ? 13.828 -33.656 -14.414 1 89.31 209 LEU B C 1
ATOM 4892 O O . LEU B 1 209 ? 12.75 -33.188 -14.039 1 89.31 209 LEU B O 1
ATOM 4896 N N . TYR B 1 210 ? 14.844 -32.969 -14.781 1 90.62 210 TYR B N 1
ATOM 4897 C CA . TYR B 1 210 ? 14.898 -31.516 -14.844 1 90.62 210 TYR B CA 1
ATOM 4898 C C . TYR B 1 210 ? 15.328 -31.047 -16.219 1 90.62 210 TYR B C 1
ATOM 4900 O O . TYR B 1 210 ? 16.406 -31.438 -16.703 1 90.62 210 TYR B O 1
ATOM 4908 N N . GLY B 1 211 ? 14.477 -30.281 -16.875 1 92.5 211 GLY B N 1
ATOM 4909 C CA . GLY B 1 211 ? 14.781 -29.812 -18.219 1 92.5 211 GLY B CA 1
ATOM 4910 C C . GLY B 1 211 ? 13.578 -29.203 -18.922 1 92.5 211 GLY B C 1
ATOM 4911 O O . GLY B 1 211 ? 12.875 -28.375 -18.359 1 92.5 211 GLY B O 1
ATOM 4912 N N . ARG B 1 212 ? 13.43 -29.531 -20.203 1 92.75 212 ARG B N 1
ATOM 4913 C CA . ARG B 1 212 ? 12.359 -28.938 -21 1 92.75 212 ARG B CA 1
ATOM 4914 C C . ARG B 1 212 ? 11.492 -30.031 -21.625 1 92.75 212 ARG B C 1
ATOM 4916 O O . ARG B 1 212 ? 11.039 -30.953 -20.938 1 92.75 212 ARG B O 1
ATOM 4923 N N . GLU B 1 213 ? 11.18 -29.938 -22.828 1 89.31 213 GLU B N 1
ATOM 4924 C CA . GLU B 1 213 ? 10.242 -30.844 -23.484 1 89.31 213 GLU B CA 1
ATOM 4925 C C . GLU B 1 213 ? 10.734 -32.281 -23.422 1 89.31 213 GLU B C 1
ATOM 4927 O O . GLU B 1 213 ? 9.938 -33.219 -23.281 1 89.31 213 GLU B O 1
ATOM 4932 N N . ASP B 1 214 ? 11.992 -32.5 -23.516 1 91.31 214 ASP B N 1
ATOM 4933 C CA . ASP B 1 214 ? 12.57 -33.844 -23.531 1 91.31 214 ASP B CA 1
ATOM 4934 C C . ASP B 1 214 ? 12.305 -34.562 -22.203 1 91.31 214 ASP B C 1
ATOM 4936 O O . ASP B 1 214 ? 12.094 -35.781 -22.188 1 91.31 214 ASP B O 1
ATOM 4940 N N . LYS B 1 215 ? 12.312 -33.812 -21.203 1 91.62 215 LYS B N 1
ATOM 4941 C CA . LYS B 1 215 ? 12.117 -34.438 -19.891 1 91.62 215 LYS B CA 1
ATOM 4942 C C . LYS B 1 215 ? 10.648 -34.781 -19.641 1 91.62 215 LYS B C 1
ATOM 4944 O O . LYS B 1 215 ? 10.336 -35.688 -18.906 1 91.62 215 LYS B O 1
ATOM 4949 N N . ILE B 1 216 ? 9.734 -34.062 -20.234 1 92.94 216 ILE B N 1
ATOM 4950 C CA . ILE B 1 216 ? 8.32 -34.406 -20.156 1 92.94 216 ILE B CA 1
ATOM 4951 C C . ILE B 1 216 ? 8.086 -35.75 -20.828 1 92.94 216 ILE B C 1
ATOM 4953 O O . ILE B 1 216 ? 7.387 -36.594 -20.266 1 92.94 216 ILE B O 1
ATOM 4957 N N . LYS B 1 217 ? 8.75 -35.969 -21.953 1 92.38 217 LYS B N 1
ATOM 4958 C CA . LYS B 1 217 ? 8.641 -37.25 -22.656 1 92.38 217 LYS B CA 1
ATOM 4959 C C . LYS B 1 217 ? 9.234 -38.375 -21.828 1 92.38 217 LYS B C 1
ATOM 4961 O O . LYS B 1 217 ? 8.648 -39.469 -21.766 1 92.38 217 LYS B O 1
ATOM 4966 N N . GLU B 1 218 ? 10.336 -38.125 -21.281 1 92.94 218 GLU B N 1
ATOM 4967 C CA . GLU B 1 218 ? 10.992 -39.125 -20.438 1 92.94 218 GLU B CA 1
ATOM 4968 C C . GLU B 1 218 ? 10.133 -39.469 -19.234 1 92.94 218 GLU B C 1
ATOM 4970 O O . GLU B 1 218 ? 10.047 -40.656 -18.828 1 92.94 218 GLU B O 1
ATOM 4975 N N . ALA B 1 219 ? 9.531 -38.5 -18.656 1 92.69 219 ALA B N 1
ATOM 4976 C CA . ALA B 1 219 ? 8.727 -38.656 -17.453 1 92.69 219 ALA B CA 1
ATOM 4977 C C . ALA B 1 219 ? 7.496 -39.531 -17.734 1 92.69 219 ALA B C 1
ATOM 4979 O O . ALA B 1 219 ? 7.008 -40.25 -16.859 1 92.69 219 ALA B O 1
ATOM 4980 N N . LYS B 1 220 ? 7.023 -39.438 -18.938 1 92 220 LYS B N 1
ATOM 4981 C CA . LYS B 1 220 ? 5.844 -40.219 -19.328 1 92 220 LYS B CA 1
ATOM 4982 C C . LYS B 1 220 ? 6.062 -41.719 -19.109 1 92 220 LYS B C 1
ATOM 4984 O O . LYS B 1 220 ? 5.121 -42.438 -18.812 1 92 220 LYS B O 1
ATOM 4989 N N . LYS B 1 221 ? 7.32 -42.125 -19.141 1 90.06 221 LYS B N 1
ATOM 4990 C CA . LYS B 1 221 ? 7.672 -43.531 -19 1 90.06 221 LYS B CA 1
ATOM 4991 C C . LYS B 1 221 ? 7.426 -44 -17.562 1 90.06 221 LYS B C 1
ATOM 4993 O O . LYS B 1 221 ? 7.254 -45.188 -17.328 1 90.06 221 LYS B O 1
ATOM 4998 N N . PHE B 1 222 ? 7.41 -43.062 -16.703 1 90.06 222 PHE B N 1
ATOM 4999 C CA . PHE B 1 222 ? 7.262 -43.438 -15.297 1 90.06 222 PHE B CA 1
ATOM 5000 C C . PHE B 1 222 ? 5.809 -43.312 -14.852 1 90.06 222 PHE B C 1
ATOM 5002 O O . PHE B 1 222 ? 5.465 -43.656 -13.727 1 90.06 222 PHE B O 1
ATOM 5009 N N . ALA B 1 223 ? 4.949 -42.812 -15.68 1 91.75 223 ALA B N 1
ATOM 5010 C CA . ALA B 1 223 ? 3.541 -42.594 -15.352 1 91.75 223 ALA B CA 1
ATOM 5011 C C . ALA B 1 223 ? 2.721 -43.875 -15.625 1 91.75 223 ALA B C 1
ATOM 5013 O O . ALA B 1 223 ? 2.209 -44.062 -16.734 1 91.75 223 ALA B O 1
ATOM 5014 N N . ASN B 1 224 ? 2.469 -44.594 -14.578 1 91.44 224 ASN B N 1
ATOM 5015 C CA . ASN B 1 224 ? 1.866 -45.875 -14.797 1 91.44 224 ASN B CA 1
ATOM 5016 C C . ASN B 1 224 ? 0.433 -45.938 -14.273 1 91.44 224 ASN B C 1
ATOM 5018 O O . ASN B 1 224 ? -0.252 -46.938 -14.43 1 91.44 224 ASN B O 1
ATOM 5022 N N . ASN B 1 225 ? -0.069 -44.969 -13.656 1 93.56 225 ASN B N 1
ATOM 5023 C CA . ASN B 1 225 ? -1.448 -44.906 -13.18 1 93.56 225 ASN B CA 1
ATOM 5024 C C . ASN B 1 225 ? -2.139 -43.625 -13.641 1 93.56 225 ASN B C 1
ATOM 5026 O O . ASN B 1 225 ? -1.505 -42.75 -14.234 1 93.56 225 ASN B O 1
ATOM 5030 N N . GLU B 1 226 ? -3.396 -43.625 -13.367 1 95.31 226 GLU B N 1
ATOM 5031 C CA . GLU B 1 226 ? -4.223 -42.531 -13.891 1 95.31 226 GLU B CA 1
ATOM 5032 C C . GLU B 1 226 ? -3.795 -41.188 -13.312 1 95.31 226 GLU B C 1
ATOM 5034 O O . GLU B 1 226 ? -3.795 -40.188 -14.008 1 95.31 226 GLU B O 1
ATOM 5039 N N . ILE B 1 227 ? -3.414 -41.156 -12.109 1 94.94 227 ILE B N 1
ATOM 5040 C CA . ILE B 1 227 ? -3.045 -39.938 -11.43 1 94.94 227 ILE B CA 1
ATOM 5041 C C . ILE B 1 227 ? -1.804 -39.344 -12.078 1 94.94 227 ILE B C 1
ATOM 5043 O O . ILE B 1 227 ? -1.81 -38.156 -12.484 1 94.94 227 ILE B O 1
ATOM 5047 N N . SER B 1 228 ? -0.739 -40.094 -12.227 1 94.62 228 SER B N 1
ATOM 5048 C CA . SER B 1 228 ? 0.505 -39.594 -12.812 1 94.62 228 SER B CA 1
ATOM 5049 C C . SER B 1 228 ? 0.335 -39.312 -14.305 1 94.62 228 SER B C 1
ATOM 5051 O O . SER B 1 228 ? 0.923 -38.375 -14.828 1 94.62 228 SER B O 1
ATOM 5053 N N . LYS B 1 229 ? -0.485 -40.094 -15.008 1 96 229 LYS B N 1
ATOM 5054 C CA . LYS B 1 229 ? -0.72 -39.906 -16.438 1 96 229 LYS B CA 1
ATOM 5055 C C . LYS B 1 229 ? -1.44 -38.562 -16.688 1 96 229 LYS B C 1
ATOM 5057 O O . LYS B 1 229 ? -1.041 -37.781 -17.547 1 96 229 LYS B O 1
ATOM 5062 N N . LEU B 1 230 ? -2.49 -38.344 -15.883 1 95.88 230 LEU B N 1
ATOM 5063 C CA . LEU B 1 230 ? -3.246 -37.094 -16.031 1 95.88 230 LEU B CA 1
ATOM 5064 C C . LEU B 1 230 ? -2.379 -35.906 -15.695 1 95.88 230 LEU B C 1
ATOM 5066 O O . LEU B 1 230 ? -2.488 -34.844 -16.344 1 95.88 230 LEU B O 1
ATOM 5070 N N . ALA B 1 231 ? -1.547 -36.062 -14.727 1 95.44 231 ALA B N 1
ATOM 5071 C CA . ALA B 1 231 ? -0.647 -34.969 -14.312 1 95.44 231 ALA B CA 1
ATOM 5072 C C . ALA B 1 231 ? 0.317 -34.625 -15.438 1 95.44 231 ALA B C 1
ATOM 5074 O O . ALA B 1 231 ? 0.499 -33.438 -15.75 1 95.44 231 ALA B O 1
ATOM 5075 N N . ILE B 1 232 ? 0.913 -35.562 -16.062 1 94.94 232 ILE B N 1
ATOM 5076 C CA . ILE B 1 232 ? 1.902 -35.312 -17.109 1 94.94 232 ILE B CA 1
ATOM 5077 C C . ILE B 1 232 ? 1.214 -34.781 -18.359 1 94.94 232 ILE B C 1
ATOM 5079 O O . ILE B 1 232 ? 1.78 -33.938 -19.078 1 94.94 232 ILE B O 1
ATOM 5083 N N . GLU B 1 233 ? 0.036 -35.281 -18.672 1 95.5 233 GLU B N 1
ATOM 5084 C CA . GLU B 1 233 ? -0.715 -34.781 -19.812 1 95.5 233 GLU B CA 1
ATOM 5085 C C . GLU B 1 233 ? -1.042 -33.312 -19.656 1 95.5 233 GLU B C 1
ATOM 5087 O O . GLU B 1 233 ? -0.883 -32.531 -20.609 1 95.5 233 GLU B O 1
ATOM 5092 N N . ARG B 1 234 ? -1.47 -32.969 -18.531 1 95.56 234 ARG B N 1
ATOM 5093 C CA . ARG B 1 234 ? -1.786 -31.562 -18.25 1 95.56 234 ARG B CA 1
ATOM 5094 C C . ARG B 1 234 ? -0.545 -30.688 -18.375 1 95.56 234 ARG B C 1
ATOM 5096 O O . ARG B 1 234 ? -0.588 -29.625 -19 1 95.56 234 ARG B O 1
ATOM 5103 N N . LEU B 1 235 ? 0.508 -31.141 -17.797 1 96 235 LEU B N 1
ATOM 5104 C CA . LEU B 1 235 ? 1.759 -30.391 -17.844 1 96 235 LEU B CA 1
ATOM 5105 C C . LEU B 1 235 ? 2.236 -30.25 -19.297 1 96 235 LEU B C 1
ATOM 5107 O O . LEU B 1 235 ? 2.752 -29.203 -19.672 1 96 235 LEU B O 1
ATOM 5111 N N . SER B 1 236 ? 2.059 -31.297 -20.047 1 95.56 236 SER B N 1
ATOM 5112 C CA . SER B 1 236 ? 2.428 -31.281 -21.469 1 95.56 236 SER B CA 1
ATOM 5113 C C . SER B 1 236 ? 1.615 -30.25 -22.234 1 95.56 236 SER B C 1
ATOM 5115 O O . SER B 1 236 ? 2.16 -29.516 -23.062 1 95.56 236 SER B O 1
ATOM 5117 N N . GLU B 1 237 ? 0.338 -30.219 -21.969 1 94.88 237 GLU B N 1
ATOM 5118 C CA . GLU B 1 237 ? -0.528 -29.234 -22.609 1 94.88 237 GLU B CA 1
ATOM 5119 C C . GLU B 1 237 ? -0.105 -27.812 -22.266 1 94.88 237 GLU B C 1
ATOM 5121 O O . GLU B 1 237 ? -0.031 -26.953 -23.156 1 94.88 237 GLU B O 1
ATOM 5126 N N . ILE B 1 238 ? 0.162 -27.562 -21.031 1 96.25 238 ILE B N 1
ATOM 5127 C CA . ILE B 1 238 ? 0.598 -26.25 -20.578 1 96.25 238 ILE B CA 1
ATOM 5128 C C . ILE B 1 238 ? 1.899 -25.859 -21.281 1 96.25 238 ILE B C 1
ATOM 5130 O O . ILE B 1 238 ? 2.01 -24.766 -21.828 1 96.25 238 ILE B O 1
ATOM 5134 N N . TYR B 1 239 ? 2.844 -26.781 -21.297 1 96.5 239 TYR B N 1
ATOM 5135 C CA . TYR B 1 239 ? 4.16 -26.5 -21.859 1 96.5 239 TYR B CA 1
ATOM 5136 C C . TYR B 1 239 ? 4.059 -26.234 -23.359 1 96.5 239 TYR B C 1
ATOM 5138 O O . TYR B 1 239 ? 4.715 -25.312 -23.875 1 96.5 239 TYR B O 1
ATOM 5146 N N . ASN B 1 240 ? 3.268 -27.016 -24.047 1 95.69 240 ASN B N 1
ATOM 5147 C CA . ASN B 1 240 ? 3.078 -26.828 -25.484 1 95.69 240 ASN B CA 1
ATOM 5148 C C . ASN B 1 240 ? 2.543 -25.422 -25.797 1 95.69 240 ASN B C 1
ATOM 5150 O O . ASN B 1 240 ? 2.969 -24.797 -26.766 1 95.69 240 ASN B O 1
ATOM 5154 N N . ASN B 1 241 ? 1.606 -24.984 -25 1 94.44 241 ASN B N 1
ATOM 5155 C CA . ASN B 1 241 ? 1.062 -23.641 -25.203 1 94.44 241 ASN B CA 1
ATOM 5156 C C . ASN B 1 241 ? 2.082 -22.562 -24.859 1 94.44 241 ASN B C 1
ATOM 5158 O O . ASN B 1 241 ? 2.117 -21.516 -25.484 1 94.44 241 ASN B O 1
ATOM 5162 N N . ILE B 1 242 ? 2.869 -22.812 -23.875 1 96.12 242 ILE B N 1
ATOM 5163 C CA . ILE B 1 242 ? 3.939 -21.906 -23.5 1 96.12 242 ILE B CA 1
ATOM 5164 C C . ILE B 1 242 ? 4.898 -21.719 -24.672 1 96.12 242 ILE B C 1
ATOM 5166 O O . ILE B 1 242 ? 5.336 -20.609 -24.953 1 96.12 242 ILE B O 1
ATOM 5170 N N . VAL B 1 243 ? 5.234 -22.828 -25.359 1 95.19 243 VAL B N 1
ATOM 5171 C CA . VAL B 1 243 ? 6.109 -22.812 -26.516 1 95.19 243 VAL B CA 1
ATOM 5172 C C . VAL B 1 243 ? 5.469 -21.984 -27.641 1 95.19 243 VAL B C 1
ATOM 5174 O O . VAL B 1 243 ? 6.121 -21.141 -28.25 1 95.19 243 VAL B O 1
ATOM 5177 N N . LYS B 1 244 ? 4.195 -22.203 -27.844 1 92.62 244 LYS B N 1
ATOM 5178 C CA . LYS B 1 244 ? 3.471 -21.484 -28.875 1 92.62 244 LYS B CA 1
ATOM 5179 C C . LYS B 1 244 ? 3.486 -19.969 -28.594 1 92.62 244 LYS B C 1
ATOM 5181 O O . LYS B 1 244 ? 3.523 -19.172 -29.531 1 92.62 244 LYS B O 1
ATOM 5186 N N . LEU B 1 245 ? 3.492 -19.625 -27.312 1 93.75 245 LEU B N 1
ATOM 5187 C CA . LEU B 1 245 ? 3.43 -18.234 -26.906 1 93.75 245 LEU B CA 1
ATOM 5188 C C . LEU B 1 245 ? 4.82 -17.594 -26.906 1 93.75 245 LEU B C 1
ATOM 5190 O O . LEU B 1 245 ? 4.953 -16.375 -26.766 1 93.75 245 LEU B O 1
ATOM 5194 N N . GLY B 1 246 ? 5.875 -18.359 -27.031 1 93.25 246 GLY B N 1
ATOM 5195 C CA . GLY B 1 246 ? 7.238 -17.859 -27.109 1 93.25 246 GLY B CA 1
ATOM 5196 C C . GLY B 1 246 ? 7.887 -17.672 -25.75 1 93.25 246 GLY B C 1
ATOM 5197 O O . GLY B 1 246 ? 8.844 -16.906 -25.609 1 93.25 246 GLY B O 1
ATOM 5198 N N . TYR B 1 247 ? 7.352 -18.406 -24.734 1 95.5 247 TYR B N 1
ATOM 5199 C CA . TYR B 1 247 ? 7.875 -18.219 -23.375 1 95.5 247 TYR B CA 1
ATOM 5200 C C . TYR B 1 247 ? 8.789 -19.359 -22.984 1 95.5 247 TYR B C 1
ATOM 5202 O O . TYR B 1 247 ? 9.227 -19.438 -21.828 1 95.5 247 TYR B O 1
ATOM 5210 N N . GLN B 1 248 ? 9.148 -20.281 -23.859 1 94.69 248 GLN B N 1
ATOM 5211 C CA . GLN B 1 248 ? 9.852 -21.516 -23.531 1 94.69 248 GLN B CA 1
ATOM 5212 C C . GLN B 1 248 ? 11.203 -21.219 -22.891 1 94.69 248 GLN B C 1
ATOM 5214 O O . GLN B 1 248 ? 11.672 -21.984 -22.047 1 94.69 248 GLN B O 1
ATOM 5219 N N . ARG B 1 249 ? 11.852 -20.109 -23.203 1 95.06 249 ARG B N 1
ATOM 5220 C CA . ARG B 1 249 ? 13.18 -19.797 -22.688 1 95.06 249 ARG B CA 1
ATOM 5221 C C . ARG B 1 249 ? 13.109 -19.453 -21.188 1 95.06 249 ARG B C 1
ATOM 5223 O O . ARG B 1 249 ? 14.125 -19.531 -20.5 1 95.06 249 ARG B O 1
ATOM 5230 N N . TYR B 1 250 ? 11.93 -19.141 -20.734 1 96.94 250 TYR B N 1
ATOM 5231 C CA . TYR B 1 250 ? 11.789 -18.719 -19.344 1 96.94 250 TYR B CA 1
ATOM 5232 C C . TYR B 1 250 ? 11.32 -19.875 -18.469 1 96.94 250 TYR B C 1
ATOM 5234 O O . TYR B 1 250 ? 11.242 -19.734 -17.234 1 96.94 250 TYR B O 1
ATOM 5242 N N . ILE B 1 251 ? 10.977 -21.031 -19.031 1 97.19 251 ILE B N 1
ATOM 5243 C CA . ILE B 1 251 ? 10.305 -22.094 -18.281 1 97.19 251 ILE B CA 1
ATOM 5244 C C . ILE B 1 251 ? 11.164 -23.344 -18.297 1 97.19 251 ILE B C 1
ATOM 5246 O O . ILE B 1 251 ? 11.633 -23.781 -19.344 1 97.19 251 ILE B O 1
ATOM 5250 N N . THR B 1 252 ? 11.414 -23.906 -17.156 1 95.88 252 THR B N 1
ATOM 5251 C CA . THR B 1 252 ? 12.023 -25.219 -16.984 1 95.88 252 THR B CA 1
ATOM 5252 C C . THR B 1 252 ? 11.086 -26.156 -16.234 1 95.88 252 THR B C 1
ATOM 5254 O O . THR B 1 252 ? 10.336 -25.719 -15.352 1 95.88 252 THR B O 1
ATOM 5257 N N . ILE B 1 253 ? 11.125 -27.391 -16.625 1 96.12 253 ILE B N 1
ATOM 5258 C CA . ILE B 1 253 ? 10.336 -28.406 -15.953 1 96.12 253 ILE B CA 1
ATOM 5259 C C . ILE B 1 253 ? 11.195 -29.125 -14.922 1 96.12 253 ILE B C 1
ATOM 5261 O O . ILE B 1 253 ? 12.336 -29.5 -15.211 1 96.12 253 ILE B O 1
ATOM 5265 N N . ASP B 1 254 ? 10.672 -29.25 -13.719 1 94.38 254 ASP B N 1
ATOM 5266 C CA . ASP B 1 254 ? 11.367 -29.938 -12.633 1 94.38 254 ASP B CA 1
ATOM 5267 C C . ASP B 1 254 ? 10.43 -30.906 -11.898 1 94.38 254 ASP B C 1
ATOM 5269 O O . ASP B 1 254 ? 9.719 -30.5 -10.977 1 94.38 254 ASP B O 1
ATOM 5273 N N . PHE B 1 255 ? 10.531 -32.156 -12.211 1 92.38 255 PHE B N 1
ATOM 5274 C CA . PHE B 1 255 ? 9.656 -33.125 -11.602 1 92.38 255 PHE B CA 1
ATOM 5275 C C . PHE B 1 255 ? 10.094 -33.438 -10.18 1 92.38 255 PHE B C 1
ATOM 5277 O O . PHE B 1 255 ? 9.352 -34.062 -9.422 1 92.38 255 PHE B O 1
ATOM 5284 N N . GLY B 1 256 ? 11.227 -33 -9.781 1 88.69 256 GLY B N 1
ATOM 5285 C CA . GLY B 1 256 ? 11.688 -33.125 -8.414 1 88.69 256 GLY B CA 1
ATOM 5286 C C . GLY B 1 256 ? 11.172 -32.031 -7.504 1 88.69 256 GLY B C 1
ATOM 5287 O O . GLY B 1 256 ? 11.352 -32.094 -6.285 1 88.69 256 GLY B O 1
ATOM 5288 N N . MET B 1 257 ? 10.57 -31.078 -8.078 1 88.94 257 MET B N 1
ATOM 5289 C CA . MET B 1 257 ? 9.969 -30.016 -7.281 1 88.94 257 MET B CA 1
ATOM 5290 C C . MET B 1 257 ? 8.633 -30.469 -6.695 1 88.94 257 MET B C 1
ATOM 5292 O O . MET B 1 257 ? 7.598 -30.391 -7.359 1 88.94 257 MET B O 1
ATOM 5296 N N . VAL B 1 258 ? 8.703 -30.953 -5.453 1 85.12 258 VAL B N 1
ATOM 5297 C CA . VAL B 1 258 ? 7.516 -31.469 -4.781 1 85.12 258 VAL B CA 1
ATOM 5298 C C . VAL B 1 258 ? 7.465 -30.953 -3.348 1 85.12 258 VAL B C 1
ATOM 5300 O O . VAL B 1 258 ? 8.281 -31.344 -2.508 1 85.12 258 VAL B O 1
ATOM 5303 N N . LYS B 1 259 ? 7.133 -29.641 -3.18 1 76.75 259 LYS B N 1
ATOM 5304 C CA . LYS B 1 259 ? 7.023 -29.062 -1.843 1 76.75 259 LYS B CA 1
ATOM 5305 C C . LYS B 1 259 ? 5.566 -29 -1.393 1 76.75 259 LYS B C 1
ATOM 5307 O O . LYS B 1 259 ? 4.664 -28.812 -2.215 1 76.75 259 LYS B O 1
ATOM 5312 N N . HIS B 1 260 ? 5.414 -29.219 -0.123 1 74.38 260 HIS B N 1
ATOM 5313 C CA . HIS B 1 260 ? 4.121 -29 0.513 1 74.38 260 HIS B CA 1
ATOM 5314 C C . HIS B 1 260 ? 3.041 -29.875 -0.125 1 74.38 260 HIS B C 1
ATOM 5316 O O . HIS B 1 260 ? 2 -29.359 -0.548 1 74.38 260 HIS B O 1
ATOM 5322 N N . LEU B 1 261 ? 3.209 -31.172 -0.144 1 72.06 261 LEU B N 1
ATOM 5323 C CA . LEU B 1 261 ? 2.344 -32.156 -0.807 1 72.06 261 LEU B CA 1
ATOM 5324 C C . LEU B 1 261 ? 0.893 -31.969 -0.373 1 72.06 261 LEU B C 1
ATOM 5326 O O . LEU B 1 261 ? -0.028 -32.219 -1.15 1 72.06 261 LEU B O 1
ATOM 5330 N N . ASN B 1 262 ? 0.74 -31.469 0.718 1 79.12 262 ASN B N 1
ATOM 5331 C CA . ASN B 1 262 ? -0.622 -31.375 1.234 1 79.12 262 ASN B CA 1
ATOM 5332 C C . ASN B 1 262 ? -1.245 -30.016 0.927 1 79.12 262 ASN B C 1
ATOM 5334 O O . ASN B 1 262 ? -2.443 -29.812 1.131 1 79.12 262 ASN B O 1
ATOM 5338 N N . TYR B 1 263 ? -0.482 -29.25 0.4 1 85.25 263 TYR B N 1
ATOM 5339 C CA . TYR B 1 263 ? -0.981 -27.906 0.125 1 85.25 263 TYR B CA 1
ATOM 5340 C C . TYR B 1 263 ? -1.325 -27.75 -1.351 1 85.25 263 TYR B C 1
ATOM 5342 O O . TYR B 1 263 ? -2.438 -27.344 -1.693 1 85.25 263 TYR B O 1
ATOM 5350 N N . TYR B 1 264 ? -0.453 -28.188 -2.143 1 92.12 264 TYR B N 1
ATOM 5351 C CA . TYR B 1 264 ? -0.65 -28.016 -3.578 1 92.12 264 TYR B CA 1
ATOM 5352 C C . TYR B 1 264 ? -1.411 -29.188 -4.172 1 92.12 264 TYR B C 1
ATOM 5354 O O . TYR B 1 264 ? -1.28 -30.328 -3.703 1 92.12 264 TYR B O 1
ATOM 5362 N N . THR B 1 265 ? -2.172 -28.938 -5.27 1 94.38 265 THR B N 1
ATOM 5363 C CA . THR B 1 265 ? -3.043 -29.953 -5.859 1 94.38 265 THR B CA 1
ATOM 5364 C C . THR B 1 265 ? -2.771 -30.094 -7.352 1 94.38 265 THR B C 1
ATOM 5366 O O . THR B 1 265 ? -3.537 -30.75 -8.07 1 94.38 265 THR B O 1
ATOM 5369 N N . GLY B 1 266 ? -1.735 -29.5 -7.832 1 95.06 266 GLY B N 1
ATOM 5370 C CA . GLY B 1 266 ? -1.354 -29.562 -9.234 1 95.06 266 GLY B CA 1
ATOM 5371 C C . GLY B 1 266 ? 0.023 -28.984 -9.5 1 95.06 266 GLY B C 1
ATOM 5372 O O . GLY B 1 266 ? 1 -29.359 -8.852 1 95.06 266 GLY B O 1
ATOM 5373 N N . ILE B 1 267 ? 0.096 -28.125 -10.484 1 96.12 267 ILE B N 1
ATOM 5374 C CA . ILE B 1 267 ? 1.387 -27.547 -10.836 1 96.12 267 ILE B CA 1
ATOM 5375 C C . ILE B 1 267 ? 1.876 -26.656 -9.695 1 96.12 267 ILE B C 1
ATOM 5377 O O . ILE B 1 267 ? 1.072 -26.031 -8.992 1 96.12 267 ILE B O 1
ATOM 5381 N N . ILE B 1 268 ? 3.109 -26.625 -9.516 1 96.38 268 ILE B N 1
ATOM 5382 C CA . ILE B 1 268 ? 3.838 -25.719 -8.625 1 96.38 268 ILE B CA 1
ATOM 5383 C C . ILE B 1 268 ? 5 -25.078 -9.375 1 96.38 268 ILE B C 1
ATOM 5385 O O . ILE B 1 268 ? 5.57 -25.672 -10.289 1 96.38 268 ILE B O 1
ATOM 5389 N N . PHE B 1 269 ? 5.297 -23.859 -9.039 1 97.25 269 PHE B N 1
ATOM 5390 C CA . PHE B 1 269 ? 6.391 -23.234 -9.773 1 97.25 269 PHE B CA 1
ATOM 5391 C C . PHE B 1 269 ? 7.098 -22.188 -8.906 1 97.25 269 PHE B C 1
ATOM 5393 O O . PHE B 1 269 ? 6.492 -21.625 -7.992 1 97.25 269 PHE B O 1
ATOM 5400 N N . SER B 1 270 ? 8.359 -21.969 -9.18 1 96.75 270 SER B N 1
ATOM 5401 C CA . SER B 1 270 ? 9.227 -21 -8.508 1 96.75 270 SER B CA 1
ATOM 5402 C C . SER B 1 270 ? 10.109 -20.266 -9.516 1 96.75 270 SER B C 1
ATOM 5404 O O . SER B 1 270 ? 10.625 -20.859 -10.453 1 96.75 270 SER B O 1
ATOM 5406 N N . GLY B 1 271 ? 10.188 -19 -9.312 1 96.56 271 GLY B N 1
ATOM 5407 C CA . GLY B 1 271 ? 11.039 -18.188 -10.156 1 96.56 271 GLY B CA 1
ATOM 5408 C C . GLY B 1 271 ? 12.367 -17.844 -9.516 1 96.56 271 GLY B C 1
ATOM 5409 O O . GLY B 1 271 ? 12.422 -17.469 -8.336 1 96.56 271 GLY B O 1
ATOM 5410 N N . TYR B 1 272 ? 13.398 -17.953 -10.344 1 94.75 272 TYR B N 1
ATOM 5411 C CA . TYR B 1 272 ? 14.75 -17.703 -9.852 1 94.75 272 TYR B CA 1
ATOM 5412 C C . TYR B 1 272 ? 15.453 -16.656 -10.703 1 94.75 272 TYR B C 1
ATOM 5414 O O . TYR B 1 272 ? 15.25 -16.594 -11.914 1 94.75 272 TYR B O 1
ATOM 5422 N N . LEU B 1 273 ? 16.219 -15.828 -9.992 1 92 273 LEU B N 1
ATOM 5423 C CA . LEU B 1 273 ? 17.109 -14.883 -10.648 1 92 273 LEU B CA 1
ATOM 5424 C C . LEU B 1 273 ? 18.547 -15.367 -10.586 1 92 273 LEU B C 1
ATOM 5426 O O . LEU B 1 273 ? 18.938 -16.078 -9.648 1 92 273 LEU B O 1
ATOM 5430 N N . PRO B 1 274 ? 19.281 -14.867 -11.633 1 84.38 274 PRO B N 1
ATOM 5431 C CA . PRO B 1 274 ? 20.688 -15.25 -11.586 1 84.38 274 PRO B CA 1
ATOM 5432 C C . PRO B 1 274 ? 21.406 -14.742 -10.336 1 84.38 274 PRO B C 1
ATOM 5434 O O . PRO B 1 274 ? 21.219 -13.586 -9.938 1 84.38 274 PRO B O 1
ATOM 5437 N N . GLN B 1 275 ? 22.078 -15.5 -9.727 1 80.44 275 GLN B N 1
ATOM 5438 C CA . GLN B 1 275 ? 22.984 -15.156 -8.625 1 80.44 275 GLN B CA 1
ATOM 5439 C C . GLN B 1 275 ? 22.203 -14.914 -7.34 1 80.44 275 GLN B C 1
ATOM 5441 O O . GLN B 1 275 ? 22.766 -14.438 -6.352 1 80.44 275 GLN B O 1
ATOM 5446 N N . LEU B 1 276 ? 20.875 -15.133 -7.582 1 82 276 LEU B N 1
ATOM 5447 C CA . LEU B 1 276 ? 20.125 -15.094 -6.332 1 82 276 LEU B CA 1
ATOM 5448 C C . LEU B 1 276 ? 19.844 -16.5 -5.828 1 82 276 LEU B C 1
ATOM 5450 O O . LEU B 1 276 ? 19.344 -17.344 -6.582 1 82 276 LEU B O 1
ATOM 5454 N N . GLY B 1 277 ? 20.359 -17.094 -4.891 1 79.81 277 GLY B N 1
ATOM 5455 C CA . GLY B 1 277 ? 20.297 -18.422 -4.316 1 79.81 277 GLY B CA 1
ATOM 5456 C C . GLY B 1 277 ? 18.938 -18.75 -3.744 1 79.81 277 GLY B C 1
ATOM 5457 O O . GLY B 1 277 ? 18.766 -19.75 -3.043 1 79.81 277 GLY B O 1
ATOM 5458 N N . TYR B 1 278 ? 17.875 -17.938 -3.986 1 87.44 278 TYR B N 1
ATOM 5459 C CA . TYR B 1 278 ? 16.531 -18.203 -3.482 1 87.44 278 TYR B CA 1
ATOM 5460 C C . TYR B 1 278 ? 15.477 -17.688 -4.453 1 87.44 278 TYR B C 1
ATOM 5462 O O . TYR B 1 278 ? 15.75 -16.797 -5.266 1 87.44 278 TYR B O 1
ATOM 5470 N N . PRO B 1 279 ? 14.344 -18.266 -4.418 1 93.06 279 PRO B N 1
ATOM 5471 C CA . PRO B 1 279 ? 13.305 -17.875 -5.371 1 93.06 279 PRO B CA 1
ATOM 5472 C C . PRO B 1 279 ? 12.734 -16.484 -5.078 1 93.06 279 PRO B C 1
ATOM 5474 O O . PRO B 1 279 ? 12.648 -16.078 -3.914 1 93.06 279 PRO B O 1
ATOM 5477 N N . VAL B 1 280 ? 12.281 -15.789 -6.113 1 95.69 280 VAL B N 1
ATOM 5478 C CA . VAL B 1 280 ? 11.68 -14.461 -5.98 1 95.69 280 VAL B CA 1
ATOM 5479 C C . VAL B 1 280 ? 10.18 -14.547 -6.246 1 95.69 280 VAL B C 1
ATOM 5481 O O . VAL B 1 280 ? 9.445 -13.578 -6.031 1 95.69 280 VAL B O 1
ATOM 5484 N N . LEU B 1 281 ? 9.773 -15.648 -6.719 1 97.44 281 LEU B N 1
ATOM 5485 C CA . LEU B 1 281 ? 8.375 -15.906 -7.055 1 97.44 281 LEU B CA 1
ATOM 5486 C C . LEU B 1 281 ? 8 -17.344 -6.762 1 97.44 281 LEU B C 1
ATOM 5488 O O . LEU B 1 281 ? 8.773 -18.266 -7.055 1 97.44 281 LEU B O 1
ATOM 5492 N N . ASN B 1 282 ? 6.859 -17.547 -6.117 1 96.56 282 ASN B N 1
ATOM 5493 C CA . ASN B 1 282 ? 6.336 -18.891 -5.848 1 96.56 282 ASN B CA 1
ATOM 5494 C C . ASN B 1 282 ? 4.832 -18.953 -6.102 1 96.56 282 ASN B C 1
ATOM 5496 O O . ASN B 1 282 ? 4.102 -18.016 -5.805 1 96.56 282 ASN B O 1
ATOM 5500 N N . GLY B 1 283 ? 4.41 -20.031 -6.637 1 97.06 283 GLY B N 1
ATOM 5501 C CA . GLY B 1 283 ? 2.988 -20.219 -6.891 1 97.06 283 GLY B CA 1
ATOM 5502 C C . GLY B 1 283 ? 2.619 -21.656 -7.188 1 97.06 283 GLY B C 1
ATOM 5503 O O . GLY B 1 283 ? 3.475 -22.547 -7.148 1 97.06 283 GLY B O 1
ATOM 5504 N N . GLY B 1 284 ? 1.337 -21.859 -7.395 1 97.31 284 GLY B N 1
ATOM 5505 C CA . GLY B 1 284 ? 0.826 -23.188 -7.703 1 97.31 284 GLY B CA 1
ATOM 5506 C C . GLY B 1 284 ? -0.667 -23.328 -7.473 1 97.31 284 GLY B C 1
ATOM 5507 O O . GLY B 1 284 ? -1.32 -22.375 -7.035 1 97.31 284 GLY B O 1
ATOM 5508 N N . ARG B 1 285 ? -1.113 -24.484 -7.875 1 96.88 285 ARG B N 1
ATOM 5509 C CA . ARG B 1 285 ? -2.525 -24.812 -7.707 1 96.88 285 ARG B CA 1
ATOM 5510 C C . ARG B 1 285 ? -2.799 -25.375 -6.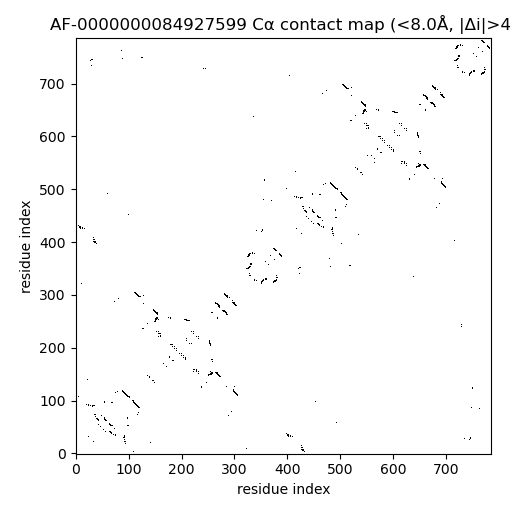312 1 96.88 285 ARG B C 1
ATOM 5512 O O . ARG B 1 285 ? -2.047 -26.203 -5.816 1 96.88 285 ARG B O 1
ATOM 5519 N N . TYR B 1 286 ? -3.91 -24.891 -5.66 1 95.56 286 TYR B N 1
ATOM 5520 C CA . TYR B 1 286 ? -4.25 -25.281 -4.297 1 95.56 286 TYR B CA 1
ATOM 5521 C C . TYR B 1 286 ? -5.762 -25.391 -4.117 1 95.56 286 TYR B C 1
ATOM 5523 O O . TYR B 1 286 ? -6.348 -24.656 -3.311 1 95.56 286 TYR B O 1
ATOM 5531 N N . ASP B 1 287 ? -6.359 -26.359 -4.605 1 95.88 287 ASP B N 1
ATOM 5532 C CA . ASP B 1 287 ? -7.801 -26.469 -4.789 1 95.88 287 ASP B CA 1
ATOM 5533 C C . ASP B 1 287 ? -8.5 -26.781 -3.469 1 95.88 287 ASP B C 1
ATOM 5535 O O . ASP B 1 287 ? -9.727 -26.672 -3.371 1 95.88 287 ASP B O 1
ATOM 5539 N N . ASN B 1 288 ? -7.844 -27.109 -2.455 1 93.25 288 ASN B N 1
ATOM 5540 C CA . ASN B 1 288 ? -8.492 -27.578 -1.234 1 93.25 288 ASN B CA 1
ATOM 5541 C C . ASN B 1 288 ? -8.703 -26.438 -0.238 1 93.25 288 ASN B C 1
ATOM 5543 O O . ASN B 1 288 ? -9.453 -26.578 0.725 1 93.25 288 ASN B O 1
ATOM 5547 N N . LEU B 1 289 ? -8.117 -25.344 -0.427 1 92.25 289 LEU B N 1
ATOM 5548 C CA . LEU B 1 289 ? -8.062 -24.297 0.59 1 92.25 289 LEU B CA 1
ATOM 5549 C C . LEU B 1 289 ? -9.438 -23.688 0.816 1 92.25 289 LEU B C 1
ATOM 5551 O O . LEU B 1 289 ? -9.852 -23.484 1.96 1 92.25 289 LEU B O 1
ATOM 5555 N N . CYS B 1 290 ? -10.18 -23.406 -0.237 1 94 290 CYS B N 1
ATOM 5556 C CA . CYS B 1 290 ? -11.445 -22.688 -0.121 1 94 290 CYS B CA 1
ATOM 5557 C C . CYS B 1 290 ? -12.484 -23.547 0.604 1 94 290 CYS B C 1
ATOM 5559 O O . CYS B 1 290 ? -13.438 -23.016 1.173 1 94 290 CYS B O 1
ATOM 5561 N N . GLU B 1 291 ? -12.344 -24.812 0.553 1 92.94 291 GLU B N 1
ATOM 5562 C CA . GLU B 1 291 ? -13.289 -25.703 1.218 1 92.94 291 GLU B CA 1
ATOM 5563 C C . GLU B 1 291 ? -13.305 -25.469 2.725 1 92.94 291 GLU B C 1
ATOM 5565 O O . GLU B 1 291 ? -14.344 -25.641 3.373 1 92.94 291 GLU B O 1
ATOM 5570 N N . VAL B 1 292 ? -12.195 -25.141 3.246 1 88.38 292 VAL B N 1
ATOM 5571 C CA . VAL B 1 292 ? -12.07 -24.828 4.668 1 88.38 292 VAL B CA 1
ATOM 5572 C C . VAL B 1 292 ? -13.031 -23.688 5.035 1 88.38 292 VAL B C 1
ATOM 5574 O O . VAL B 1 292 ? -13.516 -23.625 6.164 1 88.38 292 VAL B O 1
ATOM 5577 N N . PHE B 1 293 ? -13.336 -22.906 4.098 1 90.69 293 PHE B N 1
ATOM 5578 C CA . PHE B 1 293 ? -14.172 -21.734 4.359 1 90.69 293 PHE B CA 1
ATOM 5579 C C . PHE B 1 293 ? -15.594 -21.984 3.881 1 90.69 293 PHE B C 1
ATOM 5581 O O . PHE B 1 293 ? -16.406 -21.047 3.814 1 90.69 293 PHE B O 1
ATOM 5588 N N . GLY B 1 294 ? -15.883 -23.156 3.369 1 91.81 294 GLY B N 1
ATOM 5589 C CA . GLY B 1 294 ? -17.266 -23.547 3.152 1 91.81 294 GLY B CA 1
ATOM 5590 C C . GLY B 1 294 ? -17.656 -23.594 1.687 1 91.81 294 GLY B C 1
ATOM 5591 O O . GLY B 1 294 ? -18.828 -23.75 1.354 1 91.81 294 GLY B O 1
ATOM 5592 N N . LYS B 1 295 ? -16.766 -23.391 0.793 1 94.88 295 LYS B N 1
ATOM 5593 C CA . LYS B 1 295 ? -17.062 -23.438 -0.634 1 94.88 295 LYS B CA 1
ATOM 5594 C C . LYS B 1 295 ? -15.961 -24.141 -1.411 1 94.88 295 LYS B C 1
ATOM 5596 O O . LYS B 1 295 ? -14.773 -23.844 -1.241 1 94.88 295 LYS B O 1
ATOM 5601 N N . LYS B 1 296 ? -16.344 -25.031 -2.197 1 94.19 296 LYS B N 1
ATOM 5602 C CA . LYS B 1 296 ? -15.367 -25.719 -3.041 1 94.19 296 LYS B CA 1
ATOM 5603 C C . LYS B 1 296 ? -15.086 -24.906 -4.309 1 94.19 296 LYS B C 1
ATOM 5605 O O . LYS B 1 296 ? -15.977 -24.703 -5.137 1 94.19 296 LYS B O 1
ATOM 5610 N N . LEU B 1 297 ? -13.883 -24.391 -4.43 1 95.94 297 LEU B N 1
ATOM 5611 C CA . LEU B 1 297 ? -13.383 -23.688 -5.605 1 95.94 297 LEU B CA 1
ATOM 5612 C C . LEU B 1 297 ? -12 -24.203 -5.988 1 95.94 297 LEU B C 1
ATOM 5614 O O . LEU B 1 297 ? -11.172 -24.469 -5.117 1 95.94 297 LEU B O 1
ATOM 5618 N N . ASN B 1 298 ? -11.797 -24.406 -7.281 1 96.69 298 ASN B N 1
ATOM 5619 C CA . ASN B 1 298 ? -10.414 -24.531 -7.738 1 96.69 298 ASN B CA 1
ATOM 5620 C C . ASN B 1 298 ? -9.656 -23.219 -7.602 1 96.69 298 ASN B C 1
ATOM 5622 O O . ASN B 1 298 ? -10.25 -22.141 -7.699 1 96.69 298 ASN B O 1
ATOM 5626 N N . ALA B 1 299 ? -8.383 -23.359 -7.309 1 97.69 299 ALA B N 1
ATOM 5627 C CA . ALA B 1 299 ? -7.641 -22.125 -7.047 1 97.69 299 ALA B CA 1
ATOM 5628 C C . ALA B 1 299 ? -6.18 -22.266 -7.477 1 97.69 299 ALA B C 1
ATOM 5630 O O . ALA B 1 299 ? -5.586 -23.344 -7.328 1 97.69 299 ALA B O 1
ATOM 5631 N N . ILE B 1 300 ? -5.613 -21.25 -8.008 1 98 300 ILE B N 1
ATOM 5632 C CA . ILE B 1 300 ? -4.203 -21.156 -8.367 1 98 300 ILE B CA 1
ATOM 5633 C C . ILE B 1 300 ? -3.736 -19.703 -8.266 1 98 300 ILE B C 1
ATOM 5635 O O . ILE B 1 300 ? -4.523 -18.781 -8.461 1 98 300 ILE B O 1
ATOM 5639 N N . GLY B 1 301 ? -2.514 -19.484 -7.883 1 98.25 301 GLY B N 1
ATOM 5640 C CA . GLY B 1 301 ? -1.953 -18.156 -7.777 1 98.25 301 GLY B CA 1
ATOM 5641 C C . GLY B 1 301 ? -0.452 -18.141 -7.562 1 98.25 301 GLY B C 1
ATOM 5642 O O . GLY B 1 301 ? 0.199 -19.188 -7.676 1 98.25 301 GLY B O 1
ATOM 5643 N N . PHE B 1 302 ? 0.069 -16.938 -7.426 1 98.56 302 PHE B N 1
ATOM 5644 C CA . PHE B 1 302 ? 1.479 -16.797 -7.086 1 98.56 302 PHE B CA 1
ATOM 5645 C C . PHE B 1 302 ? 1.726 -15.5 -6.34 1 98.56 302 PHE B C 1
ATOM 5647 O O . PHE B 1 302 ? 0.859 -14.617 -6.309 1 98.56 302 PHE B O 1
ATOM 5654 N N . ALA B 1 303 ? 2.863 -15.438 -5.695 1 98.38 303 ALA B N 1
ATOM 5655 C CA . ALA B 1 303 ? 3.328 -14.227 -5.016 1 98.38 303 ALA B CA 1
ATOM 5656 C C . ALA B 1 303 ? 4.785 -13.93 -5.359 1 98.38 303 ALA B C 1
ATOM 5658 O O . ALA B 1 303 ? 5.613 -14.844 -5.42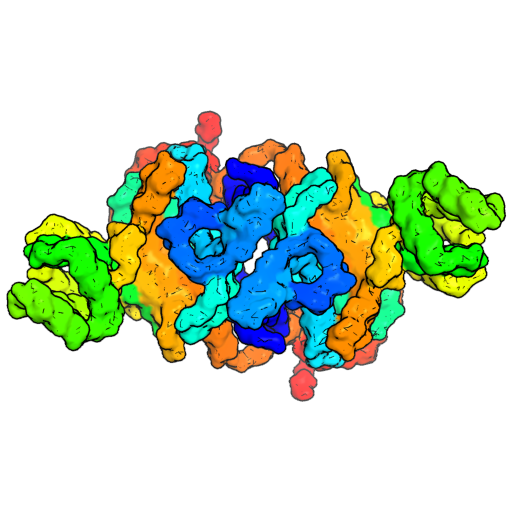2 1 98.38 303 ALA B O 1
ATOM 5659 N N . ILE B 1 304 ? 5.043 -12.695 -5.625 1 98.19 304 ILE B N 1
ATOM 5660 C CA . ILE B 1 304 ? 6.391 -12.188 -5.855 1 98.19 304 ILE B CA 1
ATOM 5661 C C . ILE B 1 304 ? 6.934 -11.57 -4.57 1 98.19 304 ILE B C 1
ATOM 5663 O O . ILE B 1 304 ? 6.242 -10.781 -3.912 1 98.19 304 ILE B O 1
ATOM 5667 N N . GLY B 1 305 ? 8.125 -12.016 -4.191 1 96.75 305 GLY B N 1
ATOM 5668 C CA . GLY B 1 305 ? 8.805 -11.281 -3.135 1 96.75 305 GLY B CA 1
ATOM 5669 C C . GLY B 1 305 ? 9.336 -9.93 -3.59 1 96.75 305 GLY B C 1
ATOM 5670 O O . GLY B 1 305 ? 10.438 -9.836 -4.129 1 96.75 305 GLY B O 1
ATOM 5671 N N . ALA B 1 306 ? 8.641 -8.875 -3.289 1 97.19 306 ALA B N 1
ATOM 5672 C CA . ALA B 1 306 ? 8.977 -7.547 -3.801 1 97.19 306 ALA B CA 1
ATOM 5673 C C . ALA B 1 306 ? 10.32 -7.078 -3.254 1 97.19 306 ALA B C 1
ATOM 5675 O O . ALA B 1 306 ? 11.094 -6.426 -3.963 1 97.19 306 ALA B O 1
ATOM 5676 N N . ASP B 1 307 ? 10.602 -7.422 -2 1 95.25 307 ASP B N 1
ATOM 5677 C CA . ASP B 1 307 ? 11.875 -7.039 -1.395 1 95.25 307 ASP B CA 1
ATOM 5678 C C . ASP B 1 307 ? 13.047 -7.699 -2.117 1 95.25 307 ASP B C 1
ATOM 5680 O O . ASP B 1 307 ? 14.117 -7.098 -2.26 1 95.25 307 ASP B O 1
ATOM 5684 N N . ARG B 1 308 ? 12.82 -8.891 -2.486 1 93.38 308 ARG B N 1
ATOM 5685 C CA . ARG B 1 308 ? 13.875 -9.625 -3.178 1 93.38 308 ARG B CA 1
ATOM 5686 C C . ARG B 1 308 ? 14.148 -9.023 -4.555 1 93.38 308 ARG B C 1
ATOM 5688 O O . ARG B 1 308 ? 15.297 -8.906 -4.969 1 93.38 308 ARG B O 1
ATOM 5695 N N . ILE B 1 309 ? 13.078 -8.703 -5.246 1 95.25 309 ILE B N 1
ATOM 5696 C CA . ILE B 1 309 ? 13.219 -8.031 -6.531 1 95.25 309 ILE B CA 1
ATOM 5697 C C . ILE B 1 309 ? 13.93 -6.691 -6.336 1 95.25 309 ILE B C 1
ATOM 5699 O O . ILE B 1 309 ? 14.805 -6.324 -7.125 1 95.25 309 ILE B O 1
ATOM 5703 N N . LEU B 1 310 ? 13.516 -5.961 -5.305 1 94.06 310 LEU B N 1
ATOM 5704 C CA . LEU B 1 310 ? 14.102 -4.668 -4.977 1 94.06 310 LEU B CA 1
ATOM 5705 C C . LEU B 1 310 ? 15.609 -4.797 -4.75 1 94.06 310 LEU B C 1
ATOM 5707 O O . LEU B 1 310 ? 16.391 -4 -5.277 1 94.06 310 LEU B O 1
ATOM 5711 N N . GLU B 1 311 ? 15.969 -5.777 -4.008 1 90.31 311 GLU B N 1
ATOM 5712 C CA . GLU B 1 311 ? 17.375 -6.023 -3.742 1 90.31 311 GLU B CA 1
ATOM 5713 C C . GLU B 1 311 ? 18.141 -6.273 -5.035 1 90.31 311 GLU B C 1
ATOM 5715 O O . GLU B 1 311 ? 19.25 -5.754 -5.223 1 90.31 311 GLU B O 1
ATOM 5720 N N . TRP B 1 312 ? 17.578 -7.059 -5.84 1 90.69 312 TRP B N 1
ATOM 5721 C CA . TRP B 1 312 ? 18.203 -7.371 -7.121 1 90.69 312 TRP B CA 1
ATOM 5722 C C . TRP B 1 312 ? 18.344 -6.113 -7.973 1 90.69 312 TRP B C 1
ATOM 5724 O O . TRP B 1 312 ? 19.406 -5.883 -8.57 1 90.69 312 TRP B O 1
ATOM 5734 N N . LYS B 1 313 ? 17.328 -5.309 -8.055 1 91.31 313 LYS B N 1
ATOM 5735 C CA . LYS B 1 313 ? 17.344 -4.082 -8.844 1 91.31 313 LYS B CA 1
ATOM 5736 C C . LYS B 1 313 ? 18.391 -3.107 -8.328 1 91.31 313 LYS B C 1
ATOM 5738 O O . LYS B 1 313 ? 19.078 -2.438 -9.109 1 91.31 313 LYS B O 1
ATOM 5743 N N . LEU B 1 314 ? 18.469 -3.004 -7.023 1 89.06 314 LEU B N 1
ATOM 5744 C CA . LEU B 1 314 ? 19.438 -2.098 -6.41 1 89.06 314 LEU B CA 1
ATOM 5745 C C . LEU B 1 314 ? 20.859 -2.516 -6.742 1 89.06 314 LEU B C 1
ATOM 5747 O O . LEU B 1 314 ? 21.734 -1.665 -6.965 1 89.06 314 LEU B O 1
ATOM 5751 N N . LYS B 1 315 ? 21.078 -3.771 -6.781 1 86.25 315 LYS B N 1
ATOM 5752 C CA . LYS B 1 315 ? 22.406 -4.293 -7.098 1 86.25 315 LYS B CA 1
ATOM 5753 C C . LYS B 1 315 ? 22.75 -4.055 -8.562 1 86.25 315 LYS B C 1
ATOM 5755 O O . LYS B 1 315 ? 23.922 -3.893 -8.906 1 86.25 315 LYS B O 1
ATOM 5760 N N . ASN B 1 316 ? 21.75 -4.008 -9.336 1 82.62 316 ASN B N 1
ATOM 5761 C CA . ASN B 1 316 ? 22 -3.912 -10.766 1 82.62 316 ASN B CA 1
ATOM 5762 C C . ASN B 1 316 ? 21.719 -2.508 -11.297 1 82.62 316 ASN B C 1
ATOM 5764 O O . ASN B 1 316 ? 21.797 -2.262 -12.5 1 82.62 316 ASN B O 1
ATOM 5768 N N . ALA B 1 317 ? 21.219 -1.762 -10.359 1 76.5 317 ALA B N 1
ATOM 5769 C CA . ALA B 1 317 ? 20.906 -0.393 -10.766 1 76.5 317 ALA B CA 1
ATOM 5770 C C . ALA B 1 317 ? 22.172 0.38 -11.117 1 76.5 317 ALA B C 1
ATOM 5772 O O . ALA B 1 317 ? 23.203 0.257 -10.43 1 76.5 317 ALA B O 1
ATOM 5773 N N . GLN B 1 318 ? 22.391 0.666 -12.406 1 61.25 318 GLN B N 1
ATOM 5774 C CA . GLN B 1 318 ? 23.562 1.441 -12.766 1 61.25 318 GLN B CA 1
ATOM 5775 C C . GLN B 1 318 ? 23.547 2.82 -12.117 1 61.25 318 GLN B C 1
ATOM 5777 O O . GLN B 1 318 ? 24.516 3.227 -11.469 1 61.25 318 GLN B O 1
ATOM 5782 N N . ARG B 1 319 ? 22.875 3.865 -12.891 1 60.28 319 ARG B N 1
ATOM 5783 C CA . ARG B 1 319 ? 23.125 5.285 -12.656 1 60.28 319 ARG B CA 1
ATOM 5784 C C . ARG B 1 319 ? 22.156 5.848 -11.633 1 60.28 319 ARG B C 1
ATOM 5786 O O . ARG B 1 319 ? 21.016 5.371 -11.516 1 60.28 319 ARG B O 1
ATOM 5793 N N . ARG B 1 320 ? 22.766 6.66 -10.727 1 60.94 320 ARG B N 1
ATOM 5794 C CA . ARG B 1 320 ? 22.078 7.48 -9.734 1 60.94 320 ARG B CA 1
ATOM 5795 C C . ARG B 1 320 ? 21.031 8.367 -10.398 1 60.94 320 ARG B C 1
ATOM 5797 O O . ARG B 1 320 ? 21.359 9.211 -11.234 1 60.94 320 ARG B O 1
ATOM 5804 N N . GLU B 1 321 ? 19.656 7.988 -10.391 1 65.31 321 GLU B N 1
ATOM 5805 C CA . GLU B 1 321 ? 18.578 8.805 -10.945 1 65.31 321 GLU B CA 1
ATOM 5806 C C . GLU B 1 321 ? 18.391 10.094 -10.148 1 65.31 321 GLU B C 1
ATOM 5808 O O . GLU B 1 321 ? 18.641 10.117 -8.938 1 65.31 321 GLU B O 1
ATOM 5813 N N . ARG B 1 322 ? 18.359 11.148 -10.93 1 77.94 322 ARG B N 1
ATOM 5814 C CA . ARG B 1 322 ? 18.016 12.43 -10.32 1 77.94 322 ARG B CA 1
ATOM 5815 C C . ARG B 1 322 ? 16.75 12.32 -9.477 1 77.94 322 ARG B C 1
ATOM 5817 O O . ARG B 1 322 ? 15.805 11.633 -9.859 1 77.94 322 ARG B O 1
ATOM 5824 N N . GLN B 1 323 ? 16.844 13.055 -8.391 1 84.5 323 GLN B N 1
ATOM 5825 C CA . GLN B 1 323 ? 15.688 13.031 -7.5 1 84.5 323 GLN B CA 1
ATOM 5826 C C . GLN B 1 323 ? 14.508 13.789 -8.102 1 84.5 323 GLN B C 1
ATOM 5828 O O . GLN B 1 323 ? 13.359 13.367 -7.973 1 84.5 323 GLN B O 1
ATOM 5833 N N . TYR B 1 324 ? 14.883 14.875 -8.766 1 91.19 324 TYR B N 1
ATOM 5834 C CA . TYR B 1 324 ? 13.867 15.703 -9.398 1 91.19 324 TYR B CA 1
ATOM 5835 C C . TYR B 1 324 ? 14.297 16.109 -10.805 1 91.19 324 TYR B C 1
ATOM 5837 O O . TYR B 1 324 ? 15.492 16.219 -11.094 1 91.19 324 TYR B O 1
ATOM 5845 N N . ASP B 1 325 ? 13.258 16.328 -11.641 1 90.69 325 ASP B N 1
ATOM 5846 C CA . ASP B 1 325 ? 13.508 16.781 -13.008 1 90.69 325 ASP B CA 1
ATOM 5847 C C . ASP B 1 325 ? 13.609 18.312 -13.062 1 90.69 325 ASP B C 1
ATOM 5849 O O . ASP B 1 325 ? 14.383 18.859 -13.852 1 90.69 325 ASP B O 1
ATOM 5853 N N . SER B 1 326 ? 12.828 18.953 -12.266 1 92.44 326 SER B N 1
ATOM 5854 C CA . SER B 1 326 ? 12.766 20.406 -12.281 1 92.44 326 SER B CA 1
ATOM 5855 C C . SER B 1 326 ? 12.289 20.953 -10.938 1 92.44 326 SER B C 1
ATOM 5857 O O . SER B 1 326 ? 11.758 20.203 -10.109 1 92.44 326 SER B O 1
ATOM 5859 N N . LEU B 1 327 ? 12.562 22.266 -10.742 1 94.75 327 LEU B N 1
ATOM 5860 C CA . LEU B 1 327 ? 12.078 22.984 -9.562 1 94.75 327 LEU B CA 1
ATOM 5861 C C . LEU B 1 327 ? 11.117 24.094 -9.961 1 94.75 327 LEU B C 1
ATOM 5863 O O . LEU B 1 327 ? 11.172 24.594 -11.086 1 94.75 327 LEU B O 1
ATOM 5867 N N . VAL B 1 328 ? 10.203 24.391 -9.109 1 95 328 VAL B N 1
ATOM 5868 C CA . VAL B 1 328 ? 9.422 25.625 -9.18 1 95 328 VAL B CA 1
ATOM 5869 C C . VAL B 1 328 ? 9.789 26.547 -8.023 1 95 328 VAL B C 1
ATOM 5871 O O . VAL B 1 328 ? 9.617 26.188 -6.855 1 95 328 VAL B O 1
ATOM 5874 N N . LEU B 1 329 ? 10.383 27.641 -8.328 1 96.88 329 LEU B N 1
ATOM 5875 C CA . LEU B 1 329 ? 10.758 28.672 -7.367 1 96.88 329 LEU B CA 1
ATOM 5876 C C . LEU B 1 329 ? 10.055 29.984 -7.68 1 96.88 329 LEU B C 1
ATOM 5878 O O . LEU B 1 329 ? 9.5 30.156 -8.773 1 96.88 329 LEU B O 1
ATOM 5882 N N . TYR B 1 330 ? 10.055 30.875 -6.707 1 96.94 330 TYR B N 1
ATOM 5883 C CA . TYR B 1 330 ? 9.352 32.125 -6.914 1 96.94 330 TYR B CA 1
ATOM 5884 C C . TYR B 1 330 ? 9.922 33.25 -6.031 1 96.94 330 TYR B C 1
ATOM 5886 O O . TYR B 1 330 ? 10.531 32.969 -4.996 1 96.94 330 TYR B O 1
ATOM 5894 N N . LYS B 1 331 ? 9.812 34.375 -6.5 1 97.31 331 LYS B N 1
ATOM 5895 C CA . LYS B 1 331 ? 10.164 35.594 -5.73 1 97.31 331 LYS B CA 1
ATOM 5896 C C . LYS B 1 331 ? 9.086 35.906 -4.695 1 97.31 331 LYS B C 1
ATOM 5898 O O . LYS B 1 331 ? 7.91 35.594 -4.902 1 97.31 331 LYS B O 1
ATOM 5903 N N . GLU B 1 332 ? 9.555 36.5 -3.615 1 95.56 332 GLU B N 1
ATOM 5904 C CA . GLU B 1 332 ? 8.609 36.938 -2.59 1 95.56 332 GLU B CA 1
ATOM 5905 C C . GLU B 1 332 ? 7.441 37.719 -3.201 1 95.56 332 GLU B C 1
ATOM 5907 O O . GLU B 1 332 ? 7.648 38.594 -4.043 1 95.56 332 GLU B O 1
ATOM 5912 N N . GLY B 1 333 ? 6.219 37.312 -2.783 1 93.69 333 GLY B N 1
ATOM 5913 C CA . GLY B 1 333 ? 5.031 37.969 -3.299 1 93.69 333 GLY B CA 1
ATOM 5914 C C . GLY B 1 333 ? 4.367 37.219 -4.43 1 93.69 333 GLY B C 1
ATOM 5915 O O . GLY B 1 333 ? 3.271 37.562 -4.867 1 93.69 333 GLY B O 1
ATOM 5916 N N . HIS B 1 334 ? 4.984 36.125 -4.863 1 95.44 334 HIS B N 1
ATOM 5917 C CA . HIS B 1 334 ? 4.453 35.406 -6.023 1 95.44 334 HIS B CA 1
ATOM 5918 C C . HIS B 1 334 ? 4.121 33.969 -5.676 1 95.44 334 HIS B C 1
ATOM 5920 O O . HIS B 1 334 ? 4.184 33.094 -6.543 1 95.44 334 HIS B O 1
ATOM 5926 N N . PHE B 1 335 ? 3.855 33.719 -4.414 1 94.5 335 PHE B N 1
ATOM 5927 C CA . PHE B 1 335 ? 3.5 32.375 -3.963 1 94.5 335 PHE B CA 1
ATOM 5928 C C . PHE B 1 335 ? 2.25 31.875 -4.676 1 94.5 335 PHE B C 1
ATOM 5930 O O . PHE B 1 335 ? 2.209 30.734 -5.148 1 94.5 335 PHE B O 1
ATOM 5937 N N . GLU B 1 336 ? 1.26 32.781 -4.727 1 92.88 336 GLU B N 1
ATOM 5938 C CA . GLU B 1 336 ? -0.021 32.438 -5.324 1 92.88 336 GLU B CA 1
ATOM 5939 C C . GLU B 1 336 ? 0.154 31.984 -6.773 1 92.88 336 GLU B C 1
ATOM 5941 O O . GLU B 1 336 ? -0.369 30.938 -7.176 1 92.88 336 GLU B O 1
ATOM 5946 N N . THR B 1 337 ? 0.911 32.719 -7.543 1 93.75 337 THR B N 1
ATOM 5947 C CA . THR B 1 337 ? 1.135 32.406 -8.953 1 93.75 337 THR B CA 1
ATOM 5948 C C . THR B 1 337 ? 1.914 31.094 -9.102 1 93.75 337 THR B C 1
ATOM 5950 O O . THR B 1 337 ? 1.607 30.281 -9.977 1 93.75 337 THR B O 1
ATOM 5953 N N . ALA B 1 338 ? 2.865 30.938 -8.266 1 94.81 338 ALA B N 1
ATOM 5954 C CA . ALA B 1 338 ? 3.672 29.719 -8.305 1 94.81 338 ALA B CA 1
ATOM 5955 C C . ALA B 1 338 ? 2.83 28.484 -7.98 1 94.81 338 ALA B C 1
ATOM 5957 O O . ALA B 1 338 ? 2.961 27.453 -8.633 1 94.81 338 ALA B O 1
ATOM 5958 N N . LEU B 1 339 ? 1.993 28.625 -7.004 1 93.5 339 LEU B N 1
ATOM 5959 C CA . LEU B 1 339 ? 1.119 27.531 -6.598 1 93.5 339 LEU B CA 1
ATOM 5960 C C . LEU B 1 339 ? 0.141 27.172 -7.711 1 93.5 339 LEU B C 1
ATOM 5962 O O . LEU B 1 339 ? -0.086 25.984 -7.988 1 93.5 339 LEU B O 1
ATOM 5966 N N . LYS B 1 340 ? -0.464 28.172 -8.289 1 90.75 340 LYS B N 1
ATOM 5967 C CA . LYS B 1 340 ? -1.397 27.938 -9.391 1 90.75 340 LYS B CA 1
ATOM 5968 C C . LYS B 1 340 ? -0.708 27.25 -10.562 1 90.75 340 LYS B C 1
ATOM 5970 O O . LYS B 1 340 ? -1.29 26.359 -11.195 1 90.75 340 LYS B O 1
ATOM 5975 N N . LEU B 1 341 ? 0.523 27.656 -10.82 1 90.62 341 LEU B N 1
ATOM 5976 C CA . LEU B 1 341 ? 1.322 27 -11.844 1 90.62 341 LEU B CA 1
ATOM 5977 C C . LEU B 1 341 ? 1.476 25.5 -11.531 1 90.62 341 LEU B C 1
ATOM 5979 O O . LEU B 1 341 ? 1.283 24.672 -12.414 1 90.62 341 LEU B O 1
ATOM 5983 N N . LEU B 1 342 ? 1.773 25.25 -10.312 1 90.5 342 LEU B N 1
ATOM 5984 C CA . LEU B 1 342 ? 1.998 23.875 -9.883 1 90.5 342 LEU B CA 1
ATOM 5985 C C . LEU B 1 342 ? 0.721 23.062 -10 1 90.5 342 LEU B C 1
ATOM 5987 O O . LEU B 1 342 ? 0.743 21.938 -10.523 1 90.5 342 LEU B O 1
ATOM 5991 N N . LEU B 1 343 ? -0.36 23.578 -9.539 1 89.44 343 LEU B N 1
ATOM 5992 C CA . LEU B 1 343 ? -1.633 22.859 -9.5 1 89.44 343 LEU B CA 1
ATOM 5993 C C . LEU B 1 343 ? -2.154 22.609 -10.914 1 89.44 343 LEU B C 1
ATOM 5995 O O . LEU B 1 343 ? -2.852 21.625 -11.156 1 89.44 343 LEU B O 1
ATOM 5999 N N . ASN B 1 344 ? -1.771 23.422 -11.852 1 85.25 344 ASN B N 1
ATOM 6000 C CA . ASN B 1 344 ? -2.27 23.312 -13.219 1 85.25 344 ASN B CA 1
ATOM 6001 C C . ASN B 1 344 ? -1.32 22.516 -14.094 1 85.25 344 ASN B C 1
ATOM 6003 O O . ASN B 1 344 ? -1.621 22.25 -15.258 1 85.25 344 ASN B O 1
ATOM 6007 N N . THR B 1 345 ? -0.212 22.203 -13.578 1 82.88 345 THR B N 1
ATOM 6008 C CA . THR B 1 345 ? 0.754 21.406 -14.336 1 82.88 345 THR B CA 1
ATOM 6009 C C . THR B 1 345 ? 0.393 19.938 -14.305 1 82.88 345 THR B C 1
ATOM 6011 O O . THR B 1 345 ? 0.06 19.391 -13.25 1 82.88 345 THR B O 1
ATOM 6014 N N . ASP B 1 346 ? 0.262 19.328 -15.523 1 73.44 346 ASP B N 1
ATOM 6015 C CA . ASP B 1 346 ? 0.058 17.875 -15.633 1 73.44 346 ASP B CA 1
ATOM 6016 C C . ASP B 1 346 ? 1.379 17.125 -15.5 1 73.44 346 ASP B C 1
ATOM 6018 O O . ASP B 1 346 ? 2.148 17.047 -16.469 1 73.44 346 ASP B O 1
ATOM 6022 N N . ASN B 1 347 ? 1.776 16.859 -14.352 1 64.81 347 ASN B N 1
ATOM 6023 C CA . ASN B 1 347 ? 3.117 16.328 -14.148 1 64.81 347 ASN B CA 1
ATOM 6024 C C . ASN B 1 347 ? 3.092 14.812 -13.961 1 64.81 347 ASN B C 1
ATOM 6026 O O . ASN B 1 347 ? 3.904 14.258 -13.219 1 64.81 347 ASN B O 1
ATOM 6030 N N . GLU B 1 348 ? 2.277 14.117 -14.555 1 66.12 348 GLU B N 1
ATOM 6031 C CA . GLU B 1 348 ? 2.238 12.672 -14.367 1 66.12 348 GLU B CA 1
ATOM 6032 C C . GLU B 1 348 ? 3.592 12.031 -14.68 1 66.12 348 GLU B C 1
ATOM 6034 O O . GLU B 1 348 ? 3.961 11.023 -14.086 1 66.12 348 GLU B O 1
ATOM 6039 N N . LYS B 1 349 ? 4.336 12.734 -15.445 1 71.25 349 LYS B N 1
ATOM 6040 C CA . LYS B 1 349 ? 5.562 12.039 -15.828 1 71.25 349 LYS B CA 1
ATOM 6041 C C . LYS B 1 349 ? 6.797 12.836 -15.414 1 71.25 349 LYS B C 1
ATOM 6043 O O . LYS B 1 349 ? 7.926 12.445 -15.711 1 71.25 349 LYS B O 1
ATOM 6048 N N . GLN B 1 350 ? 6.645 14.016 -14.766 1 81.56 350 GLN B N 1
ATOM 6049 C CA . GLN B 1 350 ? 7.793 14.805 -14.328 1 81.56 350 GLN B CA 1
ATOM 6050 C C . GLN B 1 350 ? 7.82 14.945 -12.812 1 81.56 350 GLN B C 1
ATOM 6052 O O . GLN B 1 350 ? 6.793 15.219 -12.188 1 81.56 350 GLN B O 1
ATOM 6057 N N . LYS B 1 351 ? 9.023 14.828 -12.359 1 89.25 351 LYS B N 1
ATOM 6058 C CA . LYS B 1 351 ? 9.227 15.023 -10.93 1 89.25 351 LYS B CA 1
ATOM 6059 C C . LYS B 1 351 ? 9.586 16.469 -10.617 1 89.25 351 LYS B C 1
ATOM 6061 O O . LYS B 1 351 ? 10.719 16.906 -10.852 1 89.25 351 LYS B O 1
ATOM 6066 N N . ILE B 1 352 ? 8.617 17.172 -10.039 1 91.06 352 ILE B N 1
ATOM 6067 C CA . ILE B 1 352 ? 8.805 18.578 -9.742 1 91.06 352 ILE B CA 1
ATOM 6068 C C . ILE B 1 352 ? 8.977 18.766 -8.234 1 91.06 352 ILE B C 1
ATOM 6070 O O . ILE B 1 352 ? 8.297 18.109 -7.441 1 91.06 352 ILE B O 1
ATOM 6074 N N . TYR B 1 353 ? 9.898 19.578 -7.871 1 94.06 353 TYR B N 1
ATOM 6075 C CA . TYR B 1 353 ? 10.047 20.016 -6.488 1 94.06 353 TYR B CA 1
ATOM 6076 C C . TYR B 1 353 ? 9.602 21.469 -6.332 1 94.06 353 TYR B C 1
ATOM 6078 O O . TYR B 1 353 ? 10.227 22.375 -6.895 1 94.06 353 TYR B O 1
ATOM 6086 N N . PHE B 1 354 ? 8.562 21.703 -5.539 1 94.25 354 PHE B N 1
ATOM 6087 C CA . PHE B 1 354 ? 8.102 23.047 -5.23 1 94.25 354 PHE B CA 1
ATOM 6088 C C . PHE B 1 354 ? 8.859 23.625 -4.043 1 94.25 354 PHE B C 1
ATOM 6090 O O . PHE B 1 354 ? 8.656 23.188 -2.904 1 94.25 354 PHE B O 1
ATOM 6097 N N . TYR B 1 355 ? 9.695 24.594 -4.324 1 94 355 TYR B N 1
ATOM 6098 C CA . TYR B 1 355 ? 10.422 25.219 -3.229 1 94 355 TYR B CA 1
ATOM 6099 C C . TYR B 1 355 ? 9.539 26.219 -2.494 1 94 355 TYR B C 1
ATOM 6101 O O . TYR B 1 355 ? 9.289 27.328 -2.992 1 94 355 TYR B O 1
ATOM 6109 N N . THR B 1 356 ? 9.219 25.922 -1.295 1 91.5 356 THR B N 1
ATOM 6110 C CA . THR B 1 356 ? 8.102 26.531 -0.585 1 91.5 356 THR B CA 1
ATOM 6111 C C . THR B 1 356 ? 8.445 27.969 -0.17 1 91.5 356 THR B C 1
ATOM 6113 O O . THR B 1 356 ? 7.562 28.828 -0.113 1 91.5 356 THR B O 1
ATOM 6116 N N . VAL B 1 357 ? 9.68 28.219 0.186 1 93.25 357 VAL B N 1
ATOM 6117 C CA . VAL B 1 357 ? 10.078 29.531 0.672 1 93.25 357 VAL B CA 1
ATOM 6118 C C . VAL B 1 357 ? 10.508 30.406 -0.503 1 93.25 357 VAL B C 1
ATOM 6120 O O . VAL B 1 357 ? 11.195 29.938 -1.417 1 93.25 357 VAL B O 1
ATOM 6123 N N . PRO B 1 358 ? 10.07 31.625 -0.478 1 95.19 358 PRO B N 1
ATOM 6124 C CA . PRO B 1 358 ? 10.508 32.5 -1.562 1 95.19 358 PRO B CA 1
ATOM 6125 C C . PRO B 1 358 ? 12.023 32.625 -1.667 1 95.19 358 PRO B C 1
ATOM 6127 O O . PRO B 1 358 ? 12.719 32.594 -0.647 1 95.19 358 PRO B O 1
ATOM 6130 N N . ALA B 1 359 ? 12.484 32.75 -2.902 1 95.31 359 ALA B N 1
ATOM 6131 C CA . ALA B 1 359 ? 13.922 32.844 -3.168 1 95.31 359 ALA B CA 1
ATOM 6132 C C . ALA B 1 359 ? 14.219 33.844 -4.273 1 95.31 359 ALA B C 1
ATOM 6134 O O . ALA B 1 359 ? 13.469 33.938 -5.25 1 95.31 359 ALA B O 1
ATOM 6135 N N . LYS B 1 360 ? 15.328 34.531 -4.137 1 96.81 360 LYS B N 1
ATOM 6136 C CA . LYS B 1 360 ? 15.805 35.375 -5.227 1 96.81 360 LYS B CA 1
ATOM 6137 C C . LYS B 1 360 ? 16.375 34.562 -6.367 1 96.81 360 LYS B C 1
ATOM 6139 O O . LYS B 1 360 ? 16.688 33.375 -6.18 1 96.81 360 LYS B O 1
ATOM 6144 N N . ILE B 1 361 ? 16.453 35.188 -7.469 1 96.31 361 ILE B N 1
ATOM 6145 C CA . ILE B 1 361 ? 16.844 34.438 -8.672 1 96.31 361 ILE B CA 1
ATOM 6146 C C . ILE B 1 361 ? 18.234 33.844 -8.484 1 96.31 361 ILE B C 1
ATOM 6148 O O . ILE B 1 361 ? 18.5 32.719 -8.945 1 96.31 361 ILE B O 1
ATOM 6152 N N . GLU B 1 362 ? 19.125 34.562 -7.805 1 95.69 362 GLU B N 1
ATOM 6153 C CA . GLU B 1 362 ? 20.469 34.031 -7.559 1 95.69 362 GLU B CA 1
ATOM 6154 C C . GLU B 1 362 ? 20.438 32.781 -6.684 1 95.69 362 GLU B C 1
ATOM 6156 O O . GLU B 1 362 ? 21.172 31.828 -6.934 1 95.69 362 GLU B O 1
ATOM 6161 N N . GLU B 1 363 ? 19.578 32.844 -5.684 1 94.81 363 GLU B N 1
ATOM 6162 C CA . GLU B 1 363 ? 19.406 31.703 -4.801 1 94.81 363 GLU B CA 1
ATOM 6163 C C . GLU B 1 363 ? 18.797 30.516 -5.547 1 94.81 363 GLU B C 1
ATOM 6165 O O . GLU B 1 363 ? 19.141 29.359 -5.281 1 94.81 363 GLU B O 1
ATOM 6170 N N . ALA B 1 364 ? 17.891 30.844 -6.422 1 95.62 364 ALA B N 1
ATOM 6171 C CA . ALA B 1 364 ? 17.234 29.812 -7.215 1 95.62 364 ALA B CA 1
ATOM 6172 C C . ALA B 1 364 ? 18.25 29.016 -8.016 1 95.62 364 ALA B C 1
ATOM 6174 O O . ALA B 1 364 ? 18.172 27.781 -8.094 1 95.62 364 ALA B O 1
ATOM 6175 N N . PHE B 1 365 ? 19.203 29.703 -8.586 1 94.88 365 PHE B N 1
ATOM 6176 C CA . PHE B 1 365 ? 20.266 29.031 -9.328 1 94.88 365 PHE B CA 1
ATOM 6177 C C . PHE B 1 365 ? 21.078 28.109 -8.414 1 94.88 365 PHE B C 1
ATOM 6179 O O . PHE B 1 365 ? 21.375 26.969 -8.773 1 94.88 365 PHE B O 1
ATOM 6186 N N . LEU B 1 366 ? 21.359 28.609 -7.227 1 93.25 366 LEU B N 1
ATOM 6187 C CA . LEU B 1 366 ? 22.172 27.844 -6.281 1 93.25 366 LEU B CA 1
ATOM 6188 C C . LEU B 1 366 ? 21.422 26.609 -5.801 1 93.25 366 LEU B C 1
ATOM 6190 O O . LEU B 1 366 ? 22 25.516 -5.742 1 93.25 366 LEU B O 1
ATOM 6194 N N . ILE B 1 367 ? 20.188 26.844 -5.496 1 92.88 367 ILE B N 1
ATOM 6195 C CA . ILE B 1 367 ? 19.375 25.75 -4.992 1 92.88 367 ILE B CA 1
ATOM 6196 C C . ILE B 1 367 ? 19.219 24.672 -6.066 1 92.88 367 ILE B C 1
ATOM 6198 O O . ILE B 1 367 ? 19.375 23.484 -5.785 1 92.88 367 ILE B O 1
ATOM 6202 N N . SER B 1 368 ? 18.938 25.062 -7.234 1 93.94 368 SER B N 1
ATOM 6203 C CA . SER B 1 368 ? 18.719 24.141 -8.344 1 93.94 368 SER B CA 1
ATOM 6204 C C . SER B 1 368 ? 20 23.359 -8.648 1 93.94 368 SER B C 1
ATOM 6206 O O . SER B 1 368 ? 19.938 22.156 -8.969 1 93.94 368 SER B O 1
ATOM 6208 N N . LYS B 1 369 ? 21.141 23.969 -8.594 1 91.38 369 LYS B N 1
ATOM 6209 C CA . LYS B 1 369 ? 22.422 23.281 -8.781 1 91.38 369 LYS B CA 1
ATOM 6210 C C . LYS B 1 369 ? 22.656 22.266 -7.68 1 91.38 369 LYS B C 1
ATOM 6212 O O . LYS B 1 369 ? 23.125 21.156 -7.945 1 91.38 369 LYS B O 1
ATOM 6217 N N . ALA B 1 370 ? 22.359 22.719 -6.5 1 88.94 370 ALA B N 1
ATOM 6218 C CA . ALA B 1 370 ? 22.547 21.828 -5.359 1 88.94 370 ALA B CA 1
ATOM 6219 C C . ALA B 1 370 ? 21.656 20.594 -5.477 1 88.94 370 ALA B C 1
ATOM 6221 O O . ALA B 1 370 ? 22.047 19.5 -5.062 1 88.94 370 ALA B O 1
ATOM 6222 N N . MET B 1 371 ? 20.547 20.812 -6.078 1 91 371 MET B N 1
ATOM 6223 C CA . MET B 1 371 ? 19.594 19.719 -6.207 1 91 371 MET B CA 1
ATOM 6224 C C . MET B 1 371 ? 19.844 18.938 -7.492 1 91 371 MET B C 1
ATOM 6226 O O . MET B 1 371 ? 19.141 17.953 -7.766 1 91 371 MET B O 1
ATOM 6230 N N . LYS B 1 372 ? 20.75 19.344 -8.289 1 88.81 372 LYS B N 1
ATOM 6231 C CA . LYS B 1 372 ? 21.234 18.656 -9.484 1 88.81 372 LYS B CA 1
ATOM 6232 C C . LYS B 1 372 ? 20.094 18.453 -10.492 1 88.81 372 LYS B C 1
ATOM 6234 O O . LYS B 1 372 ? 19.938 17.359 -11.039 1 88.81 372 LYS B O 1
ATOM 6239 N N . VAL B 1 373 ? 19.219 19.5 -10.625 1 91.94 373 VAL B N 1
ATOM 6240 C CA . VAL B 1 373 ? 18.156 19.422 -11.625 1 91.94 373 VAL B CA 1
ATOM 6241 C C . VAL B 1 373 ? 18.625 20.062 -12.93 1 91.94 373 VAL B C 1
ATOM 6243 O O . VAL B 1 373 ? 19.578 20.828 -12.938 1 91.94 373 VAL B O 1
ATOM 6246 N N . GLU B 1 374 ? 17.922 19.75 -14.016 1 91 374 GLU B N 1
ATOM 6247 C CA . GLU B 1 374 ? 18.297 20.266 -15.336 1 91 374 GLU B CA 1
ATOM 6248 C C . GLU B 1 374 ? 17.703 21.641 -15.594 1 91 374 GLU B C 1
ATOM 6250 O O . GLU B 1 374 ? 18.266 22.438 -16.359 1 91 374 GLU B O 1
ATOM 6255 N N . LYS B 1 375 ? 16.625 21.859 -15.039 1 94.5 375 LYS B N 1
ATOM 6256 C CA . LYS B 1 375 ? 15.93 23.109 -15.266 1 94.5 375 LYS B CA 1
ATOM 6257 C C . LYS B 1 375 ? 15.078 23.5 -14.062 1 94.5 375 LYS B C 1
ATOM 6259 O O . LYS B 1 375 ? 14.828 22.672 -13.18 1 94.5 375 LYS B O 1
ATOM 6264 N N . PHE B 1 376 ? 14.758 24.766 -14.008 1 95.44 376 PHE B N 1
ATOM 6265 C CA . PHE B 1 376 ? 13.797 25.234 -13.008 1 95.44 376 PHE B CA 1
ATOM 6266 C C . PHE B 1 376 ? 12.922 26.344 -13.578 1 95.44 376 PHE B C 1
ATOM 6268 O O . PHE B 1 376 ? 13.328 27.047 -14.492 1 95.44 376 PHE B O 1
ATOM 6275 N N . MET B 1 377 ? 11.734 26.359 -13.07 1 95.5 377 MET B N 1
ATOM 6276 C CA . MET B 1 377 ? 10.812 27.453 -13.359 1 95.5 377 MET B CA 1
ATOM 6277 C C . MET B 1 377 ? 10.859 28.516 -12.258 1 95.5 377 MET B C 1
ATOM 6279 O O . MET B 1 377 ? 10.938 28.172 -11.078 1 95.5 377 MET B O 1
ATOM 6283 N N . TYR B 1 378 ? 10.883 29.75 -12.641 1 97.12 378 TYR B N 1
ATOM 6284 C CA . TYR B 1 378 ? 10.953 30.859 -11.695 1 97.12 378 TYR B CA 1
ATOM 6285 C C . TYR B 1 378 ? 9.828 31.859 -11.953 1 97.12 378 TYR B C 1
ATOM 6287 O O . TYR B 1 378 ? 9.625 32.281 -13.094 1 97.12 378 TYR B O 1
ATOM 6295 N N . VAL B 1 379 ? 9.078 32.188 -10.891 1 96.94 379 VAL B N 1
ATOM 6296 C CA . VAL B 1 379 ? 7.961 33.125 -10.992 1 96.94 379 VAL B CA 1
ATOM 6297 C C . VAL B 1 379 ? 8.328 34.438 -10.32 1 96.94 379 VAL B C 1
ATOM 6299 O O . VAL B 1 379 ? 8.68 34.469 -9.141 1 96.94 379 VAL B O 1
ATOM 6302 N N . ASP B 1 380 ? 8.219 35.469 -11.016 1 97.25 380 ASP B N 1
ATOM 6303 C CA . ASP B 1 380 ? 8.453 36.812 -10.477 1 97.25 380 ASP B CA 1
ATOM 6304 C C . ASP B 1 380 ? 7.551 37.844 -11.156 1 97.25 380 ASP B C 1
ATOM 6306 O O . ASP B 1 380 ? 6.48 37.5 -11.656 1 97.25 380 ASP B O 1
ATOM 6310 N N . GLU B 1 381 ? 7.887 39.125 -11.07 1 95.56 381 GLU B N 1
ATOM 6311 C CA . GLU B 1 381 ? 7.059 40.188 -11.602 1 95.56 381 GLU B CA 1
ATOM 6312 C C . GLU B 1 381 ? 6.965 40.125 -13.125 1 95.56 381 GLU B C 1
ATOM 6314 O O . GLU B 1 381 ? 6 40.594 -13.719 1 95.56 381 GLU B O 1
ATOM 6319 N N . GLU B 1 382 ? 7.922 39.5 -13.766 1 95.69 382 GLU B N 1
ATOM 6320 C CA . GLU B 1 382 ? 7.965 39.375 -15.219 1 95.69 382 GLU B CA 1
ATOM 6321 C C . GLU B 1 382 ? 7.172 38.188 -15.719 1 95.69 382 GLU B C 1
ATOM 6323 O O . GLU B 1 382 ? 6.961 38.031 -16.922 1 95.69 382 GLU B O 1
ATOM 6328 N N . GLY B 1 383 ? 6.746 37.375 -14.781 1 95.56 383 GLY B N 1
ATOM 6329 C CA . GLY B 1 383 ? 5.984 36.188 -15.148 1 95.56 383 GLY B CA 1
ATOM 6330 C C . GLY B 1 383 ? 6.711 34.875 -14.844 1 95.56 383 GLY B C 1
ATOM 6331 O O . GLY B 1 383 ? 7.449 34.812 -13.859 1 95.56 383 GLY B O 1
ATOM 6332 N N . ILE B 1 384 ? 6.352 33.875 -15.578 1 95.5 384 ILE B N 1
ATOM 6333 C CA . ILE B 1 384 ? 6.945 32.562 -15.398 1 95.5 384 ILE B CA 1
ATOM 6334 C C . ILE B 1 384 ? 8.055 32.344 -16.422 1 95.5 384 ILE B C 1
ATOM 6336 O O . ILE B 1 384 ? 7.82 32.469 -17.625 1 95.5 384 ILE B O 1
ATOM 6340 N N . LYS B 1 385 ? 9.211 32.062 -16.031 1 96.5 385 LYS B N 1
ATOM 6341 C CA . LYS B 1 385 ? 10.344 31.781 -16.906 1 96.5 385 LYS B CA 1
ATOM 6342 C C . LYS B 1 385 ? 10.992 30.438 -16.594 1 96.5 385 LYS B C 1
ATOM 6344 O O . LYS B 1 385 ? 11.07 30.047 -15.422 1 96.5 385 LYS B O 1
ATOM 6349 N N . THR B 1 386 ? 11.406 29.781 -17.578 1 95.62 386 THR B N 1
ATOM 6350 C CA . THR B 1 386 ? 12.133 28.531 -17.406 1 95.62 386 THR B CA 1
ATOM 6351 C C . THR B 1 386 ? 13.617 28.719 -17.672 1 95.62 386 THR B C 1
ATOM 6353 O O . THR B 1 386 ? 14 29.281 -18.703 1 95.62 386 THR B O 1
ATOM 6356 N N . TYR B 1 387 ? 14.406 28.312 -16.797 1 95.94 387 TYR B N 1
ATOM 6357 C CA . TYR B 1 387 ? 15.852 28.391 -16.906 1 95.94 387 TYR B CA 1
ATOM 6358 C C . TYR B 1 387 ? 16.469 27 -17.016 1 95.94 387 TYR B C 1
ATOM 6360 O O . TYR B 1 387 ? 16.125 26.094 -16.25 1 95.94 387 TYR B O 1
ATOM 6368 N N . VAL B 1 388 ? 17.297 26.734 -17.984 1 94.62 388 VAL B N 1
ATOM 6369 C CA . VAL B 1 388 ? 18 25.469 -18.172 1 94.62 388 VAL B CA 1
ATOM 6370 C C . VAL B 1 388 ? 19.406 25.578 -17.578 1 94.62 388 VAL B C 1
ATOM 6372 O O . VAL B 1 388 ? 20.109 26.562 -17.828 1 94.62 388 VAL B O 1
ATOM 6375 N N . LEU B 1 389 ? 19.688 24.656 -16.766 1 89.25 389 LEU B N 1
ATOM 6376 C CA . LEU B 1 389 ? 21 24.641 -16.156 1 89.25 389 LEU B CA 1
ATOM 6377 C C . LEU B 1 389 ? 21.984 23.844 -17 1 89.25 389 LEU B C 1
ATOM 6379 O O . LEU B 1 389 ? 21.672 22.719 -17.422 1 89.25 389 LEU B O 1
ATOM 6383 N N . GLU B 1 390 ? 22.781 24.328 -18.016 1 71.12 390 GLU B N 1
ATOM 6384 C CA . GLU B 1 390 ? 23.734 23.625 -18.875 1 71.12 390 GLU B CA 1
ATOM 6385 C C . GLU B 1 390 ? 24.672 22.75 -18.062 1 71.12 390 GLU B C 1
ATOM 6387 O O . GLU B 1 390 ? 24.906 21.594 -18.406 1 71.12 390 GLU B O 1
ATOM 6392 N N . ASP B 1 391 ? 25.891 23.219 -17.453 1 54.97 391 ASP B N 1
ATOM 6393 C CA . ASP B 1 391 ? 27.125 22.641 -16.969 1 54.97 391 ASP B CA 1
ATOM 6394 C C . ASP B 1 391 ? 26.953 22.062 -15.562 1 54.97 391 ASP B C 1
ATOM 6396 O O . ASP B 1 391 ? 27.375 22.688 -14.586 1 54.97 391 ASP B O 1
ATOM 6400 N N . LEU B 1 392 ? 26.031 21.25 -15.445 1 52.41 392 LEU B N 1
ATOM 6401 C CA . LEU B 1 392 ? 26.031 20.594 -14.141 1 52.41 392 LEU B CA 1
ATOM 6402 C C . LEU B 1 392 ? 27.312 19.812 -13.922 1 52.41 392 LEU B C 1
ATOM 6404 O O . LEU B 1 392 ? 27.375 18.609 -14.195 1 52.41 392 LEU B O 1
ATOM 6408 N N . GLU B 1 393 ? 28.547 20.031 -14.523 1 40.59 393 GLU B N 1
ATOM 6409 C CA . GLU B 1 393 ? 29.781 19.359 -14.102 1 40.59 393 GLU B CA 1
ATOM 6410 C C . GLU B 1 393 ? 30.062 19.625 -12.625 1 40.59 393 GLU B C 1
ATOM 6412 O O . GLU B 1 393 ? 29.875 20.734 -12.133 1 40.59 393 GLU B O 1
#